Protein AF-A0A0B8Q9L7-F1 (afdb_monomer_lite)

pLDDT: mean 76.39, std 16.24, range [24.12, 94.69]

Organism: NCBI:txid1481914

Structure (mmCIF, N/CA/C/O backbone):
data_AF-A0A0B8Q9L7-F1
#
_entry.id   AF-A0A0B8Q9L7-F1
#
loop_
_atom_site.group_PDB
_atom_site.id
_atom_site.type_symbol
_atom_site.label_atom_id
_atom_site.label_alt_id
_atom_site.label_comp_id
_atom_site.label_asym_id
_atom_site.label_entity_id
_atom_site.label_seq_id
_atom_site.pdbx_PDB_ins_code
_atom_site.Cartn_x
_atom_site.Cartn_y
_atom_site.Cartn_z
_atom_site.occupancy
_atom_site.B_iso_or_equiv
_atom_site.auth_seq_id
_atom_site.auth_comp_id
_atom_site.auth_asym_id
_atom_site.auth_atom_id
_atom_site.pdbx_PDB_model_num
ATOM 1 N N . MET A 1 1 ? -70.428 -21.611 41.941 1.00 82.94 1 MET A N 1
ATOM 2 C CA . MET A 1 1 ? -69.724 -22.579 42.810 1.00 82.94 1 MET A CA 1
ATOM 3 C C . MET A 1 1 ? -70.686 -23.539 43.503 1.00 82.94 1 MET A C 1
ATOM 5 O O . MET A 1 1 ? -70.476 -24.745 43.417 1.00 82.94 1 MET A O 1
ATOM 9 N N . GLN A 1 2 ? -71.784 -23.044 44.088 1.00 77.56 2 GLN A N 1
ATOM 10 C CA . GLN A 1 2 ? -72.772 -23.847 44.834 1.00 77.56 2 GLN A CA 1
ATOM 11 C C . GLN A 1 2 ? -73.433 -24.997 44.050 1.00 77.56 2 GLN A C 1
ATOM 13 O O . GLN A 1 2 ? -73.848 -25.978 44.648 1.00 77.56 2 GLN A O 1
ATOM 18 N N . SER A 1 3 ? -73.514 -24.924 42.717 1.00 82.50 3 SER A N 1
ATOM 19 C CA . SER A 1 3 ? -74.011 -26.019 41.861 1.00 82.50 3 SER A CA 1
ATOM 20 C C . SER A 1 3 ? -72.901 -26.889 41.250 1.00 82.50 3 SER A C 1
ATOM 22 O O . SER A 1 3 ? -73.193 -27.907 40.617 1.00 82.50 3 SER A O 1
ATOM 24 N N . PHE A 1 4 ? -71.638 -26.484 41.416 1.00 90.00 4 PHE A N 1
ATOM 25 C CA . PHE A 1 4 ? -70.456 -27.117 40.834 1.00 90.00 4 PHE A CA 1
ATOM 26 C C . PHE A 1 4 ? -69.804 -28.086 41.826 1.00 90.00 4 PHE A C 1
ATOM 28 O O . PHE A 1 4 ? -69.775 -29.283 41.554 1.00 90.00 4 PHE A O 1
ATOM 35 N N . LEU A 1 5 ? -69.376 -27.602 43.000 1.00 88.81 5 LEU A N 1
ATOM 36 C CA . LEU A 1 5 ? -68.681 -28.416 44.011 1.00 88.81 5 LEU A CA 1
ATOM 37 C C . LEU A 1 5 ? -69.481 -29.638 44.497 1.00 88.81 5 LEU A C 1
ATOM 39 O O . LEU A 1 5 ? -68.893 -30.717 44.572 1.00 88.81 5 LEU A O 1
ATOM 43 N N . PRO A 1 6 ? -70.814 -29.572 44.724 1.00 87.69 6 PRO A N 1
ATOM 44 C CA . PRO A 1 6 ? -71.569 -30.755 45.144 1.00 87.69 6 PRO A CA 1
ATOM 45 C C . PRO A 1 6 ? -71.531 -31.916 44.147 1.00 87.69 6 PRO A C 1
ATOM 47 O O . PRO A 1 6 ? -71.756 -33.058 44.541 1.00 87.69 6 PRO A O 1
ATOM 50 N N . LYS A 1 7 ? -71.256 -31.644 42.863 1.00 87.44 7 LYS A N 1
ATOM 51 C CA . LYS A 1 7 ? -71.165 -32.669 41.817 1.00 87.44 7 LYS A CA 1
ATOM 52 C C . LYS A 1 7 ? -69.824 -33.407 41.824 1.00 87.44 7 LYS A C 1
ATOM 54 O O . LYS A 1 7 ? -69.716 -34.433 41.162 1.00 87.44 7 LYS A O 1
ATOM 59 N N . LEU A 1 8 ? -68.824 -32.905 42.553 1.00 87.50 8 LEU A N 1
ATOM 60 C CA . LEU A 1 8 ? -67.440 -33.392 42.541 1.00 87.50 8 LEU A CA 1
ATOM 61 C C . LEU A 1 8 ? -67.115 -34.381 43.672 1.00 87.50 8 LEU A C 1
ATOM 63 O O . LEU A 1 8 ? -65.949 -34.675 43.908 1.00 87.50 8 LEU A O 1
ATOM 67 N N . LYS A 1 9 ? -68.121 -34.899 44.386 1.00 71.88 9 LYS A N 1
ATOM 68 C CA . LYS A 1 9 ? -67.931 -35.762 45.568 1.00 71.88 9 LYS A CA 1
ATOM 69 C C . LYS A 1 9 ? -67.307 -37.145 45.287 1.00 71.88 9 LYS A C 1
ATOM 71 O O . LYS A 1 9 ? -67.048 -37.875 46.231 1.00 71.88 9 LYS A O 1
ATOM 76 N N . ASN A 1 10 ? -67.050 -37.508 44.025 1.00 66.38 10 ASN A N 1
ATOM 77 C CA . ASN A 1 10 ? -66.465 -38.800 43.638 1.00 66.38 10 ASN A CA 1
ATOM 78 C C . ASN A 1 10 ? -65.114 -38.587 42.941 1.00 66.38 10 ASN A C 1
ATOM 80 O O . ASN A 1 10 ? -65.056 -37.785 42.019 1.00 66.38 10 ASN A O 1
ATOM 84 N N . ALA A 1 11 ? -64.071 -39.341 43.302 1.00 64.19 11 ALA A N 1
ATOM 85 C CA . ALA A 1 11 ? -62.687 -39.138 42.836 1.00 64.19 11 ALA A CA 1
ATOM 86 C C . ALA A 1 11 ? -62.359 -39.669 41.416 1.00 64.19 11 ALA A C 1
ATOM 88 O O . ALA A 1 11 ? -61.211 -39.625 40.990 1.00 64.19 11 ALA A O 1
ATOM 89 N N . ASP A 1 12 ? -63.338 -40.153 40.648 1.00 81.50 12 ASP A N 1
ATOM 90 C CA . ASP A 1 12 ? -63.098 -40.701 39.301 1.00 81.50 12 ASP A CA 1
ATOM 91 C C . ASP A 1 12 ? -63.498 -39.711 38.202 1.00 81.50 12 ASP A C 1
ATOM 93 O O . ASP A 1 12 ? -64.482 -39.892 37.472 1.00 81.50 12 ASP A O 1
ATOM 97 N N . PHE A 1 13 ? -62.731 -38.627 38.094 1.00 89.75 13 PHE A N 1
ATOM 98 C CA . PHE A 1 13 ? -62.828 -37.693 36.976 1.00 89.75 13 PHE A CA 1
ATOM 99 C C . PHE A 1 13 ? -61.513 -36.985 36.684 1.00 89.75 13 PHE A C 1
ATOM 101 O O . PHE A 1 13 ? -60.665 -36.844 37.562 1.00 89.75 13 PHE A O 1
ATOM 108 N N . SER A 1 14 ? -61.400 -36.495 35.452 1.00 89.62 14 SER A N 1
ATOM 109 C CA . SER A 1 14 ? -60.331 -35.607 35.015 1.00 89.62 14 SER A CA 1
ATOM 110 C C . SER A 1 14 ? -60.847 -34.189 34.822 1.00 89.62 14 SER A C 1
ATOM 112 O O . SER A 1 14 ? -62.043 -33.949 34.621 1.00 89.62 14 SER A O 1
ATOM 114 N N . VAL A 1 15 ? -59.921 -33.240 34.895 1.00 90.81 15 VAL A N 1
ATOM 115 C CA . VAL A 1 15 ? -60.201 -31.807 34.843 1.00 90.81 15 VAL A CA 1
ATOM 116 C C . VAL A 1 15 ? -59.417 -31.199 33.694 1.00 90.81 15 VAL A C 1
ATOM 118 O O . VAL A 1 15 ? -58.247 -31.506 33.500 1.00 90.81 15 VAL A O 1
ATOM 121 N N . VAL A 1 16 ? -60.058 -30.335 32.915 1.00 90.44 16 VAL A N 1
ATOM 122 C CA . VAL A 1 16 ? -59.397 -29.599 31.835 1.00 90.44 16 VAL A CA 1
ATOM 123 C C . VAL A 1 16 ? -59.990 -28.208 31.699 1.00 90.44 16 VAL A C 1
ATOM 125 O O . VAL A 1 16 ? -61.146 -27.971 32.053 1.00 90.44 16 VAL A O 1
ATOM 128 N N . ARG A 1 17 ? -59.192 -27.280 31.181 1.00 91.25 17 ARG A N 1
ATOM 129 C CA . ARG A 1 17 ? -59.639 -25.937 30.816 1.00 91.25 17 ARG A CA 1
ATOM 130 C C . ARG A 1 17 ? -59.945 -25.901 29.325 1.00 91.25 17 ARG A C 1
ATOM 132 O O . ARG A 1 17 ? -59.127 -26.345 28.523 1.00 91.25 17 ARG A O 1
ATOM 139 N N . SER A 1 18 ? -61.108 -25.387 28.943 1.00 90.44 18 SER A N 1
ATOM 140 C CA . SER A 1 18 ? -61.464 -25.218 27.533 1.00 90.44 18 SER A CA 1
ATOM 141 C C . SER A 1 18 ? -62.292 -23.959 27.312 1.00 90.44 18 SER A C 1
ATOM 143 O O . SER A 1 18 ? -63.227 -23.666 28.057 1.00 90.44 18 SER A O 1
ATOM 145 N N . SER A 1 19 ? -61.928 -23.215 26.273 1.00 90.06 19 SER A N 1
ATOM 146 C CA . SER A 1 19 ? -62.671 -22.068 25.746 1.00 90.06 19 SER A CA 1
ATOM 147 C C . SER A 1 19 ? -63.446 -22.408 24.474 1.00 90.06 19 SER A C 1
ATOM 149 O O . SER A 1 19 ? -64.312 -21.651 24.040 1.00 90.06 19 SER A O 1
ATOM 151 N N . GLU A 1 20 ? -63.141 -23.557 23.872 1.00 89.69 20 GLU A N 1
ATOM 152 C CA . GLU A 1 20 ? -63.683 -23.981 22.594 1.00 89.69 20 GLU A CA 1
ATOM 153 C C . GLU A 1 20 ? -64.816 -24.969 22.819 1.00 89.69 20 GLU A C 1
ATOM 155 O O . GLU A 1 20 ? -64.596 -26.139 23.132 1.00 89.69 20 GLU A O 1
ATOM 160 N N . PHE A 1 21 ? -66.044 -24.513 22.607 1.00 91.00 21 PHE A N 1
ATOM 161 C CA . PHE A 1 21 ? -67.204 -25.387 22.617 1.00 91.00 21 PHE A CA 1
ATOM 162 C C . PHE A 1 21 ? -68.183 -25.032 21.509 1.00 91.00 21 PHE A C 1
ATOM 164 O O . PHE A 1 21 ? -68.272 -23.891 21.057 1.00 91.00 21 PHE A O 1
ATOM 171 N N . ARG A 1 22 ? -68.933 -26.034 21.052 1.00 89.44 22 ARG A N 1
ATOM 172 C CA . ARG A 1 22 ? -69.982 -25.859 20.042 1.00 89.44 22 ARG A CA 1
ATOM 173 C C . ARG A 1 22 ? -71.274 -26.493 20.516 1.00 89.44 22 ARG A C 1
ATOM 175 O O . ARG A 1 22 ? -71.256 -27.596 21.063 1.00 89.44 22 ARG A O 1
ATOM 182 N N . LEU A 1 23 ? -72.389 -25.805 20.286 1.00 87.88 23 LEU A N 1
ATOM 183 C CA . LEU A 1 23 ? -73.713 -26.377 20.499 1.00 87.88 23 LEU A CA 1
ATOM 184 C C . LEU A 1 23 ? -73.883 -27.591 19.575 1.00 87.88 23 LEU A C 1
ATOM 186 O O . LEU A 1 23 ? -73.517 -27.557 18.398 1.00 87.88 23 LEU A O 1
ATOM 190 N N . THR A 1 24 ? -74.404 -28.685 20.117 1.00 87.00 24 THR A N 1
ATOM 191 C CA . THR A 1 24 ? -74.686 -29.892 19.336 1.00 87.00 24 THR A CA 1
ATOM 192 C C . THR A 1 24 ? -75.840 -29.667 18.364 1.00 87.00 24 THR A C 1
ATOM 194 O O . THR A 1 24 ? -76.731 -28.861 18.619 1.00 87.00 24 THR A O 1
ATOM 197 N N . LYS A 1 25 ? -75.862 -30.419 17.252 1.00 83.44 25 LYS A N 1
ATOM 198 C CA . LYS A 1 25 ? -76.922 -30.319 16.229 1.00 83.44 25 LYS A CA 1
ATOM 199 C C . LYS A 1 25 ? -78.334 -30.537 16.788 1.00 83.44 25 LYS A C 1
ATOM 201 O O . LYS A 1 25 ? -79.282 -29.994 16.243 1.00 83.44 25 LYS A O 1
ATOM 206 N N . SER A 1 26 ? -78.472 -31.326 17.856 1.00 82.31 26 SER A N 1
ATOM 207 C CA . SER A 1 26 ? -79.753 -31.583 18.523 1.00 82.31 26 SER A CA 1
ATOM 208 C C . SER A 1 26 ? -80.181 -30.474 19.486 1.00 82.31 26 SER A C 1
ATOM 210 O O . SER A 1 26 ? -81.253 -30.578 20.066 1.00 82.31 26 SER A O 1
ATOM 212 N N . GLY A 1 27 ? -79.340 -29.463 19.728 1.00 82.56 27 GLY A N 1
ATOM 213 C CA . GLY A 1 27 ? -79.585 -28.414 20.722 1.00 82.56 27 GLY A CA 1
ATOM 214 C C . GLY A 1 27 ? -79.485 -28.879 22.182 1.00 82.56 27 GLY A C 1
ATOM 215 O O . GLY A 1 27 ? -79.484 -28.053 23.083 1.00 82.56 27 GLY A O 1
ATOM 216 N N . ASN A 1 28 ? -79.324 -30.182 22.436 1.00 86.81 28 ASN A N 1
ATOM 217 C CA . ASN A 1 28 ? -79.435 -30.776 23.774 1.00 86.81 28 ASN A CA 1
ATOM 218 C C . ASN A 1 28 ? -78.134 -30.736 24.598 1.00 86.81 28 ASN A C 1
ATOM 220 O O . ASN A 1 28 ? -78.009 -31.437 25.604 1.00 86.81 28 ASN A O 1
ATOM 224 N N . GLY A 1 29 ? -77.114 -29.998 24.163 1.00 89.56 29 GLY A N 1
ATOM 225 C CA . GLY A 1 29 ? -75.831 -29.931 24.861 1.00 89.56 29 GLY A CA 1
ATOM 226 C C . GLY A 1 29 ? -74.698 -29.345 24.029 1.00 89.56 29 GLY A C 1
ATOM 227 O O . GLY A 1 29 ? -74.903 -28.941 22.883 1.00 89.56 29 GLY A O 1
ATOM 228 N N . TYR A 1 30 ? -73.494 -29.356 24.594 1.00 92.38 30 TYR A N 1
ATOM 229 C CA . TYR A 1 30 ? -72.287 -28.743 24.039 1.00 92.38 30 TYR A CA 1
ATOM 230 C C . TYR A 1 30 ? -71.153 -29.755 23.893 1.00 92.38 30 TYR A C 1
ATOM 232 O O . TYR A 1 30 ? -70.986 -30.616 24.746 1.00 92.38 30 TYR A O 1
ATOM 240 N N . ASN A 1 31 ? -70.348 -29.634 22.841 1.00 91.19 31 ASN A N 1
ATOM 241 C CA . ASN A 1 31 ? -69.088 -30.362 22.703 1.00 91.19 31 ASN A CA 1
ATOM 242 C C . ASN A 1 31 ? -67.930 -29.413 22.996 1.00 91.19 31 ASN A C 1
ATOM 244 O O . ASN A 1 31 ? -67.709 -28.494 22.209 1.00 91.19 31 ASN A O 1
ATOM 248 N N . PHE A 1 32 ? -67.205 -29.648 24.089 1.00 92.94 32 PHE A N 1
ATOM 249 C CA . PHE A 1 32 ? -65.950 -28.967 24.402 1.00 92.94 32 PHE A CA 1
ATOM 250 C C . PHE A 1 32 ? -64.799 -29.650 23.673 1.00 92.94 32 PHE A C 1
ATOM 252 O O . PHE A 1 32 ? -64.639 -30.866 23.763 1.00 92.94 32 PHE A O 1
ATOM 259 N N . THR A 1 33 ? -63.988 -28.877 22.964 1.00 89.19 33 THR A N 1
ATOM 260 C CA . THR A 1 33 ? -62.740 -29.350 22.370 1.00 89.19 33 THR A CA 1
ATOM 261 C C . THR A 1 33 ? -61.647 -29.267 23.426 1.00 89.19 33 THR A C 1
ATOM 263 O O . THR A 1 33 ? -61.421 -28.208 24.015 1.00 89.19 33 THR A O 1
ATOM 266 N N . ILE A 1 34 ? -60.983 -30.390 23.693 1.00 83.81 34 ILE A N 1
ATOM 267 C CA . ILE A 1 34 ? -59.936 -30.485 24.709 1.00 83.81 34 ILE A CA 1
ATOM 268 C C . ILE A 1 34 ? -58.657 -31.042 24.093 1.00 83.81 34 ILE A C 1
ATOM 270 O O . ILE A 1 34 ? -58.682 -31.952 23.259 1.00 83.81 34 ILE A O 1
ATOM 274 N N . ARG A 1 35 ? -57.523 -30.481 24.509 1.00 72.69 35 ARG A N 1
ATOM 275 C CA . ARG A 1 35 ? -56.193 -30.967 24.142 1.00 72.69 35 ARG A CA 1
ATOM 276 C C . ARG A 1 35 ? -55.676 -31.824 25.292 1.00 72.69 35 ARG A C 1
ATOM 278 O O . ARG A 1 35 ? -55.754 -31.403 26.442 1.00 72.69 35 ARG A O 1
ATOM 285 N N . SER A 1 36 ? -55.182 -33.024 24.998 1.00 60.75 36 SER A N 1
ATOM 286 C CA . SER A 1 36 ? -54.600 -33.882 26.035 1.00 60.75 36 SER A CA 1
ATOM 287 C C . SER A 1 36 ? -53.352 -33.216 26.623 1.00 60.75 36 SER A C 1
ATOM 289 O O . SER A 1 36 ? -52.369 -33.017 25.914 1.00 60.75 36 SER A O 1
ATOM 291 N N . GLU A 1 37 ? -53.373 -32.869 27.914 1.00 53.47 37 GLU A N 1
ATOM 292 C CA . GLU A 1 37 ? -52.190 -32.337 28.612 1.00 53.47 37 GLU A CA 1
ATOM 293 C C . GLU A 1 37 ? -51.146 -33.428 28.915 1.00 53.47 37 GLU A C 1
ATOM 295 O O . GLU A 1 37 ? -49.966 -33.119 29.081 1.00 53.47 37 GLU A O 1
ATOM 300 N N . ARG A 1 38 ? -51.557 -34.707 28.950 1.00 51.88 38 ARG A N 1
ATOM 301 C CA . ARG A 1 38 ? -50.695 -35.847 29.316 1.00 51.88 38 ARG A CA 1
ATOM 302 C C . ARG A 1 38 ? -49.837 -36.383 28.166 1.00 51.88 38 ARG A C 1
ATOM 304 O O . ARG A 1 38 ? -48.933 -37.167 28.424 1.00 51.88 38 ARG A O 1
ATOM 311 N N . ASP A 1 39 ? -50.075 -35.958 26.925 1.00 47.75 39 ASP A N 1
ATOM 312 C CA . ASP A 1 39 ? -49.311 -36.422 25.762 1.00 47.75 39 ASP A CA 1
ATOM 313 C C . ASP A 1 39 ? -48.904 -35.242 24.869 1.00 47.75 39 ASP A C 1
ATOM 315 O O . ASP A 1 39 ? -49.583 -34.870 23.912 1.00 47.75 39 ASP A O 1
ATOM 319 N N . ARG A 1 40 ? -47.770 -34.612 25.205 1.00 48.75 40 ARG A N 1
ATOM 320 C CA . ARG A 1 40 ? -47.210 -33.473 24.452 1.00 48.75 40 ARG A CA 1
ATOM 321 C C . ARG A 1 40 ? -46.721 -33.856 23.045 1.00 48.75 40 ARG A C 1
ATOM 323 O O . ARG A 1 40 ? -46.353 -32.965 22.285 1.00 48.75 40 ARG A O 1
ATOM 330 N N . SER A 1 41 ? -46.718 -35.148 22.697 1.00 48.53 41 SER A N 1
ATOM 331 C CA . SER A 1 41 ? -46.131 -35.680 21.461 1.00 48.53 41 SER A CA 1
ATOM 332 C C . SER A 1 41 ? -47.129 -35.903 20.314 1.00 48.53 41 SER A C 1
ATOM 334 O O . SER A 1 41 ? -46.707 -36.098 19.174 1.00 48.53 41 SER A O 1
ATOM 336 N N . ARG A 1 42 ? -48.448 -35.831 20.564 1.00 46.75 42 ARG A N 1
ATOM 337 C CA . ARG A 1 42 ? -49.483 -36.017 19.531 1.00 46.75 42 ARG A CA 1
ATOM 338 C C . ARG A 1 42 ? -50.559 -34.934 19.577 1.00 46.75 42 ARG A C 1
ATOM 340 O O . ARG A 1 42 ? -51.212 -34.705 20.587 1.00 46.75 42 ARG A O 1
ATOM 347 N N . SER A 1 43 ? -50.795 -34.314 18.426 1.00 49.28 43 SER A N 1
ATOM 348 C CA . SER A 1 43 ? -51.817 -33.297 18.132 1.00 49.28 43 SER A CA 1
ATOM 349 C C . SER A 1 43 ? -53.262 -33.839 18.147 1.00 49.28 43 SER A C 1
ATOM 351 O O . SER A 1 43 ? -54.060 -33.479 17.285 1.00 49.28 43 SER A O 1
ATOM 353 N N . ALA A 1 44 ? -53.612 -34.748 19.060 1.00 58.19 44 ALA A N 1
ATOM 354 C CA . ALA A 1 44 ? -54.949 -35.334 19.121 1.00 58.19 44 ALA A CA 1
ATOM 355 C C . ALA A 1 44 ? -55.868 -34.473 20.004 1.00 58.19 44 ALA A C 1
ATOM 357 O O . ALA A 1 44 ? -55.697 -34.396 21.223 1.00 58.19 44 ALA A O 1
ATOM 358 N N . TYR A 1 45 ? -56.834 -33.807 19.373 1.00 71.25 45 TYR A N 1
ATOM 359 C CA . TYR A 1 45 ? -57.941 -33.145 20.057 1.00 71.25 45 TYR A CA 1
ATOM 360 C C . TYR A 1 45 ? -59.064 -34.157 20.292 1.00 71.25 45 TYR A C 1
ATOM 362 O O . TYR A 1 45 ? -59.408 -34.919 19.389 1.00 71.25 45 TYR A O 1
ATOM 370 N N . PHE A 1 46 ? -59.652 -34.145 21.486 1.00 82.25 46 PHE A N 1
ATOM 371 C CA . PHE A 1 46 ? -60.822 -34.958 21.818 1.00 82.25 46 PHE A CA 1
ATOM 372 C C . PHE A 1 46 ? -62.004 -34.052 22.158 1.00 82.25 46 PHE A C 1
ATOM 374 O O . PHE A 1 46 ? -61.826 -32.899 22.556 1.00 82.25 46 PHE A O 1
ATOM 381 N N . HIS A 1 47 ? -63.218 -34.577 22.006 1.00 87.44 47 HIS A N 1
ATOM 382 C CA . HIS A 1 47 ? -64.436 -33.857 22.353 1.00 87.44 47 HIS A CA 1
ATOM 383 C C . HIS A 1 47 ? -65.045 -34.413 23.637 1.00 87.44 47 HIS A C 1
ATOM 385 O O . HIS A 1 47 ? -65.221 -35.623 23.780 1.00 87.44 47 HIS A O 1
ATOM 391 N N . VAL A 1 48 ? -65.398 -33.512 24.549 1.00 91.62 48 VAL A N 1
ATOM 392 C CA . VAL A 1 48 ? -66.145 -33.821 25.768 1.00 91.62 48 VAL A CA 1
ATOM 393 C C . VAL A 1 48 ? -67.561 -33.290 25.613 1.00 91.62 48 VAL A C 1
ATOM 395 O O . VAL A 1 48 ? -67.767 -32.087 25.444 1.00 91.62 48 VAL A O 1
ATOM 398 N N . TYR A 1 49 ? -68.543 -34.184 25.677 1.00 92.88 49 TYR A N 1
ATOM 399 C CA . TYR A 1 49 ? -69.950 -33.829 25.562 1.00 92.88 49 TYR A CA 1
ATOM 400 C C . TYR A 1 49 ? -70.522 -33.406 26.918 1.00 92.88 49 TYR A C 1
ATOM 402 O O . TYR A 1 49 ? -70.442 -34.133 27.903 1.00 92.88 49 TYR A O 1
ATOM 410 N N . PHE A 1 50 ? -71.144 -32.236 26.969 1.00 92.38 50 PHE A N 1
ATOM 411 C CA . PHE A 1 50 ? -71.894 -31.739 28.111 1.00 92.38 50 PHE A CA 1
ATOM 412 C C . PHE A 1 50 ? -73.383 -31.728 27.766 1.00 92.38 50 PHE A C 1
ATOM 414 O O . PHE A 1 50 ? -73.841 -30.898 26.979 1.00 92.38 50 PHE A O 1
ATOM 421 N N . HIS A 1 51 ? -74.145 -32.660 28.339 1.00 88.50 51 HIS A N 1
ATOM 422 C CA . HIS A 1 51 ? -75.590 -32.729 28.133 1.00 88.50 51 HIS A CA 1
ATOM 423 C C . HIS A 1 51 ? -76.305 -31.650 28.947 1.00 88.50 51 HIS A C 1
ATOM 425 O O . HIS A 1 51 ? -76.205 -31.636 30.176 1.00 88.50 51 HIS A O 1
ATOM 431 N N . CYS A 1 52 ? -77.043 -30.761 28.278 1.00 85.88 52 CYS A N 1
ATOM 432 C CA . CYS A 1 52 ? -77.761 -29.695 28.963 1.00 85.88 52 CYS A CA 1
ATOM 433 C C . CYS A 1 52 ? -78.985 -29.168 28.190 1.00 85.88 52 CYS A C 1
ATOM 435 O O . CYS A 1 52 ? -78.924 -28.096 27.595 1.00 85.88 52 CYS A O 1
ATOM 437 N N . PRO A 1 53 ? -80.106 -29.907 28.188 1.00 77.81 53 PRO A N 1
ATOM 438 C CA . PRO A 1 53 ? -81.276 -29.568 27.374 1.00 77.81 53 PRO A CA 1
ATOM 439 C C . PRO A 1 53 ? -82.080 -28.364 27.900 1.00 77.81 53 PRO A C 1
ATOM 441 O O . PRO A 1 53 ? -82.793 -27.735 27.128 1.00 77.81 53 PRO A O 1
ATOM 444 N N . ASN A 1 54 ? -81.953 -28.022 29.191 1.00 74.19 54 ASN A N 1
ATOM 445 C CA . ASN A 1 54 ? -82.810 -27.039 29.874 1.00 74.19 54 ASN A CA 1
ATOM 446 C C . ASN A 1 54 ? -82.050 -25.814 30.431 1.00 74.19 54 ASN A C 1
ATOM 448 O O . ASN A 1 54 ? -82.606 -25.082 31.248 1.00 74.19 54 ASN A O 1
ATOM 452 N N . GLN A 1 55 ? -80.778 -25.598 30.070 1.00 70.44 55 GLN A N 1
ATOM 453 C CA . GLN A 1 55 ? -80.010 -24.434 30.544 1.00 70.44 55 GLN A CA 1
ATOM 454 C C . GLN A 1 55 ? -79.928 -23.323 29.497 1.00 70.44 55 GLN A C 1
ATOM 456 O O . GLN A 1 55 ? -79.949 -23.571 28.294 1.00 70.44 55 GLN A O 1
ATOM 461 N N . ALA A 1 56 ? -79.791 -22.086 29.985 1.00 74.00 56 ALA A N 1
ATOM 462 C CA . ALA A 1 56 ? -79.468 -20.933 29.155 1.00 74.00 56 ALA A CA 1
ATOM 463 C C . ALA A 1 56 ? -78.165 -21.174 28.365 1.00 74.00 56 ALA A C 1
ATOM 465 O O . ALA A 1 56 ? -77.279 -21.878 28.866 1.00 74.00 56 ALA A O 1
ATOM 466 N N . PRO A 1 57 ? -78.014 -20.581 27.165 1.00 80.94 57 PRO A N 1
ATOM 467 C CA . PRO A 1 57 ? -76.836 -20.803 26.347 1.00 80.94 57 PRO A CA 1
ATOM 468 C C . PRO A 1 57 ? -75.542 -20.475 27.095 1.00 80.94 57 PRO A C 1
ATOM 470 O O . PRO A 1 57 ? -75.445 -19.426 27.739 1.00 80.94 57 PRO A O 1
ATOM 473 N N . LEU A 1 58 ? -74.537 -21.349 26.987 1.00 87.50 58 LEU A N 1
ATOM 474 C CA . LEU A 1 58 ? -73.216 -21.074 27.551 1.00 87.50 58 LEU A CA 1
ATOM 475 C C . LEU A 1 58 ? -72.634 -19.806 26.921 1.00 87.50 58 LEU A C 1
ATOM 477 O O . LEU A 1 58 ? -72.592 -19.663 25.697 1.00 87.50 58 LEU A O 1
ATOM 481 N N . LYS A 1 59 ? -72.175 -18.884 27.769 1.00 87.81 59 LYS A N 1
ATOM 482 C CA . LYS A 1 59 ? -71.523 -17.645 27.333 1.00 87.81 59 LYS A CA 1
ATOM 483 C C . LYS A 1 59 ? -70.128 -17.952 26.805 1.00 87.81 59 LYS A C 1
ATOM 485 O O . LYS A 1 59 ? -69.453 -18.829 27.340 1.00 87.81 59 LYS A O 1
ATOM 490 N N . ALA A 1 60 ? -69.677 -17.210 25.797 1.00 85.00 60 ALA A N 1
ATOM 491 C CA . ALA A 1 60 ? -68.294 -17.293 25.341 1.00 85.00 60 ALA A CA 1
ATOM 492 C C . ALA A 1 60 ? -67.337 -16.961 26.499 1.00 85.00 60 ALA A C 1
ATOM 494 O O . ALA A 1 60 ? -67.490 -15.934 27.160 1.00 85.00 60 ALA A O 1
ATOM 495 N N . GLY A 1 61 ? -66.373 -17.841 26.754 1.00 88.75 61 GLY A N 1
ATOM 496 C CA . GLY A 1 61 ? -65.465 -17.733 27.890 1.00 88.75 61 GLY A CA 1
ATOM 497 C C . GLY A 1 61 ? -64.704 -19.031 28.124 1.00 88.75 61 GLY A C 1
ATOM 498 O O . GLY A 1 61 ? -64.948 -20.032 27.452 1.00 88.75 61 GLY A O 1
ATOM 499 N N . ASN A 1 62 ? -63.780 -19.006 29.080 1.00 92.12 62 ASN A N 1
ATOM 500 C CA . ASN A 1 62 ? -63.036 -20.194 29.478 1.00 92.12 62 ASN A CA 1
ATOM 501 C C . ASN A 1 62 ? -63.783 -20.928 30.590 1.00 92.12 62 ASN A C 1
ATOM 503 O O . ASN A 1 62 ? -64.256 -20.304 31.544 1.00 92.12 62 ASN A O 1
ATOM 507 N N . TYR A 1 63 ? -63.831 -22.251 30.496 1.00 93.06 63 TYR A N 1
ATOM 508 C CA . TYR A 1 63 ? -64.501 -23.104 31.465 1.00 93.06 63 TYR A CA 1
ATOM 509 C C . TYR A 1 63 ? -63.544 -24.142 32.029 1.00 93.06 63 TYR A C 1
ATOM 511 O O . TYR A 1 63 ? -62.751 -24.743 31.303 1.00 93.06 63 TYR A O 1
ATOM 519 N N . LEU A 1 64 ? -63.693 -24.400 33.324 1.00 93.38 64 LEU A N 1
ATOM 520 C CA . LEU A 1 64 ? -63.181 -25.595 33.965 1.00 93.38 64 LEU A CA 1
ATOM 521 C C . LEU A 1 64 ? -64.192 -26.723 33.739 1.00 93.38 64 LEU A C 1
ATOM 523 O O . LEU A 1 64 ? -65.347 -26.625 34.158 1.00 93.38 64 LEU A O 1
ATOM 527 N N . VAL A 1 65 ? -63.760 -27.780 33.061 1.00 92.75 65 VAL A N 1
ATOM 528 C CA . VAL A 1 65 ? -64.597 -28.905 32.640 1.00 92.75 65 VAL A CA 1
ATOM 529 C C . VAL A 1 65 ? -64.158 -30.157 33.388 1.00 92.75 65 VAL A C 1
ATOM 531 O O . VAL A 1 65 ? -63.042 -30.639 33.201 1.00 92.75 65 VAL A O 1
ATOM 534 N N . CYS A 1 66 ? -65.045 -30.691 34.228 1.00 92.75 66 CYS A N 1
ATOM 535 C CA . CYS A 1 66 ? -64.853 -31.963 34.922 1.00 92.75 66 CYS A CA 1
ATOM 536 C C . CYS A 1 66 ? -65.577 -33.065 34.149 1.00 92.75 66 CYS A C 1
ATOM 538 O O . CYS A 1 66 ? -66.798 -33.005 33.948 1.00 92.75 66 CYS A O 1
ATOM 540 N N . TYR A 1 67 ? -64.822 -34.064 33.699 1.00 92.00 67 TYR A N 1
ATOM 541 C CA . TYR A 1 67 ? -65.311 -35.076 32.773 1.00 92.00 67 TYR A CA 1
ATOM 542 C C . TYR A 1 67 ? -64.789 -36.471 33.096 1.00 92.00 67 TYR A C 1
ATOM 544 O O . TYR A 1 67 ? -63.788 -36.657 33.785 1.00 92.00 67 TYR A O 1
ATOM 552 N N . ARG A 1 68 ? -65.502 -37.470 32.581 1.00 91.06 68 ARG A N 1
ATOM 553 C CA . ARG A 1 68 ? -65.164 -38.891 32.706 1.00 91.06 68 ARG A CA 1
ATOM 554 C C . ARG A 1 68 ? -65.701 -39.665 31.506 1.00 91.06 68 ARG A C 1
ATOM 556 O O . ARG A 1 68 ? -66.438 -39.110 30.690 1.00 91.06 68 ARG A O 1
ATOM 563 N N . LYS A 1 69 ? -65.350 -40.946 31.387 1.00 89.56 69 LYS A N 1
ATOM 564 C CA . LYS A 1 69 ? -65.941 -41.822 30.362 1.00 89.56 69 LYS A CA 1
ATOM 565 C C . LYS A 1 69 ? -67.462 -41.877 30.528 1.00 89.56 69 LYS A C 1
ATOM 567 O O . LYS A 1 69 ? -67.967 -41.961 31.648 1.00 89.56 69 LYS A O 1
ATOM 572 N N . SER A 1 70 ? -68.186 -41.795 29.416 1.00 87.31 70 SER A N 1
ATOM 573 C CA . SER A 1 70 ? -69.642 -41.857 29.409 1.00 87.31 70 SER A CA 1
ATOM 574 C C . SER A 1 70 ? -70.106 -43.223 29.900 1.00 87.31 70 SER A C 1
ATOM 576 O O . SER A 1 70 ? -69.656 -44.257 29.416 1.00 87.31 70 SER A O 1
ATOM 578 N N . ALA A 1 71 ? -71.062 -43.229 30.827 1.00 85.62 71 ALA A N 1
ATOM 579 C CA . ALA A 1 71 ? -71.715 -44.459 31.267 1.00 85.62 71 ALA A CA 1
ATOM 580 C C . ALA A 1 71 ? -72.733 -44.993 30.241 1.00 85.62 71 ALA A C 1
ATOM 582 O O . ALA A 1 71 ? -73.259 -46.087 30.414 1.00 85.62 71 ALA A O 1
ATOM 583 N N . ARG A 1 72 ? -73.072 -44.201 29.213 1.00 85.25 72 ARG A N 1
ATOM 584 C CA . ARG A 1 72 ? -74.174 -44.487 28.277 1.00 85.25 72 ARG A CA 1
ATOM 585 C C . ARG A 1 72 ? -73.723 -44.694 26.835 1.00 85.25 72 ARG A C 1
ATOM 587 O O . ARG A 1 72 ? -74.474 -45.277 26.063 1.00 85.25 72 ARG A O 1
ATOM 594 N N . VAL A 1 73 ? -72.551 -44.188 26.455 1.00 86.25 73 VAL A N 1
ATOM 595 C CA . VAL A 1 73 ? -72.046 -44.248 25.078 1.00 86.25 73 VAL A CA 1
ATOM 596 C C . VAL A 1 73 ? -70.590 -44.694 25.094 1.00 86.25 73 VAL A C 1
ATOM 598 O O . VAL A 1 73 ? -69.748 -44.020 25.686 1.00 86.25 73 VAL A O 1
ATOM 601 N N . LEU A 1 74 ? -70.301 -45.823 24.442 1.00 85.19 74 LEU A N 1
ATOM 602 C CA . LEU A 1 74 ? -68.943 -46.358 24.331 1.00 85.19 74 LEU A CA 1
ATOM 603 C C . LEU A 1 74 ? -68.013 -45.305 23.701 1.00 85.19 74 LEU A C 1
ATOM 605 O O . LEU A 1 74 ? -68.415 -44.589 22.785 1.00 85.19 74 LEU A O 1
ATOM 609 N N . ASP A 1 75 ? -66.796 -45.185 24.230 1.00 82.75 75 ASP A N 1
ATOM 610 C CA . ASP A 1 75 ? -65.731 -44.295 23.738 1.00 82.75 75 ASP A CA 1
ATOM 611 C C . ASP A 1 75 ? -66.033 -42.781 23.728 1.00 82.75 75 ASP A C 1
ATOM 613 O O . ASP A 1 75 ? -65.241 -41.991 23.212 1.00 82.75 75 ASP A O 1
ATOM 617 N N . ARG A 1 76 ? -67.128 -42.331 24.362 1.00 87.31 76 ARG A N 1
ATOM 618 C CA . ARG A 1 76 ? -67.428 -40.900 24.554 1.00 87.31 76 ARG A CA 1
ATOM 619 C C . ARG A 1 76 ? -66.984 -40.409 25.931 1.00 87.31 76 ARG A C 1
ATOM 621 O O . ARG A 1 76 ? -67.145 -41.106 26.931 1.00 87.31 76 ARG A O 1
ATOM 628 N N . LEU A 1 77 ? -66.490 -39.175 26.007 1.00 91.31 77 LEU A N 1
ATOM 629 C CA . LEU A 1 77 ? -66.246 -38.468 27.266 1.00 91.31 77 LEU A CA 1
ATOM 630 C C . LEU A 1 77 ? -67.426 -37.544 27.578 1.00 91.31 77 LEU A C 1
ATOM 632 O O . LEU A 1 77 ? -67.802 -36.730 26.736 1.00 91.31 77 LEU A O 1
ATOM 636 N N . ASP A 1 78 ? -67.976 -37.651 28.786 1.00 91.69 78 ASP A N 1
ATOM 637 C CA . ASP A 1 78 ? -69.077 -36.810 29.254 1.00 91.69 78 ASP A CA 1
ATOM 638 C C . ASP A 1 78 ? -68.593 -35.865 30.363 1.00 91.69 78 ASP A C 1
ATOM 640 O O . ASP A 1 78 ? -68.059 -36.297 31.391 1.00 91.69 78 ASP A O 1
ATOM 644 N N . ALA A 1 79 ? -68.818 -34.567 30.168 1.00 92.44 79 ALA A N 1
ATOM 645 C CA . ALA A 1 79 ? -68.721 -33.576 31.228 1.00 92.44 79 ALA A CA 1
ATOM 646 C C . ALA A 1 79 ? -69.952 -33.690 32.129 1.00 92.44 79 ALA A C 1
ATOM 648 O O . ALA A 1 79 ? -71.089 -33.694 31.654 1.00 92.44 79 ALA A O 1
ATOM 649 N N . PHE A 1 80 ? -69.731 -33.745 33.439 1.00 90.75 80 PHE A N 1
ATOM 650 C CA . PHE A 1 80 ? -70.813 -33.780 34.431 1.00 90.75 80 PHE A CA 1
ATOM 651 C C . PHE A 1 80 ? -70.878 -32.496 35.267 1.00 90.75 80 PHE A C 1
ATOM 653 O O . PHE A 1 80 ? -71.931 -32.164 35.819 1.00 90.75 80 PHE A O 1
ATOM 660 N N . ALA A 1 81 ? -69.780 -31.740 35.320 1.00 91.56 81 ALA A N 1
ATOM 661 C CA . ALA A 1 81 ? -69.721 -30.439 35.963 1.00 91.56 81 ALA A CA 1
ATOM 662 C C . ALA A 1 81 ? -68.842 -29.488 35.145 1.00 91.56 81 ALA A C 1
ATOM 664 O O . ALA A 1 81 ? -67.741 -29.845 34.729 1.00 91.56 81 ALA A O 1
ATOM 665 N N . ILE A 1 82 ? -69.340 -28.272 34.931 1.00 92.31 82 ILE A N 1
ATOM 666 C CA . ILE A 1 82 ? -68.595 -27.178 34.312 1.00 92.31 82 ILE A CA 1
ATOM 667 C C . ILE A 1 82 ? -68.788 -25.909 35.139 1.00 92.31 82 ILE A C 1
ATOM 669 O O . ILE A 1 82 ? -69.840 -25.725 35.758 1.00 92.31 82 ILE A O 1
ATOM 673 N N . ILE A 1 83 ? -67.786 -25.038 35.146 1.00 93.62 83 ILE A N 1
ATOM 674 C CA . ILE A 1 83 ? -67.864 -23.703 35.746 1.00 93.62 83 ILE A CA 1
ATOM 675 C C . ILE A 1 83 ? -67.006 -22.735 34.932 1.00 93.62 83 ILE A C 1
ATOM 677 O O . ILE A 1 83 ? -65.924 -23.098 34.479 1.00 93.62 83 ILE A O 1
ATOM 681 N N . GLU A 1 84 ? -67.492 -21.514 34.712 1.00 93.31 84 GLU A N 1
ATOM 682 C CA . GLU A 1 84 ? -66.700 -20.464 34.065 1.00 93.31 84 GLU A CA 1
ATOM 683 C C . GLU A 1 84 ? -65.503 -20.105 34.961 1.00 93.31 84 GLU A C 1
ATOM 685 O O . GLU A 1 84 ? -65.668 -19.923 36.168 1.00 93.31 84 GLU A O 1
ATOM 690 N N . GLU A 1 85 ? -64.302 -19.977 34.392 1.00 93.62 85 GLU A N 1
ATOM 691 C CA . GLU A 1 85 ? -63.074 -19.694 35.154 1.00 93.62 85 GLU A CA 1
ATOM 692 C C . GLU A 1 85 ? -63.200 -18.437 36.016 1.00 93.62 85 GLU A C 1
ATOM 694 O O . GLU A 1 85 ? -62.797 -18.435 37.177 1.00 93.62 85 GLU A O 1
ATOM 699 N N . LYS A 1 86 ? -63.818 -17.379 35.476 1.00 91.88 86 LYS A N 1
ATOM 700 C CA . LYS A 1 86 ? -64.049 -16.124 36.204 1.00 91.88 86 LYS A CA 1
ATOM 701 C C . LYS A 1 86 ? -64.938 -16.334 37.426 1.00 91.88 86 LYS A C 1
ATOM 703 O O . LYS A 1 86 ? -64.662 -15.783 38.487 1.00 91.88 86 LYS A O 1
ATOM 708 N N . THR A 1 87 ? -65.990 -17.138 37.287 1.00 92.38 87 THR A N 1
ATOM 709 C CA . THR A 1 87 ? -66.890 -17.487 38.391 1.00 92.38 87 THR A CA 1
ATOM 710 C C . THR A 1 87 ? -66.183 -18.362 39.417 1.00 92.38 87 THR A C 1
ATOM 712 O O . THR A 1 87 ? -66.347 -18.137 40.612 1.00 92.38 87 THR A O 1
ATOM 715 N N . PHE A 1 88 ? -65.371 -19.323 38.965 1.00 93.50 88 PHE A N 1
ATOM 716 C CA . PHE A 1 88 ? -64.558 -20.153 39.849 1.00 93.50 88 PHE A CA 1
ATOM 717 C C . PHE A 1 88 ? -63.628 -19.287 40.706 1.00 93.50 88 PHE A C 1
ATOM 719 O O . PHE A 1 88 ? -63.716 -19.357 41.924 1.00 93.50 88 PHE A O 1
ATOM 726 N N . ILE A 1 89 ? -62.831 -18.404 40.093 1.00 91.06 89 ILE A N 1
ATOM 727 C CA . ILE A 1 89 ? -61.924 -17.488 40.809 1.00 91.06 89 ILE A CA 1
ATOM 728 C C . ILE A 1 89 ? -62.697 -16.572 41.765 1.00 91.06 89 ILE A C 1
ATOM 730 O O . ILE A 1 89 ? -62.296 -16.394 42.910 1.00 91.06 89 ILE A O 1
ATOM 734 N N . LYS A 1 90 ? -63.816 -15.989 41.317 1.00 91.38 90 LYS A N 1
ATOM 735 C CA . LYS A 1 90 ? -64.592 -15.032 42.120 1.00 91.38 90 LYS A CA 1
ATOM 736 C C . LYS A 1 90 ? -65.176 -15.660 43.388 1.00 91.38 90 LYS A C 1
ATOM 738 O O . LYS A 1 90 ? -65.216 -15.006 44.424 1.00 91.38 90 LYS A O 1
ATOM 743 N N . GLU A 1 91 ? -65.678 -16.888 43.292 1.00 92.38 91 GLU A N 1
ATOM 744 C CA . GLU A 1 91 ? -66.388 -17.548 44.395 1.00 92.38 91 GLU A CA 1
ATOM 745 C C . GLU A 1 91 ? -65.474 -18.429 45.261 1.00 92.38 91 GLU A C 1
ATOM 747 O O . GLU A 1 91 ? -65.801 -18.693 46.415 1.00 92.38 91 GLU A O 1
ATOM 752 N N . LEU A 1 92 ? -64.309 -18.851 44.753 1.00 91.50 92 LEU A N 1
ATOM 753 C CA . LEU A 1 92 ? -63.360 -19.693 45.488 1.00 91.50 92 LEU A CA 1
ATOM 754 C C . LEU A 1 92 ? -62.966 -19.145 46.880 1.00 91.50 92 LEU A C 1
ATOM 756 O O . LEU A 1 92 ? -62.995 -19.935 47.823 1.00 91.50 92 LEU A O 1
ATOM 760 N N . PRO A 1 93 ? -62.688 -17.838 47.086 1.00 88.62 93 PRO A N 1
ATOM 761 C CA . PRO A 1 93 ? -62.344 -17.296 48.407 1.00 88.62 93 PRO A CA 1
ATOM 762 C C . PRO A 1 93 ? -63.382 -17.546 49.508 1.00 88.62 93 PRO A C 1
ATOM 764 O O . PRO A 1 93 ? -63.018 -17.596 50.681 1.00 88.62 93 PRO A O 1
ATOM 767 N N . GLN A 1 94 ? -64.664 -17.655 49.142 1.00 87.50 94 GLN A N 1
ATOM 768 C CA . GLN A 1 94 ? -65.773 -17.836 50.085 1.00 87.50 94 GLN A CA 1
ATOM 769 C C . GLN A 1 94 ? -65.931 -19.300 50.511 1.00 87.50 94 GLN A C 1
ATOM 771 O O . GLN A 1 94 ? -66.403 -19.573 51.608 1.00 87.50 94 GLN A O 1
ATOM 776 N N . GLU A 1 95 ? -65.511 -20.233 49.657 1.00 89.31 95 GLU A N 1
ATOM 777 C CA . GLU A 1 95 ? -65.755 -21.670 49.823 1.00 89.31 95 GLU A CA 1
ATOM 778 C C . GLU A 1 95 ? -64.483 -22.442 50.217 1.00 89.31 95 GLU A C 1
ATOM 780 O O . GLU A 1 95 ? -64.573 -23.565 50.702 1.00 89.31 95 GLU A O 1
ATOM 785 N N . ILE A 1 96 ? -63.287 -21.862 50.035 1.00 89.06 96 ILE A N 1
ATOM 786 C CA . ILE A 1 96 ? -61.993 -22.548 50.222 1.00 89.06 96 ILE A CA 1
ATOM 787 C C . ILE A 1 96 ? -61.751 -23.051 51.654 1.00 89.06 96 ILE A C 1
ATOM 789 O O . ILE A 1 96 ? -61.070 -24.057 51.846 1.00 89.06 96 ILE A O 1
ATOM 793 N N . MET A 1 97 ? -62.330 -22.374 52.650 1.00 86.31 97 MET A N 1
ATOM 794 C CA . MET A 1 97 ? -62.227 -22.748 54.066 1.00 86.31 97 MET A CA 1
ATOM 795 C C . MET A 1 97 ? -63.322 -23.720 54.516 1.00 86.31 97 MET A C 1
ATOM 797 O O . MET A 1 97 ? -63.240 -24.266 55.617 1.00 86.31 97 MET A O 1
ATOM 801 N N . ASP A 1 98 ? -64.340 -23.964 53.689 1.00 87.44 98 ASP A N 1
ATOM 802 C CA . ASP A 1 98 ? -65.432 -24.860 54.044 1.00 87.44 98 ASP A CA 1
ATOM 803 C C . ASP A 1 98 ? -64.967 -26.322 53.989 1.00 87.44 98 ASP A C 1
ATOM 805 O O . ASP A 1 98 ? -64.603 -26.868 52.942 1.00 87.44 98 ASP A O 1
ATOM 809 N N . VAL A 1 99 ? -65.011 -26.983 55.148 1.00 84.44 99 VAL A N 1
ATOM 810 C CA . VAL A 1 99 ? -64.583 -28.377 55.326 1.00 84.44 99 VAL A CA 1
ATOM 811 C C . VAL A 1 99 ? -65.319 -29.325 54.376 1.00 84.44 99 VAL A C 1
ATOM 813 O O . VAL A 1 99 ? -64.730 -30.308 53.924 1.00 84.44 99 VAL A O 1
ATOM 816 N N . ARG A 1 100 ? -66.573 -29.012 54.016 1.00 87.81 100 ARG A N 1
ATOM 817 C CA . ARG A 1 100 ? -67.425 -29.843 53.148 1.00 87.81 100 ARG A CA 1
ATOM 818 C C . ARG A 1 100 ? -66.840 -30.057 51.752 1.00 87.81 100 ARG A C 1
ATOM 820 O O . ARG A 1 100 ? -67.192 -31.044 51.108 1.00 87.81 100 ARG A O 1
ATOM 827 N N . TRP A 1 101 ? -65.974 -29.157 51.283 1.00 88.81 101 TRP A N 1
ATOM 828 C CA . TRP A 1 101 ? -65.439 -29.172 49.919 1.00 88.81 101 TRP A CA 1
ATOM 829 C C . TRP A 1 101 ? -63.966 -29.583 49.823 1.00 88.81 101 TRP A C 1
ATOM 831 O O . TRP A 1 101 ? -63.435 -29.654 48.714 1.00 88.81 101 TRP A O 1
ATOM 841 N N . ARG A 1 102 ? -63.299 -29.890 50.947 1.00 87.62 102 ARG A N 1
ATOM 842 C CA . ARG A 1 102 ? -61.855 -30.202 50.979 1.00 87.62 102 ARG A CA 1
ATOM 843 C C . ARG A 1 102 ? -61.458 -31.311 50.011 1.00 87.62 102 ARG A C 1
ATOM 845 O O . ARG A 1 102 ? -60.565 -31.107 49.196 1.00 87.62 102 ARG A O 1
ATOM 852 N N . GLU A 1 103 ? -62.150 -32.446 50.051 1.00 87.25 103 GLU A N 1
ATOM 853 C CA . GLU A 1 103 ? -61.861 -33.576 49.157 1.00 87.25 103 GLU A CA 1
ATOM 854 C C . GLU A 1 103 ? -62.029 -33.197 47.680 1.00 87.25 103 GLU A C 1
ATOM 856 O O . GLU A 1 103 ? -61.218 -33.585 46.839 1.00 87.25 103 GLU A O 1
ATOM 861 N N . SER A 1 104 ? -63.031 -32.370 47.360 1.00 89.69 104 SER A N 1
ATOM 862 C CA . SER A 1 104 ? -63.228 -31.861 46.002 1.00 89.69 104 SER A CA 1
ATOM 863 C C . SER A 1 104 ? -62.070 -30.966 45.562 1.00 89.69 104 SER A C 1
ATOM 865 O O . SER A 1 104 ? -61.594 -31.110 44.439 1.00 89.69 104 SER A O 1
ATOM 867 N N . PHE A 1 105 ? -61.568 -30.081 46.428 1.00 90.94 105 PHE A N 1
ATOM 868 C CA . PHE A 1 105 ? -60.403 -29.251 46.112 1.00 90.94 105 PHE A CA 1
ATOM 869 C C . PHE A 1 105 ? -59.110 -30.060 45.986 1.00 90.94 105 PHE A C 1
ATOM 871 O O . PHE A 1 105 ? -58.316 -29.768 45.094 1.00 90.94 105 PHE A O 1
ATOM 878 N N . PHE A 1 106 ? -58.914 -31.094 46.810 1.00 89.94 106 PHE A N 1
ATOM 879 C CA . PHE A 1 106 ? -57.765 -32.001 46.701 1.00 89.94 106 PHE A CA 1
ATOM 880 C C . PHE A 1 106 ? -57.773 -32.755 45.371 1.00 89.94 106 PHE A C 1
ATOM 882 O O . PHE A 1 106 ? -56.752 -32.840 44.690 1.00 89.94 106 PHE A O 1
ATOM 889 N N . HIS A 1 107 ? -58.935 -33.259 44.956 1.00 88.31 107 HIS A N 1
ATOM 890 C CA . HIS A 1 107 ? -59.039 -33.950 43.675 1.00 88.31 107 HIS A CA 1
ATOM 891 C C . HIS A 1 107 ? -58.858 -32.996 42.489 1.00 88.31 107 HIS A C 1
ATOM 893 O O . HIS A 1 107 ? -58.117 -33.291 41.552 1.00 88.31 107 HIS A O 1
ATOM 899 N N . LEU A 1 108 ? -59.469 -31.807 42.550 1.00 90.31 108 LEU A N 1
ATOM 900 C CA . LEU A 1 108 ? -59.299 -30.771 41.530 1.00 90.31 108 LEU A CA 1
ATOM 901 C C . LEU A 1 108 ? -57.836 -30.321 41.387 1.00 90.31 108 LEU A C 1
ATOM 903 O O . LEU A 1 108 ? -57.372 -30.132 40.263 1.00 90.31 108 LEU A O 1
ATOM 907 N N . SER A 1 109 ? -57.111 -30.143 42.497 1.00 89.50 109 SER A N 1
ATOM 908 C CA . SER A 1 109 ? -55.706 -29.716 42.476 1.00 89.50 109 SER A CA 1
ATOM 909 C C . SER A 1 109 ? -54.777 -30.806 41.942 1.00 89.50 109 SER A C 1
ATOM 911 O O . SER A 1 109 ? -53.801 -30.496 41.256 1.00 89.50 109 SER A O 1
ATOM 913 N N . LYS A 1 110 ? -55.102 -32.079 42.200 1.00 88.31 110 LYS A N 1
ATOM 914 C CA . LYS A 1 110 ? -54.390 -33.236 41.649 1.00 88.31 110 LYS A CA 1
ATOM 915 C C . LYS A 1 110 ? -54.551 -33.339 40.131 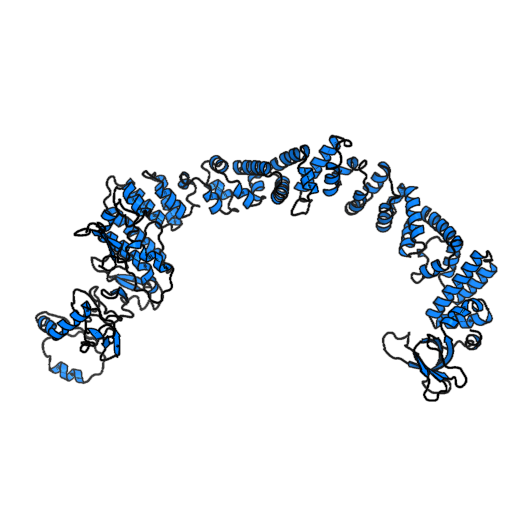1.00 88.31 110 LYS A C 1
ATOM 917 O O . LYS A 1 110 ? -53.581 -33.628 39.436 1.00 88.31 110 LYS A O 1
ATOM 922 N N . GLU A 1 111 ? -55.755 -33.099 39.618 1.00 88.38 111 GLU A N 1
ATOM 923 C CA . GLU A 1 111 ? -56.055 -33.231 38.186 1.00 88.38 111 GLU A CA 1
ATOM 924 C C . GLU A 1 111 ? -55.764 -31.960 37.371 1.00 88.38 111 GLU A C 1
ATOM 926 O O . GLU A 1 111 ? -55.666 -32.044 36.149 1.00 88.38 111 GLU A O 1
ATOM 931 N N . SER A 1 112 ? -55.605 -30.789 38.002 1.00 87.81 112 SER A N 1
ATOM 932 C CA . SER A 1 112 ? -55.314 -29.531 37.304 1.00 87.81 112 SER A CA 1
ATOM 933 C C . SER A 1 112 ? -54.308 -28.652 38.048 1.00 87.81 112 SER A C 1
ATOM 935 O O . SER A 1 112 ? -54.600 -28.079 39.101 1.00 87.81 112 SER A O 1
ATOM 937 N N . SER A 1 113 ? -53.143 -28.442 37.426 1.00 87.31 113 SER A N 1
ATOM 938 C CA . SER A 1 113 ? -52.099 -27.531 37.920 1.00 87.31 113 SER A CA 1
ATOM 939 C C . SER A 1 113 ? -52.586 -26.085 38.029 1.00 87.31 113 SER A C 1
ATOM 941 O O . SER A 1 113 ? -52.236 -25.387 38.978 1.00 87.31 113 SER A O 1
ATOM 943 N N . TRP A 1 114 ? -53.447 -25.642 37.109 1.00 89.69 114 TRP A N 1
ATOM 944 C CA . TRP A 1 114 ? -54.055 -24.316 37.178 1.00 89.69 114 TRP A CA 1
ATOM 945 C C . TRP A 1 114 ? -54.969 -24.176 38.396 1.00 89.69 114 TRP A C 1
ATOM 947 O O . TRP A 1 114 ? -54.884 -23.176 39.105 1.00 89.69 114 TRP A O 1
ATOM 957 N N . VAL A 1 115 ? -55.807 -25.181 38.688 1.00 90.00 115 VAL A N 1
ATOM 958 C CA . VAL A 1 115 ? -56.643 -25.148 39.899 1.00 90.00 115 VAL A CA 1
ATOM 959 C C . VAL A 1 115 ? -55.767 -25.169 41.149 1.00 90.00 115 VAL A C 1
ATOM 961 O O . VAL A 1 115 ? -56.022 -24.397 42.070 1.00 90.00 115 VAL A O 1
ATOM 964 N N . LYS A 1 116 ? -54.692 -25.971 41.160 1.00 89.25 116 LYS A N 1
ATOM 965 C CA . LYS A 1 116 ? -53.698 -25.958 42.243 1.00 89.25 116 LYS A CA 1
ATOM 966 C C . LYS A 1 116 ? -53.111 -24.556 42.462 1.00 89.25 116 LYS A C 1
ATOM 968 O O . LYS A 1 116 ? -53.052 -24.114 43.603 1.00 89.25 116 LYS A O 1
ATOM 973 N N . GLN A 1 117 ? -52.757 -23.834 41.396 1.00 88.12 117 GLN A N 1
ATOM 974 C CA . GLN A 1 117 ? -52.266 -22.450 41.480 1.00 88.12 117 GLN A CA 1
ATOM 975 C C . GLN A 1 117 ? -53.320 -21.480 42.032 1.00 88.12 117 GLN A C 1
ATOM 977 O O . GLN A 1 117 ? -52.994 -20.660 42.886 1.00 88.12 117 GLN A O 1
ATOM 982 N N . GLN A 1 118 ? -54.583 -21.574 41.592 1.00 90.38 118 GLN A N 1
ATOM 983 C CA . GLN A 1 118 ? -55.656 -20.722 42.127 1.00 90.38 118 GLN A CA 1
ATOM 984 C C . GLN A 1 118 ? -55.907 -21.004 43.614 1.00 90.38 118 GLN A C 1
ATOM 986 O O . GLN A 1 118 ? -56.049 -20.079 44.410 1.00 90.38 118 GLN A O 1
ATOM 991 N N . LEU A 1 119 ? -55.907 -22.278 44.011 1.00 90.44 119 LEU A N 1
ATOM 992 C CA . LEU A 1 119 ? -56.035 -22.676 45.411 1.00 90.44 119 LEU A CA 1
ATOM 993 C C . LEU A 1 119 ? -54.860 -22.158 46.245 1.00 90.44 119 LEU A C 1
ATOM 995 O O . LEU A 1 119 ? -55.087 -21.572 47.296 1.00 90.44 119 LEU A O 1
ATOM 999 N N . GLN A 1 120 ? -53.625 -22.294 45.758 1.00 89.00 120 GLN A N 1
ATOM 1000 C CA . GLN A 1 120 ? -52.438 -21.748 46.417 1.00 89.00 120 GLN A CA 1
ATOM 1001 C C . GLN A 1 120 ? -52.538 -20.229 46.605 1.00 89.00 120 GLN A C 1
ATOM 1003 O O . GLN A 1 120 ? -52.318 -19.738 47.710 1.00 89.00 120 GLN A O 1
ATOM 1008 N N . PHE A 1 121 ? -52.921 -19.497 45.554 1.00 89.06 121 PHE A N 1
ATOM 1009 C CA . PHE A 1 121 ? -53.119 -18.048 45.605 1.00 89.06 121 PHE A CA 1
ATOM 1010 C C . PHE A 1 121 ? -54.119 -17.657 46.700 1.00 89.06 121 PHE A C 1
ATOM 1012 O O . PHE A 1 121 ? -53.808 -16.825 47.544 1.00 89.06 121 PHE A O 1
ATOM 1019 N N . HIS A 1 122 ? -55.292 -18.294 46.747 1.00 89.88 122 HIS A N 1
ATOM 1020 C CA . HIS A 1 122 ? -56.322 -17.947 47.727 1.00 89.88 122 HIS A CA 1
ATOM 1021 C C . HIS A 1 122 ? -56.028 -18.443 49.150 1.00 89.88 122 HIS A C 1
ATOM 1023 O O . HIS A 1 122 ? -56.419 -17.775 50.105 1.00 89.88 122 HIS A O 1
ATOM 1029 N N . VAL A 1 123 ? -55.315 -19.564 49.314 1.00 90.56 123 VAL A N 1
ATOM 1030 C CA . VAL A 1 123 ? -54.806 -20.008 50.625 1.00 90.56 123 VAL A CA 1
ATOM 1031 C C . VAL A 1 123 ? -53.819 -18.981 51.179 1.00 90.56 123 VAL A C 1
ATOM 1033 O O . VAL A 1 123 ? -53.936 -18.590 52.340 1.00 90.56 123 VAL A O 1
ATOM 1036 N N . HIS A 1 124 ? -52.884 -18.495 50.356 1.00 90.38 124 HIS A N 1
ATOM 1037 C CA . HIS A 1 124 ? -51.972 -17.426 50.765 1.00 90.38 124 HIS A CA 1
ATOM 1038 C C . HIS A 1 124 ? -52.723 -16.121 51.051 1.00 90.38 124 HIS A C 1
ATOM 1040 O O . HIS A 1 124 ? -52.459 -15.507 52.079 1.00 90.38 124 HIS A O 1
ATOM 1046 N N . ALA A 1 125 ? -53.705 -15.742 50.227 1.00 89.12 125 ALA A N 1
ATOM 1047 C CA . ALA A 1 125 ? -54.523 -14.551 50.459 1.00 89.12 125 ALA A CA 1
ATOM 1048 C C . ALA A 1 125 ? -55.259 -14.610 51.807 1.00 89.12 125 ALA A C 1
ATOM 1050 O O . ALA A 1 125 ? -55.281 -13.627 52.538 1.00 89.12 125 ALA A O 1
ATOM 1051 N N . LYS A 1 126 ? -55.817 -15.774 52.169 1.00 89.31 126 LYS A N 1
ATOM 1052 C CA . LYS A 1 126 ? -56.482 -15.983 53.466 1.00 89.31 126 LYS A CA 1
ATOM 1053 C C . LYS A 1 126 ? -55.514 -15.905 54.638 1.00 89.31 126 LYS A C 1
ATOM 1055 O O . LYS A 1 126 ? -55.867 -15.377 55.690 1.00 89.31 126 LYS A O 1
ATOM 1060 N N . LEU A 1 127 ? -54.298 -16.413 54.458 1.00 90.12 127 LEU A N 1
ATOM 1061 C CA . LEU A 1 127 ? -53.247 -16.268 55.453 1.00 90.12 127 LEU A CA 1
ATOM 1062 C C . LEU A 1 127 ? -52.860 -14.792 55.624 1.00 90.12 127 LEU A C 1
ATOM 1064 O O . LEU A 1 127 ? -52.839 -14.313 56.752 1.00 90.12 127 LEU A O 1
ATOM 1068 N N . ILE A 1 128 ? -52.615 -14.068 54.528 1.00 89.94 128 ILE A N 1
ATOM 1069 C CA . ILE A 1 128 ? -52.293 -12.633 54.535 1.00 89.94 128 ILE A CA 1
ATOM 1070 C C . ILE A 1 128 ? -53.405 -11.840 55.228 1.00 89.94 128 ILE A C 1
ATOM 1072 O O . ILE A 1 128 ? -53.120 -11.123 56.181 1.00 89.94 128 ILE A O 1
ATOM 1076 N N . GLU A 1 129 ? -54.664 -12.040 54.829 1.00 87.94 129 GLU A N 1
ATOM 1077 C CA . GLU A 1 129 ? -55.839 -11.400 55.435 1.00 87.94 129 GLU A CA 1
ATOM 1078 C C . GLU A 1 129 ? -55.874 -11.618 56.957 1.00 87.94 129 GLU A C 1
ATOM 1080 O O . GLU A 1 129 ? -56.105 -10.680 57.719 1.00 87.94 129 GLU A O 1
ATOM 1085 N N . ALA A 1 130 ? -55.569 -12.832 57.424 1.00 87.25 130 ALA A N 1
ATOM 1086 C CA . ALA A 1 130 ? -55.525 -13.131 58.850 1.00 87.25 130 ALA A CA 1
ATOM 1087 C C . ALA A 1 130 ? -54.367 -12.433 59.585 1.00 87.25 130 ALA A C 1
ATOM 1089 O O . ALA A 1 130 ? -54.531 -12.065 60.748 1.00 87.25 130 ALA A O 1
ATOM 1090 N N . TYR A 1 131 ? -53.208 -12.231 58.950 1.00 88.19 131 TYR A N 1
ATOM 1091 C CA . TYR A 1 131 ? -52.130 -11.417 59.531 1.00 88.19 131 TYR A CA 1
ATOM 1092 C C . TYR A 1 131 ? -52.491 -9.928 59.548 1.00 88.19 131 TYR A C 1
ATOM 1094 O O . TYR A 1 131 ? -52.183 -9.238 60.518 1.00 88.19 131 TYR A O 1
ATOM 1102 N N . GLU A 1 132 ? -53.173 -9.430 58.517 1.00 86.81 132 GLU A N 1
ATOM 1103 C CA . GLU A 1 132 ? -53.609 -8.032 58.441 1.00 86.81 132 GLU A CA 1
ATOM 1104 C C . GLU A 1 132 ? -54.671 -7.695 59.486 1.00 86.81 132 GLU A C 1
ATOM 1106 O O . GLU A 1 132 ? -54.600 -6.639 60.114 1.00 86.81 132 GLU A O 1
ATOM 1111 N N . GLN A 1 133 ? -55.621 -8.607 59.693 1.00 85.25 133 GLN A N 1
ATOM 1112 C CA . GLN A 1 133 ? -56.704 -8.471 60.668 1.00 85.25 133 GLN A CA 1
ATOM 1113 C C . GLN A 1 133 ? -56.301 -8.910 62.084 1.00 85.25 133 GLN A C 1
ATOM 1115 O O . GLN A 1 133 ? -57.141 -8.898 62.978 1.00 85.25 133 GLN A O 1
ATOM 1120 N N . GLU A 1 134 ? -55.043 -9.320 62.294 1.00 82.19 134 GLU A N 1
ATOM 1121 C CA . GLU A 1 134 ? -54.528 -9.840 63.573 1.00 82.19 134 GLU A CA 1
ATOM 1122 C C . GLU A 1 134 ? -55.313 -11.069 64.092 1.00 82.19 134 GLU A C 1
ATOM 1124 O O . GLU A 1 134 ? -55.344 -11.377 65.281 1.00 82.19 134 GLU A O 1
ATOM 1129 N N . GLN A 1 135 ? -55.917 -11.823 63.170 1.00 83.50 135 GLN A N 1
ATOM 1130 C CA . GLN A 1 135 ? -56.721 -13.025 63.415 1.00 83.50 135 GLN A CA 1
ATOM 1131 C C . GLN A 1 135 ? -55.958 -14.334 63.157 1.00 83.50 135 GLN A C 1
ATOM 1133 O O . GLN A 1 135 ? -56.533 -15.418 63.271 1.00 83.50 135 GLN A O 1
ATOM 1138 N N . ALA A 1 136 ? -54.664 -14.268 62.824 1.00 82.19 136 ALA A N 1
ATOM 1139 C CA . ALA A 1 136 ? -53.801 -15.423 62.568 1.00 82.19 136 ALA A CA 1
ATOM 1140 C C . ALA A 1 136 ? -53.469 -16.221 63.853 1.00 82.19 136 ALA A C 1
ATOM 1142 O O . ALA A 1 136 ? -52.310 -16.371 64.248 1.00 82.19 136 ALA A O 1
ATOM 1143 N N . THR A 1 137 ? -54.498 -16.744 64.521 1.00 84.62 137 THR A N 1
ATOM 1144 C CA . THR A 1 137 ? -54.391 -17.591 65.714 1.00 84.62 137 THR A CA 1
ATOM 1145 C C . THR A 1 137 ? -53.745 -18.945 65.383 1.00 84.62 137 THR A C 1
ATOM 1147 O O . THR A 1 137 ? -53.815 -19.395 64.234 1.00 84.62 137 THR A O 1
ATOM 1150 N N . PRO A 1 138 ? -53.143 -19.648 66.365 1.00 83.88 138 PRO A N 1
ATOM 1151 C CA . PRO A 1 138 ? -52.601 -20.992 66.153 1.00 83.88 138 PRO A CA 1
ATOM 1152 C C . PRO A 1 138 ? -53.628 -21.970 65.568 1.00 83.88 138 PRO A C 1
ATOM 1154 O O . PRO A 1 138 ? -53.285 -22.767 64.700 1.00 83.88 138 PRO A O 1
ATOM 1157 N N . THR A 1 139 ? -54.894 -21.864 65.986 1.00 84.31 139 THR A N 1
ATOM 1158 C CA . THR A 1 139 ? -55.999 -22.690 65.483 1.00 84.31 139 THR A CA 1
ATOM 1159 C C . THR A 1 139 ? -56.263 -22.431 64.000 1.00 84.31 139 THR A C 1
ATOM 1161 O O . THR A 1 139 ? -56.266 -23.372 63.212 1.00 84.31 139 THR A O 1
ATOM 1164 N N . PHE A 1 140 ? -56.384 -21.162 63.591 1.00 86.38 140 PHE A N 1
ATOM 1165 C CA . PHE A 1 140 ? -56.602 -20.795 62.187 1.00 86.38 140 PHE A CA 1
ATOM 1166 C C . PHE A 1 140 ? -55.416 -21.185 61.290 1.00 86.38 140 PHE A C 1
ATOM 1168 O O . PHE A 1 140 ? -55.596 -21.748 60.209 1.00 86.38 140 PHE A O 1
ATOM 1175 N N . LYS A 1 141 ? -54.181 -20.960 61.766 1.00 85.00 141 LYS A N 1
ATOM 1176 C CA . LYS A 1 141 ? -52.958 -21.423 61.088 1.00 85.00 141 LYS A CA 1
ATOM 1177 C C . LYS A 1 141 ? -52.933 -22.945 60.953 1.00 85.00 141 LYS A C 1
ATOM 1179 O O . LYS A 1 141 ? -52.535 -23.451 59.908 1.00 85.00 141 LYS A O 1
ATOM 1184 N N . GLY A 1 142 ? -53.370 -23.668 61.984 1.00 84.62 142 GLY A N 1
ATOM 1185 C CA . GLY A 1 142 ? -53.502 -25.122 61.969 1.00 84.62 142 GLY A CA 1
ATOM 1186 C C . GLY A 1 142 ? -54.500 -25.602 60.915 1.00 84.62 142 GLY A C 1
ATOM 1187 O O . GLY A 1 142 ? -54.177 -26.487 60.128 1.00 84.62 142 GLY A O 1
ATOM 1188 N N . GLU A 1 143 ? -55.675 -24.978 60.832 1.00 86.31 143 GLU A N 1
ATOM 1189 C CA . GLU A 1 143 ? -56.690 -25.305 59.824 1.00 86.31 143 GLU A CA 1
ATOM 1190 C C . GLU A 1 143 ? -56.205 -25.049 58.391 1.00 86.31 143 GLU A C 1
ATOM 1192 O O . GLU A 1 143 ? -56.370 -25.911 57.522 1.00 86.31 143 GLU A O 1
ATOM 1197 N N . LEU A 1 144 ? -55.555 -23.906 58.148 1.00 88.75 144 LEU A N 1
ATOM 1198 C CA . LEU A 1 144 ? -54.933 -23.605 56.857 1.00 88.75 144 LEU A CA 1
ATOM 1199 C C . LEU A 1 144 ? -53.767 -24.544 56.541 1.00 88.75 144 LEU A C 1
ATOM 1201 O O . LEU A 1 144 ? -53.617 -24.937 55.390 1.00 88.75 144 LEU A O 1
ATOM 1205 N N . SER A 1 145 ? -52.974 -24.941 57.538 1.00 87.19 145 SER A N 1
ATOM 1206 C CA . SER A 1 145 ? -51.873 -25.896 57.369 1.00 87.19 145 SER A CA 1
ATOM 1207 C C . SER A 1 145 ? -52.383 -27.279 56.961 1.00 87.19 145 SER A C 1
ATOM 1209 O O . SER A 1 145 ? -51.846 -27.886 56.038 1.00 87.19 145 SER A O 1
ATOM 1211 N N . VAL A 1 146 ? -53.479 -27.754 57.565 1.00 86.44 146 VAL A N 1
ATOM 1212 C CA . VAL A 1 146 ? -54.140 -29.008 57.162 1.00 86.44 146 VAL A CA 1
ATOM 1213 C C . VAL A 1 146 ? -54.635 -28.923 55.716 1.00 86.44 146 VAL A C 1
ATOM 1215 O O . VAL A 1 146 ? -54.424 -29.849 54.931 1.00 86.44 146 VAL A O 1
ATOM 1218 N N . LEU A 1 147 ? -55.263 -27.804 55.344 1.00 88.44 147 LEU A N 1
ATOM 1219 C CA . LEU A 1 147 ? -55.719 -27.569 53.975 1.00 88.44 147 LEU A CA 1
ATOM 1220 C C . LEU A 1 147 ? -54.542 -27.515 52.984 1.00 88.44 147 LEU A C 1
ATOM 1222 O O . LEU A 1 147 ? -54.579 -28.173 51.947 1.00 88.44 147 LEU A O 1
ATOM 1226 N N . ALA A 1 148 ? -53.485 -26.774 53.314 1.00 88.56 148 ALA A N 1
ATOM 1227 C CA . ALA A 1 148 ? -52.281 -26.632 52.503 1.00 88.56 148 ALA A CA 1
ATOM 1228 C C . ALA A 1 148 ? -51.532 -27.964 52.341 1.00 88.56 148 ALA A C 1
ATOM 1230 O O . ALA A 1 148 ? -51.079 -28.283 51.240 1.00 88.56 148 ALA A O 1
ATOM 1231 N N . GLY A 1 149 ? -51.460 -28.764 53.409 1.00 86.50 149 GLY A N 1
ATOM 1232 C CA . GLY A 1 149 ? -50.876 -30.102 53.408 1.00 86.50 149 GLY A CA 1
ATOM 1233 C C . GLY A 1 149 ? -51.622 -31.056 52.478 1.00 86.50 149 GLY A C 1
ATOM 1234 O O . GLY A 1 149 ? -50.997 -31.695 51.635 1.00 86.50 149 GLY A O 1
ATOM 1235 N N . GLY A 1 150 ? -52.957 -31.090 52.547 1.00 83.94 150 GLY A N 1
ATOM 1236 C CA . GLY A 1 150 ? -53.771 -31.902 51.633 1.00 83.94 150 GLY A CA 1
ATOM 1237 C C . GLY A 1 150 ? -53.741 -31.426 50.173 1.00 83.94 150 GLY A C 1
ATOM 1238 O O . GLY A 1 150 ? -53.930 -32.217 49.254 1.00 83.94 150 GLY A O 1
ATOM 1239 N N . LEU A 1 151 ? -53.439 -30.146 49.939 1.00 86.88 151 LEU A N 1
ATOM 1240 C CA . LEU A 1 151 ? -53.208 -29.579 48.607 1.00 86.88 151 LEU A CA 1
ATOM 1241 C C . LEU A 1 151 ? -51.759 -29.739 48.106 1.00 86.88 151 LEU A C 1
ATOM 1243 O O . LEU A 1 151 ? -51.466 -29.344 46.973 1.00 86.88 151 LEU A O 1
ATOM 1247 N N . HIS A 1 152 ? -50.856 -30.299 48.919 1.00 85.62 152 HIS A N 1
ATOM 1248 C CA . HIS A 1 152 ? -49.419 -30.381 48.644 1.00 85.62 152 HIS A CA 1
ATOM 1249 C C . HIS A 1 152 ? -48.811 -29.016 48.267 1.00 85.62 152 HIS A C 1
ATOM 1251 O O . HIS A 1 152 ? -48.157 -28.873 47.225 1.00 85.62 152 HIS A O 1
ATOM 1257 N N . LEU A 1 153 ? -49.088 -27.991 49.081 1.00 86.25 153 LEU A N 1
ATOM 1258 C CA . LEU A 1 153 ? -48.511 -26.650 48.953 1.00 86.25 153 LEU A CA 1
ATOM 1259 C C . LEU A 1 153 ? -47.212 -26.555 49.764 1.00 86.25 153 LEU A C 1
ATOM 1261 O O . LEU A 1 153 ? -47.197 -26.048 50.883 1.00 86.25 153 LEU A O 1
ATOM 1265 N N . GLU A 1 154 ? -46.116 -27.036 49.180 1.00 80.81 154 GLU A N 1
ATOM 1266 C CA . GLU A 1 154 ? -44.789 -27.122 49.819 1.00 80.81 154 GLU A CA 1
ATOM 1267 C C . GLU A 1 154 ? -44.265 -25.772 50.343 1.00 80.81 154 GLU A C 1
ATOM 1269 O O . GLU A 1 154 ? -43.524 -25.729 51.316 1.00 80.81 154 GLU A O 1
ATOM 1274 N N . SER A 1 155 ? -44.694 -24.652 49.751 1.00 84.25 155 SER A N 1
ATOM 1275 C CA . SER A 1 155 ? -44.265 -23.308 50.151 1.00 84.25 155 SER A CA 1
ATOM 1276 C C . SER A 1 155 ? -44.973 -22.750 51.392 1.00 84.25 155 SER A C 1
ATOM 1278 O O . SER A 1 155 ? -44.594 -21.678 51.856 1.00 84.25 155 SER A O 1
ATOM 1280 N N . PHE A 1 156 ? -46.029 -23.394 51.909 1.00 87.75 156 PHE A N 1
ATOM 1281 C CA . PHE A 1 156 ? -46.894 -22.789 52.933 1.00 87.75 156 PHE A CA 1
ATOM 1282 C C . PHE A 1 156 ? -46.148 -22.476 54.238 1.00 87.75 156 PHE A C 1
ATOM 1284 O O . PHE A 1 156 ? -46.277 -21.374 54.769 1.00 87.75 156 PHE A O 1
ATOM 1291 N N . SER A 1 157 ? -45.313 -23.401 54.725 1.00 86.12 157 SER A N 1
ATOM 1292 C CA . SER A 1 157 ? -44.480 -23.179 55.917 1.00 86.12 157 SER A CA 1
ATOM 1293 C C . SER A 1 157 ? -43.523 -22.000 55.741 1.00 86.12 157 SER A C 1
ATOM 1295 O O . SER A 1 157 ? -43.344 -21.210 56.667 1.00 86.12 157 SER A O 1
ATOM 1297 N N . ASN A 1 158 ? -42.963 -21.840 54.540 1.00 87.12 158 ASN A N 1
ATOM 1298 C CA . ASN A 1 158 ? -42.023 -20.766 54.227 1.00 87.12 158 ASN A CA 1
ATOM 1299 C C . ASN A 1 158 ? -42.739 -19.414 54.135 1.00 87.12 158 ASN A C 1
ATOM 1301 O O . ASN A 1 158 ? -42.211 -18.414 54.610 1.00 87.12 158 ASN A O 1
ATOM 1305 N N . VAL A 1 159 ? -43.970 -19.375 53.605 1.00 88.19 159 VAL A N 1
ATOM 1306 C CA . VAL A 1 159 ? -44.816 -18.167 53.621 1.00 88.19 159 VAL A CA 1
ATOM 1307 C C . VAL A 1 159 ? -45.147 -17.749 55.055 1.00 88.19 159 VAL A C 1
ATOM 1309 O O . VAL A 1 159 ? -45.050 -16.567 55.380 1.00 88.19 159 VAL A O 1
ATOM 1312 N N . VAL A 1 160 ? -45.495 -18.698 55.932 1.00 88.06 160 VAL A N 1
ATOM 1313 C CA . VAL A 1 160 ? -45.728 -18.410 57.358 1.00 88.06 160 VAL A CA 1
ATOM 1314 C C . VAL A 1 160 ? -44.459 -17.849 58.005 1.00 88.06 160 VAL A C 1
ATOM 1316 O O . VAL A 1 160 ? -44.519 -16.800 58.643 1.00 88.06 160 VAL A O 1
ATOM 1319 N N . ALA A 1 161 ? -43.304 -18.491 57.803 1.00 85.75 161 ALA A N 1
ATOM 1320 C CA . ALA A 1 161 ? -42.027 -18.018 58.339 1.00 85.75 161 ALA A CA 1
ATOM 1321 C C . ALA A 1 161 ? -41.657 -16.618 57.819 1.00 85.75 161 ALA A C 1
ATOM 1323 O O . ALA A 1 161 ? -41.205 -15.777 58.597 1.00 85.75 161 ALA A O 1
ATOM 1324 N N . LEU A 1 162 ? -41.902 -16.342 56.535 1.00 86.38 162 LEU A N 1
ATOM 1325 C CA . LEU A 1 162 ? -41.692 -15.036 55.910 1.00 86.38 162 LEU A CA 1
ATOM 1326 C C . LEU A 1 162 ? -42.566 -13.954 56.559 1.00 86.38 162 LEU A C 1
ATOM 1328 O O . LEU A 1 162 ? -42.037 -12.933 56.990 1.00 86.38 162 LEU A O 1
ATOM 1332 N N . LEU A 1 163 ? -43.874 -14.192 56.709 1.00 86.62 163 LEU A N 1
ATOM 1333 C CA . LEU A 1 163 ? -44.800 -13.243 57.347 1.00 86.62 163 LEU A CA 1
ATOM 1334 C C . LEU A 1 163 ? -44.510 -13.034 58.845 1.00 86.62 163 LEU A C 1
ATOM 1336 O O . LEU A 1 163 ? -44.760 -11.955 59.380 1.00 86.62 163 LEU A O 1
ATOM 1340 N N . GLU A 1 164 ? -43.939 -14.031 59.528 1.00 84.50 164 GLU A N 1
ATOM 1341 C CA . GLU A 1 164 ? -43.456 -13.901 60.912 1.00 84.50 164 GLU A CA 1
ATOM 1342 C C . GLU A 1 164 ? -42.081 -13.225 61.028 1.00 84.50 164 GLU A C 1
ATOM 1344 O O . GLU A 1 164 ? -41.624 -12.978 62.144 1.00 84.50 164 GLU A O 1
ATOM 1349 N N . GLY A 1 165 ? -41.412 -12.924 59.910 1.00 76.12 165 GLY A N 1
ATOM 1350 C CA . GLY A 1 165 ? -40.053 -12.376 59.902 1.00 76.12 165 GLY A CA 1
ATOM 1351 C C . GLY A 1 165 ? -38.983 -13.364 60.382 1.00 76.12 165 GLY A C 1
ATOM 1352 O O . GLY A 1 165 ? -37.922 -12.940 60.828 1.00 76.12 165 GLY A O 1
ATOM 1353 N N . LYS A 1 166 ? -39.264 -14.670 60.320 1.00 77.75 166 LYS A N 1
ATOM 1354 C CA . LYS A 1 166 ? -38.386 -15.772 60.754 1.00 77.75 166 LYS A CA 1
ATOM 1355 C C . LYS A 1 166 ? -37.761 -16.541 59.586 1.00 77.75 166 LYS A C 1
ATOM 1357 O O . LYS A 1 166 ? -37.236 -17.634 59.785 1.00 77.75 166 LYS A O 1
ATOM 1362 N N . LEU A 1 167 ? -37.883 -16.032 58.363 1.00 71.69 167 LEU A N 1
ATOM 1363 C CA . LEU A 1 167 ? -37.316 -16.690 57.192 1.00 71.69 167 LEU A CA 1
ATOM 1364 C C . LEU A 1 167 ? -35.794 -16.509 57.170 1.00 71.69 167 LEU A C 1
ATOM 1366 O O . LEU A 1 167 ? -35.306 -15.381 57.213 1.00 71.69 167 LEU A O 1
ATOM 1370 N N . ASN A 1 168 ? -35.070 -17.622 57.067 1.00 64.12 168 ASN A N 1
ATOM 1371 C CA . ASN A 1 168 ? -33.608 -17.627 57.063 1.00 64.12 168 ASN A CA 1
ATOM 1372 C C . ASN A 1 168 ? -33.019 -17.458 55.654 1.00 64.12 168 ASN A C 1
ATOM 1374 O O . ASN A 1 168 ? -31.962 -16.848 55.522 1.00 64.12 168 ASN A O 1
ATOM 1378 N N . SER A 1 169 ? -33.704 -17.943 54.612 1.00 79.38 169 SER A N 1
ATOM 1379 C CA . SER A 1 169 ? -33.293 -17.781 53.215 1.00 79.38 169 SER A CA 1
ATOM 1380 C C . SER A 1 169 ? -34.504 -17.725 52.285 1.00 79.38 169 SER A C 1
ATOM 1382 O O . SER A 1 169 ? -35.444 -18.510 52.419 1.00 79.38 169 SER A O 1
ATOM 1384 N N . ILE A 1 170 ? -34.492 -16.821 51.301 1.00 82.56 170 ILE A N 1
ATOM 1385 C CA . ILE A 1 170 ? -35.526 -16.818 50.246 1.00 82.56 170 ILE A CA 1
ATOM 1386 C C . ILE A 1 170 ? -35.320 -17.965 49.246 1.00 82.56 170 ILE A C 1
ATOM 1388 O O . ILE A 1 170 ? -36.249 -18.358 48.537 1.00 82.56 170 ILE A O 1
ATOM 1392 N N . SER A 1 171 ? -34.120 -18.548 49.235 1.00 80.81 171 SER A N 1
ATOM 1393 C CA . SER A 1 171 ? -33.767 -19.707 48.414 1.00 80.81 171 SER A CA 1
ATOM 1394 C C . SER A 1 171 ? -34.511 -20.978 48.836 1.00 80.81 171 SER A C 1
ATOM 1396 O O . SER A 1 171 ? -34.665 -21.880 48.016 1.00 80.81 171 SER A O 1
ATOM 1398 N N . ASP A 1 172 ? -35.045 -21.019 50.063 1.00 82.44 172 ASP A N 1
ATOM 1399 C CA . ASP A 1 172 ? -35.865 -22.125 50.576 1.00 82.44 172 ASP A CA 1
ATOM 1400 C C . ASP A 1 172 ? -37.207 -22.264 49.829 1.00 82.44 172 ASP A C 1
ATOM 1402 O O . ASP A 1 172 ? -37.890 -23.285 49.936 1.00 82.44 172 ASP A O 1
ATOM 1406 N N . PHE A 1 173 ? -37.621 -21.249 49.061 1.00 85.31 173 PHE A N 1
ATOM 1407 C CA . PHE A 1 173 ? -38.806 -21.336 48.213 1.00 85.31 173 PHE A CA 1
ATOM 1408 C C . PHE A 1 173 ? -38.513 -22.081 46.901 1.00 85.31 173 PHE A C 1
ATOM 1410 O O . PHE A 1 173 ? -37.537 -21.765 46.204 1.00 85.31 173 PHE A O 1
ATOM 1417 N N . PRO A 1 174 ? -39.407 -22.997 46.475 1.00 81.75 174 PRO A N 1
ATOM 1418 C CA . PRO A 1 174 ? -39.262 -23.674 45.192 1.00 81.75 174 PRO A CA 1
ATOM 1419 C C . PRO A 1 174 ? -39.210 -22.654 44.047 1.00 81.75 174 PRO A C 1
ATOM 1421 O O . PRO A 1 174 ? -39.873 -21.619 44.092 1.00 81.75 174 PRO A O 1
ATOM 1424 N N . GLU A 1 175 ? -38.438 -22.939 42.995 1.00 79.69 175 GLU A N 1
ATOM 1425 C CA . GLU A 1 175 ? -38.310 -22.051 41.821 1.00 79.69 175 GLU A CA 1
ATOM 1426 C C . GLU A 1 175 ? -39.653 -21.721 41.155 1.00 79.69 175 GLU A C 1
ATOM 1428 O O . GLU A 1 175 ? -39.809 -20.666 40.547 1.00 79.69 175 GLU A O 1
ATOM 1433 N N . SER A 1 176 ? -40.641 -22.604 41.305 1.00 78.50 176 SER A N 1
ATOM 1434 C CA . SER A 1 176 ? -42.002 -22.428 40.796 1.00 78.50 176 SER A CA 1
ATOM 1435 C C . SER A 1 176 ? -42.868 -21.456 41.611 1.00 78.50 176 SER A C 1
ATOM 1437 O O . SER A 1 176 ? -44.000 -21.185 41.209 1.00 78.50 176 SER A O 1
ATOM 1439 N N . PHE A 1 177 ? -42.381 -20.937 42.744 1.00 84.19 177 PHE A N 1
ATOM 1440 C CA . PHE A 1 177 ? -43.127 -19.990 43.570 1.00 84.19 177 PHE A CA 1
ATOM 1441 C C . PHE A 1 177 ? -43.198 -18.606 42.911 1.00 84.19 177 PHE A C 1
ATOM 1443 O O . PHE A 1 177 ? -42.180 -17.967 42.643 1.00 84.19 177 PHE A O 1
ATOM 1450 N N . ASP A 1 178 ? -44.416 -18.114 42.687 1.00 84.50 178 ASP A N 1
ATOM 1451 C CA . ASP A 1 178 ? -44.648 -16.805 42.077 1.00 84.50 178 ASP A CA 1
ATOM 1452 C C . ASP A 1 178 ? -44.601 -15.686 43.129 1.00 84.50 178 ASP A C 1
ATOM 1454 O O . ASP A 1 178 ? -45.621 -15.264 43.687 1.00 84.50 178 ASP A O 1
ATOM 1458 N N . PHE A 1 179 ? -43.390 -15.188 43.391 1.00 87.44 179 PHE A N 1
ATOM 1459 C CA . PHE A 1 179 ? -43.165 -14.061 44.297 1.00 87.44 179 PHE A CA 1
ATOM 1460 C C . PHE A 1 179 ? -43.887 -12.788 43.863 1.00 87.44 179 PHE A C 1
ATOM 1462 O O . PHE A 1 179 ? -44.315 -12.024 44.721 1.00 87.44 179 PHE A O 1
ATOM 1469 N N . LYS A 1 180 ? -44.086 -12.568 42.560 1.00 86.38 180 LYS A N 1
ATOM 1470 C CA . LYS A 1 180 ? -44.777 -11.378 42.056 1.00 86.38 180 LYS A CA 1
ATOM 1471 C C . LYS A 1 180 ? -46.271 -11.435 42.381 1.00 86.38 180 LYS A C 1
ATOM 1473 O O . LYS A 1 180 ? -46.846 -10.440 42.821 1.00 86.38 180 LYS A O 1
ATOM 1478 N N . ALA A 1 181 ? -46.900 -12.596 42.190 1.00 83.50 181 ALA A N 1
ATOM 1479 C CA . ALA A 1 181 ? -48.293 -12.807 42.575 1.00 83.50 181 ALA A CA 1
ATOM 1480 C C . ALA A 1 181 ? -48.481 -12.748 44.097 1.00 83.50 181 ALA A C 1
ATOM 1482 O O . ALA A 1 181 ? -49.485 -12.208 44.564 1.00 83.50 181 ALA A O 1
ATOM 1483 N N . PHE A 1 182 ? -47.526 -13.261 44.876 1.00 87.88 182 PHE A N 1
ATOM 1484 C CA . PHE A 1 182 ? -47.545 -13.137 46.334 1.00 87.88 182 PHE A CA 1
ATOM 1485 C C . PHE A 1 182 ? -47.398 -11.675 46.784 1.00 87.88 182 PHE A C 1
ATOM 1487 O O . PHE A 1 182 ? -48.223 -11.186 47.547 1.00 87.88 182 PHE A O 1
ATOM 1494 N N . GLU A 1 183 ? -46.417 -10.947 46.247 1.00 88.25 183 GLU A N 1
ATOM 1495 C CA . GLU A 1 183 ? -46.165 -9.538 46.570 1.00 88.25 183 GLU A CA 1
ATOM 1496 C C . GLU A 1 183 ? -47.373 -8.642 46.267 1.00 88.25 183 GLU A C 1
ATOM 1498 O O . GLU A 1 183 ? -47.688 -7.744 47.045 1.00 88.25 183 GLU A O 1
ATOM 1503 N N . SER A 1 184 ? -48.109 -8.929 45.186 1.00 87.44 184 SER A N 1
ATOM 1504 C CA . SER A 1 184 ? -49.325 -8.187 44.822 1.00 87.44 184 SER A CA 1
ATOM 1505 C C . SER A 1 184 ? -50.473 -8.300 45.834 1.00 87.44 184 SER A C 1
ATOM 1507 O O . SER A 1 184 ? -51.398 -7.493 45.789 1.00 87.44 184 SER A O 1
ATOM 1509 N N . GLN A 1 185 ? -50.422 -9.289 46.733 1.00 86.81 185 GLN A N 1
ATOM 1510 C CA . GLN A 1 185 ? -51.421 -9.495 47.785 1.00 86.81 185 GLN A CA 1
ATOM 1511 C C . GLN A 1 185 ? -51.055 -8.786 49.095 1.00 86.81 185 GLN A C 1
ATOM 1513 O O . GLN A 1 185 ? -51.886 -8.726 49.994 1.00 86.81 185 GLN A O 1
ATOM 1518 N N . LEU A 1 186 ? -49.828 -8.275 49.229 1.00 89.00 186 LEU A N 1
ATOM 1519 C CA . LEU A 1 186 ? -49.351 -7.658 50.464 1.00 89.00 186 LEU A CA 1
ATOM 1520 C C . LEU A 1 186 ? -49.779 -6.190 50.554 1.00 89.00 186 LEU A C 1
ATOM 1522 O O . LEU A 1 186 ? -49.506 -5.400 49.647 1.00 89.00 186 LEU A O 1
ATOM 1526 N N . SER A 1 187 ? -50.354 -5.789 51.689 1.00 87.69 187 SER A N 1
ATOM 1527 C CA . SER A 1 187 ? -50.494 -4.372 52.037 1.00 87.69 187 SER A CA 1
ATOM 1528 C C . SER A 1 187 ? -49.153 -3.703 52.357 1.00 87.69 187 SER A C 1
ATOM 1530 O O . SER A 1 187 ? -48.182 -4.346 52.760 1.00 87.69 187 SER A O 1
ATOM 1532 N N . GLU A 1 188 ? -49.118 -2.371 52.273 1.00 85.06 188 GLU A N 1
ATOM 1533 C CA . GLU A 1 188 ? -47.943 -1.560 52.635 1.00 85.06 188 GLU A CA 1
ATOM 1534 C C . GLU A 1 188 ? -47.485 -1.774 54.092 1.00 85.06 188 GLU A C 1
ATOM 1536 O O . GLU A 1 188 ? -46.284 -1.725 54.380 1.00 85.06 188 GLU A O 1
ATOM 1541 N N . LYS A 1 189 ? -48.417 -2.091 55.010 1.00 85.44 189 LYS A N 1
ATOM 1542 C CA . LYS A 1 189 ? -48.110 -2.460 56.407 1.00 85.44 189 LYS A CA 1
ATOM 1543 C C . LYS A 1 189 ? -47.233 -3.715 56.447 1.00 85.44 189 LYS A C 1
ATOM 1545 O O . LYS A 1 189 ? -46.172 -3.701 57.072 1.00 85.44 189 LYS A O 1
ATOM 1550 N N . LEU A 1 190 ? -47.652 -4.780 55.760 1.00 86.25 190 LEU A N 1
ATOM 1551 C CA . LEU A 1 190 ? -46.910 -6.041 55.724 1.00 86.25 190 LEU A CA 1
ATOM 1552 C C . LEU A 1 190 ? -45.611 -5.925 54.926 1.00 86.25 190 LEU A C 1
ATOM 1554 O O . LEU A 1 190 ? -44.588 -6.432 55.380 1.00 86.25 190 LEU A O 1
ATOM 1558 N N . LYS A 1 191 ? -45.603 -5.201 53.800 1.00 86.88 191 LYS A N 1
ATOM 1559 C CA . LYS A 1 191 ? -44.364 -4.921 53.056 1.00 86.88 191 LYS A CA 1
ATOM 1560 C C . LYS A 1 191 ? -43.325 -4.242 53.942 1.00 86.88 191 LYS A C 1
ATOM 1562 O O . LYS A 1 191 ? -42.201 -4.720 54.035 1.00 86.88 191 LYS A O 1
ATOM 1567 N N . SER A 1 192 ? -43.712 -3.203 54.684 1.00 83.88 192 SER A N 1
ATOM 1568 C CA . SER A 1 192 ? -42.811 -2.513 55.620 1.00 83.88 192 SER A CA 1
ATOM 1569 C C . SER A 1 192 ? -42.236 -3.445 56.696 1.00 83.88 192 SER A C 1
ATOM 1571 O O . SER A 1 192 ? -41.071 -3.319 57.077 1.00 83.88 192 SER A O 1
ATOM 1573 N N . GLN A 1 193 ? -43.031 -4.399 57.192 1.00 83.25 193 GLN A N 1
ATOM 1574 C CA . GLN A 1 193 ? -42.567 -5.412 58.144 1.00 83.25 193 GLN A CA 1
ATOM 1575 C C . GLN A 1 193 ? -41.575 -6.392 57.501 1.00 83.25 193 GLN A C 1
ATOM 1577 O O . GLN A 1 193 ? -40.542 -6.697 58.096 1.00 83.25 193 GLN A O 1
ATOM 1582 N N . LEU A 1 194 ? -41.849 -6.839 56.276 1.00 86.00 194 LEU A N 1
ATOM 1583 C CA . LEU A 1 194 ? -40.975 -7.740 55.526 1.00 86.00 194 LEU A CA 1
ATOM 1584 C C . LEU A 1 194 ? -39.638 -7.081 55.175 1.00 86.00 194 LEU A C 1
ATOM 1586 O O . LEU A 1 194 ? -38.601 -7.720 55.312 1.00 86.00 194 LEU A O 1
ATOM 1590 N N . VAL A 1 195 ? -39.630 -5.787 54.839 1.00 84.56 195 VAL A N 1
ATOM 1591 C CA . VAL A 1 195 ? -38.395 -5.016 54.608 1.00 84.56 195 VAL A CA 1
ATOM 1592 C C . VAL A 1 195 ? -37.497 -4.995 55.847 1.00 84.56 195 VAL A C 1
ATOM 1594 O O . VAL A 1 195 ? -36.282 -5.144 55.723 1.00 84.56 195 VAL A O 1
ATOM 1597 N N . LYS A 1 196 ? -38.063 -4.889 57.057 1.00 82.06 196 LYS A N 1
ATOM 1598 C CA . LYS A 1 196 ? -37.279 -5.027 58.301 1.00 82.06 196 LYS A CA 1
ATOM 1599 C C . LYS A 1 196 ? -36.688 -6.433 58.450 1.00 82.06 196 LYS A C 1
ATOM 1601 O O . LYS A 1 196 ? -35.560 -6.573 58.917 1.00 82.06 196 LYS A O 1
ATOM 1606 N N . GLY A 1 197 ? -37.431 -7.463 58.039 1.00 78.25 197 GLY A N 1
ATOM 1607 C CA . GLY A 1 197 ? -36.946 -8.844 57.976 1.00 78.25 197 GLY A CA 1
ATOM 1608 C C . GLY A 1 197 ? -35.768 -9.006 57.011 1.00 78.25 197 GLY A C 1
ATOM 1609 O O . GLY A 1 197 ? -34.740 -9.555 57.397 1.00 78.25 197 GLY A O 1
ATOM 1610 N N . ILE A 1 198 ? -35.872 -8.436 55.806 1.00 81.25 198 ILE A N 1
ATOM 1611 C CA . ILE A 1 198 ? -34.803 -8.410 54.792 1.00 81.25 198 ILE A CA 1
ATOM 1612 C C . ILE A 1 198 ? -33.544 -7.736 55.350 1.00 81.25 198 ILE A C 1
ATOM 1614 O O . ILE A 1 198 ? -32.453 -8.297 55.287 1.00 81.25 198 ILE A O 1
ATOM 1618 N N . GLN A 1 199 ? -33.696 -6.566 55.975 1.00 80.75 199 GLN A N 1
ATOM 1619 C CA . GLN A 1 199 ? -32.581 -5.843 56.595 1.00 80.75 199 GLN A CA 1
ATOM 1620 C C . GLN A 1 199 ? -31.880 -6.660 57.685 1.00 80.75 199 GLN A C 1
ATOM 1622 O O . GLN A 1 199 ? -30.657 -6.614 57.801 1.00 80.75 199 GLN A O 1
ATOM 1627 N N . ASN A 1 200 ? -32.633 -7.406 58.495 1.00 79.00 200 ASN A N 1
ATOM 1628 C CA . ASN A 1 200 ? -32.050 -8.278 59.511 1.00 79.00 200 ASN A CA 1
ATOM 1629 C C . ASN A 1 200 ? -31.365 -9.503 58.895 1.00 79.00 200 ASN A C 1
ATOM 1631 O O . ASN A 1 200 ? -30.292 -9.873 59.360 1.00 79.00 200 ASN A O 1
ATOM 1635 N N . SER A 1 201 ? -31.929 -10.083 57.833 1.00 78.81 201 SER A N 1
ATOM 1636 C CA . SER A 1 201 ? -31.313 -11.193 57.098 1.00 78.81 201 SER A CA 1
ATOM 1637 C C . SER A 1 201 ? -29.943 -10.800 56.533 1.00 78.81 201 SER A C 1
ATOM 1639 O O . SER A 1 201 ? -28.977 -11.533 56.735 1.00 78.81 201 SER A O 1
ATOM 1641 N N . PHE A 1 202 ? -29.803 -9.602 55.951 1.00 82.75 202 PHE A N 1
ATOM 1642 C CA . PHE A 1 202 ? -28.523 -9.137 55.388 1.00 82.75 202 PHE A CA 1
ATOM 1643 C C . PHE A 1 202 ? -27.433 -8.933 56.442 1.00 82.75 202 PHE A C 1
ATOM 1645 O O . PHE A 1 202 ? -26.257 -9.141 56.150 1.00 82.75 202 PHE A O 1
ATOM 1652 N N . LYS A 1 203 ? -27.806 -8.598 57.687 1.00 76.75 203 LYS A N 1
ATOM 1653 C CA . LYS A 1 203 ? -26.845 -8.537 58.800 1.00 76.75 203 LYS A CA 1
ATOM 1654 C C . LYS A 1 203 ? -26.195 -9.898 59.055 1.00 76.75 203 LYS A C 1
ATOM 1656 O O . LYS A 1 203 ? -25.021 -9.952 59.413 1.00 76.75 203 LYS A O 1
ATOM 1661 N N . THR A 1 204 ? -26.944 -10.983 58.872 1.00 74.62 204 THR A N 1
ATOM 1662 C CA . THR A 1 204 ? -26.500 -12.350 59.170 1.00 74.62 204 THR A CA 1
ATOM 1663 C C . THR A 1 204 ? -25.893 -13.042 57.945 1.00 74.62 204 THR A C 1
ATOM 1665 O O . THR A 1 204 ? -24.826 -13.640 58.057 1.00 74.62 204 THR A O 1
ATOM 1668 N N . HIS A 1 205 ? -26.513 -12.909 56.770 1.00 77.31 205 HIS A N 1
ATOM 1669 C CA . HIS A 1 205 ? -26.109 -13.561 55.522 1.00 77.31 205 HIS A CA 1
ATOM 1670 C C . HIS A 1 205 ? -26.207 -12.584 54.343 1.00 77.31 205 HIS A C 1
ATOM 1672 O O . HIS A 1 205 ? -27.248 -12.462 53.701 1.00 77.31 205 HIS A O 1
ATOM 1678 N N . LEU A 1 206 ? -25.111 -11.884 54.036 1.00 76.25 206 LEU A N 1
ATOM 1679 C CA . LEU A 1 206 ? -25.095 -10.866 52.980 1.00 76.25 206 LEU A CA 1
ATOM 1680 C C . LEU A 1 206 ? -25.359 -11.452 51.578 1.00 76.25 206 LEU A C 1
ATOM 1682 O O . LEU A 1 206 ? -25.962 -10.788 50.738 1.00 76.25 206 LEU A O 1
ATOM 1686 N N . SER A 1 207 ? -25.000 -12.721 51.355 1.00 74.06 207 SER A N 1
ATOM 1687 C CA . SER A 1 207 ? -25.266 -13.454 50.110 1.00 74.06 207 SER A CA 1
ATOM 1688 C C . SER A 1 207 ? -26.757 -13.596 49.781 1.00 74.06 207 SER A C 1
ATOM 1690 O O . SER A 1 207 ? -27.114 -13.755 48.619 1.00 74.06 207 SER A O 1
ATOM 1692 N N . GLU A 1 208 ? -27.650 -13.506 50.772 1.00 78.19 208 GLU A N 1
ATOM 1693 C CA . GLU A 1 208 ? -29.097 -13.571 50.528 1.00 78.19 208 GLU A CA 1
ATOM 1694 C C . GLU A 1 208 ? -29.612 -12.360 49.747 1.00 78.19 208 GLU A C 1
ATOM 1696 O O . GLU A 1 208 ? -30.619 -12.470 49.049 1.00 78.19 208 GLU A O 1
ATOM 1701 N N . ALA A 1 209 ? -28.925 -11.214 49.802 1.00 77.88 209 ALA A N 1
ATOM 1702 C CA . ALA A 1 209 ? -29.348 -10.012 49.085 1.00 77.88 209 ALA A CA 1
ATOM 1703 C C . ALA A 1 209 ? -29.493 -10.236 47.578 1.00 77.88 209 ALA A C 1
ATOM 1705 O O . ALA A 1 209 ? -30.411 -9.703 46.951 1.00 77.88 209 ALA A O 1
ATOM 1706 N N . GLU A 1 210 ? -28.639 -11.080 47.011 1.00 77.56 210 GLU A N 1
ATOM 1707 C CA . GLU A 1 210 ? -28.698 -11.472 45.605 1.00 77.56 210 GLU A CA 1
ATOM 1708 C C . GLU A 1 210 ? -29.920 -12.329 45.319 1.00 77.56 210 GLU A C 1
ATOM 1710 O O . GLU A 1 210 ? -30.668 -12.029 44.392 1.00 77.56 210 GLU A O 1
ATOM 1715 N N . SER A 1 211 ? -30.195 -13.311 46.177 1.00 83.69 211 SER A N 1
ATOM 1716 C CA . SER A 1 211 ? -31.372 -14.169 46.063 1.00 83.69 211 SER A CA 1
ATOM 1717 C C . SER A 1 211 ? -32.676 -13.360 46.063 1.00 83.69 211 SER A C 1
ATOM 1719 O O . SER A 1 211 ? -33.569 -13.654 45.268 1.00 83.69 211 SER A O 1
ATOM 1721 N N . TYR A 1 212 ? -32.789 -12.295 46.869 1.00 83.88 212 TYR A N 1
ATOM 1722 C CA . TYR A 1 212 ? -33.952 -11.390 46.839 1.00 83.88 212 TYR A CA 1
ATOM 1723 C C . TYR A 1 212 ? -34.062 -10.608 45.516 1.00 83.88 212 TYR A C 1
ATOM 1725 O O . TYR A 1 212 ? -35.155 -10.489 44.948 1.00 83.88 212 TYR A O 1
ATOM 1733 N N . ILE A 1 213 ? -32.938 -10.102 44.995 1.00 78.81 213 ILE A N 1
ATOM 1734 C CA . ILE A 1 213 ? -32.889 -9.344 43.735 1.00 78.81 213 ILE A CA 1
ATOM 1735 C C . ILE A 1 213 ? -33.218 -10.247 42.535 1.00 78.81 213 ILE A C 1
ATOM 1737 O O . ILE A 1 213 ? -34.016 -9.853 41.674 1.00 78.81 213 ILE A O 1
ATOM 1741 N N . ASP A 1 214 ? -32.657 -11.455 42.496 1.00 82.00 214 ASP A N 1
ATOM 1742 C CA . ASP A 1 214 ? -32.817 -12.428 41.412 1.00 82.00 214 ASP A CA 1
ATOM 1743 C C . ASP A 1 214 ? -34.225 -13.022 41.378 1.00 82.00 214 ASP A C 1
ATOM 1745 O O . ASP A 1 214 ? -34.840 -13.123 40.310 1.00 82.00 214 ASP A O 1
ATOM 1749 N N . ARG A 1 215 ? -34.792 -13.334 42.551 1.00 84.19 215 ARG A N 1
ATOM 1750 C CA . ARG A 1 215 ? -36.187 -13.788 42.687 1.00 84.19 215 ARG A CA 1
ATOM 1751 C C . ARG A 1 215 ? -37.206 -12.655 42.496 1.00 84.19 215 ARG A C 1
ATOM 1753 O O . ARG A 1 215 ? -38.403 -12.929 42.439 1.00 84.19 215 ARG A O 1
ATOM 1760 N N . LYS A 1 216 ? -36.746 -11.404 42.326 1.00 84.44 216 LYS A N 1
ATOM 1761 C CA . LYS A 1 216 ? -37.553 -10.193 42.076 1.00 84.44 216 LYS A CA 1
ATOM 1762 C C . LYS A 1 216 ? -38.620 -9.926 43.145 1.00 84.44 216 LYS A C 1
ATOM 1764 O O . LYS A 1 216 ? -39.675 -9.392 42.813 1.00 84.44 216 LYS A O 1
ATOM 1769 N N . PHE A 1 217 ? -38.352 -10.283 44.397 1.00 86.50 217 PHE A N 1
ATOM 1770 C CA . PHE A 1 217 ? -39.272 -10.068 45.513 1.00 86.50 217 PHE A CA 1
ATOM 1771 C C . PHE A 1 217 ? -38.857 -8.827 46.301 1.00 86.50 217 PHE A C 1
ATOM 1773 O O . PHE A 1 217 ? -37.721 -8.777 46.771 1.00 86.50 217 PHE A O 1
ATOM 1780 N N . LEU A 1 218 ? -39.746 -7.829 46.427 1.00 85.19 218 LEU A N 1
ATOM 1781 C CA . LEU A 1 218 ? -39.438 -6.539 47.076 1.00 85.19 218 LEU A CA 1
ATOM 1782 C C . LEU A 1 218 ? -38.108 -5.949 46.577 1.00 85.19 218 LEU A C 1
ATOM 1784 O O . LEU A 1 218 ? -37.251 -5.512 47.345 1.00 85.19 218 LEU A O 1
ATOM 1788 N N . LYS A 1 219 ? -37.890 -6.030 45.257 1.00 83.88 219 LYS A N 1
ATOM 1789 C CA . LYS A 1 219 ? -36.583 -5.782 44.636 1.00 83.88 219 LYS A CA 1
ATOM 1790 C C . LYS A 1 219 ? -36.044 -4.391 44.971 1.00 83.88 219 LYS A C 1
ATOM 1792 O O . LYS A 1 219 ? -34.856 -4.259 45.236 1.00 83.88 219 LYS A O 1
ATOM 1797 N N . VAL A 1 220 ? -36.888 -3.363 44.916 1.00 82.50 220 VAL A N 1
ATOM 1798 C CA . VAL A 1 220 ? -36.463 -1.972 45.139 1.00 82.50 220 VAL A CA 1
ATOM 1799 C C . VAL A 1 220 ? -36.041 -1.790 46.592 1.00 82.50 220 VAL A C 1
ATOM 1801 O O . VAL A 1 220 ? -34.968 -1.267 46.877 1.00 82.50 220 VAL A O 1
ATOM 1804 N N . GLU A 1 221 ? -36.846 -2.298 47.514 1.00 84.75 221 GLU A N 1
ATOM 1805 C CA . GLU A 1 221 ? -36.619 -2.206 48.945 1.00 84.75 221 GLU A CA 1
ATOM 1806 C C . GLU A 1 221 ? -35.403 -3.031 49.380 1.00 84.75 221 GLU A C 1
ATOM 1808 O O . GLU A 1 221 ? -34.616 -2.568 50.205 1.00 84.75 221 GLU A O 1
ATOM 1813 N N . ALA A 1 222 ? -35.200 -4.212 48.789 1.00 82.94 222 ALA A N 1
ATOM 1814 C CA . ALA A 1 222 ? -34.012 -5.037 48.989 1.00 82.94 222 ALA A CA 1
ATOM 1815 C C . ALA A 1 222 ? -32.743 -4.334 48.482 1.00 82.94 222 ALA A C 1
ATOM 1817 O O . ALA A 1 222 ? -31.726 -4.334 49.171 1.00 82.94 222 ALA A O 1
ATOM 1818 N N . GLN A 1 223 ? -32.801 -3.672 47.322 1.00 83.44 223 GLN A N 1
ATOM 1819 C CA . GLN A 1 223 ? -31.682 -2.883 46.796 1.00 83.44 223 GLN A CA 1
ATOM 1820 C C . GLN A 1 223 ? -31.345 -1.698 47.705 1.00 83.44 223 GLN A C 1
ATOM 1822 O O . GLN A 1 223 ? -30.182 -1.511 48.058 1.00 83.44 223 GLN A O 1
ATOM 1827 N N . SER A 1 224 ? -32.347 -0.930 48.137 1.00 82.50 224 SER A N 1
ATOM 1828 C CA . SER A 1 224 ? -32.146 0.176 49.078 1.00 82.50 224 SER A CA 1
ATOM 1829 C C . SER A 1 224 ? -31.611 -0.306 50.430 1.00 82.50 224 SER A C 1
ATOM 1831 O O . SER A 1 224 ? -30.726 0.330 51.002 1.00 82.50 224 SER A O 1
ATOM 1833 N N . ALA A 1 225 ? -32.101 -1.441 50.938 1.00 81.94 225 ALA A N 1
ATOM 1834 C CA . ALA A 1 225 ? -31.607 -2.052 52.169 1.00 81.94 225 ALA A CA 1
ATOM 1835 C C . ALA A 1 225 ? -30.146 -2.506 52.042 1.00 81.94 225 ALA A C 1
ATOM 1837 O O . ALA A 1 225 ? -29.364 -2.269 52.961 1.00 81.94 225 ALA A O 1
ATOM 1838 N N . LEU A 1 226 ? -29.770 -3.100 50.905 1.00 83.62 226 LEU A N 1
ATOM 1839 C CA . LEU A 1 226 ? -28.397 -3.506 50.615 1.00 83.62 226 LEU A CA 1
ATOM 1840 C C . LEU A 1 226 ? -27.458 -2.295 50.551 1.00 83.62 226 LEU A C 1
ATOM 1842 O O . LEU A 1 226 ? -26.426 -2.298 51.214 1.00 83.62 226 LEU A O 1
ATOM 1846 N N . ILE A 1 227 ? -27.830 -1.243 49.811 1.00 77.56 227 ILE A N 1
ATOM 1847 C CA . ILE A 1 227 ? -27.039 -0.003 49.711 1.00 77.56 227 ILE A CA 1
ATOM 1848 C C . ILE A 1 227 ? -26.827 0.599 51.101 1.00 77.56 227 ILE A C 1
ATOM 1850 O O . ILE A 1 227 ? -25.696 0.893 51.478 1.00 77.56 227 ILE A O 1
ATOM 1854 N N . LYS A 1 228 ? -27.899 0.727 51.891 1.00 79.88 228 LYS A N 1
ATOM 1855 C CA . LYS A 1 228 ? -27.818 1.267 53.250 1.00 79.88 228 LYS A CA 1
ATOM 1856 C C . LYS A 1 228 ? -26.910 0.424 54.150 1.00 79.88 228 LYS A C 1
ATOM 1858 O O . LYS A 1 228 ? -26.059 0.982 54.834 1.00 79.88 228 LYS A O 1
ATOM 1863 N N . TYR A 1 229 ? -27.064 -0.900 54.127 1.00 80.00 229 TYR A N 1
ATOM 1864 C CA . TYR A 1 229 ? -26.253 -1.812 54.937 1.00 80.00 229 TYR A CA 1
ATOM 1865 C C . TYR A 1 229 ? -24.765 -1.725 54.579 1.00 80.00 229 TYR A C 1
ATOM 1867 O O . TYR A 1 229 ? -23.920 -1.603 55.461 1.00 80.00 229 TYR A O 1
ATOM 1875 N N . VAL A 1 230 ? -24.441 -1.713 53.287 1.00 73.50 230 VAL A N 1
ATOM 1876 C CA . VAL A 1 230 ? -23.059 -1.619 52.803 1.00 73.50 230 VAL A CA 1
ATOM 1877 C C . VAL A 1 230 ? -22.435 -0.255 53.115 1.00 73.50 230 VAL A C 1
ATOM 1879 O O . VAL A 1 230 ? -21.261 -0.186 53.473 1.00 73.50 230 VAL A O 1
ATOM 1882 N N . SER A 1 231 ? -23.215 0.827 53.054 1.00 69.25 231 SER A N 1
ATOM 1883 C CA . SER A 1 231 ? -22.766 2.152 53.501 1.00 69.25 231 SER A CA 1
ATOM 1884 C C . SER A 1 231 ? -22.470 2.198 55.009 1.00 69.25 231 SER A C 1
ATOM 1886 O O . SER A 1 231 ? -21.575 2.930 55.430 1.00 69.25 231 SER A O 1
ATOM 1888 N N . GLU A 1 232 ? -23.188 1.412 55.820 1.00 73.94 232 GLU A N 1
ATOM 1889 C CA . GLU A 1 232 ? -22.995 1.302 57.276 1.00 73.94 232 GLU A CA 1
ATOM 1890 C C . GLU A 1 232 ? -21.904 0.280 57.678 1.00 73.94 232 GLU A C 1
ATOM 1892 O O . GLU A 1 232 ? -21.301 0.434 58.739 1.00 73.94 232 GLU A O 1
ATOM 1897 N N . THR A 1 233 ? -21.608 -0.724 56.840 1.00 72.19 233 THR A N 1
ATOM 1898 C CA . THR A 1 233 ? -20.612 -1.798 57.088 1.00 72.19 233 THR A CA 1
ATOM 1899 C C . THR A 1 233 ? -19.735 -2.091 55.853 1.00 72.19 233 THR A C 1
ATOM 1901 O O . THR A 1 233 ? -19.916 -3.103 55.170 1.00 72.19 233 THR A O 1
ATOM 1904 N N . PRO A 1 234 ? -18.779 -1.198 55.520 1.00 63.22 234 PRO A N 1
ATOM 1905 C CA . PRO A 1 234 ? -17.998 -1.277 54.278 1.00 63.22 234 PRO A CA 1
ATOM 1906 C C . PRO A 1 234 ? -16.969 -2.417 54.245 1.00 63.22 234 PRO A C 1
ATOM 1908 O O . PRO A 1 234 ? -16.519 -2.816 53.178 1.00 63.22 234 PRO A O 1
ATOM 1911 N N . ASP A 1 235 ? -16.574 -2.938 55.402 1.00 67.00 235 ASP A N 1
ATOM 1912 C CA . ASP A 1 235 ? -15.604 -4.023 55.579 1.00 67.00 235 ASP A CA 1
ATOM 1913 C C . ASP A 1 235 ? -16.085 -5.372 55.026 1.00 67.00 235 ASP A C 1
ATOM 1915 O O . ASP A 1 235 ? -15.271 -6.239 54.723 1.00 67.00 235 ASP A O 1
ATOM 1919 N N . ARG A 1 236 ? -17.396 -5.530 54.815 1.00 69.69 236 ARG A N 1
ATOM 1920 C CA . ARG A 1 236 ? -18.001 -6.744 54.243 1.00 69.69 236 ARG A CA 1
ATOM 1921 C C . ARG A 1 236 ? -18.235 -6.665 52.731 1.00 69.69 236 ARG A C 1
ATOM 1923 O O . ARG A 1 236 ? -18.830 -7.568 52.151 1.00 69.69 236 ARG A O 1
ATOM 1930 N N . LEU A 1 237 ? -17.763 -5.603 52.067 1.00 68.44 237 LEU A N 1
ATOM 1931 C CA . LEU A 1 237 ? -17.902 -5.409 50.614 1.00 68.44 237 LEU A CA 1
ATOM 1932 C C . LEU A 1 237 ? -17.296 -6.555 49.789 1.00 68.44 237 LEU A C 1
ATOM 1934 O O . LEU A 1 237 ? -17.833 -6.880 48.729 1.00 68.44 237 LEU A O 1
ATOM 1938 N N . GLY A 1 238 ? -16.216 -7.176 50.274 1.00 63.38 238 GLY A N 1
ATOM 1939 C CA . GLY A 1 238 ? -15.575 -8.327 49.634 1.00 63.38 238 GLY A CA 1
ATOM 1940 C C . GLY A 1 238 ? -16.425 -9.606 49.625 1.00 63.38 238 GLY A C 1
ATOM 1941 O O . GLY A 1 238 ? -16.130 -10.521 48.860 1.00 63.38 238 GLY A O 1
ATOM 1942 N N . GLU A 1 239 ? -17.494 -9.674 50.427 1.00 72.81 239 GLU A N 1
ATOM 1943 C CA . GLU A 1 239 ? -18.410 -10.824 50.485 1.00 72.81 239 GLU A CA 1
ATOM 1944 C C . GLU A 1 239 ? -19.496 -10.793 49.388 1.00 72.81 239 GLU A C 1
ATOM 1946 O O . GLU A 1 239 ? -20.215 -11.776 49.211 1.00 72.81 239 GLU A O 1
ATOM 1951 N N . LEU A 1 240 ? -19.638 -9.681 48.652 1.00 72.44 240 LEU A N 1
ATOM 1952 C CA . LEU A 1 240 ? -20.631 -9.528 47.581 1.00 72.44 240 LEU A CA 1
ATOM 1953 C C . LEU A 1 240 ? -20.166 -10.168 46.267 1.00 72.44 240 LEU A C 1
ATOM 1955 O O . LEU A 1 240 ? -18.994 -10.069 45.899 1.00 72.44 240 LEU A O 1
ATOM 1959 N N . SER A 1 241 ? -21.095 -10.731 45.485 1.00 71.38 241 SER A N 1
ATOM 1960 C CA . SER A 1 241 ? -20.788 -11.082 44.096 1.00 71.38 241 SER A CA 1
ATOM 1961 C C . SER A 1 241 ? -20.638 -9.834 43.222 1.00 71.38 241 SER A C 1
ATOM 1963 O O . SER A 1 241 ? -21.058 -8.719 43.553 1.00 71.38 241 SER A O 1
ATOM 1965 N N . ASP A 1 242 ? -20.112 -10.048 42.016 1.00 66.19 242 ASP A N 1
ATOM 1966 C CA . ASP A 1 242 ? -19.947 -9.014 40.996 1.00 66.19 242 ASP A CA 1
ATOM 1967 C C . ASP A 1 242 ? -21.257 -8.294 40.635 1.00 66.19 242 ASP A C 1
ATOM 1969 O O . ASP A 1 242 ? -21.236 -7.118 40.260 1.00 66.19 242 ASP A O 1
ATOM 1973 N N . VAL A 1 243 ? -22.396 -8.992 40.704 1.00 68.88 243 VAL A N 1
ATOM 1974 C CA . VAL A 1 243 ? -23.704 -8.441 40.326 1.00 68.88 243 VAL A CA 1
ATOM 1975 C C . VAL A 1 243 ? -24.206 -7.485 41.405 1.00 68.88 243 VAL A C 1
ATOM 1977 O O . VAL A 1 243 ? -24.591 -6.357 41.084 1.00 68.88 243 VAL A O 1
ATOM 1980 N N . ALA A 1 244 ? -24.142 -7.893 42.674 1.00 71.25 244 ALA A N 1
ATOM 1981 C CA . ALA A 1 244 ? -24.528 -7.047 43.799 1.00 71.25 244 ALA A CA 1
ATOM 1982 C C . ALA A 1 244 ? -23.591 -5.845 43.952 1.00 71.25 244 ALA A C 1
ATOM 1984 O O . ALA A 1 244 ? -24.055 -4.718 44.127 1.00 71.25 244 ALA A O 1
ATOM 1985 N N . LEU A 1 245 ? -22.281 -6.053 43.793 1.00 70.44 245 LEU A N 1
ATOM 1986 C CA . LEU A 1 245 ? -21.296 -4.981 43.897 1.00 70.44 245 LEU A CA 1
ATOM 1987 C C . LEU A 1 245 ? -21.518 -3.894 42.837 1.00 70.44 245 LEU A C 1
ATOM 1989 O O . LEU A 1 245 ? -21.537 -2.708 43.163 1.00 70.44 245 LEU A O 1
ATOM 1993 N N . LYS A 1 246 ? -21.753 -4.275 41.572 1.00 69.75 246 LYS A N 1
ATOM 1994 C CA . LYS A 1 246 ? -22.087 -3.311 40.507 1.00 69.75 246 LYS A CA 1
ATOM 1995 C C . LYS A 1 246 ? -23.318 -2.486 40.849 1.00 69.75 246 LYS A C 1
ATOM 1997 O O . LYS A 1 246 ? -23.359 -1.299 40.527 1.00 69.75 246 LYS A O 1
ATOM 2002 N N . LEU A 1 247 ? -24.312 -3.105 41.476 1.00 70.88 247 LEU A N 1
ATOM 2003 C CA . LEU A 1 247 ? -25.553 -2.441 41.838 1.00 70.88 247 LEU A CA 1
ATOM 2004 C C . LEU A 1 247 ? -25.339 -1.385 42.927 1.00 70.88 247 LEU A C 1
ATOM 2006 O O . LEU A 1 247 ? -25.824 -0.265 42.787 1.00 70.88 247 LEU A O 1
ATOM 2010 N N . VAL A 1 248 ? -24.556 -1.717 43.956 1.00 71.19 248 VAL A N 1
ATOM 2011 C CA . VAL A 1 248 ? -24.200 -0.784 45.034 1.00 71.19 248 VAL A CA 1
ATOM 2012 C C . VAL A 1 248 ? -23.347 0.369 44.504 1.00 71.19 248 VAL A C 1
ATOM 2014 O O . VAL A 1 248 ? -23.671 1.529 44.742 1.00 71.19 248 VAL A O 1
ATOM 2017 N N . VAL A 1 249 ? -22.305 0.071 43.720 1.00 67.00 249 VAL A N 1
ATOM 2018 C CA . VAL A 1 249 ? -21.374 1.081 43.177 1.00 67.00 249 VAL A CA 1
ATOM 2019 C C . VAL A 1 249 ? -22.051 2.018 42.168 1.00 67.00 249 VAL A C 1
ATOM 2021 O O . VAL A 1 249 ? -21.621 3.158 41.986 1.00 67.00 249 VAL A O 1
ATOM 2024 N N . SER A 1 250 ? -23.117 1.564 41.503 1.00 66.69 250 SER A N 1
ATOM 2025 C CA . SER A 1 250 ? -23.876 2.396 40.561 1.00 66.69 250 SER A CA 1
ATOM 2026 C C . SER A 1 250 ? -24.794 3.408 41.252 1.00 66.69 250 SER A C 1
ATOM 2028 O O . SER A 1 250 ? -25.209 4.361 40.595 1.00 66.69 250 SER A O 1
ATOM 2030 N N . SER A 1 251 ? -25.088 3.237 42.546 1.00 68.75 251 SER A N 1
ATOM 2031 C CA . SER A 1 251 ? -25.927 4.162 43.312 1.00 68.75 251 SER A CA 1
ATOM 2032 C C . SER A 1 251 ? -25.248 5.522 43.514 1.00 68.75 251 SER A C 1
ATOM 2034 O O . SER A 1 251 ? -24.019 5.621 43.594 1.00 68.75 251 SER A O 1
ATOM 2036 N N . ASP A 1 252 ? -26.048 6.582 43.602 1.00 65.69 252 ASP A N 1
ATOM 2037 C CA . ASP A 1 252 ? -25.574 7.926 43.950 1.00 65.69 252 ASP A CA 1
ATOM 2038 C C . ASP A 1 252 ? -25.343 8.085 45.463 1.00 65.69 252 ASP A C 1
ATOM 2040 O O . ASP A 1 252 ? -24.549 8.924 45.880 1.00 65.69 252 ASP A O 1
ATOM 2044 N N . ASP A 1 253 ? -25.942 7.211 46.278 1.00 64.19 253 ASP A N 1
ATOM 2045 C CA . ASP A 1 253 ? -25.793 7.202 47.740 1.00 64.19 253 ASP A CA 1
ATOM 2046 C C . ASP A 1 253 ? -24.478 6.547 48.219 1.00 64.19 253 ASP A C 1
ATOM 2048 O O . ASP A 1 253 ? -24.190 6.506 49.418 1.00 64.19 253 ASP A O 1
ATOM 2052 N N . PHE A 1 254 ? -23.663 6.014 47.301 1.00 67.81 254 PHE A N 1
ATOM 2053 C CA . PHE A 1 254 ? -22.384 5.375 47.615 1.00 67.81 254 PHE A CA 1
ATOM 2054 C C . PHE A 1 254 ? -21.225 6.390 47.571 1.00 67.81 254 PHE A C 1
ATOM 2056 O O . PHE A 1 254 ? -20.689 6.689 46.503 1.00 67.81 254 PHE A O 1
ATOM 2063 N N . CYS A 1 255 ? -20.813 6.903 48.739 1.00 63.28 255 CYS A N 1
ATOM 2064 C CA . CYS A 1 255 ? -19.742 7.905 48.888 1.00 63.28 255 CYS A CA 1
ATOM 2065 C C . CYS A 1 255 ? -18.649 7.450 49.888 1.00 63.28 255 CYS A C 1
ATOM 2067 O O . CYS A 1 255 ? -18.654 7.866 51.050 1.00 63.28 255 CYS A O 1
ATOM 2069 N N . PRO A 1 256 ? -17.733 6.544 49.492 1.00 63.53 256 PRO A N 1
ATOM 2070 C CA . PRO A 1 256 ? -16.676 6.049 50.376 1.00 63.53 256 PRO A CA 1
ATOM 2071 C C . PRO A 1 256 ? -15.519 7.053 50.536 1.00 63.53 256 PRO A C 1
ATOM 2073 O O . PRO A 1 256 ? -15.152 7.757 49.597 1.00 63.53 256 PRO A O 1
ATOM 2076 N N . ASP A 1 257 ? -14.889 7.068 51.715 1.00 67.12 257 ASP A N 1
ATOM 2077 C CA . ASP A 1 257 ? -13.617 7.772 51.944 1.00 67.12 257 ASP A CA 1
ATOM 2078 C C . ASP A 1 257 ? -12.403 6.997 51.380 1.00 67.12 257 ASP A C 1
ATOM 2080 O O . ASP A 1 257 ? -12.524 5.865 50.906 1.00 67.12 257 ASP A O 1
ATOM 2084 N N . ILE A 1 258 ? -11.208 7.601 51.432 1.00 65.69 258 ILE A N 1
ATOM 2085 C CA . ILE A 1 258 ? -9.978 7.045 50.841 1.00 65.69 258 ILE A CA 1
ATOM 2086 C C . ILE A 1 258 ? -9.579 5.675 51.397 1.00 65.69 258 ILE A C 1
ATOM 2088 O O . ILE A 1 258 ? -9.121 4.815 50.642 1.00 65.69 258 ILE A O 1
ATOM 2092 N N . ASN A 1 259 ? -9.742 5.457 52.703 1.00 64.69 259 ASN A N 1
ATOM 2093 C CA . ASN A 1 259 ? -9.366 4.197 53.335 1.00 64.69 259 ASN A CA 1
ATOM 2094 C C . ASN A 1 259 ? -10.379 3.113 52.960 1.00 64.69 259 ASN A C 1
ATOM 2096 O O . ASN A 1 259 ? -9.982 2.001 52.620 1.00 64.69 259 ASN A O 1
ATOM 2100 N N . LYS A 1 260 ? -11.668 3.471 52.911 1.00 66.12 260 LYS A N 1
ATOM 2101 C CA . LYS A 1 260 ? -12.754 2.589 52.465 1.00 66.12 260 LYS A CA 1
ATOM 2102 C C . LYS A 1 260 ? -12.615 2.199 50.993 1.00 66.12 260 LYS A C 1
ATOM 2104 O O . LYS A 1 260 ? -12.775 1.031 50.656 1.00 66.12 260 LYS A O 1
ATOM 2109 N N . PHE A 1 261 ? -12.254 3.135 50.113 1.00 67.81 261 PHE A N 1
ATOM 2110 C CA . PHE A 1 261 ? -12.093 2.847 48.684 1.00 67.81 261 PHE A CA 1
ATOM 2111 C C . PHE A 1 261 ? -10.857 1.982 48.392 1.00 67.81 261 PHE A C 1
ATOM 2113 O O . PHE A 1 261 ? -10.911 1.121 47.518 1.00 67.81 261 PHE A O 1
ATOM 2120 N N . LYS A 1 262 ? -9.757 2.153 49.144 1.00 67.88 262 LYS A N 1
ATOM 2121 C CA . LYS A 1 262 ? -8.543 1.326 49.001 1.00 67.88 262 LYS A CA 1
ATOM 2122 C C . LYS A 1 262 ? -8.796 -0.161 49.259 1.00 67.88 262 LYS A C 1
ATOM 2124 O O . LYS A 1 262 ? -8.275 -0.977 48.506 1.00 67.88 262 LYS A O 1
ATOM 2129 N N . VAL A 1 263 ? -9.593 -0.510 50.272 1.00 64.50 263 VAL A N 1
ATOM 2130 C CA . VAL A 1 263 ? -9.936 -1.913 50.586 1.00 64.50 263 VAL A CA 1
ATOM 2131 C C . VAL A 1 263 ? -10.672 -2.557 49.408 1.00 64.50 263 VAL A C 1
ATOM 2133 O O . VAL A 1 263 ? -10.219 -3.564 48.870 1.00 64.50 263 VAL A O 1
ATOM 2136 N N . VAL A 1 264 ? -11.719 -1.890 48.911 1.00 62.59 264 VAL A N 1
ATOM 2137 C CA . VAL A 1 264 ? -12.498 -2.334 47.740 1.00 62.59 264 VAL A CA 1
ATOM 2138 C C . VAL A 1 264 ? -11.624 -2.453 46.492 1.00 62.59 264 VAL A C 1
ATOM 2140 O O . VAL A 1 264 ? -11.776 -3.372 45.691 1.00 62.59 264 VAL A O 1
ATOM 2143 N N . TRP A 1 265 ? -10.695 -1.516 46.311 1.00 66.94 265 TRP A N 1
ATOM 2144 C CA . TRP A 1 265 ? -9.801 -1.496 45.164 1.00 66.94 265 TRP A CA 1
ATOM 2145 C C . TRP A 1 265 ? -8.820 -2.677 45.171 1.00 66.94 265 TRP A C 1
ATOM 2147 O O . TRP A 1 265 ? -8.628 -3.319 44.137 1.00 66.94 265 TRP A O 1
ATOM 2157 N N . ILE A 1 266 ? -8.236 -2.998 46.331 1.00 63.47 266 ILE A N 1
ATOM 2158 C CA . ILE A 1 266 ? -7.251 -4.078 46.497 1.00 63.47 266 ILE A CA 1
ATOM 2159 C C . ILE A 1 266 ? -7.892 -5.461 46.323 1.00 63.47 266 ILE A C 1
ATOM 2161 O O . ILE A 1 266 ? -7.317 -6.296 45.627 1.00 63.47 266 ILE A O 1
ATOM 2165 N N . GLU A 1 267 ? -9.082 -5.692 46.882 1.00 58.91 267 GLU A N 1
ATOM 2166 C CA . GLU A 1 267 ? -9.747 -7.007 46.878 1.00 58.91 267 GLU A CA 1
ATOM 2167 C C . GLU A 1 267 ? -10.338 -7.412 45.514 1.00 58.91 267 GLU A C 1
ATOM 2169 O O . GLU A 1 267 ? -10.644 -8.581 45.278 1.00 58.91 267 GLU A O 1
ATOM 2174 N N . GLN A 1 268 ? -10.465 -6.473 44.572 1.00 60.22 268 GLN A N 1
ATOM 2175 C CA . GLN A 1 268 ? -11.027 -6.731 43.245 1.00 60.22 268 GLN A CA 1
ATOM 2176 C C . GLN A 1 268 ? -9.954 -7.097 42.208 1.00 60.22 268 GLN A C 1
ATOM 2178 O O . GLN A 1 268 ? -8.927 -6.429 42.076 1.00 60.22 268 GLN A O 1
ATOM 2183 N N . SER A 1 269 ? -10.227 -8.128 41.397 1.00 54.56 269 SER A N 1
ATOM 2184 C CA . SER A 1 269 ? -9.360 -8.527 40.274 1.00 54.56 269 SER A CA 1
ATOM 2185 C C . SER A 1 269 ? -9.201 -7.399 39.236 1.00 54.56 269 SER A C 1
ATOM 2187 O O . SER A 1 269 ? -10.153 -6.660 38.984 1.00 54.56 269 SER A O 1
ATOM 2189 N N . LEU A 1 270 ? -8.038 -7.308 38.573 1.00 52.41 270 LEU A N 1
ATOM 2190 C CA . LEU A 1 270 ? -7.680 -6.252 37.600 1.00 52.41 270 LEU A CA 1
ATOM 2191 C C . LEU A 1 270 ? -8.763 -5.967 36.536 1.00 52.41 270 LEU A C 1
ATOM 2193 O O . LEU A 1 270 ? -9.044 -4.807 36.241 1.00 52.41 270 LEU A O 1
ATOM 2197 N N . ASN A 1 271 ? -9.441 -6.999 36.019 1.00 47.28 271 ASN A N 1
ATOM 2198 C CA . ASN A 1 271 ? -10.508 -6.853 35.015 1.00 47.28 271 ASN A CA 1
ATOM 2199 C C . ASN A 1 271 ? -11.786 -6.165 35.549 1.00 47.28 271 ASN A C 1
ATOM 2201 O O . ASN A 1 271 ? -12.606 -5.694 34.761 1.00 47.28 271 ASN A O 1
ATOM 2205 N N . LYS A 1 272 ? -11.960 -6.086 36.875 1.00 54.97 272 LYS A N 1
ATOM 2206 C CA . LYS A 1 272 ? -13.161 -5.571 37.559 1.00 54.97 272 LYS A CA 1
ATOM 2207 C C . LYS A 1 272 ? -13.018 -4.121 38.050 1.00 54.97 272 LYS A C 1
ATOM 2209 O O . LYS A 1 272 ? -14.022 -3.480 38.349 1.00 54.97 272 LYS A O 1
ATOM 2214 N N . ARG A 1 273 ? -11.799 -3.557 38.053 1.00 58.75 273 ARG A N 1
ATOM 2215 C CA . ARG A 1 273 ? -11.509 -2.165 38.478 1.00 58.75 273 ARG A CA 1
ATOM 2216 C C . ARG A 1 273 ? -12.013 -1.093 37.493 1.00 58.75 273 ARG A C 1
ATOM 2218 O O . ARG A 1 273 ? -12.174 0.069 37.862 1.00 58.75 273 ARG A O 1
ATOM 2225 N N . SER A 1 274 ? -12.348 -1.474 36.258 1.00 55.34 274 SER A N 1
ATOM 2226 C CA . SER A 1 274 ? -12.861 -0.564 35.220 1.00 55.34 274 SER A CA 1
ATOM 2227 C C . SER A 1 274 ? -14.206 0.088 35.582 1.00 55.34 274 SER A C 1
ATOM 2229 O O . SER A 1 274 ? -14.381 1.277 35.334 1.00 55.34 274 SER A O 1
ATOM 2231 N N . GLY A 1 275 ? -15.123 -0.627 36.248 1.00 55.34 275 GLY A N 1
ATOM 2232 C CA . GLY A 1 275 ? -16.394 -0.060 36.733 1.00 55.34 275 GLY A CA 1
ATOM 2233 C C . GLY A 1 275 ? -16.240 0.851 37.959 1.00 55.34 275 GLY A C 1
ATOM 2234 O O . GLY A 1 275 ? -17.046 1.750 38.173 1.00 55.34 275 GLY A O 1
ATOM 2235 N N . LEU A 1 276 ? -15.173 0.660 38.741 1.00 59.66 276 LEU A N 1
ATOM 2236 C CA . LEU A 1 276 ? -14.853 1.476 39.918 1.00 59.66 276 LEU A CA 1
ATOM 2237 C C . LEU A 1 276 ? -14.182 2.803 39.525 1.00 59.66 276 LEU A C 1
ATOM 2239 O O . LEU A 1 276 ? -14.469 3.839 40.123 1.00 59.66 276 LEU A O 1
ATOM 2243 N N . THR A 1 277 ? -13.352 2.814 38.470 1.00 60.47 277 THR A N 1
ATOM 2244 C CA . THR A 1 277 ? -12.699 4.051 37.982 1.00 60.47 277 THR A CA 1
ATOM 2245 C C . THR A 1 277 ? -13.659 5.179 37.592 1.00 60.47 277 THR A C 1
ATOM 2247 O O . THR A 1 277 ? -13.259 6.344 37.613 1.00 60.47 277 THR A O 1
ATOM 2250 N N . SER A 1 278 ? -14.919 4.893 37.239 1.00 58.78 278 SER A N 1
ATOM 2251 C CA . SER A 1 278 ? -15.898 5.939 36.906 1.00 58.78 278 SER A CA 1
ATOM 2252 C C . SER A 1 278 ? -16.405 6.734 38.112 1.00 58.78 278 SER A C 1
ATOM 2254 O O . SER A 1 278 ? -16.889 7.843 37.902 1.00 58.78 278 SER A O 1
ATOM 2256 N N . LYS A 1 279 ? -16.272 6.210 39.339 1.00 59.25 279 LYS A N 1
ATOM 2257 C CA . LYS A 1 279 ? -16.741 6.842 40.588 1.00 59.25 279 LYS A CA 1
ATOM 2258 C C . LYS A 1 279 ? -15.600 7.411 41.451 1.00 59.25 279 LYS A C 1
ATOM 2260 O O . LYS A 1 279 ? -15.871 7.996 42.494 1.00 59.25 279 LYS A O 1
ATOM 2265 N N . LEU A 1 280 ? -14.340 7.294 41.010 1.00 62.34 280 LEU A N 1
ATOM 2266 C CA . LEU A 1 280 ? -13.222 8.032 41.609 1.00 62.34 280 LEU A CA 1
ATOM 2267 C C . LEU A 1 280 ? -13.482 9.537 41.465 1.00 62.34 280 LEU A C 1
ATOM 2269 O O . LEU A 1 280 ? -13.497 10.063 40.349 1.00 62.34 280 LEU A O 1
ATOM 2273 N N . ASN A 1 281 ? -13.697 10.220 42.590 1.00 61.72 281 ASN A N 1
ATOM 2274 C CA . ASN A 1 281 ? -13.751 11.677 42.623 1.00 61.72 281 ASN A CA 1
ATOM 2275 C C . ASN A 1 281 ? -12.345 12.268 42.378 1.00 61.72 281 ASN A C 1
ATOM 2277 O O . ASN A 1 281 ? -11.329 11.569 42.444 1.00 61.72 281 ASN A O 1
ATOM 2281 N N . ASN A 1 282 ? -12.276 13.571 42.097 1.00 61.88 282 ASN A N 1
ATOM 2282 C CA . ASN A 1 282 ? -11.009 14.229 41.761 1.00 61.88 282 ASN A CA 1
ATOM 2283 C C . ASN A 1 282 ? -9.971 14.185 42.898 1.00 61.88 282 ASN A C 1
ATOM 2285 O O . ASN A 1 282 ? -8.775 14.232 42.621 1.00 61.88 282 ASN A O 1
ATOM 2289 N N . GLU A 1 283 ? -10.418 14.060 44.149 1.00 65.25 283 GLU A N 1
ATOM 2290 C CA . GLU A 1 283 ? -9.564 14.008 45.342 1.00 65.25 283 GLU A CA 1
ATOM 2291 C C . GLU A 1 283 ? -8.869 12.648 45.515 1.00 65.25 283 GLU A C 1
ATOM 2293 O O . GLU A 1 283 ? -7.752 12.584 46.021 1.00 65.25 283 GLU A O 1
ATOM 2298 N N . LEU A 1 284 ? -9.489 11.556 45.056 1.00 69.25 284 LEU A N 1
ATOM 2299 C CA . LEU A 1 284 ? -8.942 10.201 45.174 1.00 69.25 284 LEU A CA 1
ATOM 2300 C C . LEU A 1 284 ? -8.010 9.823 44.013 1.00 69.25 284 LEU A C 1
ATOM 2302 O O . LEU A 1 284 ? -7.134 8.976 44.190 1.00 69.25 284 LEU A O 1
ATOM 2306 N N . LEU A 1 285 ? -8.155 10.455 42.840 1.00 70.56 285 LEU A N 1
ATOM 2307 C CA . LEU A 1 285 ? -7.371 10.152 41.628 1.00 70.56 285 LEU A CA 1
ATOM 2308 C C . LEU A 1 285 ? -5.841 10.118 41.836 1.00 70.56 285 LEU A C 1
ATOM 2310 O O . LEU A 1 285 ? -5.220 9.171 41.342 1.00 70.56 285 LEU A O 1
ATOM 2314 N N . PRO A 1 286 ? -5.207 11.064 42.568 1.00 73.06 286 PRO A N 1
ATOM 2315 C CA . PRO A 1 286 ? -3.756 11.061 42.773 1.00 73.06 286 PRO A CA 1
ATOM 2316 C C . PRO A 1 286 ? -3.210 9.784 43.430 1.00 73.06 286 PRO A C 1
ATOM 2318 O O . PRO A 1 286 ? -2.048 9.439 43.225 1.00 73.06 286 PRO A O 1
ATOM 2321 N N . HIS A 1 287 ? -4.035 9.059 44.193 1.00 74.50 287 HIS A N 1
ATOM 2322 C CA . HIS A 1 287 ? -3.616 7.868 44.936 1.00 74.50 287 HIS A CA 1
ATOM 2323 C C . HIS A 1 287 ? -3.640 6.569 44.118 1.00 74.50 287 HIS A C 1
ATOM 2325 O O . HIS A 1 287 ? -3.113 5.565 44.592 1.00 74.50 287 HIS A O 1
ATOM 2331 N N . PHE A 1 288 ? -4.214 6.576 42.909 1.00 76.06 288 PHE A N 1
ATOM 2332 C CA . PHE A 1 288 ? -4.413 5.371 42.086 1.00 76.06 288 PHE A CA 1
ATOM 2333 C C . PHE A 1 288 ? -3.863 5.501 40.655 1.00 76.06 288 PHE A C 1
ATOM 2335 O O . PHE A 1 288 ? -4.186 4.682 39.797 1.00 76.06 288 PHE A O 1
ATOM 2342 N N . LEU A 1 289 ? -3.034 6.520 40.381 1.00 80.25 289 LEU A N 1
ATOM 2343 C CA . LEU A 1 289 ? -2.588 6.896 39.029 1.00 80.25 289 LEU A CA 1
ATOM 2344 C C . LEU A 1 289 ? -2.035 5.728 38.191 1.00 80.25 289 LEU A C 1
ATOM 2346 O O . LEU A 1 289 ? -2.377 5.623 37.014 1.00 80.25 289 LEU A O 1
ATOM 2350 N N . ASP A 1 290 ? -1.226 4.843 38.783 1.00 78.75 290 ASP A N 1
ATOM 2351 C CA . ASP A 1 290 ? -0.560 3.730 38.077 1.00 78.75 290 ASP A CA 1
ATOM 2352 C C . ASP A 1 290 ? -1.569 2.784 37.392 1.00 78.75 290 ASP A C 1
ATOM 2354 O O . ASP A 1 290 ? -1.340 2.245 36.302 1.00 78.75 290 ASP A O 1
ATOM 2358 N N . GLU A 1 291 ? -2.750 2.658 37.989 1.00 75.94 291 GLU A N 1
ATOM 2359 C CA . GLU A 1 291 ? -3.789 1.717 37.589 1.00 75.94 291 GLU A CA 1
ATOM 2360 C C . GLU A 1 291 ? -4.883 2.346 36.716 1.00 75.94 291 GLU A C 1
ATOM 2362 O O . GLU A 1 291 ? -5.750 1.644 36.194 1.00 75.94 291 GLU A O 1
ATOM 2367 N N . LEU A 1 292 ? -4.844 3.667 36.509 1.00 77.12 292 LEU A N 1
ATOM 2368 C CA . LEU A 1 292 ? -5.863 4.365 35.729 1.00 77.12 292 LEU A CA 1
ATOM 2369 C C . LEU A 1 292 ? -5.730 4.091 34.221 1.00 77.12 292 LEU A C 1
ATOM 2371 O O . LEU A 1 292 ? -4.614 4.049 33.686 1.00 77.12 292 LEU A O 1
ATOM 2375 N N . PRO A 1 293 ? -6.851 3.964 33.486 1.00 79.81 293 PRO A N 1
ATOM 2376 C CA . PRO A 1 293 ? -6.831 3.937 32.029 1.00 79.81 293 PRO A CA 1
ATOM 2377 C C . PRO A 1 293 ? -6.434 5.306 31.455 1.00 79.81 293 PRO A C 1
ATOM 2379 O O . PRO A 1 293 ? -6.631 6.346 32.089 1.00 79.81 293 PRO A O 1
ATOM 2382 N N . VAL A 1 294 ? -5.943 5.316 30.208 1.00 83.50 294 VAL A N 1
ATOM 2383 C CA . VAL A 1 294 ? -5.511 6.534 29.486 1.00 83.50 294 VAL A CA 1
ATOM 2384 C C . VAL A 1 294 ? -6.578 7.633 29.512 1.00 83.50 294 VAL A C 1
ATOM 2386 O O . VAL A 1 294 ? -6.256 8.792 29.752 1.00 83.50 294 VAL A O 1
ATOM 2389 N N . SER A 1 295 ? -7.857 7.283 29.337 1.00 80.62 295 SER A N 1
ATOM 2390 C CA . SER A 1 295 ? -8.967 8.248 29.363 1.00 80.62 295 SER A CA 1
ATOM 2391 C C . SER A 1 295 ? -9.056 9.028 30.679 1.00 80.62 295 SER A C 1
ATOM 2393 O O . SER A 1 295 ? -9.263 10.239 30.655 1.00 80.62 295 SER A O 1
ATOM 2395 N N . LYS A 1 296 ? -8.843 8.363 31.820 1.00 77.94 296 LYS A N 1
ATOM 2396 C CA . LYS A 1 296 ? -8.905 8.983 33.151 1.00 77.94 296 LYS A CA 1
ATOM 2397 C C . LYS A 1 296 ? -7.641 9.758 33.503 1.00 77.94 296 LYS A C 1
ATOM 2399 O O . LYS A 1 296 ? -7.750 10.798 34.141 1.00 77.94 296 LYS A O 1
ATOM 2404 N N . LEU A 1 297 ? -6.470 9.310 33.042 1.00 83.81 297 LEU A N 1
ATOM 2405 C CA . LEU A 1 297 ? -5.238 10.104 33.134 1.00 83.81 297 LEU A CA 1
ATOM 2406 C C . LEU A 1 297 ? -5.382 11.427 32.369 1.00 83.81 297 LEU A C 1
ATOM 2408 O O . LEU A 1 297 ? -4.992 12.479 32.864 1.00 83.81 297 LEU A O 1
ATOM 2412 N N . VAL A 1 298 ? -6.004 11.391 31.190 1.00 84.81 298 VAL A N 1
ATOM 2413 C CA . VAL A 1 298 ? -6.273 12.586 30.382 1.00 84.81 298 VAL A CA 1
ATOM 2414 C C . VAL A 1 298 ? -7.290 13.508 31.048 1.00 84.81 298 VAL A C 1
ATOM 2416 O O . VAL A 1 298 ? -7.034 14.706 31.141 1.00 84.81 298 VAL A O 1
ATOM 2419 N N . ASP A 1 299 ? -8.405 12.974 31.559 1.00 81.69 299 ASP A N 1
ATOM 2420 C CA . ASP A 1 299 ? -9.364 13.774 32.330 1.00 81.69 299 ASP A CA 1
ATOM 2421 C C . ASP A 1 299 ? -8.666 14.429 33.539 1.00 81.69 299 ASP A C 1
ATOM 2423 O O . ASP A 1 299 ? -8.810 15.633 33.757 1.00 81.69 299 ASP A O 1
ATOM 2427 N N . PHE A 1 300 ? -7.823 13.676 34.262 1.00 81.62 300 PHE A N 1
ATOM 2428 C CA . PHE A 1 300 ? -7.012 14.213 35.353 1.00 81.62 300 PHE A CA 1
ATOM 2429 C C . PHE A 1 300 ? -6.096 15.339 34.878 1.00 81.62 300 PHE A C 1
ATOM 2431 O O . PHE A 1 300 ? -6.027 16.348 35.558 1.00 81.62 300 PHE A O 1
ATOM 2438 N N . LEU A 1 301 ? -5.430 15.244 33.726 1.00 83.19 301 LEU A N 1
ATOM 2439 C CA . LEU A 1 301 ? -4.518 16.287 33.231 1.00 83.19 301 LEU A CA 1
ATOM 2440 C C . LEU A 1 301 ? -5.229 17.539 32.686 1.00 83.19 301 LEU A C 1
ATOM 2442 O O . LEU A 1 301 ? -4.652 18.626 32.754 1.00 83.19 301 LEU A O 1
ATOM 2446 N N . ILE A 1 302 ? -6.465 17.411 32.190 1.00 81.81 302 ILE A N 1
ATOM 2447 C CA . ILE A 1 302 ? -7.254 18.517 31.611 1.00 81.81 302 ILE A CA 1
ATOM 2448 C C . ILE A 1 302 ? -7.997 19.341 32.674 1.00 81.81 302 ILE A C 1
ATOM 2450 O O . ILE A 1 302 ? -8.217 20.530 32.460 1.00 81.81 302 ILE A O 1
ATOM 2454 N N . LEU A 1 303 ? -8.370 18.745 33.814 1.00 72.75 303 LEU A N 1
ATOM 2455 C CA . LEU A 1 303 ? -9.019 19.467 34.922 1.00 72.75 303 LEU A CA 1
ATOM 2456 C C . LEU A 1 303 ? -8.144 20.620 35.461 1.00 72.75 303 LEU A C 1
ATOM 2458 O O . LEU A 1 303 ? -6.931 20.626 35.257 1.00 72.75 303 LEU A O 1
ATOM 2462 N N . ASP A 1 304 ? -8.739 21.587 36.162 1.00 58.03 304 ASP A N 1
ATOM 2463 C CA . ASP A 1 304 ? -8.048 22.805 36.613 1.00 58.03 304 ASP A CA 1
ATOM 2464 C C . ASP A 1 304 ? -6.755 22.499 37.408 1.00 58.03 304 ASP A C 1
ATOM 2466 O O . ASP A 1 304 ? -6.710 21.610 38.266 1.00 58.03 304 ASP A O 1
ATOM 2470 N N . SER A 1 305 ? -5.667 23.189 37.060 1.00 59.12 305 SER A N 1
ATOM 2471 C CA . SER A 1 305 ? -4.312 22.984 37.594 1.00 59.12 305 SER A CA 1
ATOM 2472 C C . SER A 1 305 ? -4.150 23.452 39.042 1.00 59.12 305 SER A C 1
ATOM 2474 O O . SER A 1 305 ? -3.192 23.058 39.701 1.00 59.12 305 SER A O 1
ATOM 2476 N N . SER A 1 306 ? -5.090 24.259 39.535 1.00 54.50 306 SER A N 1
ATOM 2477 C CA . SER A 1 306 ? -5.093 24.876 40.867 1.00 54.50 306 SER A CA 1
ATOM 2478 C C . SER A 1 306 ? -5.217 23.882 42.036 1.00 54.50 306 SER A C 1
ATOM 2480 O O . SER A 1 306 ? -4.790 24.203 43.140 1.00 54.50 306 SER A O 1
ATOM 2482 N N . ASN A 1 307 ? -5.724 22.664 41.799 1.00 53.88 307 ASN A N 1
ATOM 2483 C CA . ASN A 1 307 ? -6.022 21.668 42.843 1.00 53.88 307 ASN A CA 1
ATOM 2484 C C . ASN A 1 307 ? -5.109 20.422 42.835 1.00 53.88 307 ASN A C 1
ATOM 2486 O O . ASN A 1 307 ? -5.459 19.401 43.425 1.00 53.88 307 ASN A O 1
ATOM 2490 N N . LYS A 1 308 ? -3.957 20.449 42.149 1.00 67.50 308 LYS A N 1
ATOM 2491 C CA . LYS A 1 308 ? -3.089 19.264 41.982 1.00 67.50 308 LYS A CA 1
ATOM 2492 C C . LYS A 1 308 ? -1.697 19.496 42.552 1.00 67.50 308 LYS A C 1
ATOM 2494 O O . LYS A 1 308 ? -1.093 20.534 42.297 1.00 67.50 308 LYS A O 1
ATOM 2499 N N . SER A 1 309 ? -1.140 18.498 43.242 1.00 75.44 309 SER A N 1
ATOM 2500 C CA . SER A 1 309 ? 0.289 18.520 43.561 1.00 75.44 309 SER A CA 1
ATOM 2501 C C . SER A 1 309 ? 1.118 18.358 42.279 1.00 75.44 309 SER A C 1
ATOM 2503 O O . SER A 1 309 ? 0.756 17.597 41.374 1.00 75.44 309 SER A O 1
ATOM 2505 N N . VAL A 1 310 ? 2.246 19.071 42.202 1.00 78.50 310 VAL A N 1
ATOM 2506 C CA . VAL A 1 310 ? 3.191 18.996 41.070 1.00 78.50 310 VAL A CA 1
ATOM 2507 C C . VAL A 1 310 ? 3.663 17.553 40.848 1.00 78.50 310 VAL A C 1
ATOM 2509 O O . VAL A 1 310 ? 3.754 17.089 39.713 1.00 78.50 310 VAL A O 1
ATOM 2512 N N . GLU A 1 311 ? 3.877 16.811 41.934 1.00 81.38 311 GLU A N 1
ATOM 2513 C CA . GLU A 1 311 ? 4.300 15.410 41.910 1.00 81.38 311 GLU A CA 1
ATOM 2514 C C . GLU A 1 311 ? 3.257 14.489 41.254 1.00 81.38 311 GLU A C 1
ATOM 2516 O O . GLU A 1 311 ? 3.591 13.712 40.358 1.00 81.38 311 GLU A O 1
ATOM 2521 N N . ALA A 1 312 ? 1.975 14.621 41.620 1.00 80.38 312 ALA A N 1
ATOM 2522 C CA . ALA A 1 312 ? 0.902 13.824 41.025 1.00 80.38 312 ALA A CA 1
ATOM 2523 C C . ALA A 1 312 ? 0.714 14.143 39.534 1.00 80.38 312 ALA A C 1
ATOM 2525 O O . ALA A 1 312 ? 0.466 13.244 38.728 1.00 80.38 312 ALA A O 1
ATOM 2526 N N . ARG A 1 313 ? 0.868 15.417 39.150 1.00 83.88 313 ARG A N 1
ATOM 2527 C CA . ARG A 1 313 ? 0.806 15.844 37.747 1.00 83.88 313 ARG A CA 1
ATOM 2528 C C . ARG A 1 313 ? 1.943 15.233 36.927 1.00 83.88 313 ARG A C 1
ATOM 2530 O O . ARG A 1 313 ? 1.665 14.620 35.900 1.00 83.88 313 ARG A O 1
ATOM 2537 N N . ASN A 1 314 ? 3.186 15.330 37.392 1.00 85.69 314 ASN A N 1
ATOM 2538 C CA . ASN A 1 314 ? 4.343 14.767 36.688 1.00 85.69 314 ASN A CA 1
ATOM 2539 C C . ASN A 1 314 ? 4.251 13.241 36.568 1.00 85.69 314 ASN A C 1
ATOM 2541 O O . ASN A 1 314 ? 4.503 12.688 35.496 1.00 85.69 314 ASN A O 1
ATOM 2545 N N . LYS A 1 315 ? 3.801 12.560 37.631 1.00 87.12 315 LYS A N 1
ATOM 2546 C CA . LYS A 1 315 ? 3.554 11.115 37.599 1.00 87.12 315 LYS A CA 1
ATOM 2547 C C . LYS A 1 315 ? 2.486 10.742 36.566 1.00 87.12 315 LYS A C 1
ATOM 2549 O O . LYS A 1 315 ? 2.692 9.822 35.779 1.00 87.12 315 LYS A O 1
ATOM 2554 N N . ALA A 1 316 ? 1.374 11.478 36.511 1.00 86.88 316 ALA A N 1
ATOM 2555 C CA . ALA A 1 316 ? 0.319 11.245 35.525 1.00 86.88 316 ALA A CA 1
ATOM 2556 C C . ALA A 1 316 ? 0.794 11.475 34.077 1.00 86.88 316 ALA A C 1
ATOM 2558 O O . ALA A 1 316 ? 0.419 10.707 33.193 1.00 86.88 316 ALA A O 1
ATOM 2559 N N . ILE A 1 317 ? 1.638 12.488 33.837 1.00 89.19 317 ILE A N 1
ATOM 2560 C CA . ILE A 1 317 ? 2.256 12.742 32.525 1.00 89.19 317 ILE A CA 1
ATOM 2561 C C . ILE A 1 317 ? 3.141 11.562 32.115 1.00 89.19 317 ILE A C 1
ATOM 2563 O O . ILE A 1 317 ? 2.960 11.018 31.028 1.00 89.19 317 ILE A O 1
ATOM 2567 N N . SER A 1 318 ? 4.054 11.130 32.990 1.00 88.00 318 SER A N 1
ATOM 2568 C CA . SER A 1 318 ? 4.949 10.000 32.712 1.00 88.00 318 SER A CA 1
ATOM 2569 C C . SER A 1 318 ? 4.164 8.722 32.394 1.00 88.00 318 SER A C 1
ATOM 2571 O O . SER A 1 318 ? 4.414 8.075 31.379 1.00 88.00 318 SER A O 1
ATOM 2573 N N . LEU A 1 319 ? 3.137 8.406 33.189 1.00 89.12 319 LEU A N 1
ATOM 2574 C CA . LEU A 1 319 ? 2.268 7.251 32.950 1.00 89.12 319 LEU A CA 1
ATOM 2575 C C . LEU A 1 319 ? 1.484 7.356 31.639 1.00 89.12 319 LEU A C 1
ATOM 2577 O O . LEU A 1 319 ? 1.320 6.347 30.954 1.00 89.12 319 LEU A O 1
ATOM 2581 N N . LEU A 1 320 ? 0.997 8.549 31.280 1.00 89.56 320 LEU A N 1
ATOM 2582 C CA . LEU A 1 320 ? 0.311 8.766 30.007 1.00 89.56 320 LEU A CA 1
ATOM 2583 C C . LEU A 1 320 ? 1.244 8.449 28.833 1.00 89.56 320 LEU A C 1
ATOM 2585 O O . LEU A 1 320 ? 0.860 7.678 27.956 1.00 89.56 320 LEU A O 1
ATOM 2589 N N . ILE A 1 321 ? 2.458 9.004 28.835 1.00 90.56 321 ILE A N 1
ATOM 2590 C CA . ILE A 1 321 ? 3.442 8.788 27.767 1.00 90.56 321 ILE A CA 1
ATOM 2591 C C . ILE A 1 321 ? 3.823 7.307 27.666 1.00 90.56 321 ILE A C 1
ATOM 2593 O O . ILE A 1 321 ? 3.750 6.737 26.578 1.00 90.56 321 ILE A O 1
ATOM 2597 N N . THR A 1 322 ? 4.114 6.653 28.793 1.00 89.38 322 THR A N 1
ATOM 2598 C CA . THR A 1 322 ? 4.446 5.220 28.833 1.00 89.38 322 THR A CA 1
ATOM 2599 C C . THR A 1 322 ? 3.305 4.349 28.306 1.00 89.38 322 THR A C 1
ATOM 2601 O O . THR A 1 322 ? 3.536 3.468 27.483 1.00 89.38 322 THR A O 1
ATOM 2604 N N . LYS A 1 323 ? 2.050 4.596 28.713 1.00 88.81 323 LYS A N 1
ATOM 2605 C CA . LYS A 1 323 ? 0.900 3.793 28.248 1.00 88.81 323 LYS A CA 1
ATOM 2606 C C . LYS A 1 323 ? 0.581 4.004 26.767 1.00 88.81 323 LYS A C 1
ATOM 2608 O O . LYS A 1 323 ? 0.076 3.081 26.128 1.00 88.81 323 LYS A O 1
ATOM 2613 N N . LEU A 1 324 ? 0.844 5.197 26.230 1.00 88.31 324 LEU A N 1
ATOM 2614 C CA . LEU A 1 324 ? 0.724 5.463 24.795 1.00 88.31 324 LEU A CA 1
ATOM 2615 C C . LEU A 1 324 ? 1.842 4.765 24.007 1.00 88.31 324 LEU A C 1
ATOM 2617 O O . LEU A 1 324 ? 1.552 4.160 22.980 1.00 88.31 324 LEU A O 1
ATOM 2621 N N . GLY A 1 325 ? 3.082 4.799 24.504 1.00 84.69 325 GLY A N 1
ATOM 2622 C CA . GLY A 1 325 ? 4.228 4.139 23.873 1.00 84.69 325 GLY A CA 1
ATOM 2623 C C . GLY A 1 325 ? 4.167 2.610 23.926 1.00 84.69 325 GLY A C 1
ATOM 2624 O O . GLY A 1 325 ? 4.499 1.951 22.953 1.00 84.69 325 GLY A O 1
ATOM 2625 N N . SER A 1 326 ? 3.649 2.015 25.002 1.00 84.19 326 SER A N 1
ATOM 2626 C CA . SER A 1 326 ? 3.600 0.552 25.142 1.00 84.19 326 SER A CA 1
ATOM 2627 C C . SER A 1 326 ? 2.535 -0.139 24.264 1.00 84.19 326 SER A C 1
ATOM 2629 O O . SER A 1 326 ? 2.271 -1.328 24.450 1.00 84.19 326 SER A O 1
ATOM 2631 N N . GLY A 1 327 ? 1.808 0.600 23.417 1.00 72.12 327 GLY A N 1
ATOM 2632 C CA . GLY A 1 327 ? 0.702 0.066 22.612 1.00 72.12 327 GLY A CA 1
ATOM 2633 C C . GLY A 1 327 ? -0.552 -0.328 23.411 1.00 72.12 327 GLY A C 1
ATOM 2634 O O . GLY A 1 327 ? -1.473 -0.925 22.858 1.00 72.12 327 GLY A O 1
ATOM 2635 N N . SER A 1 328 ? -0.643 0.026 24.702 1.00 68.75 328 SER A N 1
ATOM 2636 C CA . SER A 1 328 ? -1.829 -0.254 25.537 1.00 68.75 328 SER A CA 1
ATOM 2637 C C . SER A 1 328 ? -3.074 0.528 25.090 1.00 68.75 328 SER A C 1
ATOM 2639 O O . SER A 1 328 ? -4.197 0.225 25.499 1.00 68.75 328 SER A O 1
ATOM 2641 N N . TYR A 1 329 ? -2.887 1.563 24.268 1.00 74.31 329 TYR A N 1
ATOM 2642 C CA . TYR A 1 329 ? -3.950 2.394 23.717 1.00 74.31 329 TYR A CA 1
ATOM 2643 C C . TYR A 1 329 ? -4.273 1.982 22.276 1.00 74.31 329 TYR A C 1
ATOM 2645 O O . TYR A 1 329 ? -3.609 2.380 21.325 1.00 74.31 329 TYR A O 1
ATOM 2653 N N . ASN A 1 330 ? -5.327 1.183 22.124 1.00 61.59 330 ASN A N 1
ATOM 2654 C CA . ASN A 1 330 ? -5.671 0.495 20.879 1.00 61.59 330 ASN A CA 1
ATOM 2655 C C . ASN A 1 330 ? -6.528 1.365 19.924 1.00 61.59 330 ASN A C 1
ATOM 2657 O O . ASN A 1 330 ? -7.626 0.973 19.528 1.00 61.59 330 ASN A O 1
ATOM 2661 N N . GLN A 1 331 ? -6.081 2.585 19.599 1.00 66.25 331 GLN A N 1
ATOM 2662 C CA . GLN A 1 331 ? -6.730 3.440 18.590 1.00 66.25 331 GLN A CA 1
ATOM 2663 C C . GLN A 1 331 ? -5.739 3.854 17.505 1.00 66.25 331 GLN A C 1
ATOM 2665 O O . GLN A 1 331 ? -4.660 4.352 17.803 1.00 66.25 331 GLN A O 1
ATOM 2670 N N . SER A 1 332 ? -6.146 3.733 16.238 1.00 64.31 332 SER A N 1
ATOM 2671 C CA . SER A 1 332 ? -5.370 4.185 15.071 1.00 64.31 332 SER A CA 1
ATOM 2672 C C . SER A 1 332 ? -5.150 5.702 15.021 1.00 64.31 332 SER A C 1
ATOM 2674 O O . SER A 1 332 ? -4.463 6.199 14.135 1.00 64.31 332 SER A O 1
ATOM 2676 N N . THR A 1 333 ? -5.803 6.462 15.901 1.00 69.62 333 THR A N 1
ATOM 2677 C CA . THR A 1 333 ? -5.745 7.925 15.953 1.00 69.62 333 THR A CA 1
ATOM 2678 C C . THR A 1 333 ? -6.029 8.380 17.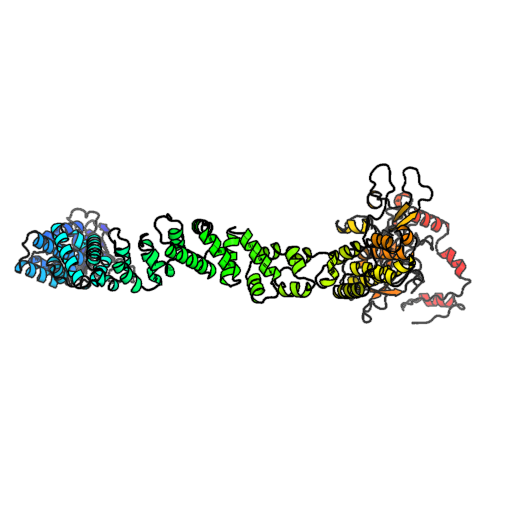380 1.00 69.62 333 THR A C 1
ATOM 2680 O O . THR A 1 333 ? -6.855 7.786 18.074 1.00 69.62 333 THR A O 1
ATOM 2683 N N . LEU A 1 334 ? -5.368 9.443 17.834 1.00 82.44 334 LEU A N 1
ATOM 2684 C CA . LEU A 1 334 ? -5.565 9.976 19.179 1.00 82.44 334 LEU A CA 1
ATOM 2685 C C . LEU A 1 334 ? -6.917 10.688 19.280 1.00 82.44 334 LEU A C 1
ATOM 2687 O O . LEU A 1 334 ? -7.225 11.561 18.467 1.00 82.44 334 LEU A O 1
ATOM 2691 N N . SER A 1 335 ? -7.697 10.384 20.321 1.00 84.81 335 SER A N 1
ATOM 2692 C CA . SER A 1 335 ? -8.918 11.143 20.625 1.00 84.81 335 SER A CA 1
ATOM 2693 C C . SER A 1 335 ? -8.623 12.630 20.893 1.00 84.81 335 SER A C 1
ATOM 2695 O O . SER A 1 335 ? -7.549 12.985 21.386 1.00 84.81 335 SER A O 1
ATOM 2697 N N . ALA A 1 336 ? -9.597 13.513 20.635 1.00 85.25 336 ALA A N 1
ATOM 2698 C CA . ALA A 1 336 ? -9.434 14.965 20.791 1.00 85.25 336 ALA A CA 1
ATOM 2699 C C . ALA A 1 336 ? -8.963 15.379 22.200 1.00 85.25 336 ALA A C 1
ATOM 2701 O O . ALA A 1 336 ? -8.128 16.271 22.342 1.00 85.25 336 ALA A O 1
ATOM 2702 N N . LYS A 1 337 ? -9.441 14.684 23.242 1.00 85.56 337 LYS A N 1
ATOM 2703 C CA . LYS A 1 337 ? -9.003 14.904 24.626 1.00 85.56 337 LYS A CA 1
ATOM 2704 C C . LYS A 1 337 ? -7.524 14.556 24.825 1.00 85.56 337 LYS A C 1
ATOM 2706 O O . LYS A 1 337 ? -6.792 15.328 25.434 1.00 85.56 337 LYS A O 1
ATOM 2711 N N . VAL A 1 338 ? -7.059 13.425 24.289 1.00 85.62 338 VAL A N 1
ATOM 2712 C CA . VAL A 1 338 ? -5.641 13.034 24.399 1.00 85.62 338 VAL A CA 1
ATOM 2713 C C . VAL A 1 338 ? -4.756 14.047 23.670 1.00 85.62 338 VAL A C 1
ATOM 2715 O O . VAL A 1 338 ? -3.743 14.477 24.213 1.00 85.62 338 VAL A O 1
ATOM 2718 N N . GLN A 1 339 ? -5.171 14.500 22.482 1.00 87.50 339 GLN A N 1
ATOM 2719 C CA . GLN A 1 339 ? -4.455 15.547 21.747 1.00 87.50 339 GLN A CA 1
ATOM 2720 C C . GLN A 1 339 ? -4.361 16.850 22.552 1.00 87.50 339 GLN A C 1
ATOM 2722 O O . GLN A 1 339 ? -3.308 17.479 22.575 1.00 87.50 339 GLN A O 1
ATOM 2727 N N . GLN A 1 340 ? -5.439 17.256 23.228 1.00 87.69 340 GLN A N 1
ATOM 2728 C CA . GLN A 1 340 ? -5.434 18.439 24.087 1.00 87.69 340 GLN A CA 1
ATOM 2729 C C . GLN A 1 340 ? -4.455 18.290 25.261 1.00 87.69 340 GLN A C 1
ATOM 2731 O O . GLN A 1 340 ? -3.716 19.230 25.544 1.00 87.69 340 GLN A O 1
ATOM 2736 N N . ALA A 1 341 ? -4.415 17.124 25.914 1.00 87.44 341 ALA A N 1
ATOM 2737 C CA . ALA A 1 341 ? -3.468 16.860 26.997 1.00 87.44 341 ALA A CA 1
ATOM 2738 C C . ALA A 1 341 ? -2.011 16.897 26.506 1.00 87.44 341 ALA A C 1
ATOM 2740 O O . ALA A 1 341 ? -1.183 17.566 27.112 1.00 87.44 341 ALA A O 1
ATOM 2741 N N . LEU A 1 342 ? -1.708 16.273 25.362 1.00 87.75 342 LEU A N 1
ATOM 2742 C CA . LEU A 1 342 ? -0.356 16.263 24.787 1.00 87.75 342 LEU A CA 1
ATOM 2743 C C . LEU A 1 342 ? 0.120 17.639 24.281 1.00 87.75 342 LEU A C 1
ATOM 2745 O O . LEU A 1 342 ? 1.320 17.825 24.095 1.00 87.75 342 LEU A O 1
ATOM 2749 N N . LYS A 1 343 ? -0.788 18.602 24.060 1.00 88.00 343 LYS A N 1
ATOM 2750 C CA . LYS A 1 343 ? -0.452 20.001 23.726 1.00 88.00 343 LYS A CA 1
ATOM 2751 C C . LYS A 1 343 ? -0.084 20.849 24.946 1.00 88.00 343 LYS A C 1
ATOM 2753 O O . LYS A 1 343 ? 0.407 21.961 24.768 1.00 88.00 343 LYS A O 1
ATOM 2758 N N . GLN A 1 344 ? -0.339 20.375 26.167 1.00 88.25 344 GLN A N 1
ATOM 2759 C CA . GLN A 1 344 ? 0.083 21.089 27.373 1.00 88.25 344 GLN A CA 1
ATOM 2760 C C . GLN A 1 344 ? 1.616 21.116 27.447 1.00 88.25 344 GLN A C 1
ATOM 2762 O O . GLN A 1 344 ? 2.257 20.111 27.150 1.00 88.25 344 GLN A O 1
ATOM 2767 N N . ALA A 1 345 ? 2.195 22.247 27.864 1.00 86.25 345 ALA A N 1
ATOM 2768 C CA . ALA A 1 345 ? 3.643 22.478 27.826 1.00 86.25 345 ALA A CA 1
ATOM 2769 C C . ALA A 1 345 ? 4.453 21.356 28.508 1.00 86.25 345 ALA A C 1
ATOM 2771 O O . ALA A 1 345 ? 5.319 20.758 27.875 1.00 86.25 345 ALA A O 1
ATOM 2772 N N . ASP A 1 346 ? 4.109 21.002 29.749 1.00 86.56 346 ASP A N 1
ATOM 2773 C CA . ASP A 1 346 ? 4.797 19.949 30.517 1.00 86.56 346 ASP A CA 1
ATOM 2774 C C . ASP A 1 346 ? 4.725 18.577 29.824 1.00 86.56 346 ASP A C 1
ATOM 2776 O O . ASP A 1 346 ? 5.678 17.801 29.821 1.00 86.56 346 ASP A O 1
ATOM 2780 N N . THR A 1 347 ? 3.577 18.269 29.214 1.00 86.75 347 THR A N 1
ATOM 2781 C CA . THR A 1 347 ? 3.358 16.997 28.518 1.00 86.75 347 THR A CA 1
ATOM 2782 C C . THR A 1 347 ? 4.097 16.954 27.184 1.00 86.75 347 THR A C 1
ATOM 2784 O O . THR A 1 347 ? 4.614 15.903 26.818 1.00 86.75 347 THR A O 1
ATOM 2787 N N . ALA A 1 348 ? 4.204 18.082 26.478 1.00 86.75 348 ALA A N 1
ATOM 2788 C CA . ALA A 1 348 ? 5.005 18.193 25.263 1.00 86.75 348 ALA A CA 1
ATOM 2789 C C . ALA A 1 348 ? 6.507 18.006 25.548 1.00 86.75 348 ALA A C 1
ATOM 2791 O O . ALA A 1 348 ? 7.197 17.357 24.763 1.00 86.75 348 ALA A O 1
ATOM 2792 N N . ILE A 1 349 ? 7.002 18.503 26.690 1.00 88.75 349 ILE A N 1
ATOM 2793 C CA . ILE A 1 349 ? 8.384 18.266 27.143 1.00 88.75 349 ILE A CA 1
ATOM 2794 C C . ILE A 1 349 ? 8.615 16.770 27.386 1.00 88.75 349 ILE A C 1
ATOM 2796 O O . ILE A 1 349 ? 9.516 16.190 26.785 1.00 88.75 349 ILE A O 1
ATOM 2800 N N . ALA A 1 350 ? 7.759 16.122 28.182 1.00 88.62 350 ALA A N 1
ATOM 2801 C CA . ALA A 1 350 ? 7.878 14.688 28.459 1.00 88.62 350 ALA A CA 1
ATOM 2802 C C . ALA A 1 350 ? 7.728 13.822 27.193 1.00 88.62 350 ALA A C 1
ATOM 2804 O O . ALA A 1 350 ? 8.420 12.818 27.031 1.00 88.62 350 ALA A O 1
ATOM 2805 N N . PHE A 1 351 ? 6.845 14.218 26.269 1.00 91.06 351 PHE A N 1
ATOM 2806 C CA . PHE A 1 351 ? 6.715 13.579 24.960 1.00 91.06 351 PHE A CA 1
ATOM 2807 C C . PHE A 1 351 ? 8.030 13.652 24.182 1.00 91.06 351 PHE A C 1
ATOM 2809 O O . PHE A 1 351 ? 8.491 12.629 23.680 1.00 91.06 351 PHE A O 1
ATOM 2816 N N . ARG A 1 352 ? 8.648 14.840 24.117 1.00 89.56 352 ARG A N 1
ATOM 2817 C CA . ARG A 1 352 ? 9.929 15.055 23.436 1.00 89.56 352 ARG A CA 1
ATOM 2818 C C . ARG A 1 352 ? 11.019 14.161 24.025 1.00 89.56 352 ARG A C 1
ATOM 2820 O O . ARG A 1 352 ? 11.695 13.463 23.280 1.00 89.56 352 ARG A O 1
ATOM 2827 N N . GLU A 1 353 ? 11.160 14.132 25.346 1.00 90.38 353 GLU A N 1
ATOM 2828 C CA . GLU A 1 353 ? 12.147 13.278 26.020 1.00 90.38 353 GLU A CA 1
ATOM 2829 C C . GLU A 1 353 ? 11.941 11.790 25.698 1.00 90.38 353 GLU A C 1
ATOM 2831 O O . GLU A 1 353 ? 12.903 11.080 25.401 1.00 90.38 353 GLU A O 1
ATOM 2836 N N . ALA A 1 354 ? 10.690 11.323 25.677 1.00 90.56 354 ALA A N 1
ATOM 2837 C CA . ALA A 1 354 ? 10.380 9.926 25.395 1.00 90.56 354 ALA A CA 1
ATOM 2838 C C . ALA A 1 354 ? 10.720 9.510 23.956 1.00 90.56 354 ALA A C 1
ATOM 2840 O O . ALA A 1 354 ? 11.294 8.434 23.752 1.00 90.56 354 ALA A O 1
ATOM 2841 N N . ILE A 1 355 ? 10.417 10.348 22.956 1.00 92.25 355 ILE A N 1
ATOM 2842 C CA . ILE A 1 355 ? 10.698 10.015 21.549 1.00 92.25 355 ILE A CA 1
ATOM 2843 C C . ILE A 1 355 ? 12.200 9.985 21.226 1.00 92.25 355 ILE A C 1
ATOM 2845 O O . ILE A 1 355 ? 12.607 9.254 20.326 1.00 92.25 355 ILE A O 1
ATOM 2849 N N . HIS A 1 356 ? 13.038 10.695 21.988 1.00 89.88 356 HIS A N 1
ATOM 2850 C CA . HIS A 1 356 ? 14.499 10.672 21.832 1.00 89.88 356 HIS A CA 1
ATOM 2851 C C . HIS A 1 356 ? 15.167 9.377 22.337 1.00 89.88 356 HIS A C 1
ATOM 2853 O O . HIS A 1 356 ? 16.364 9.190 22.133 1.00 89.88 356 HIS A O 1
ATOM 2859 N N . SER A 1 357 ? 14.426 8.462 22.973 1.00 88.19 357 SER A N 1
ATOM 2860 C CA . SER A 1 357 ? 14.984 7.209 23.510 1.00 88.19 357 SER A CA 1
ATOM 2861 C C . SER A 1 357 ? 15.327 6.148 22.453 1.00 88.19 357 SER A C 1
ATOM 2863 O O . SER A 1 357 ? 15.983 5.162 22.785 1.00 88.19 357 SER A O 1
ATOM 2865 N N . TYR A 1 358 ? 14.854 6.302 21.208 1.00 88.19 358 TYR A N 1
ATOM 2866 C CA . TYR A 1 358 ? 14.944 5.293 20.135 1.00 88.19 358 TYR A CA 1
ATOM 2867 C C . TYR A 1 358 ? 14.440 3.888 20.521 1.00 88.19 358 TYR A C 1
ATOM 2869 O O . TYR A 1 358 ? 14.849 2.879 19.947 1.00 88.19 358 TYR A O 1
ATOM 2877 N N . SER A 1 359 ? 13.533 3.812 21.495 1.00 88.06 359 SER A N 1
ATOM 2878 C CA . SER A 1 359 ? 12.915 2.566 21.950 1.00 88.06 359 SER A CA 1
ATOM 2879 C C . SER A 1 359 ? 11.751 2.113 21.051 1.00 88.06 359 SER A C 1
ATOM 2881 O O . SER A 1 359 ? 11.248 2.861 20.203 1.00 88.06 359 SER A O 1
ATOM 2883 N N . SER A 1 360 ? 11.272 0.882 21.264 1.00 86.25 360 SER A N 1
ATOM 2884 C CA . SER A 1 360 ? 9.997 0.418 20.692 1.00 86.25 360 SER A CA 1
ATOM 2885 C C . SER A 1 360 ? 8.846 1.352 21.063 1.00 86.25 360 SER A C 1
ATOM 2887 O O . SER A 1 360 ? 8.031 1.700 20.212 1.00 86.25 360 SER A O 1
ATOM 2889 N N . ASP A 1 361 ? 8.837 1.827 22.306 1.00 88.06 361 ASP A N 1
ATOM 2890 C CA . ASP A 1 361 ? 7.782 2.686 22.833 1.00 88.06 361 ASP A CA 1
ATOM 2891 C C . ASP A 1 361 ? 7.795 4.061 22.152 1.00 88.06 361 ASP A C 1
ATOM 2893 O O . ASP A 1 361 ? 6.744 4.601 21.807 1.00 88.06 361 ASP A O 1
ATOM 2897 N N . ALA A 1 362 ? 8.988 4.601 21.874 1.00 90.06 362 ALA A N 1
ATOM 2898 C CA . ALA A 1 362 ? 9.149 5.819 21.080 1.00 90.06 362 ALA A CA 1
ATOM 2899 C C . ALA A 1 362 ? 8.584 5.657 19.660 1.00 90.06 362 ALA A C 1
ATOM 2901 O O . ALA A 1 362 ? 7.960 6.575 19.129 1.00 90.06 362 ALA A O 1
ATOM 2902 N N . THR A 1 363 ? 8.768 4.482 19.056 1.00 91.06 363 THR A N 1
ATOM 2903 C CA . THR A 1 363 ? 8.278 4.180 17.706 1.00 91.06 363 THR A CA 1
ATOM 2904 C C . THR A 1 363 ? 6.747 4.221 17.654 1.00 91.06 363 THR A C 1
ATOM 2906 O O . THR A 1 363 ? 6.171 4.888 16.792 1.00 91.06 363 THR A O 1
ATOM 2909 N N . GLU A 1 364 ? 6.073 3.555 18.595 1.00 90.50 364 GLU A N 1
ATOM 2910 C CA . GLU A 1 364 ? 4.605 3.555 18.688 1.00 90.50 364 GLU A CA 1
ATOM 2911 C C . GLU A 1 364 ? 4.047 4.944 19.014 1.00 90.50 364 GLU A C 1
ATOM 2913 O O . GLU A 1 364 ? 3.074 5.397 18.403 1.00 90.50 364 GLU A O 1
ATOM 2918 N N . LEU A 1 365 ? 4.718 5.673 19.908 1.00 90.50 365 LEU A N 1
ATOM 2919 C CA . LEU A 1 365 ? 4.352 7.041 20.255 1.00 90.50 365 LEU A CA 1
ATOM 2920 C C . LEU A 1 365 ? 4.405 7.974 19.027 1.00 90.50 365 LEU A C 1
ATOM 2922 O O . LEU A 1 365 ? 3.480 8.761 18.809 1.00 90.50 365 LEU A O 1
ATOM 2926 N N . ILE A 1 366 ? 5.436 7.846 18.181 1.00 92.31 366 ILE A N 1
ATOM 2927 C CA . ILE A 1 366 ? 5.560 8.609 16.930 1.00 92.31 366 ILE A CA 1
ATOM 2928 C C . ILE A 1 366 ? 4.480 8.217 15.921 1.00 92.31 366 ILE A C 1
ATOM 2930 O O . ILE A 1 366 ? 3.892 9.109 15.311 1.00 92.31 366 ILE A O 1
ATOM 2934 N N . LYS A 1 367 ? 4.161 6.927 15.748 1.00 90.25 367 LYS A N 1
ATOM 2935 C CA . LYS A 1 367 ? 3.076 6.489 14.843 1.00 90.25 367 LYS A CA 1
ATOM 2936 C C . LYS A 1 367 ? 1.733 7.117 15.219 1.00 90.25 367 LYS A C 1
ATOM 2938 O O . LYS A 1 367 ? 1.020 7.648 14.359 1.00 90.25 367 LYS A O 1
ATOM 2943 N N . LEU A 1 368 ? 1.398 7.088 16.509 1.00 88.44 368 LEU A N 1
ATOM 2944 C CA . LEU A 1 368 ? 0.164 7.671 17.040 1.00 88.44 368 LEU A CA 1
ATOM 2945 C C . LEU A 1 368 ? 0.126 9.196 16.860 1.00 88.44 368 LEU A C 1
ATOM 2947 O O . LEU A 1 368 ? -0.901 9.755 16.462 1.00 88.44 368 LEU A O 1
ATOM 2951 N N . ALA A 1 369 ? 1.243 9.881 17.113 1.00 89.50 369 ALA A N 1
ATOM 2952 C CA . ALA A 1 369 ? 1.336 11.329 16.956 1.00 89.50 369 ALA A CA 1
ATOM 2953 C C . ALA A 1 369 ? 1.316 11.766 15.478 1.00 89.50 369 ALA A C 1
ATOM 2955 O O . ALA A 1 369 ? 0.594 12.702 15.129 1.00 89.50 369 ALA A O 1
ATOM 2956 N N . TYR A 1 370 ? 2.022 11.052 14.596 1.00 90.50 370 TYR A N 1
ATOM 2957 C CA . TYR A 1 370 ? 2.091 11.332 13.160 1.00 90.50 370 TYR A CA 1
ATOM 2958 C C . TYR A 1 370 ? 0.729 11.162 12.475 1.00 90.50 370 TYR A C 1
ATOM 2960 O O . TYR A 1 370 ? 0.269 12.073 11.784 1.00 90.50 370 TYR A O 1
ATOM 2968 N N . SER A 1 371 ? 0.027 10.054 12.747 1.00 88.38 371 SER A N 1
ATOM 2969 C CA . SER A 1 371 ? -1.342 9.821 12.249 1.00 88.38 371 SER A CA 1
ATOM 2970 C C . SER A 1 371 ? -2.335 10.896 12.709 1.00 88.38 371 SER A C 1
ATOM 2972 O O . SER A 1 371 ? -3.290 11.212 11.999 1.00 88.38 371 SER A O 1
ATOM 2974 N N . SER A 1 372 ? -2.076 11.511 13.866 1.00 87.75 372 SER A N 1
ATOM 2975 C CA . SER A 1 372 ? -2.905 12.566 14.459 1.00 87.75 372 SER A CA 1
ATOM 2976 C C . SER A 1 372 ? -2.402 13.990 14.173 1.00 87.75 372 SER A C 1
ATOM 2978 O O . SER A 1 372 ? -2.981 14.946 14.687 1.00 87.75 372 SER A O 1
ATOM 2980 N N . ARG A 1 373 ? -1.343 14.153 13.361 1.00 88.88 373 ARG A N 1
ATOM 2981 C CA . ARG A 1 373 ? -0.698 15.440 13.022 1.00 88.88 373 ARG A CA 1
ATOM 2982 C C . ARG A 1 373 ? -0.282 16.282 14.241 1.00 88.88 373 ARG A C 1
ATOM 2984 O O . ARG A 1 373 ? -0.468 17.499 14.254 1.00 88.88 373 ARG A O 1
ATOM 2991 N N . LEU A 1 374 ? 0.273 15.640 15.266 1.00 89.94 374 LEU A N 1
ATOM 2992 C CA . LEU A 1 374 ? 0.732 16.278 16.503 1.00 89.94 374 LEU A CA 1
ATOM 2993 C C . LEU A 1 374 ? 2.269 16.305 16.567 1.00 89.94 374 LEU A C 1
ATOM 2995 O O . LEU A 1 374 ? 2.890 15.306 16.219 1.00 89.94 374 LEU A O 1
ATOM 2999 N N . HIS A 1 375 ? 2.866 17.411 17.039 1.00 90.50 375 HIS A N 1
ATOM 3000 C CA . HIS A 1 375 ? 4.321 17.545 17.275 1.00 90.50 375 HIS A CA 1
ATOM 3001 C C . HIS A 1 375 ? 5.186 17.146 16.065 1.00 90.50 375 HIS A C 1
ATOM 3003 O O . HIS A 1 375 ? 6.209 16.476 16.192 1.00 90.50 375 HIS A O 1
ATOM 3009 N N . LEU A 1 376 ? 4.733 17.506 14.856 1.00 90.75 376 LEU A N 1
ATOM 3010 C CA . LEU A 1 376 ? 5.374 17.092 13.602 1.00 90.75 376 LEU A CA 1
ATOM 3011 C C . LEU A 1 376 ? 6.812 17.607 13.473 1.00 90.75 376 LEU A C 1
ATOM 3013 O O . LEU A 1 376 ? 7.640 16.922 12.870 1.00 90.75 376 LEU A O 1
ATOM 3017 N N . ASP A 1 377 ? 7.105 18.777 14.040 1.00 90.62 377 ASP A N 1
ATOM 3018 C CA . ASP A 1 377 ? 8.439 19.372 14.012 1.00 90.62 377 ASP A CA 1
ATOM 3019 C C . ASP A 1 377 ? 9.404 18.565 14.891 1.00 90.62 377 ASP A C 1
ATOM 3021 O O . ASP A 1 377 ? 10.465 18.155 14.420 1.00 90.62 377 ASP A O 1
ATOM 3025 N N . GLU A 1 378 ? 9.011 18.222 16.122 1.00 91.50 378 GLU A N 1
ATOM 3026 C CA . GLU A 1 378 ? 9.796 17.352 17.004 1.00 91.50 378 GLU A CA 1
ATOM 3027 C C . GLU A 1 378 ? 10.017 15.962 16.402 1.00 91.50 378 GLU A C 1
ATOM 3029 O O . GLU A 1 378 ? 11.144 15.468 16.394 1.00 91.50 378 GLU A O 1
ATOM 3034 N N . ILE A 1 379 ? 8.966 15.347 15.846 1.00 93.62 379 ILE A N 1
ATOM 3035 C CA . ILE A 1 379 ? 9.077 14.057 15.150 1.00 93.62 379 ILE A CA 1
ATOM 3036 C C . ILE A 1 379 ? 10.076 14.172 13.997 1.00 93.62 379 ILE A C 1
ATOM 3038 O O . ILE A 1 379 ? 10.936 13.310 13.832 1.00 93.62 379 ILE A O 1
ATOM 3042 N N . SER A 1 380 ? 9.988 15.248 13.211 1.00 92.81 380 SER A N 1
ATOM 3043 C CA . SER A 1 380 ? 10.908 15.501 12.105 1.00 92.81 380 SER A CA 1
ATOM 3044 C C . SER A 1 380 ? 12.354 15.575 12.589 1.00 92.81 380 SER A C 1
ATOM 3046 O O . SER A 1 380 ? 13.219 14.953 11.979 1.00 92.81 380 SER A O 1
ATOM 3048 N N . HIS A 1 381 ? 12.620 16.295 13.681 1.00 92.38 381 HIS A N 1
ATOM 3049 C CA . HIS A 1 381 ? 13.961 16.402 14.252 1.00 92.38 381 HIS A CA 1
ATOM 3050 C C . HIS A 1 381 ? 14.515 15.047 14.706 1.00 92.38 381 HIS A C 1
ATOM 3052 O O . HIS A 1 381 ? 15.648 14.719 14.364 1.00 92.38 381 HIS A O 1
ATOM 3058 N N . VAL A 1 382 ? 13.720 14.240 15.414 1.00 94.25 382 VAL A N 1
ATOM 3059 C CA . VAL A 1 382 ? 14.149 12.920 15.910 1.00 94.25 382 VAL A CA 1
ATOM 3060 C C . VAL A 1 382 ? 14.402 11.937 14.771 1.00 94.25 382 VAL A C 1
ATOM 3062 O O . VAL A 1 382 ? 15.390 11.209 14.793 1.00 94.25 382 VAL A O 1
ATOM 3065 N N . VAL A 1 383 ? 13.542 11.919 13.750 1.00 94.69 383 VAL A N 1
ATOM 3066 C CA . VAL A 1 383 ? 13.729 11.040 12.585 1.00 94.69 383 VAL A CA 1
ATOM 3067 C C . VAL A 1 383 ? 14.975 11.438 11.796 1.00 94.69 383 VAL A C 1
ATOM 3069 O O . VAL A 1 383 ? 15.731 10.563 11.384 1.00 94.69 383 VAL A O 1
ATOM 3072 N N . VAL A 1 384 ? 15.225 12.739 11.615 1.00 93.81 384 VAL A N 1
ATOM 3073 C CA . VAL A 1 384 ? 16.450 13.232 10.965 1.00 93.81 384 VAL A CA 1
ATOM 3074 C C . VAL A 1 384 ? 17.691 12.858 11.777 1.00 93.81 384 VAL A C 1
ATOM 3076 O O . VAL A 1 384 ? 18.655 12.362 11.199 1.00 93.81 384 VAL A O 1
ATOM 3079 N N . ASP A 1 385 ? 17.670 13.023 13.102 1.00 92.88 385 ASP A N 1
ATOM 3080 C CA . ASP A 1 385 ? 18.790 12.622 13.964 1.00 92.88 385 ASP A CA 1
ATOM 3081 C C . ASP A 1 385 ? 19.051 11.107 13.901 1.00 92.88 385 ASP A C 1
ATOM 3083 O O . ASP A 1 385 ? 20.197 10.673 13.762 1.00 92.88 385 ASP A O 1
ATOM 3087 N N . ALA A 1 386 ? 17.998 10.286 13.891 1.00 93.19 386 ALA A N 1
ATOM 3088 C CA . ALA A 1 386 ? 18.122 8.841 13.716 1.00 93.19 386 ALA A CA 1
ATOM 3089 C C . ALA A 1 386 ? 18.676 8.467 12.331 1.00 93.19 386 ALA A C 1
ATOM 3091 O O . ALA A 1 386 ? 19.506 7.565 12.227 1.00 93.19 386 ALA A O 1
ATOM 3092 N N . LEU A 1 387 ? 18.247 9.162 11.270 1.00 93.00 387 LEU A N 1
ATOM 3093 C CA . LEU A 1 387 ? 18.742 8.970 9.903 1.00 93.00 387 LEU A CA 1
ATOM 3094 C C . LEU A 1 387 ? 20.220 9.348 9.764 1.00 93.00 387 LEU A C 1
ATOM 3096 O O . LEU A 1 387 ? 20.957 8.668 9.057 1.00 93.00 387 LEU A O 1
ATOM 3100 N N . ILE A 1 388 ? 20.674 10.391 10.457 1.00 91.94 388 ILE A N 1
ATOM 3101 C CA . ILE A 1 388 ? 22.093 10.764 10.523 1.00 91.94 388 ILE A CA 1
ATOM 3102 C C . ILE A 1 388 ? 22.889 9.688 11.276 1.00 91.94 388 ILE A C 1
ATOM 3104 O O . ILE A 1 388 ? 23.971 9.289 10.847 1.00 91.94 388 ILE A O 1
ATOM 3108 N N . ASN A 1 389 ? 22.324 9.158 12.362 1.00 91.06 389 ASN A N 1
ATOM 3109 C CA . ASN A 1 389 ? 22.943 8.141 13.211 1.00 91.06 389 ASN A CA 1
ATOM 3110 C C . ASN A 1 389 ? 22.604 6.695 12.795 1.00 91.06 389 ASN A C 1
ATOM 3112 O O . ASN A 1 389 ? 22.748 5.772 13.599 1.00 91.06 389 ASN A O 1
ATOM 3116 N N . TYR A 1 390 ? 22.200 6.465 11.539 1.00 91.31 390 TYR A N 1
ATOM 3117 C CA . TYR A 1 390 ? 21.682 5.177 11.046 1.00 91.31 390 TYR A CA 1
ATOM 3118 C C . TYR A 1 390 ? 22.639 3.985 11.222 1.00 91.31 390 TYR A C 1
ATOM 3120 O O . TYR A 1 390 ? 22.211 2.832 11.212 1.00 91.31 390 TYR A O 1
ATOM 3128 N N . LYS A 1 391 ? 23.943 4.244 11.386 1.00 90.38 391 LYS A N 1
ATOM 3129 C CA . LYS A 1 391 ? 24.959 3.214 11.653 1.00 90.38 391 LYS A CA 1
ATOM 3130 C C . LYS A 1 391 ? 24.788 2.561 13.030 1.00 90.38 391 LYS A C 1
ATOM 3132 O O . LYS A 1 391 ? 25.259 1.444 13.235 1.00 90.38 391 LYS A O 1
ATOM 3137 N N . ALA A 1 392 ? 24.128 3.232 13.973 1.00 91.31 392 ALA A N 1
ATOM 3138 C CA . ALA A 1 392 ? 23.802 2.663 15.270 1.00 91.31 392 ALA A CA 1
ATOM 3139 C C . ALA A 1 392 ? 22.619 1.690 15.143 1.00 91.31 392 ALA A C 1
ATOM 3141 O O . ALA A 1 392 ? 21.538 2.061 14.686 1.00 91.31 392 ALA A O 1
ATOM 3142 N N . SER A 1 393 ? 22.791 0.454 15.628 1.00 90.06 393 SER A N 1
ATOM 3143 C CA . SER A 1 393 ? 21.752 -0.591 15.565 1.00 90.06 393 SER A CA 1
ATOM 3144 C C . SER A 1 393 ? 20.415 -0.156 16.176 1.00 90.06 393 SER A C 1
ATOM 3146 O O . SER A 1 393 ? 19.356 -0.583 15.712 1.00 90.06 393 SER A O 1
ATOM 3148 N N . VAL A 1 394 ? 20.455 0.683 17.216 1.00 91.69 394 VAL A N 1
ATOM 3149 C CA . VAL A 1 394 ? 19.258 1.196 17.897 1.00 91.69 394 VAL A CA 1
ATOM 3150 C C . VAL A 1 394 ? 18.497 2.170 16.991 1.00 91.69 394 VAL A C 1
ATOM 3152 O O . VAL A 1 394 ? 17.304 1.982 16.774 1.00 91.69 394 VAL A O 1
ATOM 3155 N N . ALA A 1 395 ? 19.191 3.136 16.378 1.00 91.88 395 ALA A N 1
ATOM 3156 C CA . ALA A 1 395 ? 18.590 4.092 15.447 1.00 91.88 395 ALA A CA 1
ATOM 3157 C C . ALA A 1 395 ? 18.001 3.391 14.212 1.00 91.88 395 ALA A C 1
ATOM 3159 O O . ALA A 1 395 ? 16.891 3.703 13.790 1.00 91.88 395 ALA A O 1
ATOM 3160 N N . LEU A 1 396 ? 18.697 2.386 13.670 1.00 90.88 396 LEU A N 1
ATOM 3161 C CA . LEU A 1 396 ? 18.193 1.621 12.530 1.00 90.88 396 LEU A CA 1
ATOM 3162 C C . LEU A 1 396 ? 16.928 0.820 12.868 1.00 90.88 396 LEU A C 1
ATOM 3164 O O . LEU A 1 396 ? 15.993 0.780 12.070 1.00 90.88 396 LEU A O 1
ATOM 3168 N N . SER A 1 397 ? 16.897 0.176 14.038 1.00 91.25 397 SER A N 1
ATOM 3169 C CA . SER A 1 397 ? 15.725 -0.587 14.493 1.00 91.25 397 SER A CA 1
ATOM 3170 C C . SER A 1 397 ? 14.525 0.330 14.718 1.00 91.25 397 SER A C 1
ATOM 3172 O O . SER A 1 397 ? 13.415 -0.002 14.310 1.00 91.25 397 SER A O 1
ATOM 3174 N N . PHE A 1 398 ? 14.771 1.509 15.292 1.00 94.19 398 PHE A N 1
ATOM 3175 C CA . PHE A 1 398 ? 13.786 2.573 15.441 1.00 94.19 398 PHE A CA 1
ATOM 3176 C C . PHE A 1 398 ? 13.228 3.028 14.082 1.00 94.19 398 PHE A C 1
ATOM 3178 O O . PHE A 1 398 ? 12.017 3.000 13.886 1.00 94.19 398 PHE A O 1
ATOM 3185 N N . LEU A 1 399 ? 14.087 3.353 13.107 1.00 94.50 399 LEU A N 1
ATOM 3186 C CA . LEU A 1 399 ? 13.660 3.783 11.768 1.00 94.50 399 LEU A CA 1
ATOM 3187 C C . LEU A 1 399 ? 12.840 2.715 11.034 1.00 94.50 399 LEU A C 1
ATOM 3189 O O . LEU A 1 399 ? 11.806 3.041 10.461 1.00 94.50 399 LEU A O 1
ATOM 3193 N N . LYS A 1 400 ? 13.252 1.442 11.104 1.00 93.44 400 LYS A N 1
ATOM 3194 C CA . LYS A 1 400 ? 12.507 0.304 10.527 1.00 93.44 400 LYS A CA 1
ATOM 3195 C C . LYS A 1 400 ? 11.128 0.111 11.150 1.00 93.44 400 LYS A C 1
ATOM 3197 O O . LYS A 1 400 ? 10.249 -0.483 10.537 1.00 93.44 400 LYS A O 1
ATOM 3202 N N . GLY A 1 401 ? 10.957 0.562 12.388 1.00 90.62 401 GLY A N 1
ATOM 3203 C CA . GLY A 1 401 ? 9.681 0.518 13.075 1.00 90.62 401 GLY A CA 1
ATOM 3204 C C . GLY A 1 401 ? 8.713 1.612 12.624 1.00 90.62 401 GLY A C 1
ATOM 3205 O O . GLY A 1 401 ? 7.525 1.479 12.905 1.00 90.62 401 GLY A O 1
ATOM 3206 N N . LEU A 1 402 ? 9.176 2.675 11.958 1.00 93.94 402 LEU A N 1
ATOM 3207 C CA . LEU A 1 402 ? 8.364 3.828 11.559 1.00 93.94 402 LEU A CA 1
ATOM 3208 C C . LEU A 1 402 ? 7.697 3.643 10.183 1.00 93.94 402 LEU A C 1
ATOM 3210 O O . LEU A 1 402 ? 8.116 2.796 9.402 1.00 93.94 402 LEU A O 1
ATOM 3214 N N . PRO A 1 403 ? 6.666 4.447 9.852 1.00 92.56 403 PRO A N 1
ATOM 3215 C CA . PRO A 1 403 ? 6.076 4.441 8.515 1.00 92.56 403 PRO A CA 1
ATOM 3216 C C . PRO A 1 403 ? 7.077 4.864 7.426 1.00 92.56 403 PRO A C 1
ATOM 3218 O O . PRO A 1 403 ? 7.692 5.927 7.535 1.00 92.56 403 PRO A O 1
ATOM 3221 N N . ASP A 1 404 ? 7.159 4.096 6.338 1.00 93.56 404 ASP A N 1
ATOM 3222 C CA . ASP A 1 404 ? 8.091 4.334 5.223 1.00 93.56 404 ASP A CA 1
ATOM 3223 C C . ASP A 1 404 ? 7.968 5.741 4.622 1.00 93.56 404 ASP A C 1
ATOM 3225 O O . ASP A 1 404 ? 8.972 6.400 4.355 1.00 93.56 404 ASP A O 1
ATOM 3229 N N . GLU A 1 405 ? 6.738 6.241 4.451 1.00 92.12 405 GLU A N 1
ATOM 3230 C CA . GLU A 1 405 ? 6.482 7.590 3.929 1.00 92.12 405 GLU A CA 1
ATOM 3231 C C . GLU A 1 405 ? 7.084 8.680 4.823 1.00 92.12 405 GLU A C 1
ATOM 3233 O O . GLU A 1 405 ? 7.645 9.658 4.319 1.00 92.12 405 GLU A O 1
ATOM 3238 N N . LEU A 1 406 ? 7.011 8.501 6.148 1.00 93.50 406 LEU A N 1
ATOM 3239 C CA . LEU A 1 406 ? 7.612 9.428 7.101 1.00 93.50 406 LEU A CA 1
ATOM 3240 C C . LEU A 1 406 ? 9.131 9.410 6.939 1.00 93.50 406 LEU A C 1
ATOM 3242 O O . LEU A 1 406 ? 9.714 10.471 6.738 1.00 93.50 406 LEU A O 1
ATOM 3246 N N . VAL A 1 407 ? 9.758 8.232 6.955 1.00 94.31 407 VAL A N 1
ATOM 3247 C CA . VAL A 1 407 ? 11.218 8.102 6.830 1.00 94.31 407 VAL A CA 1
ATOM 3248 C C . VAL A 1 407 ? 11.711 8.694 5.505 1.00 94.31 407 VAL A C 1
ATOM 3250 O O . VAL A 1 407 ? 12.577 9.568 5.512 1.00 94.31 407 VAL A O 1
ATOM 3253 N N . LEU A 1 408 ? 11.103 8.311 4.377 1.00 92.62 408 LEU A N 1
ATOM 3254 C CA . LEU A 1 408 ? 11.458 8.809 3.042 1.00 92.62 408 LEU A CA 1
ATOM 3255 C C . LEU A 1 408 ? 11.317 10.330 2.927 1.00 92.62 408 LEU A C 1
ATOM 3257 O O . LEU A 1 408 ? 12.168 10.984 2.325 1.00 92.62 408 LEU A O 1
ATOM 3261 N N . SER A 1 409 ? 10.271 10.912 3.523 1.00 92.00 409 SER A N 1
ATOM 3262 C CA . SER A 1 409 ? 10.058 12.365 3.497 1.00 92.00 409 SER A CA 1
ATOM 3263 C C . SER A 1 409 ? 11.139 13.159 4.240 1.00 92.00 409 SER A C 1
ATOM 3265 O O . SER A 1 409 ? 11.263 14.365 4.022 1.00 92.00 409 SER A O 1
ATOM 3267 N N . LYS A 1 410 ? 11.906 12.500 5.119 1.00 93.44 410 LYS A N 1
ATOM 3268 C CA . LYS A 1 410 ? 12.939 13.114 5.964 1.00 93.44 410 LYS A CA 1
ATOM 3269 C C . LYS A 1 410 ? 14.365 12.849 5.496 1.00 93.44 410 LYS A C 1
ATOM 3271 O O . LYS A 1 410 ? 15.289 13.399 6.088 1.00 93.44 410 LYS A O 1
ATOM 3276 N N . ILE A 1 411 ? 14.552 12.097 4.412 1.00 91.00 411 ILE A N 1
ATOM 3277 C CA . ILE A 1 411 ? 15.843 12.010 3.724 1.00 91.00 411 ILE A CA 1
ATOM 3278 C C . ILE A 1 411 ? 16.060 13.328 2.968 1.00 91.00 411 ILE A C 1
ATOM 3280 O O . ILE A 1 411 ? 15.570 13.522 1.854 1.00 91.00 411 ILE A O 1
ATOM 3284 N N . SER A 1 412 ? 16.739 14.260 3.632 1.00 87.69 412 SER A N 1
ATOM 3285 C CA . SER A 1 412 ? 17.100 15.586 3.126 1.00 87.69 412 SER A CA 1
ATOM 3286 C C . SER A 1 412 ? 18.578 15.658 2.744 1.00 87.69 412 SER A C 1
ATOM 3288 O O . SER A 1 412 ? 19.366 14.801 3.142 1.00 87.69 412 SER A O 1
ATOM 3290 N N . ASP A 1 413 ? 18.979 16.725 2.052 1.00 83.31 413 ASP A N 1
ATOM 3291 C CA . ASP A 1 413 ? 20.378 16.971 1.676 1.00 83.31 413 ASP A CA 1
ATOM 3292 C C . ASP A 1 413 ? 21.332 16.973 2.893 1.00 83.31 413 ASP A C 1
ATOM 3294 O O . ASP A 1 413 ? 22.477 16.534 2.790 1.00 83.31 413 ASP A O 1
ATOM 3298 N N . ASP A 1 414 ? 20.864 17.391 4.080 1.00 85.38 414 ASP A N 1
ATOM 3299 C CA . ASP A 1 414 ? 21.646 17.322 5.330 1.00 85.38 414 ASP A CA 1
ATOM 3300 C C . ASP A 1 414 ? 21.874 15.869 5.786 1.00 85.38 414 ASP A C 1
ATOM 3302 O O . ASP A 1 414 ? 22.986 15.499 6.156 1.00 85.38 414 ASP A O 1
ATOM 3306 N N . VAL A 1 415 ? 20.852 15.008 5.701 1.00 88.31 415 VAL A N 1
ATOM 3307 C CA . VAL A 1 415 ? 20.988 13.570 6.003 1.00 88.31 415 VAL A CA 1
ATOM 3308 C C . VAL A 1 415 ? 21.958 12.914 5.024 1.00 88.31 415 VAL A C 1
ATOM 3310 O O . VAL A 1 415 ? 22.852 12.171 5.426 1.00 88.31 415 VAL A O 1
ATOM 3313 N N . VAL A 1 416 ? 21.792 13.213 3.735 1.00 83.81 416 VAL A N 1
ATOM 3314 C CA . VAL A 1 416 ? 22.604 12.652 2.652 1.00 83.81 416 VAL A CA 1
ATOM 3315 C C . VAL A 1 416 ? 24.063 13.085 2.800 1.00 83.81 416 VAL A C 1
ATOM 3317 O O . VAL A 1 416 ? 24.949 12.233 2.827 1.00 83.81 416 VAL A O 1
ATOM 3320 N N . SER A 1 417 ? 24.330 14.376 2.999 1.00 81.50 417 SER A N 1
ATOM 3321 C CA . SER A 1 417 ? 25.696 14.882 3.195 1.00 81.50 417 SER A CA 1
ATOM 3322 C C . SER A 1 417 ? 26.367 14.313 4.451 1.00 81.50 417 SER A C 1
ATOM 3324 O O . SER A 1 417 ? 27.551 13.972 4.409 1.00 81.50 417 SER A O 1
ATOM 3326 N N . LYS A 1 418 ? 25.622 14.119 5.549 1.00 84.38 418 LYS A N 1
ATOM 3327 C CA . LYS A 1 418 ? 26.133 13.482 6.778 1.00 84.38 418 LYS A CA 1
ATOM 3328 C C . LYS A 1 418 ? 26.316 11.972 6.672 1.00 84.38 418 LYS A C 1
ATOM 3330 O O . LYS A 1 418 ? 27.132 11.420 7.409 1.00 84.38 418 LYS A O 1
ATOM 3335 N N . SER A 1 419 ? 25.629 11.303 5.744 1.00 76.56 419 SER A N 1
ATOM 3336 C CA . SER A 1 419 ? 25.908 9.896 5.430 1.00 76.56 419 SER A CA 1
ATOM 3337 C C . SER A 1 419 ? 27.322 9.694 4.852 1.00 76.56 419 SER A C 1
ATOM 3339 O O . SER A 1 419 ? 27.853 8.582 4.896 1.00 76.56 419 SER A O 1
ATOM 3341 N N . GLY A 1 420 ? 27.974 10.781 4.412 1.00 68.12 420 GLY A N 1
ATOM 3342 C CA . GLY A 1 420 ? 29.343 10.795 3.909 1.00 68.12 420 GLY A CA 1
ATOM 3343 C C . GLY A 1 420 ? 29.454 10.136 2.536 1.00 68.12 420 GLY A C 1
ATOM 3344 O O . GLY A 1 420 ? 28.523 10.178 1.744 1.00 68.12 420 GLY A O 1
ATOM 3345 N N . ASN A 1 421 ? 30.597 9.502 2.256 1.00 72.06 421 ASN A N 1
ATOM 3346 C CA . ASN A 1 421 ? 30.795 8.707 1.035 1.00 72.06 421 ASN A CA 1
ATOM 3347 C C . ASN A 1 421 ? 30.241 7.268 1.151 1.00 72.06 421 ASN A C 1
ATOM 3349 O O . ASN A 1 421 ? 30.402 6.480 0.220 1.00 72.06 421 ASN A O 1
ATOM 3353 N N . ASP A 1 422 ? 29.571 6.918 2.256 1.00 84.81 422 ASP A N 1
ATOM 3354 C CA . ASP A 1 422 ? 29.073 5.564 2.548 1.00 84.81 422 ASP A CA 1
ATOM 3355 C C . ASP A 1 422 ? 27.675 5.299 1.957 1.00 84.81 422 ASP A C 1
ATOM 3357 O O . ASP A 1 422 ? 26.845 4.608 2.549 1.00 84.81 422 ASP A O 1
ATOM 3361 N N . TYR A 1 423 ? 27.404 5.832 0.764 1.00 86.44 423 TYR A N 1
ATOM 3362 C CA . TYR A 1 423 ? 26.109 5.721 0.086 1.00 86.44 423 TYR A CA 1
ATOM 3363 C C . TYR A 1 423 ? 25.641 4.276 -0.085 1.00 86.44 423 TYR A C 1
ATOM 3365 O O . TYR A 1 423 ? 24.467 3.979 0.114 1.00 86.44 423 TYR A O 1
ATOM 3373 N N . LEU A 1 424 ? 26.555 3.362 -0.426 1.00 85.12 424 LEU A N 1
ATOM 3374 C CA . LEU A 1 424 ? 26.226 1.944 -0.581 1.00 85.12 424 LEU A CA 1
ATOM 3375 C C . LEU A 1 424 ? 25.751 1.341 0.740 1.00 85.12 424 LEU A C 1
ATOM 3377 O O . LEU A 1 424 ? 24.709 0.694 0.770 1.00 85.12 424 LEU A O 1
ATOM 3381 N N . TYR A 1 425 ? 26.470 1.617 1.829 1.00 88.56 425 TYR A N 1
ATOM 3382 C CA . TYR A 1 425 ? 26.099 1.131 3.152 1.00 88.56 425 TYR A CA 1
ATOM 3383 C C . TYR A 1 425 ? 24.763 1.732 3.604 1.00 88.56 425 TYR A C 1
ATOM 3385 O O . TYR A 1 425 ? 23.916 1.009 4.121 1.00 88.56 425 TYR A O 1
ATOM 3393 N N . PHE A 1 426 ? 24.528 3.026 3.353 1.00 90.12 426 PHE A N 1
ATOM 3394 C CA . PHE A 1 426 ? 23.231 3.662 3.599 1.00 90.12 426 PHE A CA 1
ATOM 3395 C C . PHE A 1 426 ? 22.109 2.936 2.846 1.00 90.12 426 PHE A C 1
ATOM 3397 O O . PHE A 1 426 ? 21.156 2.466 3.462 1.00 90.12 426 PHE A O 1
ATOM 3404 N N . LEU A 1 427 ? 22.242 2.760 1.529 1.00 90.00 427 LEU A N 1
ATOM 3405 C CA . LEU A 1 427 ? 21.231 2.089 0.708 1.00 90.00 427 LEU A CA 1
ATOM 3406 C C . LEU A 1 427 ? 20.990 0.634 1.144 1.00 90.00 427 LEU A C 1
ATOM 3408 O O . LEU A 1 427 ? 19.842 0.195 1.166 1.00 90.00 427 LEU A O 1
ATOM 3412 N N . GLU A 1 428 ? 22.030 -0.090 1.564 1.00 89.31 428 GLU A N 1
ATOM 3413 C CA . GLU A 1 428 ? 21.915 -1.451 2.107 1.00 89.31 428 GLU A CA 1
ATOM 3414 C C . GLU A 1 428 ? 21.075 -1.506 3.394 1.00 89.31 428 GLU A C 1
ATOM 3416 O O . GLU A 1 428 ? 20.233 -2.398 3.551 1.00 89.31 428 GLU A O 1
ATOM 3421 N N . GLN A 1 429 ? 21.242 -0.533 4.300 1.00 90.12 429 GLN A N 1
ATOM 3422 C CA . GLN A 1 429 ? 20.461 -0.469 5.542 1.00 90.12 429 GLN A CA 1
ATOM 3423 C C . GLN A 1 429 ? 18.974 -0.156 5.301 1.00 90.12 429 GLN A C 1
ATOM 3425 O O . GLN A 1 429 ? 18.121 -0.570 6.096 1.00 90.12 429 GLN A O 1
ATOM 3430 N N . PHE A 1 430 ? 18.660 0.523 4.195 1.00 91.12 430 PHE A N 1
ATOM 3431 C CA . PHE A 1 430 ? 17.314 0.967 3.822 1.00 91.12 430 PHE A CA 1
ATOM 3432 C C . PHE A 1 430 ? 16.714 0.193 2.638 1.00 91.12 430 PHE A C 1
ATOM 3434 O O . PHE A 1 430 ? 15.822 0.691 1.960 1.00 91.12 430 PHE A O 1
ATOM 3441 N N . THR A 1 431 ? 17.137 -1.054 2.417 1.00 88.94 431 THR A N 1
ATOM 3442 C CA . THR A 1 431 ? 16.596 -1.943 1.363 1.00 88.94 431 THR A CA 1
ATOM 3443 C C . THR A 1 431 ? 15.100 -2.250 1.485 1.00 88.94 431 THR A C 1
ATOM 3445 O O . THR A 1 431 ? 14.488 -2.676 0.510 1.00 88.94 431 THR A O 1
ATOM 3448 N N . TYR A 1 432 ? 14.506 -2.042 2.665 1.00 88.25 432 TYR A N 1
ATOM 3449 C CA . TYR A 1 432 ? 13.060 -2.164 2.881 1.00 88.25 432 TYR A CA 1
ATOM 3450 C C . TYR A 1 432 ? 12.264 -0.980 2.305 1.00 88.25 432 TYR A C 1
ATOM 3452 O O . TYR A 1 432 ? 11.063 -1.108 2.094 1.00 88.25 432 TYR A O 1
ATOM 3460 N N . LEU A 1 433 ? 12.928 0.146 2.029 1.00 89.81 433 LEU A N 1
ATOM 3461 C CA . LEU A 1 433 ? 12.353 1.314 1.371 1.00 89.81 433 LEU A CA 1
ATOM 3462 C C . LEU A 1 433 ? 12.574 1.243 -0.147 1.00 89.81 433 LEU A C 1
ATOM 3464 O O . LEU A 1 433 ? 13.491 0.586 -0.642 1.00 89.81 433 LEU A O 1
ATOM 3468 N N . GLU A 1 434 ? 11.772 1.990 -0.906 1.00 88.56 434 GLU A N 1
ATOM 3469 C CA . GLU A 1 434 ? 11.953 2.111 -2.356 1.00 88.56 434 GLU A CA 1
ATOM 3470 C C . GLU A 1 434 ? 13.273 2.827 -2.698 1.00 88.56 434 GLU A C 1
ATOM 3472 O O . GLU A 1 434 ? 13.378 4.055 -2.641 1.00 88.56 434 GLU A O 1
ATOM 3477 N N . THR A 1 435 ? 14.281 2.050 -3.100 1.00 87.94 435 THR A N 1
ATOM 3478 C CA . THR A 1 435 ? 15.643 2.523 -3.397 1.00 87.94 435 THR A CA 1
ATOM 3479 C C . THR A 1 435 ? 15.674 3.664 -4.422 1.00 87.94 435 THR A C 1
ATOM 3481 O O . THR A 1 435 ? 16.433 4.617 -4.258 1.00 87.94 435 THR A O 1
ATOM 3484 N N . GLU A 1 436 ? 14.814 3.622 -5.444 1.00 84.69 436 GLU A N 1
ATOM 3485 C CA . GLU A 1 436 ? 14.715 4.678 -6.464 1.00 84.69 436 GLU A CA 1
ATOM 3486 C C . GLU A 1 436 ? 14.307 6.034 -5.863 1.00 84.69 436 GLU A C 1
ATOM 3488 O O . GLU A 1 436 ? 14.863 7.068 -6.238 1.00 84.69 436 GLU A O 1
ATOM 3493 N N . LYS A 1 437 ? 13.394 6.039 -4.878 1.00 87.50 437 LYS A N 1
ATOM 3494 C CA . LYS A 1 437 ? 12.953 7.262 -4.187 1.00 87.50 437 LYS A CA 1
ATOM 3495 C C . LYS A 1 437 ? 14.052 7.858 -3.314 1.00 87.50 437 LYS A C 1
ATOM 3497 O O . LYS A 1 437 ? 14.126 9.079 -3.202 1.00 87.50 437 LYS A O 1
ATOM 3502 N N . ILE A 1 438 ? 14.896 7.016 -2.715 1.00 88.62 438 ILE A N 1
ATOM 3503 C CA . ILE A 1 438 ? 16.049 7.464 -1.923 1.00 88.62 438 ILE A CA 1
ATOM 3504 C C . ILE A 1 438 ? 17.085 8.112 -2.839 1.00 88.62 438 ILE A C 1
ATOM 3506 O O . ILE A 1 438 ? 17.505 9.239 -2.599 1.00 88.62 438 ILE A O 1
ATOM 3510 N N . ILE A 1 439 ? 17.469 7.428 -3.918 1.00 88.31 439 ILE A N 1
ATOM 3511 C CA . ILE A 1 439 ? 18.534 7.894 -4.816 1.00 88.31 439 ILE A CA 1
ATOM 3512 C C . ILE A 1 439 ? 18.131 9.162 -5.562 1.00 88.31 439 ILE A C 1
ATOM 3514 O O . ILE A 1 439 ? 18.982 9.995 -5.848 1.00 88.31 439 ILE A O 1
ATOM 3518 N N . ALA A 1 440 ? 16.839 9.365 -5.828 1.00 85.31 440 ALA A N 1
ATOM 3519 C CA . ALA A 1 440 ? 16.336 10.623 -6.379 1.00 85.31 440 ALA A CA 1
ATOM 3520 C C . ALA A 1 440 ? 16.601 11.851 -5.477 1.00 85.31 440 ALA A C 1
ATOM 3522 O O . ALA A 1 440 ? 16.435 12.979 -5.935 1.00 85.31 440 ALA A O 1
ATOM 3523 N N . LYS A 1 441 ? 16.984 11.651 -4.206 1.00 85.44 441 LYS A N 1
ATOM 3524 C CA . LYS A 1 441 ? 17.403 12.709 -3.271 1.00 85.44 441 LYS A CA 1
ATOM 3525 C C . LYS A 1 441 ? 18.915 12.929 -3.237 1.00 85.44 441 LYS A C 1
ATOM 3527 O O . LYS A 1 441 ? 19.361 13.856 -2.575 1.00 85.44 441 LYS A O 1
ATOM 3532 N N . PHE A 1 442 ? 19.706 12.066 -3.870 1.00 87.44 442 PHE A N 1
ATOM 3533 C CA . PHE A 1 442 ? 21.161 12.184 -3.843 1.00 87.44 442 PHE A CA 1
ATOM 3534 C C . PHE A 1 442 ? 21.635 13.150 -4.923 1.00 87.44 442 PHE A C 1
ATOM 3536 O O . PHE A 1 442 ? 21.062 13.207 -6.012 1.00 87.44 442 PHE A O 1
ATOM 3543 N N . ASP A 1 443 ? 22.709 13.881 -4.624 1.00 86.56 443 ASP A N 1
ATOM 3544 C CA . ASP A 1 443 ? 23.352 14.736 -5.613 1.00 86.56 443 ASP A CA 1
ATOM 3545 C C . ASP A 1 443 ? 23.894 13.878 -6.760 1.00 86.56 443 ASP A C 1
ATOM 3547 O O . ASP A 1 443 ? 24.619 12.894 -6.561 1.00 86.56 443 ASP A O 1
ATOM 3551 N N . LEU A 1 444 ? 23.534 14.266 -7.978 1.00 87.31 444 LEU A N 1
ATOM 3552 C CA . LEU A 1 444 ? 23.941 13.575 -9.182 1.00 87.31 444 LEU A CA 1
ATOM 3553 C C . LEU A 1 444 ? 25.461 13.618 -9.377 1.00 87.31 444 LEU A C 1
ATOM 3555 O O . LEU A 1 444 ? 26.016 12.667 -9.924 1.00 87.31 444 LEU A O 1
ATOM 3559 N N . GLU A 1 445 ? 26.161 14.647 -8.882 1.00 86.50 445 GLU A N 1
ATOM 3560 C CA . GLU A 1 445 ? 27.630 14.716 -8.935 1.00 86.50 445 GLU A CA 1
ATOM 3561 C C . GLU A 1 445 ? 28.307 13.522 -8.239 1.00 86.50 445 GLU A C 1
ATOM 3563 O O . GLU A 1 445 ? 29.403 13.103 -8.628 1.00 86.50 445 GLU A O 1
ATOM 3568 N N . LEU A 1 446 ? 27.626 12.920 -7.260 1.00 86.81 446 LEU A N 1
ATOM 3569 C CA . LEU A 1 446 ? 28.109 11.791 -6.466 1.00 86.81 446 LEU A CA 1
ATOM 3570 C C . LEU A 1 446 ? 27.682 10.427 -7.028 1.00 86.81 446 LEU A C 1
ATOM 3572 O O . LEU A 1 446 ? 27.999 9.397 -6.429 1.00 86.81 446 LEU A O 1
ATOM 3576 N N . LEU A 1 447 ? 27.040 10.391 -8.206 1.00 90.31 447 LEU A N 1
ATOM 3577 C CA . LEU A 1 447 ? 26.573 9.164 -8.863 1.00 90.31 447 LEU A CA 1
ATOM 3578 C C . LEU A 1 447 ? 27.603 8.026 -8.901 1.00 90.31 447 LEU A C 1
ATOM 3580 O O . LEU A 1 447 ? 27.200 6.886 -8.659 1.00 90.31 447 LEU A O 1
ATOM 3584 N N . PRO A 1 448 ? 28.914 8.251 -9.134 1.00 89.31 448 PRO A N 1
ATOM 3585 C CA . PRO A 1 448 ? 29.900 7.172 -9.098 1.00 89.31 448 PRO A CA 1
ATOM 3586 C C . PRO A 1 448 ? 29.910 6.341 -7.806 1.00 89.31 448 PRO A C 1
ATOM 3588 O O . PRO A 1 448 ? 30.276 5.168 -7.857 1.00 89.31 448 PRO A O 1
ATOM 3591 N N . LEU A 1 449 ? 29.500 6.919 -6.671 1.00 87.31 449 LEU A N 1
ATOM 3592 C CA . LEU A 1 449 ? 29.473 6.250 -5.367 1.00 87.31 449 LEU A CA 1
ATOM 3593 C C . LEU A 1 449 ? 28.247 5.345 -5.178 1.00 87.31 449 LEU A C 1
ATOM 3595 O O . LEU A 1 449 ? 28.299 4.417 -4.377 1.00 87.31 449 LEU A O 1
ATOM 3599 N N . PHE A 1 450 ? 27.163 5.572 -5.925 1.00 89.25 450 PHE A N 1
ATOM 3600 C CA . PHE A 1 450 ? 25.914 4.800 -5.833 1.00 89.25 450 PHE A CA 1
ATOM 3601 C C . PHE A 1 450 ? 25.436 4.242 -7.183 1.00 89.25 450 PHE A C 1
ATOM 3603 O O . PHE A 1 450 ? 24.299 3.786 -7.324 1.00 89.25 450 PHE A O 1
ATOM 3610 N N . ALA A 1 451 ? 26.315 4.230 -8.184 1.00 89.88 451 ALA A N 1
ATOM 3611 C CA . ALA A 1 451 ? 26.017 3.853 -9.562 1.00 89.88 451 ALA A CA 1
ATOM 3612 C C . ALA A 1 451 ? 25.327 2.480 -9.679 1.00 89.88 451 ALA A C 1
ATOM 3614 O O . ALA A 1 451 ? 24.428 2.305 -10.502 1.00 89.88 451 ALA A O 1
ATOM 3615 N N . SER A 1 452 ? 25.683 1.515 -8.821 1.00 89.19 452 SER A N 1
ATOM 3616 C CA . SER A 1 452 ? 25.073 0.176 -8.777 1.00 89.19 452 SER A CA 1
ATOM 3617 C C . SER A 1 452 ? 23.570 0.184 -8.509 1.00 89.19 452 SER A C 1
ATOM 3619 O O . SER A 1 452 ? 22.901 -0.794 -8.829 1.00 89.19 452 SER A O 1
ATOM 3621 N N . TYR A 1 453 ? 23.013 1.270 -7.981 1.00 88.69 453 TYR A N 1
ATOM 3622 C CA . TYR A 1 453 ? 21.589 1.406 -7.692 1.00 88.69 453 TYR A CA 1
ATOM 3623 C C . TYR A 1 453 ? 20.884 2.450 -8.575 1.00 88.69 453 TYR A C 1
ATOM 3625 O O . TYR A 1 453 ? 19.662 2.443 -8.647 1.00 88.69 453 TYR A O 1
ATOM 3633 N N . ALA A 1 454 ? 21.628 3.275 -9.317 1.00 90.56 454 ALA A N 1
ATOM 3634 C CA . ALA A 1 454 ? 21.057 4.276 -10.219 1.00 90.56 454 ALA A CA 1
ATOM 3635 C C . ALA A 1 454 ? 20.418 3.663 -11.486 1.00 90.56 454 ALA A C 1
ATOM 3637 O O . ALA A 1 454 ? 20.757 2.545 -11.907 1.00 90.56 454 ALA A O 1
ATOM 3638 N N . SER A 1 455 ? 19.496 4.425 -12.080 1.00 91.31 455 SER A N 1
ATOM 3639 C CA . SER A 1 455 ? 18.826 4.145 -13.360 1.00 91.31 455 SER A CA 1
ATOM 3640 C C . SER A 1 455 ? 19.651 4.613 -14.568 1.00 91.31 455 SER A C 1
ATOM 3642 O O . SER A 1 455 ? 20.549 5.447 -14.433 1.00 91.31 455 SER A O 1
ATOM 3644 N N . GLU A 1 456 ? 19.337 4.118 -15.771 1.00 90.81 456 GLU A N 1
ATOM 3645 C CA . GLU A 1 456 ? 20.027 4.541 -17.000 1.00 90.81 456 GLU A CA 1
ATOM 3646 C C . GLU A 1 456 ? 19.854 6.043 -17.272 1.00 90.81 456 GLU A C 1
ATOM 3648 O O . GLU A 1 456 ? 20.819 6.718 -17.626 1.00 90.81 456 GLU A O 1
ATOM 3653 N N . SER A 1 457 ? 18.665 6.599 -17.024 1.00 89.50 457 SER A N 1
ATOM 3654 C CA . SER A 1 457 ? 18.395 8.031 -17.198 1.00 89.50 457 SER A CA 1
ATOM 3655 C C . SER A 1 457 ? 19.284 8.901 -16.302 1.00 89.50 457 SER A C 1
ATOM 3657 O O . SER A 1 457 ? 19.828 9.897 -16.772 1.00 89.50 457 SER A O 1
ATOM 3659 N N . GLN A 1 458 ? 19.521 8.495 -15.048 1.00 90.50 458 GLN A N 1
ATOM 3660 C CA . GLN A 1 458 ? 20.441 9.201 -14.145 1.00 90.50 458 GLN A CA 1
ATOM 3661 C C . GLN A 1 458 ? 21.894 9.112 -14.624 1.00 90.50 458 GLN A C 1
ATOM 3663 O O . GLN A 1 458 ? 22.623 10.099 -14.565 1.00 90.50 458 GLN A O 1
ATOM 3668 N N . PHE A 1 459 ? 22.321 7.960 -15.157 1.00 92.06 459 PHE A N 1
ATOM 3669 C CA . PHE A 1 459 ? 23.638 7.846 -15.794 1.00 92.06 459 PHE A CA 1
ATOM 3670 C C . PHE A 1 459 ? 23.777 8.835 -16.952 1.00 92.06 459 PHE A C 1
ATOM 3672 O O . PHE A 1 459 ? 24.781 9.536 -17.050 1.00 92.06 459 PHE A O 1
ATOM 3679 N N . ILE A 1 460 ? 22.777 8.891 -17.831 1.00 90.44 460 ILE A N 1
ATOM 3680 C CA . ILE A 1 460 ? 22.765 9.787 -18.988 1.00 90.44 460 ILE A CA 1
ATOM 3681 C C . ILE A 1 460 ? 22.843 11.244 -18.535 1.00 90.44 460 ILE A C 1
ATOM 3683 O O . ILE A 1 460 ? 23.660 11.999 -19.062 1.00 90.44 460 ILE A O 1
ATOM 3687 N N . GLU A 1 461 ? 22.023 11.633 -17.560 1.00 90.38 461 GLU A N 1
ATOM 3688 C CA . GLU A 1 461 ? 21.995 12.991 -17.025 1.00 90.38 461 GLU A CA 1
ATOM 3689 C C . GLU A 1 461 ? 23.346 13.375 -16.410 1.00 90.38 461 GLU A C 1
ATOM 3691 O O . GLU A 1 461 ? 23.911 14.405 -16.786 1.00 90.38 461 GLU A O 1
ATOM 3696 N N . TYR A 1 462 ? 23.917 12.503 -15.569 1.00 92.00 462 TYR A N 1
ATOM 3697 C CA . TYR A 1 462 ? 25.235 12.704 -14.970 1.00 92.00 462 TYR A CA 1
ATOM 3698 C C . TYR A 1 462 ? 26.286 12.936 -16.052 1.00 92.00 462 TYR A C 1
ATOM 3700 O O . TYR A 1 462 ? 26.970 13.957 -16.046 1.00 92.00 462 TYR A O 1
ATOM 3708 N N . LEU A 1 463 ? 26.371 12.030 -17.032 1.00 91.31 463 LEU A N 1
ATOM 3709 C CA . LEU A 1 463 ? 27.336 12.119 -18.127 1.00 91.31 463 LEU A CA 1
ATOM 3710 C C . LEU A 1 463 ? 27.161 13.410 -18.939 1.00 91.31 463 LEU A C 1
ATOM 3712 O O . LEU A 1 463 ? 28.147 13.983 -19.383 1.00 91.31 463 LEU A O 1
ATOM 3716 N N . CYS A 1 464 ? 25.938 13.912 -19.109 1.00 87.62 464 CYS A N 1
ATOM 3717 C CA . CYS A 1 464 ? 25.689 15.157 -19.840 1.00 87.62 464 CYS A CA 1
ATOM 3718 C C . CYS A 1 464 ? 26.112 16.424 -19.082 1.00 87.62 464 CYS A C 1
ATOM 3720 O O . CYS A 1 464 ? 26.391 17.442 -19.726 1.00 87.62 464 CYS A O 1
ATOM 3722 N N . GLN A 1 465 ? 26.157 16.381 -17.747 1.00 87.94 465 GLN A N 1
ATOM 3723 C CA . GLN A 1 465 ? 26.605 17.494 -16.902 1.00 87.94 465 GLN A CA 1
ATOM 3724 C C . GLN A 1 465 ? 28.139 17.590 -16.819 1.00 87.94 465 GLN A C 1
ATOM 3726 O O . GLN A 1 465 ? 28.684 18.665 -16.557 1.00 87.94 465 GLN A O 1
ATOM 3731 N N . GLN A 1 466 ? 28.861 16.500 -17.097 1.00 86.19 466 GLN A N 1
ATOM 3732 C CA . GLN A 1 466 ? 30.319 16.472 -16.989 1.00 86.19 466 GLN A CA 1
ATOM 3733 C C . GLN A 1 466 ? 31.002 17.262 -18.117 1.00 86.19 466 GLN A C 1
ATOM 3735 O O . GLN A 1 466 ? 31.097 16.827 -19.265 1.00 86.19 466 GLN A O 1
ATOM 3740 N N . ASN A 1 467 ? 31.561 18.423 -17.766 1.00 67.19 467 ASN A N 1
ATOM 3741 C CA . ASN A 1 467 ? 32.241 19.329 -18.702 1.00 67.19 467 ASN A CA 1
ATOM 3742 C C . ASN A 1 467 ? 33.719 18.975 -18.977 1.00 67.19 467 ASN A C 1
ATOM 3744 O O . ASN A 1 467 ? 34.386 19.660 -19.754 1.00 67.19 467 ASN A O 1
ATOM 3748 N N . ARG A 1 468 ? 34.267 17.940 -18.328 1.00 69.44 468 ARG A N 1
ATOM 3749 C CA . ARG A 1 468 ? 35.681 17.532 -18.423 1.00 69.44 468 ARG A CA 1
ATOM 3750 C C . ARG A 1 468 ? 35.800 16.032 -18.671 1.00 69.44 468 ARG A C 1
ATOM 3752 O O . ARG A 1 468 ? 34.834 15.294 -18.532 1.00 69.44 468 ARG A O 1
ATOM 3759 N N . VAL A 1 469 ? 37.004 15.585 -19.029 1.00 77.56 469 VAL A N 1
ATOM 3760 C CA . VAL A 1 469 ? 37.326 14.155 -19.108 1.00 77.56 469 VAL A CA 1
ATOM 3761 C C . VAL A 1 469 ? 37.073 13.515 -17.742 1.00 77.56 469 VAL A C 1
ATOM 3763 O O . VAL A 1 469 ? 37.633 13.966 -16.746 1.00 77.56 469 VAL A O 1
ATOM 3766 N N . LEU A 1 470 ? 36.221 12.489 -17.701 1.00 84.50 470 LEU A N 1
ATOM 3767 C CA . LEU A 1 470 ? 35.988 11.689 -16.499 1.00 84.50 470 LEU A CA 1
ATOM 3768 C C . LEU A 1 470 ? 37.303 11.061 -16.024 1.00 84.50 470 LEU A C 1
ATOM 3770 O O . LEU A 1 470 ? 38.114 10.646 -16.851 1.00 84.50 470 LEU A O 1
ATOM 3774 N N . ALA A 1 471 ? 37.509 10.924 -14.716 1.00 86.19 471 ALA A N 1
ATOM 3775 C CA . ALA A 1 471 ? 38.668 10.191 -14.213 1.00 86.19 471 ALA A CA 1
ATOM 3776 C C . ALA A 1 471 ? 38.645 8.729 -14.725 1.00 86.19 471 ALA A C 1
ATOM 3778 O O . ALA A 1 471 ? 37.564 8.131 -14.768 1.00 86.19 471 ALA A O 1
ATOM 3779 N N . PRO A 1 472 ? 39.794 8.127 -15.102 1.00 85.44 472 PRO A N 1
ATOM 3780 C CA . PRO A 1 472 ? 39.832 6.763 -15.640 1.00 85.44 472 PRO A CA 1
ATOM 3781 C C . PRO A 1 472 ? 39.164 5.724 -14.729 1.00 85.44 472 PRO A C 1
ATOM 3783 O O . PRO A 1 472 ? 38.441 4.852 -15.204 1.00 85.44 472 PRO A O 1
ATOM 3786 N N . GLU A 1 473 ? 39.344 5.850 -13.415 1.00 86.94 473 GLU A N 1
ATOM 3787 C CA . GLU A 1 473 ? 38.737 4.960 -12.418 1.00 86.94 473 GLU A CA 1
ATOM 3788 C C . GLU A 1 473 ? 37.205 5.066 -12.408 1.00 86.94 473 GLU A C 1
ATOM 3790 O O . GLU A 1 473 ? 36.507 4.049 -12.421 1.00 86.94 473 GLU A O 1
ATOM 3795 N N . THR A 1 474 ? 36.672 6.292 -12.483 1.00 89.00 474 THR A N 1
ATOM 3796 C CA . THR A 1 474 ? 35.232 6.551 -12.609 1.00 89.00 474 THR A CA 1
ATOM 3797 C C . THR A 1 474 ? 34.675 5.945 -13.893 1.00 89.00 474 THR A C 1
ATOM 3799 O O . THR A 1 474 ? 33.635 5.293 -13.855 1.00 89.00 474 THR A O 1
ATOM 3802 N N . GLN A 1 475 ? 35.378 6.089 -15.022 1.00 88.62 475 GLN A N 1
ATOM 3803 C CA . GLN A 1 475 ? 34.954 5.498 -16.298 1.00 88.62 475 GLN A CA 1
ATOM 3804 C C . GLN A 1 475 ? 34.865 3.972 -16.212 1.00 88.62 475 GLN A C 1
ATOM 3806 O O . GLN A 1 475 ? 33.846 3.394 -16.589 1.00 88.62 475 GLN A O 1
ATOM 3811 N N . VAL A 1 476 ? 35.900 3.318 -15.672 1.00 90.25 476 VAL A N 1
ATOM 3812 C CA . VAL A 1 476 ? 35.933 1.856 -15.502 1.00 90.25 476 VAL A CA 1
ATOM 3813 C C . VAL A 1 476 ? 34.796 1.385 -14.594 1.00 90.25 476 VAL A C 1
ATOM 3815 O O . VAL A 1 476 ? 34.130 0.396 -14.912 1.00 90.25 476 VAL A O 1
ATOM 3818 N N . SER A 1 477 ? 34.547 2.096 -13.490 1.00 90.06 477 SER A N 1
ATOM 3819 C CA . SER A 1 477 ? 33.460 1.784 -12.558 1.00 90.06 477 SER A CA 1
ATOM 3820 C C . SER A 1 477 ? 32.084 1.909 -13.222 1.00 90.06 477 SER A C 1
ATOM 3822 O O . SER A 1 477 ? 31.326 0.936 -13.266 1.00 90.06 477 SER A O 1
ATOM 3824 N N . LEU A 1 478 ? 31.786 3.061 -13.835 1.00 92.94 478 LEU A N 1
ATOM 3825 C CA . LEU A 1 478 ? 30.507 3.304 -14.511 1.00 92.94 478 LEU A CA 1
ATOM 3826 C C . LEU A 1 478 ? 30.280 2.322 -15.663 1.00 92.94 478 LEU A C 1
ATOM 3828 O O . LEU A 1 478 ? 29.179 1.799 -15.813 1.00 92.94 478 LEU A O 1
ATOM 3832 N N . LYS A 1 479 ? 31.321 2.003 -16.441 1.00 92.06 479 LYS A N 1
ATOM 3833 C CA . LYS A 1 479 ? 31.238 1.020 -17.528 1.00 92.06 479 LYS A CA 1
ATOM 3834 C C . LYS A 1 479 ? 30.935 -0.382 -17.017 1.00 92.06 479 LYS A C 1
ATOM 3836 O O . LYS A 1 479 ? 30.150 -1.096 -17.639 1.00 92.06 479 LYS A O 1
ATOM 3841 N N . ARG A 1 480 ? 31.528 -0.790 -15.890 1.00 93.56 480 ARG A N 1
ATOM 3842 C CA . ARG A 1 480 ? 31.233 -2.084 -15.257 1.00 93.56 480 ARG A CA 1
ATOM 3843 C C . ARG A 1 480 ? 29.753 -2.183 -14.895 1.00 93.56 480 ARG A C 1
ATOM 3845 O O . ARG A 1 480 ? 29.128 -3.183 -15.238 1.00 93.56 480 ARG A O 1
ATOM 3852 N N . VAL A 1 481 ? 29.199 -1.141 -14.275 1.00 93.62 481 VAL A N 1
ATOM 3853 C CA . VAL A 1 481 ? 27.778 -1.102 -13.899 1.00 93.62 481 VAL A CA 1
ATOM 3854 C C . VAL A 1 481 ? 26.871 -1.057 -15.128 1.00 93.62 481 VAL A C 1
ATOM 3856 O O . VAL A 1 481 ? 25.904 -1.811 -15.212 1.00 93.62 481 VAL A O 1
ATOM 3859 N N . ALA A 1 482 ? 27.198 -0.224 -16.116 1.00 93.75 482 ALA A N 1
ATOM 3860 C CA . ALA A 1 482 ? 26.414 -0.119 -17.341 1.00 93.75 482 ALA A CA 1
ATOM 3861 C C . ALA A 1 482 ? 26.401 -1.445 -18.128 1.00 93.75 482 ALA A C 1
ATOM 3863 O O . ALA A 1 482 ? 25.374 -1.824 -18.685 1.00 93.75 482 ALA A O 1
ATOM 3864 N N . ASN A 1 483 ? 27.506 -2.202 -18.109 1.00 91.38 483 ASN A N 1
ATOM 3865 C CA . ASN A 1 483 ? 27.561 -3.559 -18.654 1.00 91.38 483 ASN A CA 1
ATOM 3866 C C . ASN A 1 483 ? 26.682 -4.540 -17.873 1.00 91.38 483 ASN A C 1
ATOM 3868 O O . ASN A 1 483 ? 25.941 -5.295 -18.495 1.00 91.38 483 ASN A O 1
ATOM 3872 N N . SER A 1 484 ? 26.750 -4.542 -16.536 1.00 91.81 484 SER A N 1
ATOM 3873 C CA . SER A 1 484 ? 25.968 -5.481 -15.721 1.00 91.81 484 SER A CA 1
ATOM 3874 C C . SER A 1 484 ? 24.465 -5.211 -15.780 1.00 91.81 484 SER A C 1
ATOM 3876 O O . SER A 1 484 ? 23.678 -6.143 -15.670 1.00 91.81 484 SER A O 1
ATOM 3878 N N . LYS A 1 485 ? 24.067 -3.943 -15.944 1.00 91.19 485 LYS A N 1
ATOM 3879 C CA . LYS A 1 485 ? 22.662 -3.519 -16.010 1.00 91.19 485 LYS A CA 1
ATOM 3880 C C . LYS A 1 485 ? 22.106 -3.375 -17.429 1.00 91.19 485 LYS A C 1
ATOM 3882 O O . LYS A 1 485 ? 20.953 -2.990 -17.576 1.00 91.19 485 LYS A O 1
ATOM 3887 N N . HIS A 1 486 ? 22.899 -3.670 -18.461 1.00 90.12 486 HIS A N 1
ATOM 3888 C CA . HIS A 1 486 ? 22.503 -3.497 -19.864 1.00 90.12 486 HIS A CA 1
ATOM 3889 C C . HIS A 1 486 ? 22.087 -2.054 -20.229 1.00 90.12 486 HIS A C 1
ATOM 3891 O O . HIS A 1 486 ? 21.205 -1.847 -21.057 1.00 90.12 486 HIS A O 1
ATOM 3897 N N . PHE A 1 487 ? 22.749 -1.049 -19.646 1.00 93.44 487 PHE A N 1
ATOM 3898 C CA . PHE A 1 487 ? 22.524 0.371 -19.950 1.00 93.44 487 PHE A CA 1
ATOM 3899 C C . PHE A 1 487 ? 23.273 0.783 -21.227 1.00 93.44 487 PHE A C 1
ATOM 3901 O O . PHE A 1 487 ? 24.351 1.384 -21.183 1.00 93.44 487 PHE A O 1
ATOM 3908 N N . TYR A 1 488 ? 22.746 0.380 -22.383 1.00 91.19 488 TYR A N 1
ATOM 3909 C CA . TYR A 1 488 ? 23.400 0.546 -23.683 1.00 91.19 488 TYR A CA 1
ATOM 3910 C C . TYR A 1 488 ? 23.621 2.013 -24.080 1.00 91.19 488 TYR A C 1
ATOM 3912 O O . TYR A 1 488 ? 24.652 2.332 -24.677 1.00 91.19 488 TYR A O 1
ATOM 3920 N N . GLU A 1 489 ? 22.694 2.913 -23.757 1.00 91.88 489 GLU A N 1
ATOM 3921 C CA . GLU A 1 489 ? 22.808 4.334 -24.090 1.00 91.88 489 GLU A CA 1
ATOM 3922 C C . GLU A 1 489 ? 23.852 5.019 -23.208 1.00 91.88 489 GLU A C 1
ATOM 3924 O O . GLU A 1 489 ? 24.715 5.745 -23.707 1.00 91.88 489 GLU A O 1
ATOM 3929 N N . ALA A 1 490 ? 23.865 4.699 -21.911 1.00 93.44 490 ALA A N 1
ATOM 3930 C CA . ALA A 1 490 ? 24.931 5.147 -21.021 1.00 93.44 490 ALA A CA 1
ATOM 3931 C C . ALA A 1 490 ? 26.304 4.622 -21.476 1.00 93.44 490 ALA A C 1
ATOM 3933 O O . ALA A 1 490 ? 27.274 5.381 -21.496 1.00 93.44 490 ALA A O 1
ATOM 3934 N N . LYS A 1 491 ? 26.395 3.353 -21.911 1.00 93.19 491 LYS A N 1
ATOM 3935 C CA . LYS A 1 491 ? 27.634 2.778 -22.468 1.00 93.19 491 LYS A CA 1
ATOM 3936 C C . LYS A 1 491 ? 28.150 3.568 -23.668 1.00 93.19 491 LYS A C 1
ATOM 3938 O O . LYS A 1 491 ? 29.344 3.858 -23.712 1.00 93.19 491 LYS A O 1
ATOM 3943 N N . LEU A 1 492 ? 27.276 3.944 -24.606 1.00 93.44 492 LEU A N 1
ATOM 3944 C CA . LEU A 1 492 ? 27.654 4.765 -25.760 1.00 93.44 492 LEU A CA 1
ATOM 3945 C C . LEU A 1 492 ? 28.310 6.077 -25.313 1.00 93.44 492 LEU A C 1
ATOM 3947 O O . LEU A 1 492 ? 29.375 6.437 -25.815 1.00 93.44 492 LEU A O 1
ATOM 3951 N N . LEU A 1 493 ? 27.692 6.779 -24.360 1.00 93.31 493 LEU A N 1
ATOM 3952 C CA . LEU A 1 493 ? 28.211 8.051 -23.858 1.00 93.31 493 LEU A CA 1
ATOM 3953 C C . LEU A 1 493 ? 29.533 7.868 -23.094 1.00 93.31 493 LEU A C 1
ATOM 3955 O O . LEU A 1 493 ? 30.467 8.641 -23.307 1.00 93.31 493 LEU A O 1
ATOM 3959 N N . ILE A 1 494 ? 29.660 6.819 -22.273 1.00 93.25 494 ILE A N 1
ATOM 3960 C CA . ILE A 1 494 ? 30.912 6.475 -21.577 1.00 93.25 494 ILE A CA 1
ATOM 3961 C C . ILE A 1 494 ? 32.040 6.213 -22.585 1.00 93.25 494 ILE A C 1
ATOM 3963 O O . ILE A 1 494 ? 33.145 6.722 -22.407 1.00 93.25 494 ILE A O 1
ATOM 3967 N N . SER A 1 495 ? 31.771 5.498 -23.680 1.00 92.25 495 SER A N 1
ATOM 3968 C CA . SER A 1 495 ? 32.777 5.231 -24.715 1.00 92.25 495 SER A CA 1
ATOM 3969 C C . SER A 1 495 ? 33.266 6.489 -25.441 1.00 92.25 495 SER A C 1
ATOM 3971 O O . SER A 1 495 ? 34.409 6.519 -25.900 1.00 92.25 495 SER A O 1
ATOM 3973 N N . LEU A 1 496 ? 32.473 7.567 -25.493 1.00 91.56 496 LEU A N 1
ATOM 3974 C CA . LEU A 1 496 ? 32.970 8.871 -25.950 1.00 91.56 496 LEU A CA 1
ATOM 3975 C C . LEU A 1 496 ? 33.993 9.456 -24.962 1.00 91.56 496 LEU A C 1
ATOM 3977 O O . LEU A 1 496 ? 35.048 9.935 -25.376 1.00 91.56 496 LEU A O 1
ATOM 3981 N N . TYR A 1 497 ? 33.743 9.377 -23.655 1.00 91.81 497 TYR A N 1
ATOM 3982 C CA . TYR A 1 497 ? 34.723 9.812 -22.652 1.00 91.81 497 TYR A CA 1
ATOM 3983 C C . TYR A 1 497 ? 36.011 8.975 -22.684 1.00 91.81 497 TYR A C 1
ATOM 3985 O O . TYR A 1 497 ? 37.107 9.540 -22.596 1.00 91.81 497 TYR A O 1
ATOM 3993 N N . GLU A 1 498 ? 35.908 7.659 -22.887 1.00 89.88 498 GLU A N 1
ATOM 3994 C CA . GLU A 1 498 ? 37.072 6.777 -23.059 1.00 89.88 498 GLU A CA 1
ATOM 3995 C C . GLU A 1 498 ? 37.906 7.195 -24.278 1.00 89.88 498 GLU A C 1
ATOM 3997 O O . GLU A 1 498 ? 39.121 7.384 -24.173 1.00 89.88 498 GLU A O 1
ATOM 4002 N N . LEU A 1 499 ? 37.251 7.434 -25.420 1.00 90.12 499 LEU A N 1
ATOM 4003 C CA . LEU A 1 499 ? 37.912 7.867 -26.651 1.00 90.12 499 LEU A CA 1
ATOM 4004 C C . LEU A 1 499 ? 38.636 9.211 -26.469 1.00 90.12 499 LEU A C 1
ATOM 4006 O O . LEU A 1 499 ? 39.768 9.373 -26.928 1.00 90.12 499 LEU A O 1
ATOM 4010 N N . ARG A 1 500 ? 38.024 10.158 -25.743 1.00 88.94 500 ARG A N 1
ATOM 4011 C CA . ARG A 1 500 ? 38.648 11.445 -25.392 1.00 88.94 500 ARG A CA 1
ATOM 4012 C C . ARG A 1 500 ? 39.862 11.285 -24.481 1.00 88.94 500 ARG A C 1
ATOM 4014 O O . ARG A 1 500 ? 40.809 12.057 -24.600 1.00 88.94 500 ARG A O 1
ATOM 4021 N N . SER A 1 501 ? 39.831 10.310 -23.579 1.00 86.31 501 SER A N 1
ATOM 4022 C CA . SER A 1 501 ? 40.918 10.053 -22.626 1.00 86.31 501 SER A CA 1
ATOM 4023 C C . SER A 1 501 ? 42.130 9.419 -23.303 1.00 86.31 501 SER A C 1
ATOM 4025 O O . SER A 1 501 ? 43.269 9.739 -22.975 1.00 86.31 501 SER A O 1
ATOM 4027 N N . GLN A 1 502 ? 41.888 8.531 -24.268 1.00 84.81 502 GLN A N 1
ATOM 4028 C CA . GLN A 1 502 ? 42.932 7.785 -24.969 1.00 84.81 502 GLN A CA 1
ATOM 4029 C C . GLN A 1 502 ? 43.623 8.600 -26.069 1.00 84.81 502 GLN A C 1
ATOM 4031 O O . GLN A 1 502 ? 44.752 8.288 -26.446 1.00 84.81 502 GLN A O 1
ATOM 4036 N N . GLN A 1 503 ? 42.963 9.627 -26.618 1.00 80.56 503 GLN A N 1
ATOM 4037 C CA . GLN A 1 503 ? 43.441 10.334 -27.805 1.00 80.56 503 GLN A CA 1
ATOM 4038 C C . GLN A 1 503 ? 43.335 11.853 -27.674 1.00 80.56 503 GLN A C 1
ATOM 4040 O O . GLN A 1 503 ? 42.286 12.410 -27.361 1.00 80.56 503 GLN A O 1
ATOM 4045 N N . ARG A 1 504 ? 44.427 12.552 -28.012 1.00 72.62 504 ARG A N 1
ATOM 4046 C CA . ARG A 1 504 ? 44.459 14.026 -28.015 1.00 72.62 504 ARG A CA 1
ATOM 4047 C C . ARG A 1 504 ? 43.601 14.636 -29.127 1.00 72.62 504 ARG A C 1
ATOM 4049 O O . ARG A 1 504 ? 42.978 15.674 -28.911 1.00 72.62 504 ARG A O 1
ATOM 4056 N N . VAL A 1 505 ? 43.562 13.994 -30.295 1.00 83.44 505 VAL A N 1
ATOM 4057 C CA . VAL A 1 505 ? 42.775 14.416 -31.461 1.00 83.44 505 VAL A CA 1
ATOM 4058 C C . VAL A 1 505 ? 41.925 13.240 -31.909 1.00 83.44 505 VAL A C 1
ATOM 4060 O O . VAL A 1 505 ? 42.459 12.175 -32.204 1.00 83.44 505 VAL A O 1
ATOM 4063 N N . VAL A 1 506 ? 40.612 13.451 -31.957 1.00 88.31 506 VAL A N 1
ATOM 4064 C CA . VAL A 1 506 ? 39.629 12.446 -32.362 1.00 88.31 506 VAL A CA 1
ATOM 4065 C C . VAL A 1 506 ? 38.975 12.909 -33.651 1.00 88.31 506 VAL A C 1
ATOM 4067 O O . VAL A 1 506 ? 38.568 14.062 -33.776 1.00 88.31 506 VAL A O 1
ATOM 4070 N N . THR A 1 507 ? 38.889 12.010 -34.622 1.00 89.12 507 THR A N 1
ATOM 4071 C CA . THR A 1 507 ? 38.263 12.259 -35.923 1.00 89.12 507 THR A CA 1
ATOM 4072 C C . THR A 1 507 ? 36.814 11.763 -35.938 1.00 89.12 507 THR A C 1
ATOM 4074 O O . THR A 1 507 ? 36.473 10.837 -35.193 1.00 89.12 507 THR A O 1
ATOM 4077 N N . PRO A 1 508 ? 35.956 12.281 -36.841 1.00 87.69 508 PRO A N 1
ATOM 4078 C CA . PRO A 1 508 ? 34.605 11.752 -37.023 1.00 87.69 508 PRO A CA 1
ATOM 4079 C C . PRO A 1 508 ? 34.584 10.236 -37.265 1.00 87.69 508 PRO A C 1
ATOM 4081 O O . PRO A 1 508 ? 33.703 9.553 -36.761 1.00 87.69 508 PRO A O 1
ATOM 4084 N N . TYR A 1 509 ? 35.576 9.683 -37.972 1.00 88.00 509 TYR A N 1
ATOM 4085 C CA . TYR A 1 509 ? 35.671 8.243 -38.242 1.00 88.00 509 TYR A CA 1
ATOM 4086 C C . TYR A 1 509 ? 35.738 7.390 -36.965 1.00 88.00 509 TYR A C 1
ATOM 4088 O O . TYR A 1 509 ? 35.097 6.347 -36.882 1.00 88.00 509 TYR A O 1
ATOM 4096 N N . GLN A 1 510 ? 36.470 7.843 -35.948 1.00 90.75 510 GLN A N 1
ATOM 4097 C CA . GLN A 1 510 ? 36.621 7.094 -34.698 1.00 90.75 510 GLN A CA 1
ATOM 4098 C C . GLN A 1 510 ? 35.336 7.105 -33.867 1.00 90.75 510 GLN A C 1
ATOM 4100 O O . GLN A 1 510 ? 34.947 6.062 -33.349 1.00 90.75 510 GLN A O 1
ATOM 4105 N N . ILE A 1 511 ? 34.625 8.238 -33.819 1.00 91.00 511 ILE A N 1
ATOM 4106 C CA . ILE A 1 511 ? 33.290 8.308 -33.200 1.00 91.00 511 ILE A CA 1
ATOM 4107 C C . ILE A 1 511 ? 32.324 7.359 -33.915 1.00 91.00 511 ILE A C 1
ATOM 4109 O O . ILE A 1 511 ? 31.549 6.652 -33.278 1.00 91.00 511 ILE A O 1
ATOM 4113 N N . VAL A 1 512 ? 32.391 7.297 -35.246 1.00 89.31 512 VAL A N 1
ATOM 4114 C CA . VAL A 1 512 ? 31.541 6.406 -36.043 1.00 89.31 512 VAL A CA 1
ATOM 4115 C C . VAL A 1 512 ? 31.798 4.928 -35.738 1.00 89.31 512 VAL A C 1
ATOM 4117 O O . VAL A 1 512 ? 30.842 4.154 -35.716 1.00 89.31 512 VAL A O 1
ATOM 4120 N N . ASN A 1 513 ? 33.040 4.535 -35.444 1.00 88.56 513 ASN A N 1
ATOM 4121 C CA . ASN A 1 513 ? 33.343 3.169 -35.006 1.00 88.56 513 ASN A CA 1
ATOM 4122 C C . ASN A 1 513 ? 32.688 2.847 -33.656 1.00 88.56 513 ASN A C 1
ATOM 4124 O O . ASN A 1 513 ? 32.028 1.817 -33.551 1.00 88.56 513 ASN A O 1
ATOM 4128 N N . VAL A 1 514 ? 32.769 3.758 -32.676 1.00 91.50 514 VAL A N 1
ATOM 4129 C CA . VAL A 1 514 ? 32.101 3.605 -31.366 1.00 91.50 514 VAL A CA 1
ATOM 4130 C C . VAL A 1 514 ? 30.587 3.436 -31.534 1.00 91.50 514 VAL A C 1
ATOM 4132 O O . VAL A 1 514 ? 29.977 2.542 -30.951 1.00 91.50 514 VAL A O 1
ATOM 4135 N N . VAL A 1 515 ? 29.966 4.250 -32.392 1.00 89.81 515 VAL A N 1
ATOM 4136 C CA . VAL A 1 515 ? 28.528 4.142 -32.691 1.00 89.81 515 VAL A CA 1
ATOM 4137 C C . VAL A 1 515 ? 28.195 2.811 -33.387 1.00 89.81 515 VAL A C 1
ATOM 4139 O O . VAL A 1 515 ? 27.125 2.246 -33.161 1.00 89.81 515 VAL A O 1
ATOM 4142 N N . GLY A 1 516 ? 29.098 2.286 -34.221 1.00 86.06 516 GLY A N 1
ATOM 4143 C CA . GLY A 1 516 ? 28.940 0.987 -34.880 1.00 86.06 516 GLY A CA 1
ATOM 4144 C C . GLY A 1 516 ? 29.002 -0.199 -33.911 1.00 86.06 516 GLY A C 1
ATOM 4145 O O . GLY A 1 516 ? 28.215 -1.143 -34.042 1.00 86.06 516 GLY A O 1
ATOM 4146 N N . GLU A 1 517 ? 29.887 -0.138 -32.916 1.00 87.50 517 GLU A N 1
ATOM 4147 C CA . GLU A 1 517 ? 29.955 -1.115 -31.822 1.00 87.50 517 GLU A CA 1
ATOM 4148 C C . GLU A 1 517 ? 28.669 -1.085 -30.988 1.00 87.50 517 GLU A C 1
ATOM 4150 O O . GLU A 1 517 ? 28.015 -2.120 -30.840 1.00 87.50 517 GLU A O 1
ATOM 4155 N N . PHE A 1 518 ? 28.230 0.109 -30.568 1.00 90.12 518 PHE A N 1
ATOM 4156 C CA . PHE A 1 518 ? 26.955 0.315 -29.871 1.00 90.12 518 PHE A CA 1
ATOM 4157 C C . PHE A 1 518 ? 25.765 -0.271 -30.647 1.00 90.12 518 PHE A C 1
ATOM 4159 O O . PHE A 1 518 ? 24.981 -1.041 -30.095 1.00 90.12 518 PHE A O 1
ATOM 4166 N N . GLN A 1 519 ? 25.653 0.020 -31.949 1.00 86.75 519 GLN A N 1
ATOM 4167 C CA . GLN A 1 519 ? 24.592 -0.531 -32.798 1.00 86.75 519 GLN A CA 1
ATOM 4168 C C . GLN A 1 519 ? 24.601 -2.066 -32.799 1.00 86.75 519 GLN A C 1
ATOM 4170 O O . GLN A 1 519 ? 23.546 -2.700 -32.756 1.00 86.75 519 GLN A O 1
ATOM 4175 N N . THR A 1 520 ? 25.790 -2.664 -32.887 1.00 82.38 520 THR A N 1
ATOM 4176 C CA . THR A 1 520 ? 25.957 -4.118 -32.957 1.00 82.38 520 THR A CA 1
ATOM 4177 C C . THR A 1 520 ? 25.532 -4.782 -31.654 1.00 82.38 520 THR A C 1
ATOM 4179 O O . THR A 1 520 ? 24.790 -5.763 -31.691 1.00 82.38 520 THR A O 1
ATOM 4182 N N . GLU A 1 521 ? 25.967 -4.251 -30.510 1.00 85.00 521 GLU A N 1
ATOM 4183 C CA . GLU A 1 521 ? 25.563 -4.748 -29.193 1.00 85.00 521 GLU A CA 1
ATOM 4184 C C . GLU A 1 521 ? 24.051 -4.627 -28.980 1.00 85.00 521 GLU A C 1
ATOM 4186 O O . GLU A 1 521 ? 23.400 -5.611 -28.624 1.00 85.00 521 GLU A O 1
ATOM 4191 N N . LEU A 1 522 ? 23.492 -3.451 -29.278 1.00 86.50 522 LEU A N 1
ATOM 4192 C CA . LEU A 1 522 ? 22.067 -3.167 -29.146 1.00 86.50 522 LEU A CA 1
ATOM 4193 C C . LEU A 1 522 ? 21.230 -4.139 -29.992 1.00 86.50 522 LEU A C 1
ATOM 4195 O O . LEU A 1 522 ? 20.273 -4.741 -29.509 1.00 86.50 522 LEU A O 1
ATOM 4199 N N . PHE A 1 523 ? 21.616 -4.368 -31.250 1.00 82.62 523 PHE A N 1
ATOM 4200 C CA . PHE A 1 523 ? 20.913 -5.310 -32.123 1.00 82.62 523 PHE A CA 1
ATOM 4201 C C . PHE A 1 523 ? 21.003 -6.748 -31.621 1.00 82.62 523 PHE A C 1
ATOM 4203 O O . PHE A 1 523 ? 20.030 -7.482 -31.743 1.00 82.62 523 PHE A O 1
ATOM 4210 N N . ASN A 1 524 ? 22.137 -7.165 -31.056 1.00 79.50 524 ASN A N 1
ATOM 4211 C CA . ASN A 1 524 ? 22.286 -8.522 -30.527 1.00 79.50 524 ASN A CA 1
ATOM 4212 C C . ASN A 1 524 ? 21.351 -8.774 -29.354 1.00 79.50 524 ASN A C 1
ATOM 4214 O O . ASN A 1 524 ? 20.702 -9.815 -29.320 1.00 79.50 524 ASN A O 1
ATOM 4218 N N . TYR A 1 525 ? 21.265 -7.812 -28.438 1.00 85.12 525 TYR A N 1
ATOM 4219 C CA . TYR A 1 525 ? 20.371 -7.884 -27.291 1.00 85.12 525 TYR A CA 1
ATOM 4220 C C . TYR A 1 525 ? 18.908 -7.969 -27.739 1.00 85.12 525 TYR A C 1
ATOM 4222 O O . TYR A 1 525 ? 18.218 -8.953 -27.482 1.00 85.12 525 TYR A O 1
ATOM 4230 N N . HIS A 1 526 ? 18.461 -6.998 -28.537 1.00 82.88 526 HIS A N 1
ATOM 4231 C CA . HIS A 1 526 ? 17.072 -6.940 -28.989 1.00 82.88 526 HIS A CA 1
ATOM 4232 C C . HIS A 1 526 ? 16.688 -8.062 -29.973 1.00 82.88 526 HIS A C 1
ATOM 4234 O O . HIS A 1 526 ? 15.505 -8.389 -30.100 1.00 82.88 526 HIS A O 1
ATOM 4240 N N . ALA A 1 527 ? 17.655 -8.672 -30.675 1.00 78.50 527 ALA A N 1
ATOM 4241 C CA . ALA A 1 527 ? 17.416 -9.833 -31.536 1.00 78.50 527 ALA A CA 1
ATOM 4242 C C . ALA A 1 527 ? 16.976 -11.064 -30.740 1.00 78.50 527 ALA A C 1
ATOM 4244 O O . ALA A 1 527 ? 16.139 -11.819 -31.227 1.00 78.50 527 ALA A O 1
ATOM 4245 N N . ILE A 1 528 ? 17.547 -11.281 -29.551 1.00 77.56 528 ILE A N 1
ATOM 4246 C CA . ILE A 1 528 ? 17.260 -12.459 -28.724 1.00 77.56 528 ILE A CA 1
ATOM 4247 C C . ILE A 1 528 ? 15.813 -12.396 -28.221 1.00 77.56 528 ILE A C 1
ATOM 4249 O O . ILE A 1 528 ? 15.055 -13.345 -28.420 1.00 77.56 528 ILE A O 1
ATOM 4253 N N . ASP A 1 529 ? 15.407 -11.242 -27.688 1.00 79.06 529 ASP A N 1
ATOM 4254 C CA . ASP A 1 529 ? 14.106 -11.071 -27.025 1.00 79.06 529 ASP A CA 1
ATOM 4255 C C . ASP A 1 529 ? 13.001 -10.526 -27.942 1.00 79.06 529 ASP A C 1
ATOM 4257 O O . ASP A 1 529 ? 11.870 -10.290 -27.515 1.00 79.06 529 ASP A O 1
ATOM 4261 N N . LYS A 1 530 ? 13.306 -10.314 -29.227 1.00 82.00 530 LYS A N 1
ATOM 4262 C CA . LYS A 1 530 ? 12.385 -9.751 -30.234 1.00 82.00 530 LYS A CA 1
ATOM 4263 C C . LYS A 1 530 ? 11.792 -8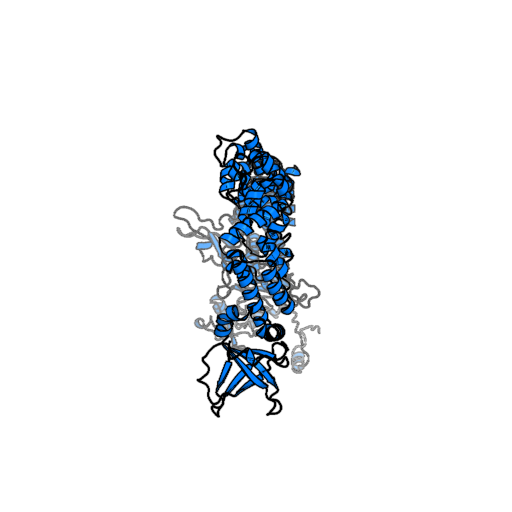.406 -29.826 1.00 82.00 530 LYS A C 1
ATOM 4265 O O . LYS A 1 530 ? 10.639 -8.090 -30.138 1.00 82.00 530 LYS A O 1
ATOM 4270 N N . THR A 1 531 ? 12.580 -7.603 -29.131 1.00 83.00 531 THR A N 1
ATOM 4271 C CA . THR A 1 531 ? 12.133 -6.334 -28.574 1.00 83.00 531 THR A CA 1
ATOM 4272 C C . THR A 1 531 ? 12.386 -5.187 -29.548 1.00 83.00 531 THR A C 1
ATOM 4274 O O . THR A 1 531 ? 13.272 -5.209 -30.410 1.00 83.00 531 THR A O 1
ATOM 4277 N N . LYS A 1 532 ? 11.534 -4.166 -29.446 1.00 81.69 532 LYS A N 1
ATOM 4278 C CA . LYS A 1 532 ? 11.725 -2.926 -30.192 1.00 81.69 532 LYS A CA 1
ATOM 4279 C C . LYS A 1 532 ? 12.823 -2.093 -29.536 1.00 81.69 532 LYS A C 1
ATOM 4281 O O . LYS A 1 532 ? 12.951 -2.105 -28.319 1.00 81.69 532 LYS A O 1
ATOM 4286 N N . ILE A 1 533 ? 13.549 -1.335 -30.349 1.00 79.88 533 ILE A N 1
ATOM 4287 C CA . ILE A 1 533 ? 14.541 -0.358 -29.885 1.00 79.88 533 ILE A CA 1
ATOM 4288 C C . ILE A 1 533 ? 13.868 1.008 -29.731 1.00 79.88 533 ILE A C 1
ATOM 4290 O O . ILE A 1 533 ? 13.243 1.488 -30.681 1.00 79.88 533 ILE A O 1
ATOM 4294 N N . SER A 1 534 ? 14.030 1.638 -28.572 1.00 76.69 534 SER A N 1
ATOM 4295 C CA . SER A 1 534 ? 13.708 3.046 -28.320 1.00 76.69 534 SER A CA 1
ATOM 4296 C C . SER A 1 534 ? 14.944 3.690 -27.708 1.00 76.69 534 SER A C 1
ATOM 4298 O O . SER A 1 534 ? 15.528 3.088 -26.819 1.00 76.69 534 SER A O 1
ATOM 4300 N N . LEU A 1 535 ? 15.358 4.848 -28.222 1.00 79.06 535 LEU A N 1
ATOM 4301 C CA . LEU A 1 535 ? 16.587 5.527 -27.808 1.00 79.06 535 LEU A CA 1
ATOM 4302 C C . LEU A 1 535 ? 16.276 6.975 -27.434 1.00 79.06 535 LEU A C 1
ATOM 4304 O O . LEU A 1 535 ? 15.578 7.660 -28.188 1.00 79.06 535 LEU A O 1
ATOM 4308 N N . GLU A 1 536 ? 16.815 7.431 -26.308 1.00 76.81 536 GLU A N 1
ATOM 4309 C CA . GLU A 1 536 ? 16.636 8.786 -25.769 1.00 76.81 536 GLU A CA 1
ATOM 4310 C C . GLU A 1 536 ? 17.858 9.683 -26.014 1.00 76.81 536 GLU A C 1
ATOM 4312 O O . GLU A 1 536 ? 17.729 10.883 -26.254 1.00 76.81 536 GLU A O 1
ATOM 4317 N N . THR A 1 537 ? 19.056 9.102 -26.023 1.00 76.56 537 THR A N 1
ATOM 4318 C CA . THR A 1 537 ? 20.347 9.795 -26.172 1.00 76.56 537 THR A CA 1
ATOM 4319 C C . THR A 1 537 ? 20.849 9.846 -27.603 1.00 76.56 537 THR A C 1
ATOM 4321 O O . THR A 1 537 ? 21.626 10.737 -27.962 1.00 76.56 537 THR A O 1
ATOM 4324 N N . PHE A 1 538 ? 20.428 8.871 -28.410 1.00 73.19 538 PHE A N 1
ATOM 4325 C CA . PHE A 1 538 ? 20.889 8.657 -29.774 1.00 73.19 538 PHE A CA 1
ATOM 4326 C C . PHE A 1 538 ? 19.702 8.337 -30.688 1.00 73.19 538 PHE A C 1
ATOM 4328 O O . PHE A 1 538 ? 19.377 7.179 -30.947 1.00 73.19 538 PHE A O 1
ATOM 4335 N N . PRO A 1 539 ? 19.005 9.352 -31.197 1.00 64.75 539 PRO A N 1
ATOM 4336 C CA . PRO A 1 539 ? 17.769 9.135 -31.916 1.00 64.75 539 PRO A CA 1
ATOM 4337 C C . PRO A 1 539 ? 18.038 8.739 -33.375 1.00 64.75 539 PRO A C 1
ATOM 4339 O O . PRO A 1 539 ? 18.830 9.358 -34.101 1.00 64.75 539 PRO A O 1
ATOM 4342 N N . PRO A 1 540 ? 17.269 7.787 -33.902 1.00 60.59 540 PRO A N 1
ATOM 4343 C CA . PRO A 1 540 ? 16.939 7.821 -35.309 1.00 60.59 540 PRO A CA 1
ATOM 4344 C C . PRO A 1 540 ? 16.118 9.089 -35.632 1.00 60.59 540 PRO A C 1
ATOM 4346 O O . PRO A 1 540 ? 15.468 9.675 -34.774 1.00 60.59 540 PRO A O 1
ATOM 4349 N N . CYS A 1 541 ? 16.132 9.518 -36.893 1.00 58.94 541 CYS A N 1
ATOM 4350 C CA . CYS A 1 541 ? 15.276 10.569 -37.457 1.00 58.94 541 CYS A CA 1
ATOM 4351 C C . CYS A 1 541 ? 13.889 10.663 -36.784 1.00 58.94 541 CYS A C 1
ATOM 4353 O O . CYS A 1 541 ? 13.173 9.668 -36.733 1.00 58.94 541 CYS A O 1
ATOM 4355 N N . ALA A 1 542 ? 13.485 11.850 -36.316 1.00 49.59 542 ALA A N 1
ATOM 4356 C CA . ALA A 1 542 ? 12.340 12.048 -35.411 1.00 49.59 542 ALA A CA 1
ATOM 4357 C C . ALA A 1 542 ? 10.988 11.449 -35.886 1.00 49.59 542 ALA A C 1
ATOM 4359 O O . ALA A 1 542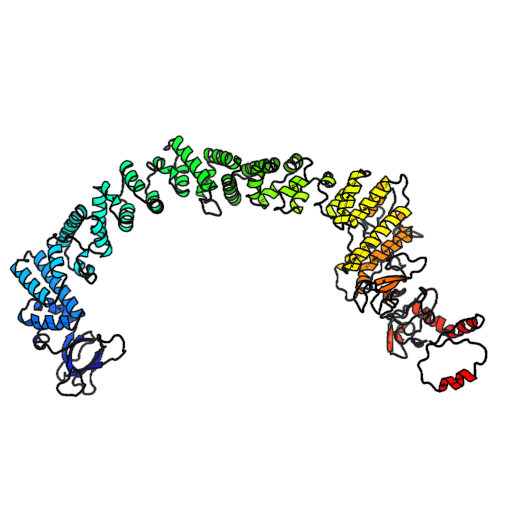 ? 10.172 11.032 -35.068 1.00 49.59 542 ALA A O 1
ATOM 4360 N N . ARG A 1 543 ? 10.778 11.271 -37.201 1.00 50.88 543 ARG A N 1
ATOM 4361 C CA . ARG A 1 543 ? 9.611 10.555 -37.768 1.00 50.88 543 ARG A CA 1
ATOM 4362 C C . ARG A 1 543 ? 9.564 9.054 -37.448 1.00 50.88 543 ARG A C 1
ATOM 4364 O O . ARG A 1 543 ? 8.491 8.456 -37.472 1.00 50.88 543 ARG A O 1
ATOM 4371 N N . ALA A 1 544 ? 10.709 8.425 -37.190 1.00 47.53 544 ALA A N 1
ATOM 4372 C CA . ALA A 1 544 ? 10.765 7.036 -36.748 1.00 47.53 544 ALA A CA 1
ATOM 4373 C C . ALA A 1 544 ? 10.187 6.876 -35.333 1.00 47.53 544 ALA A C 1
ATOM 4375 O O . ALA A 1 544 ? 9.661 5.811 -35.037 1.00 47.53 544 ALA A O 1
ATOM 4376 N N . VAL A 1 545 ? 10.241 7.926 -34.502 1.00 46.41 545 VAL A N 1
ATOM 4377 C CA . VAL A 1 545 ? 9.809 7.929 -33.094 1.00 46.41 545 VAL A CA 1
ATOM 4378 C C . VAL A 1 545 ? 8.291 8.151 -32.953 1.00 46.41 545 VAL A C 1
ATOM 4380 O O . VAL A 1 545 ? 7.630 7.431 -32.209 1.00 46.41 545 VAL A O 1
ATOM 4383 N N . GLU A 1 546 ? 7.687 9.077 -33.708 1.00 44.78 546 GLU A N 1
ATOM 4384 C CA . GLU A 1 546 ? 6.240 9.379 -33.606 1.00 44.78 546 GLU A CA 1
ATOM 4385 C C . GLU A 1 546 ? 5.328 8.266 -34.155 1.00 44.78 546 GLU A C 1
ATOM 4387 O O . GLU A 1 546 ? 4.242 8.018 -33.624 1.00 44.78 546 GLU A O 1
ATOM 4392 N N . ASN A 1 547 ? 5.789 7.521 -35.164 1.00 42.66 547 ASN A N 1
ATOM 4393 C CA . ASN A 1 547 ? 5.036 6.410 -35.754 1.00 42.66 547 ASN A CA 1
ATOM 4394 C C . ASN A 1 547 ? 4.909 5.176 -34.831 1.00 42.66 547 ASN A C 1
ATOM 4396 O O . ASN A 1 547 ? 4.224 4.223 -35.200 1.00 42.66 547 ASN A O 1
ATOM 4400 N N . TYR A 1 548 ? 5.510 5.173 -33.630 1.00 42.22 548 TYR A N 1
ATOM 4401 C CA . TYR A 1 548 ? 5.242 4.134 -32.621 1.00 42.22 548 TYR A CA 1
ATOM 4402 C C . TYR A 1 548 ? 3.882 4.276 -31.940 1.00 42.22 548 TYR A C 1
ATOM 4404 O O . TYR A 1 548 ? 3.376 3.277 -31.430 1.00 42.22 548 TYR A O 1
ATOM 4412 N N . LYS A 1 549 ? 3.289 5.477 -31.924 1.00 36.56 549 LYS A N 1
ATOM 4413 C CA . LYS A 1 549 ? 2.070 5.756 -31.147 1.00 36.56 549 LYS A CA 1
ATOM 4414 C C . LYS A 1 549 ? 0.761 5.494 -31.901 1.00 36.56 549 LYS A C 1
ATOM 4416 O O . LYS A 1 549 ? -0.282 5.433 -31.260 1.00 36.56 549 LYS A O 1
ATOM 4421 N N . TYR A 1 550 ? 0.787 5.291 -33.222 1.00 33.22 550 TYR A N 1
ATOM 4422 C CA . TYR A 1 550 ? -0.430 5.146 -34.031 1.00 33.22 550 TYR A CA 1
ATOM 4423 C C . TYR A 1 550 ? -0.507 3.808 -34.781 1.00 33.22 550 TYR A C 1
ATOM 4425 O O . TYR A 1 550 ? 0.461 3.330 -35.371 1.00 33.22 550 TYR A O 1
ATOM 4433 N N . HIS A 1 551 ? -1.692 3.190 -34.727 1.00 32.47 551 HIS A N 1
ATOM 4434 C CA . HIS A 1 551 ? -1.994 1.871 -35.281 1.00 32.47 551 HIS A CA 1
ATOM 4435 C C . HIS A 1 551 ? -1.733 1.748 -36.797 1.00 32.47 551 HIS A C 1
ATOM 4437 O O . HIS A 1 551 ? -1.919 2.664 -37.592 1.00 32.47 551 HIS A O 1
ATOM 4443 N N . VAL A 1 552 ? -1.340 0.529 -37.171 1.00 40.09 552 VAL A N 1
ATOM 4444 C CA . VAL A 1 552 ? -0.597 0.080 -38.365 1.00 40.09 552 VAL A CA 1
ATOM 4445 C C . VAL A 1 552 ? -1.371 0.116 -39.700 1.00 40.09 552 VAL A C 1
ATOM 4447 O O . VAL A 1 552 ? -0.955 -0.515 -40.665 1.00 40.09 552 VAL A O 1
ATOM 4450 N N . SER A 1 553 ? -2.495 0.814 -39.842 1.00 31.75 553 SER A N 1
ATOM 4451 C CA . SER A 1 553 ? -3.391 0.470 -40.957 1.00 31.75 553 SER A CA 1
ATOM 4452 C C . SER A 1 553 ? -3.101 1.119 -42.320 1.00 31.75 553 SER A C 1
ATOM 4454 O O . SER A 1 553 ? -3.328 0.425 -43.306 1.00 31.75 553 SER A O 1
ATOM 4456 N N . GLN A 1 554 ? -2.587 2.354 -42.472 1.00 33.97 554 GLN A N 1
ATOM 4457 C CA . GLN A 1 554 ? -2.531 2.971 -43.828 1.00 33.97 554 GLN A CA 1
ATOM 4458 C C . GLN A 1 554 ? -1.397 3.971 -44.155 1.00 33.97 554 GLN A C 1
ATOM 4460 O O . GLN A 1 554 ? -1.423 4.589 -45.220 1.00 33.97 554 GLN A O 1
ATOM 4465 N N . ILE A 1 555 ? -0.354 4.130 -43.336 1.00 37.44 555 ILE A N 1
ATOM 4466 C CA . ILE A 1 555 ? 0.670 5.164 -43.597 1.00 37.44 555 ILE A CA 1
ATOM 4467 C C . ILE A 1 555 ? 1.837 4.604 -44.432 1.00 37.44 555 ILE A C 1
ATOM 4469 O O . ILE A 1 555 ? 2.447 3.592 -44.087 1.00 37.44 555 ILE A O 1
ATOM 4473 N N . GLN A 1 556 ? 2.159 5.280 -45.544 1.00 42.47 556 GLN A N 1
ATOM 4474 C CA . GLN A 1 556 ? 3.331 5.021 -46.390 1.00 42.47 556 GLN A CA 1
ATOM 4475 C C . GLN A 1 556 ? 4.604 4.876 -45.535 1.00 42.47 556 GLN A C 1
ATOM 4477 O O . GLN A 1 556 ? 5.126 5.855 -45.010 1.00 42.47 556 GLN A O 1
ATOM 4482 N N . ILE A 1 557 ? 5.115 3.645 -45.444 1.00 45.72 557 ILE A N 1
ATOM 4483 C CA . ILE A 1 557 ? 6.270 3.206 -44.640 1.00 45.72 557 ILE A CA 1
ATOM 4484 C C . ILE A 1 557 ? 7.406 4.246 -44.676 1.00 45.72 557 ILE A C 1
ATOM 4486 O O . ILE A 1 557 ? 8.056 4.426 -45.708 1.00 45.72 557 ILE A O 1
ATOM 4490 N N . SER A 1 558 ? 7.654 4.948 -43.568 1.00 49.16 558 SER A N 1
ATOM 4491 C CA . SER A 1 558 ? 8.648 6.022 -43.441 1.00 49.16 558 SER A CA 1
ATOM 4492 C C . SER A 1 558 ? 10.065 5.471 -43.222 1.00 49.16 558 SER A C 1
ATOM 4494 O O . SER A 1 558 ? 10.546 5.386 -42.098 1.00 49.16 558 SER A O 1
ATOM 4496 N N . VAL A 1 559 ? 10.766 5.088 -44.290 1.00 55.16 559 VAL A N 1
ATOM 4497 C CA . VAL A 1 559 ? 12.189 4.703 -44.206 1.00 55.16 559 VAL A CA 1
ATOM 4498 C C . VAL A 1 559 ? 13.061 5.965 -44.274 1.00 55.16 559 VAL A C 1
ATOM 4500 O O . VAL A 1 559 ? 13.440 6.400 -45.361 1.00 55.16 559 VAL A O 1
ATOM 4503 N N . CYS A 1 560 ? 13.327 6.600 -43.131 1.00 61.75 560 CYS A N 1
ATOM 4504 C CA . CYS A 1 560 ? 14.233 7.751 -43.055 1.00 61.75 560 CYS A CA 1
ATOM 4505 C C . CYS A 1 560 ? 15.700 7.279 -43.105 1.00 61.75 560 CYS A C 1
ATOM 4507 O O . CYS A 1 560 ? 16.079 6.322 -42.430 1.00 61.75 560 CYS A O 1
ATOM 4509 N N . GLU A 1 561 ? 16.528 7.921 -43.936 1.00 62.44 561 GLU A N 1
ATOM 4510 C CA . GLU A 1 561 ? 17.981 7.678 -43.978 1.00 62.44 561 GLU A CA 1
ATOM 4511 C C . GLU A 1 561 ? 18.710 8.581 -42.976 1.00 62.44 561 GLU A C 1
ATOM 4513 O O . GLU A 1 561 ? 19.791 8.235 -42.518 1.00 62.44 561 GLU A O 1
ATOM 4518 N N . GLY A 1 562 ? 18.093 9.707 -42.601 1.00 64.69 562 GLY A N 1
ATOM 4519 C CA . GLY A 1 562 ? 18.615 10.638 -41.605 1.00 64.69 562 GLY A CA 1
ATOM 4520 C C . GLY A 1 562 ? 19.787 11.487 -42.096 1.00 64.69 562 GLY A C 1
ATOM 4521 O O . GLY A 1 562 ? 20.261 12.305 -41.324 1.00 64.69 562 GLY A O 1
ATOM 4522 N N . LYS A 1 563 ? 20.230 11.328 -43.354 1.00 70.69 563 LYS A N 1
ATOM 4523 C CA . LYS A 1 563 ? 21.399 12.015 -43.924 1.00 70.69 563 LYS A CA 1
ATOM 4524 C C . LYS A 1 563 ? 21.155 13.513 -44.078 1.00 70.69 563 LYS A C 1
ATOM 4526 O O . LYS A 1 563 ? 20.181 13.896 -44.720 1.00 70.69 563 LYS A O 1
ATOM 4531 N N . LEU A 1 564 ? 22.071 14.340 -43.584 1.00 69.44 564 LEU A N 1
ATOM 4532 C CA . LEU A 1 564 ? 22.097 15.778 -43.864 1.00 69.44 564 LEU A CA 1
ATOM 4533 C C . LEU A 1 564 ? 22.725 16.053 -45.239 1.00 69.44 564 LEU A C 1
ATOM 4535 O O . LEU A 1 564 ? 23.769 15.492 -45.574 1.00 69.44 564 LEU A O 1
ATOM 4539 N N . ILE A 1 565 ? 22.080 16.903 -46.036 1.00 66.19 565 ILE A N 1
ATOM 4540 C CA . ILE A 1 565 ? 22.543 17.339 -47.356 1.00 66.19 565 ILE A CA 1
ATOM 4541 C C . ILE A 1 565 ? 22.536 18.862 -47.404 1.00 66.19 565 ILE A C 1
ATOM 4543 O O . ILE A 1 565 ? 21.511 19.477 -47.128 1.00 66.19 565 ILE A O 1
ATOM 4547 N N . ASP A 1 566 ? 23.652 19.454 -47.814 1.00 67.19 566 ASP A N 1
ATOM 4548 C CA . ASP A 1 566 ? 23.752 20.898 -48.029 1.00 67.19 566 ASP A CA 1
ATOM 4549 C C . ASP A 1 566 ? 22.891 21.328 -49.228 1.00 67.19 566 ASP A C 1
ATOM 4551 O O . ASP A 1 566 ? 22.880 20.665 -50.275 1.00 67.19 566 ASP A O 1
ATOM 4555 N N . ALA A 1 567 ? 22.150 22.428 -49.086 1.00 65.00 567 ALA A N 1
ATOM 4556 C CA . ALA A 1 567 ? 21.383 22.994 -50.189 1.00 65.00 567 ALA A CA 1
ATOM 4557 C C . ALA A 1 567 ? 22.353 23.588 -51.225 1.00 65.00 567 ALA A C 1
ATOM 4559 O O . ALA A 1 567 ? 23.262 24.334 -50.875 1.00 65.00 567 ALA A O 1
ATOM 4560 N N . ARG A 1 568 ? 22.196 23.227 -52.508 1.00 53.84 568 ARG A N 1
ATOM 4561 C CA . ARG A 1 568 ? 23.116 23.670 -53.575 1.00 53.84 568 ARG A CA 1
ATOM 4562 C C . ARG A 1 568 ? 22.903 25.121 -54.029 1.00 53.84 568 ARG A C 1
ATOM 4564 O O . ARG A 1 568 ? 23.796 25.632 -54.680 1.00 53.84 568 ARG A O 1
ATOM 4571 N N . ASP A 1 569 ? 21.786 25.746 -53.653 1.00 56.31 569 ASP A N 1
ATOM 4572 C CA . ASP A 1 569 ? 21.471 27.172 -53.832 1.00 56.31 569 ASP A CA 1
ATOM 4573 C C . ASP A 1 569 ? 20.366 27.542 -52.820 1.00 56.31 569 ASP A C 1
ATOM 4575 O O . ASP A 1 569 ? 19.185 27.319 -53.109 1.00 56.31 569 ASP A O 1
ATOM 4579 N N . PRO A 1 570 ? 20.697 28.004 -51.600 1.00 54.16 570 PRO A N 1
ATOM 4580 C CA . PRO A 1 570 ? 19.679 28.401 -50.635 1.00 54.16 570 PRO A CA 1
ATOM 4581 C C . PRO A 1 570 ? 18.936 29.636 -51.162 1.00 54.16 570 PRO A C 1
ATOM 4583 O O . PRO A 1 570 ? 19.524 30.700 -51.358 1.00 54.16 570 PRO A O 1
ATOM 4586 N N . GLN A 1 571 ? 17.634 29.498 -51.429 1.00 54.47 571 GLN A N 1
ATOM 4587 C CA . GLN A 1 571 ? 16.773 30.667 -51.614 1.00 54.47 571 GLN A CA 1
ATOM 4588 C C . GLN A 1 571 ? 16.678 31.446 -50.289 1.00 54.47 571 GLN A C 1
ATOM 4590 O O . GLN A 1 571 ? 16.844 30.834 -49.235 1.00 54.47 571 GLN A O 1
ATOM 4595 N N . PRO A 1 572 ? 16.362 32.757 -50.299 1.00 49.62 572 PRO A N 1
ATOM 4596 C CA . PRO A 1 572 ? 16.340 33.593 -49.089 1.00 49.62 572 PRO A CA 1
ATOM 4597 C C . PRO A 1 572 ? 15.459 33.063 -47.939 1.00 49.62 572 PRO A C 1
ATOM 4599 O O . PRO A 1 572 ? 15.679 33.434 -46.791 1.00 49.62 572 PRO A O 1
ATOM 4602 N N . ASP A 1 573 ? 14.503 32.176 -48.247 1.00 52.00 573 ASP A N 1
ATOM 4603 C CA . ASP A 1 573 ? 13.558 31.563 -47.305 1.00 52.00 573 ASP A CA 1
ATOM 4604 C C . ASP A 1 573 ? 13.742 30.037 -47.107 1.00 52.00 573 ASP A C 1
ATOM 4606 O O . ASP A 1 573 ? 12.953 29.411 -46.384 1.00 52.00 573 ASP A O 1
ATOM 4610 N N . GLU A 1 574 ? 14.742 29.414 -47.746 1.00 50.91 574 GLU A N 1
ATOM 4611 C CA . GLU A 1 574 ? 15.044 27.980 -47.614 1.00 50.91 574 GLU A CA 1
ATOM 4612 C C . GLU A 1 574 ? 16.251 27.717 -46.699 1.00 50.91 574 GLU A C 1
ATOM 4614 O O . GLU A 1 574 ? 17.239 28.443 -46.717 1.00 50.91 574 GLU A O 1
ATOM 4619 N N . ASP A 1 575 ? 16.176 26.640 -45.909 1.00 54.22 575 ASP A N 1
ATOM 4620 C CA . ASP A 1 575 ? 17.253 26.218 -45.007 1.00 54.22 575 ASP A CA 1
ATOM 4621 C C . ASP A 1 575 ? 18.554 25.883 -45.778 1.00 54.22 575 ASP A C 1
ATOM 4623 O O . ASP A 1 575 ? 18.512 25.223 -46.821 1.00 54.22 575 ASP A O 1
ATOM 4627 N N . ASP A 1 576 ? 19.719 26.240 -45.213 1.00 59.38 576 ASP A N 1
ATOM 4628 C CA . ASP A 1 576 ? 21.070 25.989 -45.773 1.00 59.38 576 ASP A CA 1
ATOM 4629 C C . ASP A 1 576 ? 21.387 24.492 -46.021 1.00 59.38 576 ASP A C 1
ATOM 4631 O O . ASP A 1 576 ? 22.383 24.132 -46.656 1.00 59.38 576 ASP A O 1
ATOM 4635 N N . TYR A 1 577 ? 20.560 23.586 -45.500 1.00 60.50 577 TYR A N 1
ATOM 4636 C CA . TYR A 1 577 ? 20.683 22.135 -45.622 1.00 60.50 577 TYR A CA 1
ATOM 4637 C C . TYR A 1 577 ? 19.321 21.461 -45.378 1.00 60.50 577 TYR A C 1
ATOM 4639 O O . TYR A 1 577 ? 18.396 22.048 -44.824 1.00 60.50 577 TYR A O 1
ATOM 4647 N N . TYR A 1 578 ? 19.184 20.187 -45.747 1.00 63.72 578 TYR A N 1
ATOM 4648 C CA . TYR A 1 578 ? 17.979 19.391 -45.507 1.00 63.72 578 TYR A CA 1
ATOM 4649 C C . TYR A 1 578 ? 18.293 17.934 -45.154 1.00 63.72 578 TYR A C 1
ATOM 4651 O O . TYR A 1 578 ? 19.325 17.386 -45.539 1.00 63.72 578 TYR A O 1
ATOM 4659 N N . VAL A 1 579 ? 17.371 17.275 -44.444 1.00 65.88 579 VAL A N 1
ATOM 4660 C CA . VAL A 1 579 ? 17.452 15.830 -44.177 1.00 65.88 579 VAL A CA 1
ATOM 4661 C C . VAL A 1 579 ? 16.896 15.058 -45.367 1.00 65.88 579 VAL A C 1
ATOM 4663 O O . VAL A 1 579 ? 15.813 15.352 -45.883 1.00 65.88 579 VAL A O 1
ATOM 4666 N N . LEU A 1 580 ? 17.623 14.034 -45.788 1.00 62.28 580 LEU A N 1
ATOM 4667 C CA . LEU A 1 580 ? 17.252 13.152 -46.874 1.00 62.28 580 LEU A CA 1
ATOM 4668 C C . LEU A 1 580 ? 16.547 11.898 -46.329 1.00 62.28 580 LEU A C 1
ATOM 4670 O O . LEU A 1 580 ? 17.077 11.115 -45.538 1.00 62.28 580 LEU A O 1
ATOM 4674 N N . CYS A 1 581 ? 15.312 11.711 -46.791 1.00 64.94 581 CYS A N 1
ATOM 4675 C CA . CYS A 1 581 ? 14.449 10.570 -46.509 1.00 64.94 581 CYS A CA 1
ATOM 4676 C C . CYS A 1 581 ? 14.155 9.870 -47.835 1.00 64.94 581 CYS A C 1
ATOM 4678 O O . CYS A 1 581 ? 13.595 10.490 -48.738 1.00 64.94 581 CYS A O 1
ATOM 4680 N N . LYS A 1 582 ? 14.521 8.590 -47.981 1.00 60.31 582 LYS A N 1
ATOM 4681 C CA . LYS A 1 582 ? 14.339 7.825 -49.232 1.00 60.31 582 LYS A CA 1
ATOM 4682 C C . LYS A 1 582 ? 14.883 8.532 -50.482 1.00 60.31 582 LYS A C 1
ATOM 4684 O O . LYS A 1 582 ? 14.233 8.522 -51.526 1.00 60.31 582 LYS A O 1
ATOM 4689 N N . ARG A 1 583 ? 16.064 9.156 -50.405 1.00 57.56 583 ARG A N 1
ATOM 4690 C CA . ARG A 1 583 ? 16.659 9.893 -51.544 1.00 57.56 583 ARG A CA 1
ATOM 4691 C C . ARG A 1 583 ? 15.844 11.098 -52.029 1.00 57.56 583 ARG A C 1
ATOM 4693 O O . ARG A 1 583 ? 16.094 11.593 -53.123 1.00 57.56 583 ARG A O 1
ATOM 4700 N N . SER A 1 584 ? 14.914 11.578 -51.207 1.00 57.44 584 SER A N 1
ATOM 4701 C CA . SER A 1 584 ? 14.163 12.820 -51.403 1.00 57.44 584 SER A CA 1
ATOM 4702 C C . SER A 1 584 ? 14.332 13.745 -50.197 1.00 57.44 584 SER A C 1
ATOM 4704 O O . SER A 1 584 ? 14.548 13.270 -49.079 1.00 57.44 584 SER A O 1
ATOM 4706 N N . LYS A 1 585 ? 14.234 15.063 -50.420 1.00 62.66 585 LYS A N 1
ATOM 4707 C CA . LYS A 1 585 ? 14.155 16.063 -49.342 1.00 62.66 585 LYS A CA 1
ATOM 4708 C C . LYS A 1 585 ? 12.982 15.691 -48.433 1.00 62.66 585 LYS A C 1
ATOM 4710 O O . LYS A 1 585 ? 11.892 15.402 -48.928 1.00 62.66 585 LYS A O 1
ATOM 4715 N N . CYS A 1 586 ? 13.213 15.620 -47.123 1.00 64.75 586 CYS A N 1
ATOM 4716 C CA . CYS A 1 586 ? 12.150 15.331 -46.169 1.00 64.75 586 CYS A CA 1
ATOM 4717 C C . CYS A 1 586 ? 11.053 16.396 -46.306 1.00 64.75 586 CYS A C 1
ATOM 4719 O O . CYS A 1 586 ? 11.317 17.582 -46.134 1.00 64.75 586 CYS A O 1
ATOM 4721 N N . THR A 1 587 ? 9.832 15.978 -46.639 1.00 53.03 587 THR A N 1
ATOM 4722 C CA . THR A 1 587 ? 8.702 16.891 -46.881 1.00 53.03 587 THR A CA 1
ATOM 4723 C C . THR A 1 587 ? 8.016 17.358 -45.598 1.00 53.03 587 THR A C 1
ATOM 4725 O O . THR A 1 587 ? 7.087 18.152 -45.663 1.00 53.03 587 THR A O 1
ATOM 4728 N N . ASP A 1 588 ? 8.428 16.845 -44.437 1.00 52.28 588 ASP A N 1
ATOM 4729 C CA . ASP A 1 588 ? 7.836 17.169 -43.139 1.00 52.28 588 ASP A CA 1
ATOM 4730 C C . ASP A 1 588 ? 8.727 18.175 -42.403 1.00 52.28 588 ASP A C 1
ATOM 4732 O O . ASP A 1 588 ? 9.498 17.845 -41.498 1.00 52.28 588 ASP A O 1
ATOM 4736 N N . SER A 1 589 ? 8.682 19.418 -42.887 1.00 43.53 589 SER A N 1
ATOM 4737 C CA . SER A 1 589 ? 9.547 20.509 -42.434 1.00 43.53 589 SER A CA 1
ATOM 4738 C C . SER A 1 589 ? 9.339 20.875 -40.964 1.00 43.53 589 SER A C 1
ATOM 4740 O O . SER A 1 589 ? 10.264 21.379 -40.350 1.00 43.53 589 SER A O 1
ATOM 4742 N N . LYS A 1 590 ? 8.197 20.545 -40.343 1.00 40.06 590 LYS A N 1
ATOM 4743 C CA . LYS A 1 590 ? 7.939 20.838 -38.919 1.00 40.06 590 LYS A CA 1
ATOM 4744 C C . LYS A 1 590 ? 8.754 19.987 -37.938 1.00 40.06 590 LYS A C 1
ATOM 4746 O O . LYS A 1 590 ? 8.909 20.390 -36.794 1.00 40.06 590 LYS A O 1
ATOM 4751 N N . ILE A 1 591 ? 9.251 18.822 -38.358 1.00 42.75 591 ILE A N 1
ATOM 4752 C CA . ILE A 1 591 ? 9.879 17.820 -37.472 1.00 42.75 591 ILE A CA 1
ATOM 4753 C C . ILE A 1 591 ? 11.404 17.769 -37.672 1.00 42.75 591 ILE A C 1
ATOM 4755 O O . ILE A 1 591 ? 12.152 17.451 -36.749 1.00 42.75 591 ILE A O 1
ATOM 4759 N N . CYS A 1 592 ? 11.885 18.125 -38.867 1.00 44.56 592 CYS A N 1
ATOM 4760 C CA . CYS A 1 592 ? 13.314 18.303 -39.142 1.00 44.56 592 CYS A CA 1
ATOM 4761 C C . CYS A 1 592 ? 13.786 19.754 -38.953 1.00 44.56 592 CYS A C 1
ATOM 4763 O O . CYS A 1 592 ? 14.984 19.980 -38.859 1.00 44.56 592 CYS A O 1
ATOM 4765 N N . ALA A 1 593 ? 12.865 20.712 -38.872 1.00 41.88 593 ALA A N 1
ATOM 4766 C CA . ALA A 1 593 ? 13.136 22.131 -38.700 1.00 41.88 593 ALA A CA 1
ATOM 4767 C C . ALA A 1 593 ? 11.972 22.759 -37.916 1.00 41.88 593 ALA A C 1
ATOM 4769 O O . ALA A 1 593 ? 11.085 23.390 -38.487 1.00 41.88 593 ALA A O 1
ATOM 4770 N N . GLN A 1 594 ? 11.918 22.587 -36.591 1.00 35.78 594 GLN A N 1
ATOM 4771 C CA . GLN A 1 594 ? 11.042 23.478 -35.827 1.00 35.78 594 GLN A CA 1
ATOM 4772 C C . GLN A 1 594 ? 11.640 24.883 -35.914 1.00 35.78 594 GLN A C 1
ATOM 4774 O O . GLN A 1 594 ? 12.622 25.178 -35.243 1.00 35.78 594 GLN A O 1
ATOM 4779 N N . ARG A 1 595 ? 11.078 25.729 -36.786 1.00 42.00 595 ARG A N 1
ATOM 4780 C CA . ARG A 1 595 ? 11.338 27.172 -36.814 1.00 42.00 595 ARG A CA 1
ATOM 4781 C C . ARG A 1 595 ? 10.895 27.783 -35.479 1.00 42.00 595 ARG A C 1
ATOM 4783 O O . ARG A 1 595 ? 9.732 27.601 -35.114 1.00 42.00 595 ARG A O 1
ATOM 4790 N N . PRO A 1 596 ? 11.720 28.644 -34.863 1.00 37.38 596 PRO A N 1
ATOM 4791 C CA . PRO A 1 596 ? 11.197 29.807 -34.175 1.00 37.38 596 PRO A CA 1
ATOM 4792 C C . PRO A 1 596 ? 11.731 31.095 -34.818 1.00 37.38 596 PRO A C 1
ATOM 4794 O O . PRO A 1 596 ? 12.928 31.294 -34.983 1.00 37.38 596 PRO A O 1
ATOM 4797 N N . SER A 1 597 ? 10.775 31.941 -35.198 1.00 36.72 597 SER A N 1
ATOM 4798 C CA . SER A 1 597 ? 10.845 33.395 -35.394 1.00 36.72 597 SER A CA 1
ATOM 4799 C C . SER A 1 597 ? 12.144 34.051 -35.911 1.00 36.72 597 SER A C 1
ATOM 4801 O O . SER A 1 597 ? 13.086 34.332 -35.177 1.00 36.72 597 SER A O 1
ATOM 4803 N N . VAL A 1 598 ? 12.036 34.484 -37.168 1.00 43.16 598 VAL A N 1
ATOM 4804 C CA . VAL A 1 598 ? 12.457 35.775 -37.746 1.00 43.16 598 VAL A CA 1
ATOM 4805 C C . VAL A 1 598 ? 13.958 36.099 -37.869 1.00 43.16 598 VAL A C 1
ATOM 4807 O O . VAL A 1 598 ? 14.290 36.644 -38.910 1.00 43.16 598 VAL A O 1
ATOM 4810 N N . HIS A 1 599 ? 14.897 35.724 -36.986 1.00 40.53 599 HIS A N 1
ATOM 4811 C CA . HIS A 1 599 ? 16.325 36.103 -37.176 1.00 40.53 599 HIS A CA 1
ATOM 4812 C C . HIS A 1 599 ? 17.378 35.141 -36.568 1.00 40.53 599 HIS A C 1
ATOM 4814 O O . HIS A 1 599 ? 18.270 35.569 -35.838 1.00 40.53 599 HIS A O 1
ATOM 4820 N N . GLY A 1 600 ? 17.354 33.841 -36.881 1.00 38.00 600 GLY A N 1
ATOM 4821 C CA . GLY A 1 600 ? 18.429 32.936 -36.444 1.00 38.00 600 GLY A CA 1
ATOM 4822 C C . GLY A 1 600 ? 18.313 31.519 -36.998 1.00 38.00 600 GLY A C 1
ATOM 4823 O O . GLY A 1 600 ? 17.236 30.935 -36.997 1.00 38.00 600 GLY A O 1
ATOM 4824 N N . LYS A 1 601 ? 19.433 30.990 -37.499 1.00 38.88 601 LYS A N 1
ATOM 4825 C CA . LYS A 1 601 ? 19.603 29.686 -38.164 1.00 38.88 601 LYS A CA 1
ATOM 4826 C C . LYS A 1 601 ? 18.906 28.538 -37.418 1.00 38.88 601 LYS A C 1
ATOM 4828 O O . LYS A 1 601 ? 19.104 28.364 -36.219 1.00 38.88 601 LYS A O 1
ATOM 4833 N N . VAL A 1 602 ? 18.140 27.727 -38.148 1.00 39.38 602 VAL A N 1
ATOM 4834 C CA . VAL A 1 602 ? 17.510 26.497 -37.637 1.00 39.38 602 VAL A CA 1
ATOM 4835 C C . VAL A 1 602 ? 18.597 25.461 -37.301 1.00 39.38 602 VAL A C 1
ATOM 4837 O O . VAL A 1 602 ? 19.672 25.506 -37.893 1.00 39.38 602 VAL A O 1
ATOM 4840 N N . ALA A 1 603 ? 18.342 24.546 -36.357 1.00 44.12 603 ALA A N 1
ATOM 4841 C CA . ALA A 1 603 ? 19.181 23.379 -36.062 1.00 44.12 603 ALA A CA 1
ATOM 4842 C C . ALA A 1 603 ? 18.323 22.091 -36.120 1.00 44.12 603 ALA A C 1
ATOM 4844 O O . ALA A 1 603 ? 17.506 21.865 -35.223 1.00 44.12 603 ALA A O 1
ATOM 4845 N N . PRO A 1 604 ? 18.442 21.233 -37.153 1.00 45.88 604 PRO A N 1
ATOM 4846 C CA . PRO A 1 604 ? 17.859 19.902 -37.158 1.00 45.88 604 PRO A CA 1
ATOM 4847 C C . PRO A 1 604 ? 18.626 19.109 -36.104 1.00 45.88 604 PRO A C 1
ATOM 4849 O O . PRO A 1 604 ? 19.841 19.245 -35.999 1.00 45.88 604 PRO A O 1
ATOM 4852 N N . HIS A 1 605 ? 17.939 18.270 -35.336 1.00 53.16 605 HIS A N 1
ATOM 4853 C CA . HIS A 1 605 ? 18.494 17.601 -34.150 1.00 53.16 605 HIS A CA 1
ATOM 4854 C C . HIS A 1 605 ? 18.643 18.555 -32.951 1.00 53.16 605 HIS A C 1
ATOM 4856 O O . HIS A 1 605 ? 19.743 18.933 -32.562 1.00 53.16 605 HIS A O 1
ATOM 4862 N N . LYS A 1 606 ? 17.523 18.915 -32.315 1.00 47.81 606 LYS A N 1
ATOM 4863 C CA . LYS A 1 606 ? 17.554 19.468 -30.957 1.00 47.81 606 LYS A CA 1
ATOM 4864 C C . LYS A 1 606 ? 18.285 18.476 -30.025 1.00 47.81 606 LYS A C 1
ATOM 4866 O O . LYS A 1 606 ? 17.805 17.369 -29.833 1.00 47.81 606 LYS A O 1
ATOM 4871 N N . GLU A 1 607 ? 19.475 18.865 -29.564 1.00 62.12 607 GLU A N 1
ATOM 4872 C CA . GLU A 1 607 ? 20.164 18.549 -28.291 1.00 62.12 607 GLU A CA 1
ATOM 4873 C C . GLU A 1 607 ? 20.185 17.113 -27.738 1.00 62.12 607 GLU A C 1
ATOM 4875 O O . GLU A 1 607 ? 20.287 16.920 -26.529 1.00 62.12 607 GLU A O 1
ATOM 4880 N N . TYR A 1 608 ? 20.170 16.083 -28.579 1.00 77.44 608 TYR A N 1
ATOM 4881 C CA . TYR A 1 608 ? 20.404 14.725 -28.082 1.00 77.44 608 TYR A CA 1
ATOM 4882 C C . TYR A 1 608 ? 21.774 14.600 -27.417 1.00 77.44 608 TYR A C 1
ATOM 4884 O O . TYR A 1 608 ? 22.781 15.055 -27.972 1.00 77.44 608 TYR A O 1
ATOM 4892 N N . SER A 1 609 ? 21.802 13.948 -26.253 1.00 84.75 609 SER A N 1
ATOM 4893 C CA . SER A 1 609 ? 22.979 13.803 -25.393 1.00 84.75 609 SER A CA 1
ATOM 4894 C C . SER A 1 609 ? 24.232 13.391 -26.159 1.00 84.75 609 SER A C 1
ATOM 4896 O O . SER A 1 609 ? 25.295 13.975 -25.955 1.00 84.75 609 SER A O 1
ATOM 4898 N N . PHE A 1 610 ? 24.106 12.468 -27.119 1.00 88.69 610 PHE A N 1
ATOM 4899 C CA . PHE A 1 610 ? 25.217 12.058 -27.974 1.00 88.69 610 PHE A CA 1
ATOM 4900 C C . PHE A 1 610 ? 25.810 13.207 -28.804 1.00 88.69 610 PHE A C 1
ATOM 4902 O O . PHE A 1 610 ? 27.022 13.411 -28.789 1.00 88.69 610 PHE A O 1
ATOM 4909 N N . TYR A 1 611 ? 24.984 13.960 -29.541 1.00 84.00 611 TYR A N 1
ATOM 4910 C CA . TYR A 1 611 ? 25.473 15.046 -30.401 1.00 84.00 611 TYR A CA 1
ATOM 4911 C C . TYR A 1 611 ? 26.048 16.190 -29.569 1.00 84.00 611 TYR A C 1
ATOM 4913 O O . TYR A 1 611 ? 27.085 16.753 -29.923 1.00 84.00 611 TYR A O 1
ATOM 4921 N N . THR A 1 612 ? 25.400 16.491 -28.444 1.00 82.88 612 THR A N 1
ATOM 4922 C CA . THR A 1 612 ? 25.862 17.483 -27.475 1.00 82.88 612 THR A CA 1
ATOM 4923 C C . THR A 1 612 ? 27.242 17.108 -26.935 1.00 82.88 612 THR A C 1
ATOM 4925 O O . THR A 1 612 ? 28.154 17.934 -26.961 1.00 82.88 612 THR A O 1
ATOM 4928 N N . LEU A 1 613 ? 27.440 15.856 -26.517 1.00 88.25 613 LEU A N 1
ATOM 4929 C CA . LEU A 1 613 ? 28.730 15.378 -26.021 1.00 88.25 613 LEU A CA 1
ATOM 4930 C C . LEU A 1 613 ? 29.790 15.286 -27.123 1.00 88.25 613 LEU A C 1
ATOM 4932 O O . LEU A 1 613 ? 30.926 15.687 -26.889 1.00 88.25 613 LEU A O 1
ATOM 4936 N N . ALA A 1 614 ? 29.441 14.850 -28.335 1.00 88.44 614 ALA A N 1
ATOM 4937 C CA . ALA A 1 614 ? 30.378 14.814 -29.459 1.00 88.44 614 ALA A CA 1
ATOM 4938 C C . ALA A 1 614 ? 30.921 16.217 -29.801 1.00 88.44 614 ALA A C 1
ATOM 4940 O O . ALA A 1 614 ? 32.129 16.400 -29.988 1.00 88.44 614 ALA A O 1
ATOM 4941 N N . GLN A 1 615 ? 30.042 17.224 -29.805 1.00 86.38 615 GLN A N 1
ATOM 4942 C CA . GLN A 1 615 ? 30.429 18.616 -30.010 1.00 86.38 615 GLN A CA 1
ATOM 4943 C C . GLN A 1 615 ? 31.244 19.159 -28.828 1.00 86.38 615 GLN A C 1
ATOM 4945 O O . GLN A 1 615 ? 32.260 19.814 -29.052 1.00 86.38 615 GLN A O 1
ATOM 4950 N N . ARG A 1 616 ? 30.835 18.890 -27.580 1.00 85.88 616 ARG A N 1
ATOM 4951 C CA . ARG A 1 616 ? 31.519 19.392 -26.372 1.00 85.88 616 ARG A CA 1
ATOM 4952 C C . ARG A 1 616 ? 32.907 18.776 -26.173 1.00 85.88 616 ARG A C 1
ATOM 4954 O O . ARG A 1 616 ? 33.855 19.504 -25.900 1.00 85.88 616 ARG A O 1
ATOM 4961 N N . LEU A 1 617 ? 33.042 17.458 -26.318 1.00 87.69 617 LEU A N 1
ATOM 4962 C CA . LEU A 1 617 ? 34.293 16.738 -26.049 1.00 87.69 617 LEU A CA 1
ATOM 4963 C C . LEU A 1 617 ? 35.306 16.850 -27.192 1.00 87.69 617 LEU A C 1
ATOM 4965 O O . LEU A 1 617 ? 36.512 16.865 -26.934 1.00 87.69 617 LEU A O 1
ATOM 4969 N N . PHE A 1 618 ? 34.838 16.919 -28.443 1.00 89.19 618 PHE A N 1
ATOM 4970 C CA . PHE A 1 618 ? 35.707 16.811 -29.623 1.00 89.19 618 PHE A CA 1
ATOM 4971 C C . PHE A 1 618 ? 35.596 17.975 -30.609 1.00 89.19 618 PHE A C 1
ATOM 4973 O O . PHE A 1 618 ? 36.360 18.019 -31.569 1.00 89.19 618 PHE A O 1
ATOM 4980 N N . GLY A 1 619 ? 34.645 18.895 -30.429 1.00 85.94 619 GLY A N 1
ATOM 4981 C CA . GLY A 1 619 ? 34.358 19.935 -31.421 1.00 85.94 619 GLY A CA 1
ATOM 4982 C C . GLY A 1 619 ? 33.726 19.399 -32.712 1.00 85.94 619 GLY A C 1
ATOM 4983 O O . GLY A 1 619 ? 33.691 20.112 -33.714 1.00 85.94 619 GLY A O 1
ATOM 4984 N N . ILE A 1 620 ? 33.249 18.148 -32.716 1.00 87.25 620 ILE A N 1
ATOM 4985 C CA . ILE A 1 620 ? 32.686 17.494 -33.900 1.00 87.25 620 ILE A CA 1
ATOM 4986 C C . ILE A 1 620 ? 31.186 17.767 -33.964 1.00 87.25 620 ILE A C 1
ATOM 4988 O O . ILE A 1 620 ? 30.413 17.289 -33.135 1.00 87.25 620 ILE A O 1
ATOM 4992 N N . SER A 1 621 ? 30.778 18.506 -34.993 1.00 81.06 621 SER A N 1
ATOM 4993 C CA . SER A 1 621 ? 29.373 18.833 -35.221 1.00 81.06 621 SER A CA 1
ATOM 4994 C C . SER A 1 621 ? 28.591 17.649 -35.793 1.00 81.06 621 SER A C 1
ATOM 4996 O O . SER A 1 621 ? 29.168 16.787 -36.468 1.00 81.06 621 SER A O 1
ATOM 4998 N N . PRO A 1 622 ? 27.253 17.628 -35.636 1.00 77.88 622 PRO A N 1
ATOM 4999 C CA . PRO A 1 622 ? 26.406 16.654 -36.318 1.00 77.88 622 PRO A CA 1
ATOM 5000 C C . PRO A 1 622 ? 26.683 16.604 -37.828 1.00 77.88 622 PRO A C 1
ATOM 5002 O O . PRO A 1 622 ? 26.808 15.522 -38.396 1.00 77.88 622 PRO A O 1
ATOM 5005 N N . ARG A 1 623 ? 26.885 17.757 -38.482 1.00 74.88 623 ARG A N 1
ATOM 5006 C CA . ARG A 1 623 ? 27.190 17.831 -39.923 1.00 74.88 623 ARG A CA 1
ATOM 5007 C C . ARG A 1 623 ? 28.465 17.065 -40.294 1.00 74.88 623 ARG A C 1
ATOM 5009 O O . ARG A 1 623 ? 28.480 16.388 -41.318 1.00 74.88 623 ARG A O 1
ATOM 5016 N N . ALA A 1 624 ? 29.500 17.121 -39.456 1.00 80.75 624 ALA A N 1
ATOM 5017 C CA . ALA A 1 624 ? 30.747 16.388 -39.673 1.00 80.75 624 ALA A CA 1
ATOM 5018 C C . ALA A 1 624 ? 30.597 14.864 -39.497 1.00 80.75 624 ALA A C 1
ATOM 5020 O O . ALA A 1 624 ? 31.333 14.105 -40.120 1.00 80.75 624 ALA A O 1
ATOM 5021 N N . LEU A 1 625 ? 29.644 14.400 -38.683 1.00 83.12 625 LEU A N 1
ATOM 5022 C CA . LEU A 1 625 ? 29.314 12.973 -38.581 1.00 83.12 625 LEU A CA 1
ATOM 5023 C C . LEU A 1 625 ? 28.454 12.514 -39.764 1.00 83.12 625 LEU A C 1
ATOM 5025 O O . LEU A 1 625 ? 28.715 11.470 -40.351 1.00 83.12 625 LEU A O 1
ATOM 5029 N N . HIS A 1 626 ? 27.461 13.312 -40.160 1.00 79.25 626 HIS A N 1
ATOM 5030 C CA . HIS A 1 626 ? 26.547 13.007 -41.270 1.00 79.25 626 HIS A CA 1
ATOM 5031 C C . HIS A 1 626 ? 27.189 13.083 -42.661 1.00 79.25 626 HIS A C 1
ATOM 5033 O O . HIS A 1 626 ? 26.653 12.504 -43.607 1.00 79.25 626 HIS A O 1
ATOM 5039 N N . SER A 1 627 ? 28.340 13.747 -42.800 1.00 76.94 627 SER A N 1
ATOM 5040 C CA . SER A 1 627 ? 29.157 13.673 -44.018 1.00 76.94 627 SER A CA 1
ATOM 5041 C C . SER A 1 627 ? 29.838 12.309 -44.186 1.00 76.94 627 SER A C 1
ATOM 5043 O O . SER A 1 627 ? 30.208 11.941 -45.301 1.00 76.94 627 SER A O 1
ATOM 5045 N N . ASN A 1 628 ? 29.962 11.529 -43.105 1.00 80.81 628 ASN A N 1
ATOM 5046 C CA . ASN A 1 628 ? 30.477 10.172 -43.150 1.00 80.81 628 ASN A CA 1
ATOM 5047 C C . ASN A 1 628 ? 29.359 9.189 -43.535 1.00 80.81 628 ASN A C 1
ATOM 5049 O O . ASN A 1 628 ? 28.433 8.923 -42.766 1.00 80.81 628 ASN A O 1
ATOM 5053 N N . ASP A 1 629 ? 29.469 8.593 -44.724 1.00 76.50 629 ASP A N 1
ATOM 5054 C CA . ASP A 1 629 ? 28.488 7.626 -45.233 1.00 76.50 629 ASP A CA 1
ATOM 5055 C C . ASP A 1 629 ? 28.296 6.417 -44.301 1.00 76.50 629 ASP A C 1
ATOM 5057 O O . ASP A 1 629 ? 27.202 5.855 -44.242 1.00 76.50 629 ASP A O 1
ATOM 5061 N N . GLN A 1 630 ? 29.321 6.035 -43.540 1.00 78.75 630 GLN A N 1
ATOM 5062 C CA . GLN A 1 630 ? 29.240 4.955 -42.561 1.00 78.75 630 GLN A CA 1
ATOM 5063 C C . GLN A 1 630 ? 28.301 5.300 -41.399 1.00 78.75 630 GLN A C 1
ATOM 5065 O O . GLN A 1 630 ? 27.477 4.477 -41.001 1.00 78.75 630 GLN A O 1
ATOM 5070 N N . PHE A 1 631 ? 28.372 6.533 -40.897 1.00 82.31 631 PHE A N 1
ATOM 5071 C CA . PHE A 1 631 ? 27.482 7.022 -39.844 1.00 82.31 631 PHE A CA 1
ATOM 5072 C C . PHE A 1 631 ? 26.024 7.010 -40.301 1.00 82.31 631 PHE A C 1
ATOM 5074 O O . PHE A 1 631 ? 25.141 6.500 -39.612 1.00 82.31 631 PHE A O 1
ATOM 5081 N N . VAL A 1 632 ? 25.781 7.507 -41.516 1.00 76.94 632 VAL A N 1
ATOM 5082 C CA . VAL A 1 632 ? 24.456 7.512 -42.143 1.00 76.94 632 VAL A CA 1
ATOM 5083 C C . VAL A 1 632 ? 23.919 6.090 -42.299 1.00 76.94 632 VAL A C 1
ATOM 5085 O O . VAL A 1 632 ? 22.734 5.842 -42.065 1.00 76.94 632 VAL A O 1
ATOM 5088 N N . ARG A 1 633 ? 24.774 5.129 -42.672 1.00 75.44 633 ARG A N 1
ATOM 5089 C CA . ARG A 1 633 ? 24.386 3.714 -42.725 1.00 75.44 633 ARG A CA 1
ATOM 5090 C C . ARG A 1 633 ? 23.970 3.219 -41.338 1.00 75.44 633 ARG A C 1
ATOM 5092 O O . ARG A 1 633 ? 22.905 2.618 -41.237 1.00 75.44 633 ARG A O 1
ATOM 5099 N N . ILE A 1 634 ? 24.733 3.502 -40.280 1.00 79.00 634 ILE A N 1
ATOM 5100 C CA . ILE A 1 634 ? 24.406 3.073 -38.904 1.00 79.00 634 ILE A CA 1
ATOM 5101 C C . ILE A 1 634 ? 23.059 3.644 -38.461 1.00 79.00 634 ILE A C 1
ATOM 5103 O O . ILE A 1 634 ? 22.157 2.895 -38.076 1.00 79.00 634 ILE A O 1
ATOM 5107 N N . LEU A 1 635 ? 22.865 4.951 -38.633 1.00 77.38 635 LEU A N 1
ATOM 5108 C CA . LEU A 1 635 ? 21.591 5.606 -38.355 1.00 77.38 635 LEU A CA 1
ATOM 5109 C C . LEU A 1 635 ? 20.446 4.982 -39.152 1.00 77.38 635 LEU A C 1
ATOM 5111 O O . LEU A 1 635 ? 19.388 4.682 -38.596 1.00 77.38 635 LEU A O 1
ATOM 5115 N N . SER A 1 636 ? 20.629 4.753 -40.453 1.00 73.94 636 SER A N 1
ATOM 5116 C CA . SER A 1 636 ? 19.586 4.147 -41.278 1.00 73.94 636 SER A CA 1
ATOM 5117 C C . SER A 1 636 ? 19.260 2.716 -40.840 1.00 73.94 636 SER A C 1
ATOM 5119 O O . SER A 1 636 ? 18.104 2.312 -40.948 1.00 73.94 636 SER A O 1
ATOM 5121 N N . ALA A 1 637 ? 20.225 1.962 -40.306 1.00 76.06 637 ALA A N 1
ATOM 5122 C CA . ALA A 1 637 ? 19.983 0.633 -39.755 1.00 76.06 637 ALA A CA 1
ATOM 5123 C C . ALA A 1 637 ? 19.094 0.700 -38.507 1.00 76.06 637 ALA A C 1
ATOM 5125 O O . ALA A 1 637 ? 18.087 -0.007 -38.445 1.00 76.06 637 ALA A O 1
ATOM 5126 N N . MET A 1 638 ? 19.411 1.587 -37.559 1.00 78.38 638 MET A N 1
ATOM 5127 C CA . MET A 1 638 ? 18.614 1.778 -36.339 1.00 78.38 638 MET A CA 1
ATOM 5128 C C . MET A 1 638 ? 17.182 2.228 -36.652 1.00 78.38 638 MET A C 1
ATOM 5130 O O . MET A 1 638 ? 16.227 1.645 -36.145 1.00 78.38 638 MET A O 1
ATOM 5134 N N . ASN A 1 639 ? 17.013 3.174 -37.588 1.00 72.94 639 ASN A N 1
ATOM 5135 C CA . ASN A 1 639 ? 15.701 3.619 -38.087 1.00 72.94 639 ASN A CA 1
ATOM 5136 C C . ASN A 1 639 ? 14.834 2.467 -38.641 1.00 72.94 639 ASN A C 1
ATOM 5138 O O . ASN A 1 639 ? 13.610 2.582 -38.712 1.00 72.94 639 ASN A O 1
ATOM 5142 N N . ARG A 1 640 ? 15.458 1.376 -39.101 1.00 76.00 640 ARG A N 1
ATOM 5143 C CA . ARG A 1 640 ? 14.796 0.270 -39.806 1.00 76.00 640 ARG A CA 1
ATOM 5144 C C . ARG A 1 640 ? 14.570 -0.962 -38.945 1.00 76.00 640 ARG A C 1
ATOM 5146 O O . ARG A 1 640 ? 13.718 -1.764 -39.322 1.00 76.00 640 ARG A O 1
ATOM 5153 N N . TRP A 1 641 ? 15.290 -1.112 -37.832 1.00 78.44 641 TRP A N 1
ATOM 5154 C CA . TRP A 1 641 ? 15.222 -2.281 -36.947 1.00 78.44 641 TRP A CA 1
ATOM 5155 C C . TRP A 1 641 ? 13.776 -2.691 -36.658 1.00 78.44 641 TRP A C 1
ATOM 5157 O O . TRP A 1 641 ? 13.318 -3.756 -37.064 1.00 78.44 641 TRP A O 1
ATOM 5167 N N . ASN A 1 642 ? 13.007 -1.773 -36.084 1.00 77.00 642 ASN A N 1
ATOM 5168 C CA . ASN A 1 642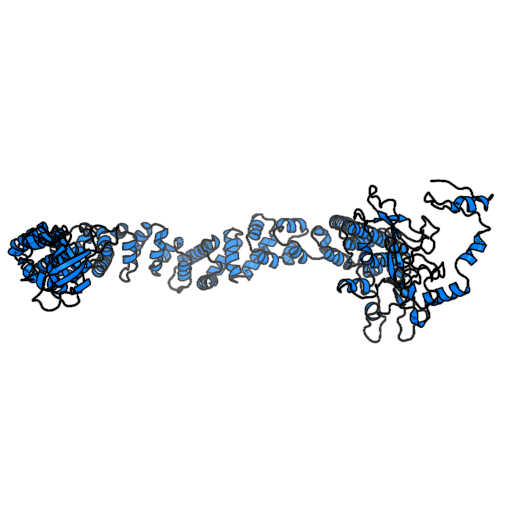 ? 11.628 -2.014 -35.674 1.00 77.00 642 ASN A CA 1
ATOM 5169 C C . ASN A 1 642 ? 10.662 -2.291 -36.843 1.00 77.00 642 ASN A C 1
ATOM 5171 O O . ASN A 1 642 ? 9.633 -2.936 -36.644 1.00 77.00 642 ASN A O 1
ATOM 5175 N N . VAL A 1 643 ? 10.984 -1.843 -38.065 1.00 74.62 643 VAL A N 1
ATOM 5176 C CA . VAL A 1 643 ? 10.185 -2.104 -39.280 1.00 74.62 643 VAL A CA 1
ATOM 5177 C C . VAL A 1 643 ? 10.363 -3.547 -39.754 1.00 74.62 643 VAL A C 1
ATOM 5179 O O . VAL A 1 643 ? 9.403 -4.188 -40.193 1.00 74.62 643 VAL A O 1
ATOM 5182 N N . ILE A 1 644 ? 11.591 -4.067 -39.675 1.00 77.44 644 ILE A N 1
ATOM 5183 C CA . ILE A 1 644 ? 11.915 -5.425 -40.124 1.00 77.44 644 ILE A CA 1
ATOM 5184 C C . ILE A 1 644 ? 11.983 -6.439 -38.990 1.00 77.44 644 ILE A C 1
ATOM 5186 O O . ILE A 1 644 ? 12.145 -7.611 -39.293 1.00 77.44 644 ILE A O 1
ATOM 5190 N N . LEU A 1 645 ? 11.801 -6.029 -37.731 1.00 80.44 645 LEU A N 1
ATOM 5191 C CA . LEU A 1 645 ? 11.923 -6.876 -36.543 1.00 80.44 645 LEU A CA 1
ATOM 5192 C C . LEU A 1 645 ? 11.236 -8.232 -36.728 1.00 80.44 645 LEU A C 1
ATOM 5194 O O . LEU A 1 645 ? 11.889 -9.262 -36.674 1.00 80.44 645 LEU A O 1
ATOM 5198 N N . LYS A 1 646 ? 9.949 -8.245 -37.099 1.00 80.69 646 LYS A N 1
ATOM 5199 C CA . LYS A 1 646 ? 9.193 -9.495 -37.324 1.00 80.69 646 LYS A CA 1
ATOM 5200 C C . LYS A 1 646 ? 9.764 -10.401 -38.426 1.00 80.69 646 LYS A C 1
ATOM 5202 O O . LYS A 1 646 ? 9.459 -11.582 -38.456 1.00 80.69 646 LYS A O 1
ATOM 5207 N N . ARG A 1 647 ? 10.541 -9.848 -39.357 1.00 83.25 647 ARG A N 1
ATOM 5208 C CA . ARG A 1 647 ? 11.165 -10.568 -40.478 1.00 83.25 647 ARG A CA 1
ATOM 5209 C C . ARG A 1 647 ? 12.574 -11.051 -40.147 1.00 83.25 647 ARG A C 1
ATOM 5211 O O . ARG A 1 647 ? 13.092 -11.870 -40.893 1.00 83.25 647 ARG A O 1
ATOM 5218 N N . LEU A 1 648 ? 13.177 -10.600 -39.051 1.00 82.19 648 LEU A N 1
ATOM 5219 C CA . LEU A 1 648 ? 14.505 -11.033 -38.604 1.00 82.19 648 LEU A CA 1
ATOM 5220 C C . LEU A 1 648 ? 14.485 -12.379 -37.862 1.00 82.19 648 LEU A C 1
ATOM 5222 O O . LEU A 1 648 ? 15.453 -12.717 -37.190 1.00 82.19 648 LEU A O 1
ATOM 5226 N N . PHE A 1 649 ? 13.413 -13.159 -38.009 1.00 85.25 649 PHE A N 1
ATOM 5227 C CA . PHE A 1 649 ? 13.246 -14.471 -37.393 1.00 85.25 649 PHE A CA 1
ATOM 5228 C C . PHE A 1 649 ? 12.966 -15.535 -38.450 1.00 85.25 649 PHE A C 1
ATOM 5230 O O . PHE A 1 649 ? 12.368 -15.258 -39.496 1.00 85.25 649 PHE A O 1
ATOM 5237 N N . CYS A 1 650 ? 13.449 -16.742 -38.174 1.00 85.06 650 CYS A N 1
ATOM 5238 C CA . CYS A 1 650 ? 13.219 -17.944 -38.964 1.00 85.06 650 CYS A CA 1
ATOM 5239 C C . CYS A 1 650 ? 11.732 -18.321 -38.939 1.00 85.06 650 CYS A C 1
ATOM 5241 O O . CYS A 1 650 ? 11.130 -18.333 -37.870 1.00 85.06 650 CYS A O 1
ATOM 5243 N N . ASN A 1 651 ? 11.136 -18.661 -40.084 1.00 85.00 651 ASN A N 1
ATOM 5244 C CA . ASN A 1 651 ? 9.719 -19.044 -40.106 1.00 85.00 651 ASN A CA 1
ATOM 5245 C C . ASN A 1 651 ? 9.513 -20.469 -39.569 1.00 85.00 651 ASN A C 1
ATOM 5247 O O . ASN A 1 651 ? 8.415 -20.800 -39.136 1.00 85.00 651 ASN A O 1
ATOM 5251 N N . CYS A 1 652 ? 10.557 -21.304 -39.614 1.00 86.25 652 CYS A N 1
ATOM 5252 C CA . CYS A 1 652 ? 10.497 -22.695 -39.175 1.00 86.25 652 CYS A CA 1
ATOM 5253 C C . CYS A 1 652 ? 10.726 -22.872 -37.668 1.00 86.25 652 CYS A C 1
ATOM 5255 O O . CYS A 1 652 ? 9.925 -23.524 -37.007 1.00 86.25 652 CYS A O 1
ATOM 5257 N N . CYS A 1 653 ? 11.815 -22.323 -37.121 1.00 86.44 653 CYS A N 1
ATOM 5258 C CA . CYS A 1 653 ? 12.191 -22.538 -35.716 1.00 86.44 653 CYS A CA 1
ATOM 5259 C C . CYS A 1 653 ? 12.158 -21.267 -34.864 1.00 86.44 653 CYS A C 1
ATOM 5261 O O . CYS A 1 653 ? 12.533 -21.313 -33.694 1.00 86.44 653 CYS A O 1
ATOM 5263 N N . ASP A 1 654 ? 11.762 -20.132 -35.453 1.00 86.06 654 ASP A N 1
ATOM 5264 C CA . ASP A 1 654 ? 11.541 -18.857 -34.760 1.00 86.06 654 ASP A CA 1
ATOM 5265 C C . ASP A 1 654 ? 12.783 -18.262 -34.058 1.00 86.06 654 ASP A C 1
ATOM 5267 O O . ASP A 1 654 ? 12.724 -17.234 -33.380 1.00 86.06 654 ASP A O 1
ATOM 5271 N N . LYS A 1 655 ? 13.952 -18.875 -34.277 1.00 83.69 655 LYS A N 1
ATOM 5272 C CA . LYS A 1 655 ? 15.258 -18.350 -33.876 1.00 83.69 655 LYS A CA 1
ATOM 5273 C C . LYS A 1 655 ? 15.627 -17.121 -34.719 1.00 83.69 655 LYS A C 1
ATOM 5275 O O . LYS A 1 655 ? 15.231 -17.046 -35.891 1.00 83.69 655 LYS A O 1
ATOM 5280 N N . PRO A 1 656 ? 16.392 -16.165 -34.156 1.00 82.69 656 PRO A N 1
ATOM 5281 C CA . PRO A 1 656 ? 16.819 -14.974 -34.882 1.00 82.69 656 PRO A CA 1
ATOM 5282 C C . PRO A 1 656 ? 17.631 -15.358 -36.113 1.00 82.69 656 PRO A C 1
ATOM 5284 O O . PRO A 1 656 ? 18.286 -16.402 -36.146 1.00 82.69 656 PRO A O 1
ATOM 5287 N N . LEU A 1 657 ? 17.585 -14.526 -37.141 1.00 80.06 657 LEU A N 1
ATOM 5288 C CA . LEU A 1 657 ? 18.402 -14.737 -38.318 1.00 80.06 657 LEU A CA 1
ATOM 5289 C C . LEU A 1 657 ? 19.817 -14.192 -38.083 1.00 80.06 657 LEU A C 1
ATOM 5291 O O . LEU A 1 657 ? 20.003 -13.083 -37.582 1.00 80.06 657 LEU A O 1
ATOM 5295 N N . SER A 1 658 ? 20.811 -14.968 -38.497 1.00 75.38 658 SER A N 1
ATOM 5296 C CA . SER A 1 658 ? 22.212 -14.557 -38.587 1.00 75.38 658 SER A CA 1
ATOM 5297 C C . SER A 1 658 ? 22.509 -14.062 -39.999 1.00 75.38 658 SER A C 1
ATOM 5299 O O . SER A 1 658 ? 21.841 -14.456 -40.950 1.00 75.38 658 SER A O 1
ATOM 5301 N N . ILE A 1 659 ? 23.494 -13.182 -40.170 1.00 71.06 659 ILE A N 1
ATOM 5302 C CA . ILE A 1 659 ? 23.907 -12.736 -41.510 1.00 71.06 659 ILE A CA 1
ATOM 5303 C C . ILE A 1 659 ? 24.760 -13.808 -42.169 1.00 71.06 659 ILE A C 1
ATOM 5305 O O . ILE A 1 659 ? 25.751 -14.228 -41.582 1.00 71.06 659 ILE A O 1
ATOM 5309 N N . SER A 1 660 ? 24.406 -14.176 -43.403 1.00 66.62 660 SER A N 1
ATOM 5310 C CA . SER A 1 660 ? 25.178 -15.128 -44.209 1.00 66.62 660 SER A CA 1
ATOM 5311 C C . SER A 1 660 ? 26.207 -14.406 -45.072 1.00 66.62 660 SER A C 1
ATOM 5313 O O . SER A 1 660 ? 27.385 -14.735 -45.061 1.00 66.62 660 SER A O 1
ATOM 5315 N N . GLU A 1 661 ? 25.750 -13.415 -45.843 1.00 62.06 661 GLU A N 1
ATOM 5316 C CA . GLU A 1 661 ? 26.528 -12.745 -46.883 1.00 62.06 661 GLU A CA 1
ATOM 5317 C C . GLU A 1 661 ? 26.109 -11.280 -47.009 1.00 62.06 661 GLU A C 1
ATOM 5319 O O . GLU A 1 661 ? 24.942 -10.908 -46.841 1.00 62.06 661 GLU A O 1
ATOM 5324 N N . HIS A 1 662 ? 27.066 -10.430 -47.364 1.00 56.91 662 HIS A N 1
ATOM 5325 C CA . HIS A 1 662 ? 26.822 -9.019 -47.603 1.00 56.91 662 HIS A CA 1
ATOM 5326 C C . HIS A 1 662 ? 27.777 -8.484 -48.682 1.00 56.91 662 HIS A C 1
ATOM 5328 O O . HIS A 1 662 ? 28.861 -9.023 -48.894 1.00 56.91 662 HIS A O 1
ATOM 5334 N N . SER A 1 663 ? 27.387 -7.428 -49.405 1.00 54.19 663 SER A N 1
ATOM 5335 C CA . SER A 1 663 ? 28.308 -6.758 -50.341 1.00 54.19 663 SER A CA 1
ATOM 5336 C C . SER A 1 663 ? 29.496 -6.140 -49.589 1.00 54.19 663 SER A C 1
ATOM 5338 O O . SER A 1 663 ? 29.345 -5.809 -48.416 1.00 54.19 663 SER A O 1
ATOM 5340 N N . ARG A 1 664 ? 30.637 -5.888 -50.255 1.00 48.25 664 ARG A N 1
ATOM 5341 C CA . ARG A 1 664 ? 31.794 -5.173 -49.656 1.00 48.25 664 ARG A CA 1
ATOM 5342 C C . ARG A 1 664 ? 31.421 -3.820 -49.024 1.00 48.25 664 ARG A C 1
ATOM 5344 O O . ARG A 1 664 ? 32.039 -3.417 -48.051 1.00 48.25 664 ARG A O 1
ATOM 5351 N N . ASP A 1 665 ? 30.371 -3.174 -49.534 1.00 46.03 665 ASP A N 1
ATOM 5352 C CA . ASP A 1 665 ? 29.832 -1.907 -49.016 1.00 46.03 665 ASP A CA 1
ATOM 5353 C C . ASP A 1 665 ? 28.671 -2.070 -48.017 1.00 46.03 665 ASP A C 1
ATOM 5355 O O . ASP A 1 665 ? 28.062 -1.089 -47.600 1.00 46.03 665 ASP A O 1
ATOM 5359 N N . SER A 1 666 ? 28.300 -3.298 -47.670 1.00 48.59 666 SER A N 1
ATOM 5360 C CA . SER A 1 666 ? 27.334 -3.584 -46.610 1.00 48.59 666 SER A CA 1
ATOM 5361 C C . SER A 1 666 ? 28.156 -3.990 -45.404 1.00 48.59 666 SER A C 1
ATOM 5363 O O . SER A 1 666 ? 29.016 -4.848 -45.554 1.00 48.59 666 SER A O 1
ATOM 5365 N N . MET A 1 667 ? 27.944 -3.394 -44.233 1.00 43.00 667 MET A N 1
ATOM 5366 C CA . MET A 1 667 ? 28.626 -3.882 -43.038 1.00 43.00 667 MET A CA 1
ATOM 5367 C C . MET A 1 667 ? 27.659 -4.447 -41.999 1.00 43.00 667 MET A C 1
ATOM 5369 O O . MET A 1 667 ? 26.439 -4.359 -42.153 1.00 43.00 667 MET A O 1
ATOM 5373 N N . GLY A 1 668 ? 28.231 -5.203 -41.062 1.00 44.47 668 GLY A N 1
ATOM 5374 C CA . GLY A 1 668 ? 27.568 -6.203 -40.225 1.00 44.47 668 GLY A CA 1
ATOM 5375 C C . GLY A 1 668 ? 26.255 -5.773 -39.562 1.00 44.47 668 GLY A C 1
ATOM 5376 O O . GLY A 1 668 ? 26.046 -4.623 -39.206 1.00 44.47 668 GLY A O 1
ATOM 5377 N N . LYS A 1 669 ? 25.343 -6.738 -39.419 1.00 47.09 669 LYS A N 1
ATOM 5378 C CA . LYS A 1 669 ? 24.002 -6.663 -38.784 1.00 47.09 669 LYS A CA 1
ATOM 5379 C C . LYS A 1 669 ? 23.066 -5.558 -39.289 1.00 47.09 669 LYS A C 1
ATOM 5381 O O . LYS A 1 669 ? 21.971 -5.388 -38.761 1.00 47.09 669 LYS A O 1
ATOM 5386 N N . MET A 1 670 ? 23.424 -4.844 -40.355 1.00 55.19 670 MET A N 1
ATOM 5387 C CA . MET A 1 670 ? 22.658 -3.693 -40.814 1.00 55.19 670 MET A CA 1
ATOM 5388 C C . MET A 1 670 ? 21.393 -4.073 -41.580 1.00 55.19 670 MET A C 1
ATOM 5390 O O . MET A 1 670 ? 21.425 -4.713 -42.623 1.00 55.19 670 MET A O 1
ATOM 5394 N N . ALA A 1 671 ? 20.260 -3.518 -41.168 1.00 51.97 671 ALA A N 1
ATOM 5395 C CA . ALA A 1 671 ? 19.038 -3.431 -41.967 1.00 51.97 671 ALA A CA 1
ATOM 5396 C C . ALA A 1 671 ? 19.171 -2.473 -43.184 1.00 51.97 671 ALA A C 1
ATOM 5398 O O . ALA A 1 671 ? 18.199 -1.830 -43.592 1.00 51.97 671 ALA A O 1
ATOM 5399 N N . VAL A 1 672 ? 20.370 -2.298 -43.752 1.00 49.75 672 VAL A N 1
ATOM 5400 C CA . VAL A 1 672 ? 20.681 -1.274 -44.760 1.00 49.75 672 VAL A CA 1
ATOM 5401 C C . VAL A 1 672 ? 21.175 -1.918 -46.040 1.00 49.75 672 VAL A C 1
ATOM 5403 O O . VAL A 1 672 ? 22.171 -2.624 -46.061 1.00 49.75 672 VAL A O 1
ATOM 5406 N N . GLY A 1 673 ? 20.473 -1.633 -47.135 1.00 55.72 673 GLY A N 1
ATOM 5407 C CA . GLY A 1 673 ? 20.776 -2.206 -48.441 1.00 55.72 673 GLY A CA 1
ATOM 5408 C C . GLY A 1 673 ? 20.145 -3.583 -48.630 1.00 55.72 673 GLY A C 1
ATOM 5409 O O . GLY A 1 673 ? 19.026 -3.833 -48.189 1.00 55.72 673 GLY A O 1
ATOM 5410 N N . THR A 1 674 ? 20.831 -4.432 -49.385 1.00 56.75 674 THR A N 1
ATOM 5411 C CA . THR A 1 674 ? 20.492 -5.846 -49.512 1.00 56.75 674 THR A CA 1
ATOM 5412 C C . THR A 1 674 ? 21.286 -6.598 -48.457 1.00 56.75 674 THR A C 1
ATOM 5414 O O . THR A 1 674 ? 22.509 -6.648 -48.570 1.00 56.75 674 THR A O 1
ATOM 5417 N N . THR A 1 675 ? 20.606 -7.204 -47.488 1.00 66.19 675 THR A N 1
ATOM 5418 C CA . THR A 1 675 ? 21.245 -8.114 -46.538 1.00 66.19 675 THR A CA 1
ATOM 5419 C C . THR A 1 675 ? 20.707 -9.521 -46.684 1.00 66.19 675 THR A C 1
ATOM 5421 O O . THR A 1 675 ? 19.501 -9.723 -46.875 1.00 66.19 675 THR A O 1
ATOM 5424 N N . TYR A 1 676 ? 21.632 -10.478 -46.648 1.00 72.56 676 TYR A N 1
ATOM 5425 C CA . TYR A 1 676 ? 21.324 -11.894 -46.672 1.00 72.56 676 TYR A CA 1
ATOM 5426 C C . TYR A 1 676 ? 21.502 -12.456 -45.284 1.00 72.56 676 TYR A C 1
ATOM 5428 O O . TYR A 1 676 ? 22.503 -12.228 -44.601 1.00 72.56 676 TYR A O 1
ATOM 5436 N N . TRP A 1 677 ? 20.488 -13.194 -44.903 1.00 77.81 677 TRP A N 1
ATOM 5437 C CA . TRP A 1 677 ? 20.340 -13.789 -43.611 1.00 77.81 677 TRP A CA 1
ATOM 5438 C C . TRP A 1 677 ? 20.155 -15.291 -43.788 1.00 77.81 677 TRP A C 1
ATOM 5440 O O . TRP A 1 677 ? 19.771 -15.765 -44.853 1.00 77.81 677 TRP A O 1
ATOM 5450 N N . HIS A 1 678 ? 20.398 -16.038 -42.734 1.00 79.38 678 HIS A N 1
ATOM 5451 C CA . HIS A 1 678 ? 20.059 -17.444 -42.613 1.00 79.38 678 HIS A CA 1
ATOM 5452 C C . HIS A 1 678 ? 19.592 -17.697 -41.186 1.00 79.38 678 HIS A C 1
ATOM 5454 O O . HIS A 1 678 ? 19.773 -16.851 -40.307 1.00 79.38 678 HIS A O 1
ATOM 5460 N N . CYS A 1 679 ? 18.963 -18.840 -40.934 1.00 81.25 679 CYS A N 1
ATOM 5461 C CA . CYS A 1 679 ? 18.626 -19.195 -39.562 1.00 81.25 679 CYS A CA 1
ATOM 5462 C C . CYS A 1 679 ? 19.894 -19.250 -38.689 1.00 81.25 679 CYS A C 1
ATOM 5464 O O . CYS A 1 679 ? 20.907 -19.786 -39.124 1.00 81.25 679 CYS A O 1
ATOM 5466 N N . SER A 1 680 ? 19.859 -18.707 -37.466 1.00 81.19 680 SER A N 1
ATOM 5467 C CA . SER A 1 680 ? 20.976 -18.866 -36.517 1.00 81.19 680 SER A CA 1
ATOM 5468 C C . SER A 1 680 ? 21.106 -20.289 -35.964 1.00 81.19 680 SER A C 1
ATOM 5470 O O . SER A 1 680 ? 22.172 -20.642 -35.474 1.00 81.19 680 SER A O 1
ATOM 5472 N N . ASN A 1 681 ? 20.042 -21.096 -36.038 1.00 83.12 681 ASN A N 1
ATOM 5473 C CA . ASN A 1 681 ? 20.045 -22.497 -35.629 1.00 83.12 681 ASN A CA 1
ATOM 5474 C C . ASN A 1 681 ? 20.578 -23.356 -36.776 1.00 83.12 681 ASN A C 1
ATOM 5476 O O . ASN A 1 681 ? 19.894 -23.515 -37.785 1.00 83.12 681 ASN A O 1
ATOM 5480 N N . ASP A 1 682 ? 21.778 -23.894 -36.602 1.00 82.38 682 ASP A N 1
ATOM 5481 C CA . ASP A 1 682 ? 22.502 -24.749 -37.547 1.00 82.38 682 ASP A CA 1
ATOM 5482 C C . ASP A 1 682 ? 21.803 -26.080 -37.848 1.00 82.38 682 ASP A C 1
ATOM 5484 O O . ASP A 1 682 ? 21.984 -26.636 -38.929 1.00 82.38 682 ASP A O 1
ATOM 5488 N N . ILE A 1 683 ? 20.934 -26.542 -36.949 1.00 83.88 683 ILE A N 1
ATOM 5489 C CA . ILE A 1 683 ? 20.143 -27.770 -37.121 1.00 83.88 683 ILE A CA 1
ATOM 5490 C C . ILE A 1 683 ? 18.830 -27.494 -37.884 1.00 83.88 683 ILE A C 1
ATOM 5492 O O . ILE A 1 683 ? 18.154 -28.412 -38.343 1.00 83.88 683 ILE A O 1
ATOM 5496 N N . CYS A 1 684 ? 18.427 -26.229 -38.041 1.00 83.44 684 CYS A N 1
ATOM 5497 C CA . CYS A 1 684 ? 17.186 -25.886 -38.732 1.00 83.44 684 CYS A CA 1
ATOM 5498 C C . CYS A 1 684 ? 17.307 -26.093 -40.250 1.00 83.44 684 CYS A C 1
ATOM 5500 O O . CYS A 1 684 ? 18.261 -25.639 -40.873 1.00 83.44 684 CYS A O 1
ATOM 5502 N N . GLU A 1 685 ? 16.275 -26.654 -40.885 1.00 78.19 685 GLU A N 1
ATOM 5503 C CA . GLU A 1 685 ? 16.214 -26.816 -42.349 1.00 78.19 685 GLU A CA 1
ATOM 5504 C C . GLU A 1 685 ? 16.307 -25.484 -43.124 1.00 78.19 685 GLU A C 1
ATOM 5506 O O . GLU A 1 685 ? 16.674 -25.451 -44.301 1.00 78.19 685 GLU A O 1
ATOM 5511 N N . GLU A 1 686 ? 15.977 -24.359 -42.479 1.00 76.00 686 GLU A N 1
ATOM 5512 C CA . GLU A 1 686 ? 16.132 -23.016 -43.049 1.00 76.00 686 GLU A CA 1
ATOM 5513 C C . GLU A 1 686 ? 17.544 -22.431 -42.869 1.00 76.00 686 GLU A C 1
ATOM 5515 O O . GLU A 1 686 ? 17.817 -21.361 -43.409 1.00 76.00 686 GLU A O 1
ATOM 5520 N N . TYR A 1 687 ? 18.467 -23.109 -42.175 1.00 76.06 687 TYR A N 1
ATOM 5521 C CA . TYR A 1 687 ? 19.865 -22.675 -42.040 1.00 76.06 687 TYR A CA 1
ATOM 5522 C C . TYR A 1 687 ? 20.567 -22.559 -43.395 1.00 76.06 687 TYR A C 1
ATOM 5524 O O . TYR A 1 687 ? 21.235 -21.572 -43.681 1.00 76.06 687 TYR A O 1
ATOM 5532 N N . ALA A 1 688 ? 20.368 -23.539 -44.278 1.00 70.19 688 ALA A N 1
ATOM 5533 C CA . ALA A 1 688 ? 20.969 -23.532 -45.610 1.00 70.19 688 ALA A CA 1
ATOM 5534 C C . ALA A 1 688 ? 20.260 -22.578 -46.596 1.00 70.19 688 ALA A C 1
ATOM 5536 O O . ALA A 1 688 ? 20.707 -22.412 -47.736 1.00 70.19 688 ALA A O 1
ATOM 5537 N N . LYS A 1 689 ? 19.135 -21.965 -46.195 1.00 73.69 689 LYS A N 1
ATOM 5538 C CA . LYS A 1 689 ? 18.340 -21.072 -47.044 1.00 73.69 689 LYS A CA 1
ATOM 5539 C C . LYS A 1 689 ? 18.736 -19.623 -46.793 1.00 73.69 689 LYS A C 1
ATOM 5541 O O . LYS A 1 689 ? 18.696 -19.128 -45.672 1.00 73.69 689 LYS A O 1
ATOM 5546 N N . SER A 1 690 ? 19.044 -18.913 -47.873 1.00 76.50 690 SER A N 1
ATOM 5547 C CA . SER A 1 690 ? 19.322 -17.484 -47.797 1.00 76.50 690 SER A CA 1
ATOM 5548 C C . SER A 1 690 ? 18.022 -16.674 -47.802 1.00 76.50 690 SER A C 1
ATOM 5550 O O . SER A 1 690 ? 17.259 -16.694 -48.773 1.00 76.50 690 SER A O 1
ATOM 5552 N N . VAL A 1 691 ? 17.777 -15.947 -46.717 1.00 79.62 691 VAL A N 1
ATOM 5553 C CA . VAL A 1 691 ? 16.690 -14.982 -46.554 1.00 79.62 691 VAL A CA 1
ATOM 5554 C C . VAL A 1 691 ? 17.215 -13.599 -46.914 1.00 79.62 691 VAL A C 1
ATOM 5556 O O . VAL A 1 691 ? 18.093 -13.057 -46.253 1.00 79.62 691 VAL A O 1
ATOM 5559 N N . LYS A 1 692 ? 16.678 -12.995 -47.968 1.00 80.25 692 LYS A N 1
ATOM 5560 C CA . LYS A 1 692 ? 17.022 -11.640 -48.391 1.00 80.25 692 LYS A CA 1
ATOM 5561 C C . LYS A 1 692 ? 15.951 -10.667 -47.938 1.00 80.25 692 LYS A C 1
ATOM 5563 O O . LYS A 1 692 ? 14.808 -10.752 -48.384 1.00 80.25 692 LYS A O 1
ATOM 5568 N N . ILE A 1 693 ? 16.373 -9.681 -47.153 1.00 78.88 693 ILE A N 1
ATOM 5569 C CA . ILE A 1 693 ? 15.539 -8.552 -46.749 1.00 78.88 693 ILE A CA 1
ATOM 5570 C C . ILE A 1 693 ? 16.128 -7.287 -47.372 1.00 78.88 693 ILE A C 1
ATOM 5572 O O . ILE A 1 693 ? 17.306 -6.969 -47.215 1.00 78.88 693 ILE A O 1
ATOM 5576 N N . SER A 1 694 ? 15.312 -6.568 -48.134 1.00 75.88 694 SER A N 1
ATOM 5577 C CA . SER A 1 694 ? 15.689 -5.289 -48.738 1.00 75.88 694 SER A CA 1
ATOM 5578 C C . SER A 1 694 ? 14.493 -4.344 -48.797 1.00 75.88 694 SER A C 1
ATOM 5580 O O . SER A 1 694 ? 13.409 -4.673 -48.326 1.00 75.88 694 SER A O 1
ATOM 5582 N N . TYR A 1 695 ? 14.668 -3.162 -49.379 1.00 75.12 695 TYR A N 1
ATOM 5583 C CA . TYR A 1 695 ? 13.582 -2.208 -49.576 1.00 75.12 695 TYR A CA 1
ATOM 5584 C C . TYR A 1 695 ? 13.395 -1.910 -51.051 1.00 75.12 695 TYR A C 1
ATOM 5586 O O . TYR A 1 695 ? 14.360 -1.709 -51.792 1.00 75.12 695 TYR A O 1
ATOM 5594 N N . CYS A 1 696 ? 12.135 -1.838 -51.466 1.00 75.12 696 CYS A N 1
ATOM 5595 C CA . CYS A 1 696 ? 11.796 -1.434 -52.811 1.00 75.12 696 CYS A CA 1
ATOM 5596 C C . CYS A 1 696 ? 12.202 0.021 -53.047 1.00 75.12 696 CYS A C 1
ATOM 5598 O O . CYS A 1 696 ? 11.808 0.918 -52.308 1.00 75.12 696 CYS A O 1
ATOM 5600 N N . ILE A 1 697 ? 12.935 0.263 -54.126 1.00 69.06 697 ILE A N 1
ATOM 5601 C CA . ILE A 1 697 ? 13.387 1.601 -54.494 1.00 69.06 697 ILE A CA 1
ATOM 5602 C C . ILE A 1 697 ? 12.252 2.586 -54.816 1.00 69.06 697 ILE A C 1
ATOM 5604 O O . ILE A 1 697 ? 12.417 3.778 -54.587 1.00 69.06 697 ILE A O 1
ATOM 5608 N N . GLU A 1 698 ? 11.118 2.100 -55.325 1.00 70.88 698 GLU A N 1
ATOM 5609 C CA . GLU A 1 698 ? 10.001 2.957 -55.745 1.00 70.88 698 GLU A CA 1
ATOM 5610 C C . GLU A 1 698 ? 8.999 3.182 -54.612 1.00 70.88 698 GLU A C 1
ATOM 5612 O O . GLU A 1 698 ? 8.707 4.315 -54.246 1.00 70.88 698 GLU A O 1
ATOM 5617 N N . CYS A 1 699 ? 8.466 2.100 -54.034 1.00 71.06 699 CYS A N 1
ATOM 5618 C CA . CYS A 1 699 ? 7.402 2.194 -53.028 1.00 71.06 699 CYS A CA 1
ATOM 5619 C C . CYS A 1 699 ? 7.898 2.078 -51.579 1.00 71.06 699 CYS A C 1
ATOM 5621 O O . CYS A 1 699 ? 7.101 2.211 -50.655 1.00 71.06 699 CYS A O 1
ATOM 5623 N N . ALA A 1 700 ? 9.192 1.812 -51.361 1.00 69.44 700 ALA A N 1
ATOM 5624 C CA . ALA A 1 700 ? 9.806 1.605 -50.044 1.00 69.44 700 ALA A CA 1
ATOM 5625 C C . ALA A 1 700 ? 9.200 0.480 -49.189 1.00 69.44 700 ALA A C 1
ATOM 5627 O O . ALA A 1 700 ? 9.491 0.392 -47.997 1.00 69.44 700 ALA A O 1
ATOM 5628 N N . LYS A 1 701 ? 8.386 -0.404 -49.776 1.00 76.69 701 LYS A N 1
ATOM 5629 C CA . LYS A 1 701 ? 7.951 -1.633 -49.111 1.00 76.69 701 LYS A CA 1
ATOM 5630 C C . LYS A 1 701 ? 9.162 -2.524 -48.830 1.00 76.69 701 LYS A C 1
ATOM 5632 O O . LYS A 1 701 ? 10.063 -2.613 -49.668 1.00 76.69 701 LYS A O 1
ATOM 5637 N N . VAL A 1 702 ? 9.161 -3.188 -47.676 1.00 79.56 702 VAL A N 1
ATOM 5638 C CA . VAL A 1 702 ? 10.123 -4.256 -47.381 1.00 79.56 702 VAL A CA 1
ATOM 5639 C C . VAL A 1 702 ? 9.913 -5.381 -48.391 1.00 79.56 702 VAL A C 1
ATOM 5641 O O . VAL A 1 702 ? 8.802 -5.890 -48.526 1.00 79.56 702 VAL A O 1
ATOM 5644 N N . ILE A 1 703 ? 10.978 -5.724 -49.099 1.00 80.56 703 ILE A N 1
ATOM 5645 C CA . ILE A 1 703 ? 11.080 -6.890 -49.964 1.00 80.56 703 ILE A CA 1
ATOM 5646 C C . ILE A 1 703 ? 11.692 -7.999 -49.119 1.00 80.56 703 ILE A C 1
ATOM 5648 O O . ILE A 1 703 ? 12.801 -7.834 -48.609 1.00 80.56 703 ILE A O 1
ATOM 5652 N N . ASP A 1 704 ? 10.975 -9.102 -48.984 1.00 84.81 704 ASP A N 1
ATOM 5653 C CA . ASP A 1 704 ? 11.392 -10.287 -48.242 1.00 84.81 704 ASP A CA 1
ATOM 5654 C C . ASP A 1 704 ? 11.273 -11.477 -49.181 1.00 84.81 704 ASP A C 1
ATOM 5656 O O . ASP A 1 704 ? 10.170 -11.789 -49.614 1.00 84.81 704 ASP A O 1
ATOM 5660 N N . ASN A 1 705 ? 12.378 -12.131 -49.535 1.00 83.06 705 ASN A N 1
ATOM 5661 C CA . ASN A 1 705 ? 12.358 -13.166 -50.574 1.00 83.06 705 ASN A CA 1
ATOM 5662 C C . ASN A 1 705 ? 11.565 -14.431 -50.222 1.00 83.06 705 ASN A C 1
ATOM 5664 O O . ASN A 1 705 ? 11.336 -15.263 -51.097 1.00 83.06 705 ASN A O 1
ATOM 5668 N N . ARG A 1 706 ? 11.128 -14.575 -48.968 1.00 83.25 706 ARG A N 1
ATOM 5669 C CA . ARG A 1 706 ? 10.157 -15.602 -48.571 1.00 83.25 706 ARG A CA 1
ATOM 5670 C C . ARG A 1 706 ? 8.757 -15.306 -49.124 1.00 83.25 706 ARG A C 1
ATOM 5672 O O . ARG A 1 706 ? 7.937 -16.210 -49.221 1.00 83.25 706 ARG A O 1
ATOM 5679 N N . VAL A 1 707 ? 8.494 -14.048 -49.488 1.00 85.12 707 VAL A N 1
ATOM 5680 C CA . VAL A 1 707 ? 7.232 -13.543 -50.054 1.00 85.12 707 VAL A CA 1
ATOM 5681 C C . VAL A 1 707 ? 7.433 -13.034 -51.486 1.00 85.12 707 VAL A C 1
ATOM 5683 O O . VAL A 1 707 ? 6.701 -13.409 -52.396 1.00 85.12 707 VAL A O 1
ATOM 5686 N N . ASP A 1 708 ? 8.429 -12.178 -51.703 1.00 85.88 708 ASP A N 1
ATOM 5687 C CA . ASP A 1 708 ? 8.823 -11.626 -52.997 1.00 85.88 708 ASP A CA 1
ATOM 5688 C C . ASP A 1 708 ? 9.783 -12.602 -53.701 1.00 85.88 708 ASP A C 1
ATOM 5690 O O . ASP A 1 708 ? 10.997 -12.415 -53.703 1.00 85.88 708 ASP A O 1
ATOM 5694 N N . THR A 1 709 ? 9.249 -13.686 -54.262 1.00 84.62 709 THR A N 1
ATOM 5695 C CA . THR A 1 709 ? 10.048 -14.835 -54.735 1.00 84.62 709 THR A CA 1
ATOM 5696 C C . THR A 1 709 ? 10.712 -14.622 -56.098 1.00 84.62 709 THR A C 1
ATOM 5698 O O . THR A 1 709 ? 11.742 -15.233 -56.395 1.00 84.62 709 THR A O 1
ATOM 5701 N N . GLN A 1 710 ? 10.160 -13.737 -56.931 1.00 85.69 710 GLN A N 1
ATOM 5702 C CA . GLN A 1 710 ? 10.653 -13.503 -58.289 1.00 85.69 710 GLN A CA 1
ATOM 5703 C C . GLN A 1 710 ? 11.843 -12.547 -58.290 1.00 85.69 710 GLN A C 1
ATOM 5705 O O . GLN A 1 710 ? 11.807 -11.484 -57.669 1.00 85.69 710 GLN A O 1
ATOM 5710 N N . SER A 1 711 ? 12.902 -12.901 -59.017 1.00 79.06 711 SER A N 1
ATOM 5711 C CA . SER A 1 711 ? 14.125 -12.102 -59.101 1.00 79.06 711 SER A CA 1
ATOM 5712 C C . SER A 1 711 ? 14.302 -11.469 -60.473 1.00 79.06 711 SER A C 1
ATOM 5714 O O . SER A 1 711 ? 13.978 -12.080 -61.487 1.00 79.06 711 SER A O 1
ATOM 5716 N N . CYS A 1 712 ? 14.867 -10.257 -60.516 1.00 72.56 712 CYS A N 1
ATOM 5717 C CA . CYS A 1 712 ? 15.260 -9.656 -61.786 1.00 72.56 712 CYS A CA 1
ATOM 5718 C C . CYS A 1 712 ? 16.560 -10.230 -62.382 1.00 72.56 712 CYS A C 1
ATOM 5720 O O . CYS A 1 712 ? 16.901 -9.922 -63.519 1.00 72.56 712 CYS A O 1
ATOM 5722 N N . THR A 1 713 ? 17.254 -11.098 -61.648 1.00 71.19 713 THR A N 1
ATOM 5723 C CA . THR A 1 713 ? 18.420 -11.859 -62.112 1.00 71.19 713 THR A CA 1
ATOM 5724 C C . THR A 1 713 ? 18.241 -13.337 -61.740 1.00 71.19 713 THR A C 1
ATOM 5726 O O . THR A 1 713 ? 18.956 -13.854 -60.882 1.00 71.19 713 THR A O 1
ATOM 5729 N N . PRO A 1 714 ? 17.260 -14.041 -62.346 1.00 66.38 714 PRO A N 1
ATOM 5730 C CA . PRO A 1 714 ? 16.875 -15.393 -61.925 1.00 66.38 714 PRO A CA 1
ATOM 5731 C C . PRO A 1 714 ? 18.012 -16.417 -62.062 1.00 66.38 714 PRO A C 1
ATOM 5733 O O . PRO A 1 714 ? 18.064 -17.372 -61.292 1.00 66.38 714 PRO A O 1
ATOM 5736 N N . TYR A 1 715 ? 18.951 -16.176 -62.981 1.00 65.88 715 TYR A N 1
ATOM 5737 C CA . TYR A 1 715 ? 20.108 -17.033 -63.251 1.00 65.88 715 TYR A CA 1
ATOM 5738 C C . TYR A 1 715 ? 21.204 -16.963 -62.172 1.00 65.88 715 TYR A C 1
ATOM 5740 O O . TYR A 1 715 ? 22.051 -17.849 -62.105 1.00 65.88 715 TYR A O 1
ATOM 5748 N N . ASN A 1 716 ? 21.182 -15.954 -61.290 1.00 63.69 716 ASN A N 1
ATOM 5749 C CA . ASN A 1 716 ? 22.095 -15.884 -60.149 1.00 63.69 716 ASN A CA 1
ATOM 5750 C C . ASN A 1 716 ? 21.518 -16.713 -58.991 1.00 63.69 716 ASN A C 1
ATOM 5752 O O . ASN A 1 716 ? 20.591 -16.291 -58.295 1.00 63.69 716 ASN A O 1
ATOM 5756 N N . ILE A 1 717 ? 22.050 -17.923 -58.800 1.00 56.88 717 ILE A N 1
ATOM 5757 C CA . ILE A 1 717 ? 21.512 -18.906 -57.844 1.00 56.88 717 ILE A CA 1
ATOM 5758 C C . ILE A 1 717 ? 21.882 -18.537 -56.394 1.00 56.88 717 ILE A C 1
ATOM 5760 O O . ILE A 1 717 ? 21.047 -18.688 -55.502 1.00 56.88 717 ILE A O 1
ATOM 5764 N N . ARG A 1 718 ? 23.085 -17.990 -56.160 1.00 54.44 718 ARG A N 1
ATOM 5765 C CA . ARG A 1 718 ? 23.598 -17.576 -54.839 1.00 54.44 718 ARG A CA 1
ATOM 5766 C C . ARG A 1 718 ? 24.571 -16.400 -54.974 1.00 54.44 718 ARG A C 1
ATOM 5768 O O . ARG A 1 718 ? 25.779 -16.594 -54.974 1.00 54.44 718 ARG A O 1
ATOM 5775 N N . SER A 1 719 ? 24.067 -15.184 -55.174 1.00 59.50 719 SER A N 1
ATOM 5776 C CA . SER A 1 719 ? 24.934 -14.003 -55.106 1.00 59.50 719 SER A CA 1
ATOM 5777 C C . SER A 1 719 ? 24.217 -12.826 -54.482 1.00 59.50 719 SER A C 1
ATOM 5779 O O . SER A 1 719 ? 22.998 -12.665 -54.629 1.00 59.50 719 SER A O 1
ATOM 5781 N N . TYR A 1 720 ? 24.993 -11.946 -53.843 1.00 58.97 720 TYR A N 1
ATOM 5782 C CA . TYR A 1 720 ? 24.447 -10.728 -53.268 1.00 58.97 720 TYR A CA 1
ATOM 5783 C C . TYR A 1 720 ? 23.804 -9.789 -54.305 1.00 58.97 720 TYR A C 1
ATOM 5785 O O . TYR A 1 720 ? 23.027 -8.896 -53.955 1.00 58.97 720 TYR A O 1
ATOM 5793 N N . GLU A 1 721 ? 24.043 -10.055 -55.586 1.00 60.62 721 GLU A N 1
ATOM 5794 C CA . GLU A 1 721 ? 23.517 -9.349 -56.748 1.00 60.62 721 GLU A CA 1
ATOM 5795 C C . GLU A 1 721 ? 22.095 -9.791 -57.138 1.00 60.62 721 GLU A C 1
ATOM 5797 O O . GLU A 1 721 ? 21.487 -9.181 -58.021 1.00 60.62 721 GLU A O 1
ATOM 5802 N N . LYS A 1 722 ? 21.531 -10.831 -56.503 1.00 71.75 722 LYS A N 1
ATOM 5803 C CA . LYS A 1 722 ? 20.168 -11.307 -56.784 1.00 71.75 722 LYS A CA 1
ATOM 5804 C C . LYS A 1 722 ? 19.119 -10.371 -56.198 1.00 71.75 722 LYS A C 1
ATOM 5806 O O . LYS A 1 722 ? 18.801 -10.454 -55.016 1.00 71.75 722 LYS A O 1
ATOM 5811 N N . PHE A 1 723 ? 18.551 -9.455 -56.980 1.00 74.06 723 PHE A N 1
ATOM 5812 C CA . PHE A 1 723 ? 17.486 -8.554 -56.510 1.00 74.06 723 PHE A CA 1
ATOM 5813 C C . PHE A 1 723 ? 16.097 -9.138 -56.768 1.00 74.06 723 PHE A C 1
ATOM 5815 O O . PHE A 1 723 ? 15.836 -9.661 -57.851 1.00 74.06 723 PHE A O 1
ATOM 5822 N N . TYR A 1 724 ? 15.216 -9.047 -55.771 1.00 81.56 724 TYR A N 1
ATOM 5823 C CA . TYR A 1 724 ? 13.836 -9.524 -55.856 1.00 81.56 724 TYR A CA 1
ATOM 5824 C C . TYR A 1 724 ? 12.899 -8.397 -56.293 1.00 81.56 724 TYR A C 1
ATOM 5826 O O . TYR A 1 724 ? 13.128 -7.223 -55.990 1.00 81.56 724 TYR A O 1
ATOM 5834 N N . ILE A 1 725 ? 11.876 -8.755 -57.061 1.00 84.50 725 ILE A N 1
ATOM 5835 C CA . ILE A 1 725 ? 10.908 -7.832 -57.642 1.00 84.50 725 ILE A CA 1
ATOM 5836 C C . ILE A 1 725 ? 9.812 -7.589 -56.609 1.00 84.50 725 ILE A C 1
ATOM 5838 O O . ILE A 1 725 ? 9.178 -8.523 -56.132 1.00 84.50 725 ILE A O 1
ATOM 5842 N N . CYS A 1 726 ? 9.556 -6.323 -56.283 1.00 82.62 726 CYS A N 1
ATOM 5843 C CA . CYS A 1 726 ? 8.553 -5.971 -55.288 1.00 82.62 726 CYS A CA 1
ATOM 5844 C C . CYS A 1 726 ? 7.143 -6.406 -55.714 1.00 82.62 726 CYS A C 1
ATOM 5846 O O . CYS A 1 726 ? 6.614 -5.913 -56.716 1.00 82.62 726 CYS A O 1
ATOM 5848 N N . MET A 1 727 ? 6.481 -7.207 -54.878 1.00 85.44 727 MET A N 1
ATOM 5849 C CA . MET A 1 727 ? 5.112 -7.691 -55.086 1.00 85.44 727 MET A CA 1
ATOM 5850 C C . MET A 1 727 ? 4.057 -6.588 -55.219 1.00 85.44 727 MET A C 1
ATOM 5852 O O . MET A 1 727 ? 2.985 -6.838 -55.762 1.00 85.44 727 MET A O 1
ATOM 5856 N N . SER A 1 728 ? 4.336 -5.369 -54.745 1.00 84.38 728 SER A N 1
ATOM 5857 C CA . SER A 1 728 ? 3.364 -4.264 -54.744 1.00 84.38 728 SER A CA 1
ATOM 5858 C C . SER A 1 728 ? 3.497 -3.295 -55.920 1.00 84.38 728 SER A C 1
ATOM 5860 O O . SER A 1 728 ? 2.499 -2.700 -56.320 1.00 84.38 728 SER A O 1
ATOM 5862 N N . CYS A 1 729 ? 4.697 -3.114 -56.479 1.00 79.88 729 CYS A N 1
ATOM 5863 C CA . CYS A 1 729 ? 4.930 -2.127 -57.547 1.00 79.88 729 CYS A CA 1
ATOM 5864 C C . CYS A 1 729 ? 5.741 -2.649 -58.739 1.00 79.88 729 CYS A C 1
ATOM 5866 O O . CYS A 1 729 ? 6.058 -1.886 -59.648 1.00 79.88 729 CYS A O 1
ATOM 5868 N N . ALA A 1 730 ? 6.099 -3.937 -58.727 1.00 80.19 730 ALA A N 1
ATOM 5869 C CA . ALA A 1 730 ? 6.896 -4.599 -59.759 1.00 80.19 730 ALA A CA 1
ATOM 5870 C C . ALA A 1 730 ? 8.277 -3.955 -60.035 1.00 80.19 730 ALA A C 1
ATOM 5872 O O . ALA A 1 730 ? 8.864 -4.165 -61.095 1.00 80.19 730 ALA A O 1
ATOM 5873 N N . SER A 1 731 ? 8.817 -3.174 -59.091 1.00 77.75 731 SER A N 1
ATOM 5874 C CA . SER A 1 731 ? 10.154 -2.578 -59.202 1.00 77.75 731 SER A CA 1
ATOM 5875 C C . SER A 1 731 ? 11.239 -3.461 -58.576 1.00 77.75 731 SER A C 1
ATOM 5877 O O . SER A 1 731 ? 10.988 -4.119 -57.564 1.00 77.75 731 SER A O 1
ATOM 5879 N N . CYS A 1 732 ? 12.440 -3.447 -59.172 1.00 73.88 732 CYS A N 1
ATOM 5880 C CA . CYS A 1 732 ? 13.622 -4.208 -58.737 1.00 73.88 732 CYS A CA 1
ATOM 5881 C C . CYS A 1 732 ? 14.798 -3.287 -58.327 1.00 73.88 732 CYS A C 1
ATOM 5883 O O . CYS A 1 732 ? 14.886 -2.883 -57.169 1.00 73.88 732 CYS A O 1
ATOM 5885 N N . CYS A 1 733 ? 15.709 -2.921 -59.247 1.00 68.06 733 CYS A N 1
ATOM 5886 C CA . CYS A 1 733 ? 16.902 -2.108 -58.953 1.00 68.06 733 CYS A CA 1
ATOM 5887 C C . CYS A 1 733 ? 17.223 -1.067 -60.053 1.00 68.06 733 CYS A C 1
ATOM 5889 O O . CYS A 1 733 ? 16.697 -1.143 -61.160 1.00 68.06 733 CYS A O 1
ATOM 5891 N N . LYS A 1 734 ? 18.104 -0.088 -59.755 1.00 58.62 734 LYS A N 1
ATOM 5892 C CA . LYS A 1 734 ? 18.504 0.976 -60.712 1.00 58.62 734 LYS A CA 1
ATOM 5893 C C . LYS A 1 734 ? 19.386 0.480 -61.867 1.00 58.62 734 LYS A C 1
ATOM 5895 O O . LYS A 1 734 ? 19.298 1.038 -62.955 1.00 58.62 734 LYS A O 1
ATOM 5900 N N . ARG A 1 735 ? 20.275 -0.494 -61.611 1.00 58.09 735 ARG A N 1
ATOM 5901 C CA . ARG A 1 735 ? 21.309 -0.949 -62.568 1.00 58.09 735 ARG A CA 1
ATOM 5902 C C . ARG A 1 735 ? 20.708 -1.730 -63.734 1.00 58.09 735 ARG A C 1
ATOM 5904 O O . ARG A 1 735 ? 21.016 -1.438 -64.881 1.00 58.09 735 ARG A O 1
ATOM 5911 N N . HIS A 1 736 ? 19.801 -2.659 -63.451 1.00 56.31 736 HIS A N 1
ATOM 5912 C CA . HIS A 1 736 ? 19.071 -3.400 -64.476 1.00 56.31 736 HIS A CA 1
ATOM 5913 C C . HIS A 1 736 ? 17.859 -2.593 -64.894 1.00 56.31 736 HIS A C 1
ATOM 5915 O O . HIS A 1 736 ? 16.749 -2.998 -64.568 1.00 56.31 736 HIS A O 1
ATOM 5921 N N . GLN A 1 737 ? 18.059 -1.419 -65.507 1.00 47.59 737 GLN A N 1
ATOM 5922 C CA . GLN A 1 737 ? 16.966 -0.603 -66.030 1.00 47.59 737 GLN A CA 1
ATOM 5923 C C . GLN A 1 737 ? 15.941 -1.515 -66.733 1.00 47.59 737 GLN A C 1
ATOM 5925 O O . GLN A 1 737 ? 16.085 -1.763 -67.920 1.00 47.59 737 GLN A O 1
ATOM 5930 N N . LYS A 1 738 ? 14.878 -1.934 -66.024 1.00 50.81 738 LYS A N 1
ATOM 5931 C CA . LYS A 1 738 ? 13.690 -2.634 -66.538 1.00 50.81 738 LYS A CA 1
ATOM 5932 C C . LYS A 1 738 ? 13.740 -4.172 -66.642 1.00 50.81 738 LYS A C 1
ATOM 5934 O O . LYS A 1 738 ? 13.619 -4.707 -67.732 1.00 50.81 738 LYS A O 1
ATOM 5939 N N . ASN A 1 739 ? 13.545 -4.857 -65.513 1.00 54.34 739 ASN A N 1
ATOM 5940 C CA . ASN A 1 739 ? 12.561 -5.966 -65.497 1.00 54.34 739 ASN A CA 1
ATOM 5941 C C . ASN A 1 739 ? 11.146 -5.435 -65.209 1.00 54.34 739 ASN A C 1
ATOM 5943 O O . ASN A 1 739 ? 10.282 -6.115 -64.655 1.00 54.34 739 ASN A O 1
ATOM 5947 N N . ALA A 1 740 ? 10.919 -4.171 -65.566 1.00 58.59 740 ALA A N 1
ATOM 5948 C CA . ALA A 1 740 ? 9.634 -3.524 -65.480 1.00 58.59 740 ALA A CA 1
ATOM 5949 C C . ALA A 1 740 ? 8.780 -4.138 -66.589 1.00 58.59 740 ALA A C 1
ATOM 5951 O O . ALA A 1 740 ? 8.999 -3.882 -67.771 1.00 58.59 740 ALA A O 1
ATOM 5952 N N . GLY A 1 741 ? 7.875 -5.025 -66.193 1.00 65.31 741 GLY A N 1
ATOM 5953 C CA . GLY A 1 741 ? 7.173 -5.903 -67.120 1.00 65.31 741 GLY A CA 1
ATOM 5954 C C . GLY A 1 741 ? 7.139 -7.351 -66.654 1.00 65.31 741 GLY A C 1
ATOM 5955 O O . GLY A 1 741 ? 6.261 -8.069 -67.104 1.00 65.31 741 GLY A O 1
ATOM 5956 N N . ILE A 1 742 ? 8.006 -7.777 -65.731 1.00 80.12 742 ILE A N 1
ATOM 5957 C CA . ILE A 1 742 ? 7.886 -9.103 -65.117 1.00 80.12 742 ILE A CA 1
ATOM 5958 C C . ILE A 1 742 ? 6.840 -9.053 -64.004 1.00 80.12 742 ILE A C 1
ATOM 5960 O O . ILE A 1 742 ? 6.838 -8.148 -63.163 1.00 80.12 742 ILE A O 1
ATOM 5964 N N . CYS A 1 743 ? 5.927 -10.021 -63.992 1.00 85.50 743 CYS A N 1
ATOM 5965 C CA . CYS A 1 743 ? 4.987 -10.158 -62.891 1.00 85.50 743 CYS A CA 1
ATOM 5966 C C . CYS A 1 743 ? 5.720 -10.658 -61.637 1.00 85.50 743 CYS A C 1
ATOM 5968 O O . CYS A 1 743 ? 6.300 -11.742 -61.686 1.00 85.50 743 CYS A O 1
ATOM 5970 N N . PRO A 1 744 ? 5.645 -9.954 -60.494 1.00 86.56 744 PRO A N 1
ATOM 5971 C CA . PRO A 1 744 ? 6.315 -10.407 -59.280 1.00 86.56 744 PRO A CA 1
ATOM 5972 C C . PRO A 1 744 ? 5.675 -11.668 -58.676 1.00 86.56 744 PRO A C 1
ATOM 5974 O O . PRO A 1 744 ? 6.311 -12.320 -57.863 1.00 86.56 744 PRO A O 1
ATOM 5977 N N . ASN A 1 745 ? 4.450 -12.030 -59.083 1.00 88.06 745 ASN A N 1
ATOM 5978 C CA . ASN A 1 745 ? 3.754 -13.227 -58.606 1.00 88.06 745 ASN A CA 1
ATOM 5979 C C . ASN A 1 745 ? 4.104 -14.475 -59.440 1.00 88.06 745 ASN A C 1
ATOM 5981 O O . ASN A 1 745 ? 4.618 -15.457 -58.922 1.00 88.06 745 ASN A O 1
ATOM 5985 N N . CYS A 1 746 ? 3.853 -14.427 -60.754 1.00 86.69 746 CYS A N 1
ATOM 5986 C CA . CYS A 1 746 ? 4.005 -15.592 -61.643 1.00 86.69 746 CYS A CA 1
ATOM 5987 C C . CYS A 1 746 ? 5.290 -15.596 -62.486 1.00 86.69 746 CYS A C 1
ATOM 5989 O O . CYS A 1 746 ? 5.498 -16.525 -63.256 1.00 86.69 746 CYS A O 1
ATOM 5991 N N . GLY A 1 747 ? 6.115 -14.548 -62.418 1.00 83.38 747 GLY A N 1
ATOM 5992 C CA . GLY A 1 747 ? 7.361 -14.454 -63.185 1.00 83.38 747 GLY A CA 1
ATOM 5993 C C . GLY A 1 747 ? 7.190 -14.224 -64.692 1.00 83.38 747 GLY A C 1
ATOM 5994 O O . GLY A 1 747 ? 8.192 -14.084 -65.385 1.00 83.38 747 GLY A O 1
ATOM 5995 N N . ILE A 1 748 ? 5.956 -14.142 -65.220 1.00 84.12 748 ILE A N 1
ATOM 5996 C CA . ILE A 1 748 ? 5.750 -13.936 -66.661 1.00 84.12 748 ILE A CA 1
ATOM 5997 C C . ILE A 1 748 ? 6.328 -12.593 -67.117 1.00 84.12 748 ILE A C 1
ATOM 5999 O O . ILE A 1 748 ? 6.090 -11.555 -66.490 1.00 84.12 748 ILE A O 1
ATOM 6003 N N . GLU A 1 749 ? 7.038 -12.608 -68.241 1.00 77.19 749 GLU A N 1
ATOM 6004 C CA . GLU A 1 749 ? 7.512 -11.404 -68.916 1.00 77.19 749 GLU A CA 1
ATOM 6005 C C . GLU A 1 749 ? 6.365 -10.663 -69.621 1.00 77.19 749 GLU A C 1
ATOM 6007 O O . GLU A 1 749 ? 5.312 -11.230 -69.947 1.00 77.19 749 GLU A O 1
ATOM 6012 N N . ASP A 1 750 ? 6.560 -9.363 -69.859 1.00 76.31 750 ASP A N 1
ATOM 6013 C CA . ASP A 1 750 ? 5.571 -8.481 -70.491 1.00 76.31 750 ASP A CA 1
ATOM 6014 C C . ASP A 1 750 ? 4.169 -8.532 -69.848 1.00 76.31 750 ASP A C 1
ATOM 6016 O O . ASP A 1 750 ? 3.151 -8.253 -70.487 1.00 76.31 750 ASP A O 1
ATOM 6020 N N . ALA A 1 751 ? 4.110 -8.840 -68.550 1.00 82.00 751 ALA A N 1
ATOM 6021 C CA . ALA A 1 751 ? 2.914 -8.913 -67.721 1.00 82.00 751 ALA A CA 1
ATOM 6022 C C . ALA A 1 751 ? 2.010 -7.680 -67.852 1.00 82.00 751 ALA A C 1
ATOM 6024 O O . ALA A 1 751 ? 0.793 -7.799 -67.729 1.00 82.00 751 ALA A O 1
ATOM 6025 N N . TYR A 1 752 ? 2.609 -6.519 -68.134 1.00 83.50 752 TYR A N 1
ATOM 6026 C CA . TYR A 1 752 ? 1.961 -5.207 -68.174 1.00 83.50 752 TYR A CA 1
ATOM 6027 C C . TYR A 1 752 ? 2.035 -4.538 -69.559 1.00 83.50 752 TYR A C 1
ATOM 6029 O O . TYR A 1 752 ? 1.976 -3.311 -69.672 1.00 83.50 752 TYR A O 1
ATOM 6037 N N . ARG A 1 753 ? 2.168 -5.322 -70.644 1.00 75.25 753 ARG A N 1
ATOM 6038 C CA . ARG A 1 753 ? 2.324 -4.797 -72.016 1.00 75.25 753 ARG A CA 1
ATOM 6039 C C . ARG A 1 753 ? 1.170 -3.879 -72.458 1.00 75.25 753 ARG A C 1
ATOM 6041 O O . ARG A 1 753 ? 1.419 -2.918 -73.179 1.00 75.25 753 ARG A O 1
ATOM 6048 N N . GLY A 1 754 ? -0.055 -4.115 -71.988 1.00 72.81 754 GLY A N 1
ATOM 6049 C CA . GLY A 1 754 ? -1.240 -3.305 -72.315 1.00 72.81 754 GLY A CA 1
ATOM 6050 C C . GLY A 1 754 ? -1.485 -2.085 -71.414 1.00 72.81 754 GLY A C 1
ATOM 6051 O O . GLY A 1 754 ? -2.471 -1.382 -71.603 1.00 72.81 754 GLY A O 1
ATOM 6052 N N . VAL A 1 755 ? -0.632 -1.829 -70.416 1.00 81.12 755 VAL A N 1
ATOM 6053 C CA . VAL A 1 755 ? -0.841 -0.729 -69.460 1.00 81.12 755 VAL A CA 1
ATOM 6054 C C . VAL A 1 755 ? -0.503 0.617 -70.104 1.00 81.12 755 VAL A C 1
ATOM 6056 O O . VAL A 1 755 ? 0.570 0.775 -70.691 1.00 81.12 755 VAL A O 1
ATOM 6059 N N . THR A 1 756 ? -1.416 1.582 -69.964 1.00 80.81 756 THR A N 1
ATOM 6060 C CA . THR A 1 756 ? -1.269 2.984 -70.388 1.00 80.81 756 THR A CA 1
ATOM 6061 C C . THR A 1 756 ? -0.849 3.879 -69.218 1.00 80.81 756 THR A C 1
ATOM 6063 O O . THR A 1 756 ? -0.923 3.475 -68.053 1.00 80.81 756 THR A O 1
ATOM 6066 N N . LYS A 1 757 ? -0.427 5.117 -69.515 1.00 79.31 757 LYS A N 1
ATOM 6067 C CA . LYS A 1 757 ? 0.014 6.102 -68.511 1.00 79.31 757 LYS A CA 1
ATOM 6068 C C . LYS A 1 757 ? -1.033 6.324 -67.410 1.00 79.31 757 LYS A C 1
ATOM 6070 O O . LYS A 1 757 ? -0.649 6.422 -66.247 1.00 79.31 757 LYS A O 1
ATOM 6075 N N . ASP A 1 758 ? -2.316 6.331 -67.769 1.00 79.25 758 ASP A N 1
ATOM 6076 C CA . ASP A 1 758 ? -3.433 6.616 -66.855 1.00 79.25 758 ASP A CA 1
ATOM 6077 C C . ASP A 1 758 ? -3.856 5.398 -66.022 1.00 79.25 758 ASP A C 1
ATOM 6079 O O . ASP A 1 758 ? -4.386 5.546 -64.926 1.00 79.25 758 ASP A O 1
ATOM 6083 N N . ARG A 1 759 ? -3.569 4.176 -66.494 1.00 77.00 759 ARG A N 1
ATOM 6084 C CA . ARG A 1 759 ? -3.920 2.921 -65.799 1.00 77.00 759 ARG A CA 1
ATOM 6085 C C . ARG A 1 759 ? -2.774 2.323 -64.978 1.00 77.00 759 ARG A C 1
ATOM 6087 O O . ARG A 1 759 ? -2.925 1.256 -64.386 1.00 77.00 759 ARG A O 1
ATOM 6094 N N . ARG A 1 760 ? -1.617 2.991 -64.919 1.00 74.12 760 ARG A N 1
ATOM 6095 C CA . ARG A 1 760 ? -0.397 2.455 -64.283 1.00 74.12 760 ARG A CA 1
ATOM 6096 C C . ARG A 1 760 ? -0.525 2.196 -62.778 1.00 74.12 760 ARG A C 1
ATOM 6098 O O . ARG A 1 760 ? 0.154 1.318 -62.262 1.00 74.12 760 ARG A O 1
ATOM 6105 N N . THR A 1 761 ? -1.393 2.917 -62.073 1.00 80.44 761 THR A N 1
ATOM 6106 C CA . THR A 1 761 ? -1.594 2.782 -60.618 1.00 80.44 761 THR A CA 1
ATOM 6107 C C . THR A 1 761 ? -2.383 1.529 -60.220 1.00 80.44 761 THR A C 1
ATOM 6109 O O . THR A 1 761 ? -2.381 1.171 -59.044 1.00 80.44 761 THR A O 1
ATOM 6112 N N . GLN A 1 762 ? -3.018 0.843 -61.179 1.00 83.38 762 GLN A N 1
ATOM 6113 C CA . GLN A 1 762 ? -3.755 -0.416 -60.988 1.00 83.38 762 GLN A CA 1
ATOM 6114 C C . GLN A 1 762 ? -3.434 -1.430 -62.101 1.00 83.38 762 GLN A C 1
ATOM 6116 O O . GLN A 1 762 ? -4.312 -2.088 -62.666 1.00 83.38 762 GLN A O 1
ATOM 6121 N N . ALA A 1 763 ? -2.156 -1.546 -62.452 1.00 83.94 763 ALA A N 1
ATOM 6122 C CA . ALA A 1 763 ? -1.707 -2.463 -63.486 1.00 83.94 763 ALA A CA 1
ATOM 6123 C C . ALA A 1 763 ? -1.987 -3.918 -63.084 1.00 83.94 763 ALA A C 1
ATOM 6125 O O . ALA A 1 763 ? -1.582 -4.367 -62.014 1.00 83.94 763 ALA A O 1
ATOM 6126 N N . THR A 1 764 ? -2.664 -4.662 -63.957 1.00 88.56 764 THR A N 1
ATOM 6127 C CA . THR A 1 764 ? -3.016 -6.070 -63.732 1.00 88.56 764 THR A CA 1
ATOM 6128 C C . THR A 1 764 ? -2.180 -6.958 -64.647 1.00 88.56 764 THR A C 1
ATOM 6130 O O . THR A 1 764 ? -2.037 -6.665 -65.834 1.00 88.56 764 THR A O 1
ATOM 6133 N N . CYS A 1 765 ? -1.599 -8.022 -64.096 1.00 88.12 765 CYS A N 1
ATOM 6134 C CA . CYS A 1 765 ? -0.825 -8.993 -64.858 1.00 88.12 765 CYS A CA 1
ATOM 6135 C C . CYS A 1 765 ? -1.733 -9.760 -65.821 1.00 88.12 765 CYS A C 1
ATOM 6137 O O . CYS A 1 765 ? -2.716 -10.355 -65.394 1.00 88.12 765 CYS A O 1
ATOM 6139 N N . ARG A 1 766 ? -1.346 -9.829 -67.097 1.00 86.31 766 ARG A N 1
ATOM 6140 C CA . ARG A 1 766 ? -2.100 -10.538 -68.146 1.00 86.31 766 ARG A CA 1
ATOM 6141 C C . ARG A 1 766 ? -2.276 -12.050 -67.944 1.00 86.31 766 ARG A C 1
ATOM 6143 O O . ARG A 1 766 ? -3.098 -12.636 -68.629 1.00 86.31 766 ARG A O 1
ATOM 6150 N N . SER A 1 767 ? -1.458 -12.682 -67.098 1.00 89.69 767 SER A N 1
ATOM 6151 C CA . SER A 1 767 ? -1.457 -14.143 -66.912 1.00 89.69 767 SE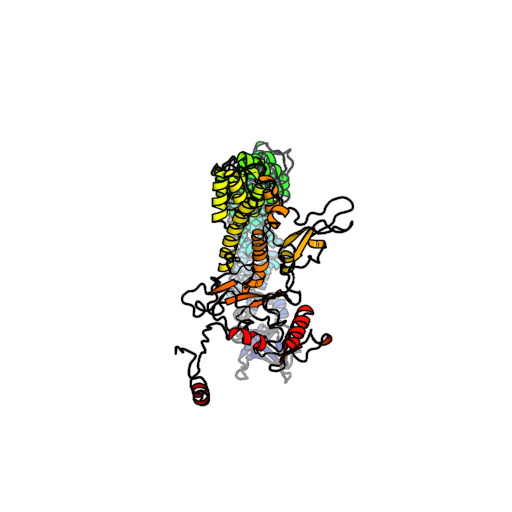R A CA 1
ATOM 6152 C C . SER A 1 767 ? -2.142 -14.557 -65.613 1.00 89.69 767 SER A C 1
ATOM 6154 O O . SER A 1 767 ? -3.125 -15.285 -65.637 1.00 89.69 767 SER A O 1
ATOM 6156 N N . CYS A 1 768 ? -1.672 -14.049 -64.470 1.00 90.38 768 CYS A N 1
ATOM 6157 C CA . CYS A 1 768 ? -2.188 -14.450 -63.155 1.00 90.38 768 CYS A CA 1
ATOM 6158 C C . CYS A 1 768 ? -3.118 -13.419 -62.501 1.00 90.38 768 CYS A C 1
ATOM 6160 O O . CYS A 1 768 ? -3.442 -13.562 -61.327 1.00 90.38 768 CYS A O 1
ATOM 6162 N N . ASN A 1 769 ? -3.490 -12.345 -63.206 1.00 89.31 769 ASN A N 1
ATOM 6163 C CA . ASN A 1 769 ? -4.344 -11.263 -62.697 1.00 89.31 769 ASN A CA 1
ATOM 6164 C C . ASN A 1 769 ? -3.831 -10.540 -61.432 1.00 89.31 769 ASN A C 1
ATOM 6166 O O . ASN A 1 769 ? -4.561 -9.758 -60.822 1.00 89.31 769 ASN A O 1
ATOM 6170 N N . HIS A 1 770 ? -2.565 -10.741 -61.046 1.00 89.88 770 HIS A N 1
ATOM 6171 C CA . HIS A 1 770 ? -1.953 -10.025 -59.925 1.00 89.88 770 HIS A CA 1
ATOM 6172 C C . HIS A 1 770 ? -1.887 -8.519 -60.197 1.00 89.88 770 HIS A C 1
ATOM 6174 O O . HIS A 1 770 ? -1.469 -8.103 -61.282 1.00 89.88 770 HIS A O 1
ATOM 6180 N N . LYS A 1 771 ? -2.272 -7.704 -59.212 1.00 89.50 771 LYS A N 1
ATOM 6181 C CA . LYS A 1 771 ? -2.350 -6.241 -59.333 1.00 89.50 771 LYS A CA 1
ATOM 6182 C C . LYS A 1 771 ? -1.151 -5.560 -58.681 1.00 89.50 771 LYS A C 1
ATOM 6184 O O . LYS A 1 771 ? -0.768 -5.900 -57.564 1.00 89.50 771 LYS A O 1
ATOM 6189 N N . VAL A 1 772 ? -0.596 -4.557 -59.356 1.00 86.12 772 VAL A N 1
ATOM 6190 C CA . VAL A 1 772 ? 0.515 -3.728 -58.867 1.00 86.12 772 VAL A CA 1
ATOM 6191 C C . VAL A 1 772 ? 0.280 -2.248 -59.177 1.00 86.12 772 VAL A C 1
ATOM 6193 O O . VAL A 1 772 ? -0.446 -1.901 -60.107 1.00 86.12 772 VAL A O 1
ATOM 6196 N N . SER A 1 773 ? 0.938 -1.367 -58.423 1.00 84.19 773 SER A N 1
ATOM 6197 C CA . SER A 1 773 ? 0.960 0.076 -58.693 1.00 84.19 773 SER A CA 1
ATOM 6198 C C . SER A 1 773 ? 2.312 0.491 -59.266 1.00 84.19 773 SER A C 1
ATOM 6200 O O . SER A 1 773 ? 3.337 0.401 -58.594 1.00 84.19 773 SER A O 1
ATOM 6202 N N . ILE A 1 774 ? 2.329 0.926 -60.523 1.00 78.44 774 ILE A N 1
ATOM 6203 C CA . ILE A 1 774 ? 3.545 1.244 -61.274 1.00 78.44 774 ILE A CA 1
ATOM 6204 C C . ILE A 1 774 ? 3.771 2.758 -61.243 1.00 78.44 774 ILE A C 1
ATOM 6206 O O . ILE A 1 774 ? 2.933 3.540 -61.697 1.00 78.44 774 ILE A O 1
ATOM 6210 N N . SER A 1 775 ? 4.924 3.181 -60.721 1.00 72.06 775 SER A N 1
ATOM 6211 C CA . SER A 1 775 ? 5.304 4.597 -60.645 1.00 72.06 775 SER A CA 1
ATOM 6212 C C . SER A 1 775 ? 5.533 5.206 -62.042 1.00 72.06 775 SER A C 1
ATOM 6214 O O . SER A 1 775 ? 5.750 4.473 -63.009 1.00 72.06 775 SER A O 1
ATOM 6216 N N . PRO A 1 776 ? 5.547 6.545 -62.195 1.00 73.25 776 PRO A N 1
ATOM 6217 C CA . PRO A 1 776 ? 5.905 7.186 -63.464 1.00 73.25 776 PRO A CA 1
ATOM 6218 C C . PRO A 1 776 ? 7.288 6.761 -63.981 1.00 73.25 776 PRO A C 1
ATOM 6220 O O . PRO A 1 776 ? 7.460 6.537 -65.181 1.00 73.25 776 PRO A O 1
ATOM 6223 N N . PHE A 1 777 ? 8.258 6.599 -63.074 1.00 69.19 777 PHE A N 1
ATOM 6224 C CA . PHE A 1 777 ? 9.594 6.108 -63.404 1.00 69.19 777 PHE A CA 1
ATOM 6225 C C . PHE A 1 777 ? 9.545 4.651 -63.880 1.00 69.19 777 PHE A C 1
ATOM 6227 O O . PHE A 1 777 ? 10.064 4.348 -64.953 1.00 69.19 777 PHE A O 1
ATOM 6234 N N . GLY A 1 778 ? 8.847 3.771 -63.151 1.00 70.88 778 GLY A N 1
ATOM 6235 C CA . GLY A 1 778 ? 8.615 2.376 -63.539 1.00 70.88 778 GLY A CA 1
ATOM 6236 C C . GLY A 1 778 ? 7.843 2.228 -64.855 1.00 70.88 778 GLY A C 1
ATOM 6237 O O . GLY A 1 778 ? 8.110 1.321 -65.638 1.00 70.88 778 GLY A O 1
ATOM 6238 N N . PHE A 1 779 ? 6.937 3.154 -65.162 1.00 76.06 779 PHE A N 1
ATOM 6239 C CA . PHE A 1 779 ? 6.195 3.171 -66.420 1.00 76.06 779 PHE A CA 1
ATOM 6240 C C . PHE A 1 779 ? 7.094 3.542 -67.606 1.00 76.06 779 PHE A C 1
ATOM 6242 O O . PHE A 1 779 ? 7.160 2.793 -68.579 1.00 76.06 779 PHE A O 1
ATOM 6249 N N . LYS A 1 780 ? 7.887 4.620 -67.490 1.00 75.38 780 LYS A N 1
ATOM 6250 C CA . LYS A 1 780 ? 8.940 4.956 -68.470 1.00 75.38 780 LYS A CA 1
ATOM 6251 C C . LYS A 1 780 ? 9.932 3.802 -68.619 1.00 75.38 780 LYS A C 1
ATOM 6253 O O . LYS A 1 780 ? 10.494 3.557 -69.691 1.00 75.38 780 LYS A O 1
ATOM 6258 N N . ALA A 1 781 ? 10.149 3.067 -67.529 1.00 69.50 781 ALA A N 1
ATOM 6259 C CA . ALA A 1 781 ? 10.894 1.831 -67.531 1.00 69.50 781 ALA A CA 1
ATOM 6260 C C . ALA A 1 781 ? 10.257 0.829 -68.536 1.00 69.50 781 ALA A C 1
ATOM 6262 O O . ALA A 1 781 ? 10.875 0.514 -69.556 1.00 69.50 781 ALA A O 1
ATOM 6263 N N . ILE A 1 782 ? 9.010 0.422 -68.325 1.00 71.81 782 ILE A N 1
ATOM 6264 C CA . ILE A 1 782 ? 8.275 -0.497 -69.213 1.00 71.81 782 ILE A CA 1
ATOM 6265 C C . ILE A 1 782 ? 8.278 -0.020 -70.671 1.00 71.81 782 ILE A C 1
ATOM 6267 O O . ILE A 1 782 ? 8.483 -0.819 -71.580 1.00 71.81 782 ILE A O 1
ATOM 6271 N N . GLU A 1 783 ? 8.098 1.279 -70.917 1.00 74.19 783 GLU A N 1
ATOM 6272 C CA . GLU A 1 783 ? 8.067 1.826 -72.277 1.00 74.19 783 GLU A CA 1
ATOM 6273 C C . GLU A 1 783 ? 9.382 1.634 -73.037 1.00 74.19 783 GLU A C 1
ATOM 6275 O O . GLU A 1 783 ? 9.339 1.146 -74.167 1.00 74.19 783 GLU A O 1
ATOM 6280 N N . ASN A 1 784 ? 10.557 1.938 -72.456 1.00 70.12 784 ASN A N 1
ATOM 6281 C CA . ASN A 1 784 ? 11.791 1.645 -73.209 1.00 70.12 784 ASN A CA 1
ATOM 6282 C C . ASN A 1 784 ? 12.080 0.137 -73.288 1.00 70.12 784 ASN A C 1
ATOM 6284 O O . ASN A 1 784 ? 12.748 -0.263 -74.230 1.00 70.12 784 ASN A O 1
ATOM 6288 N N . HIS A 1 785 ? 11.574 -0.698 -72.368 1.00 66.12 785 HIS A N 1
ATOM 6289 C CA . HIS A 1 785 ? 11.688 -2.158 -72.504 1.00 66.12 785 HIS A CA 1
ATOM 6290 C C . HIS A 1 785 ? 10.884 -2.664 -73.713 1.00 66.12 785 HIS A C 1
ATOM 6292 O O . HIS A 1 785 ? 11.413 -3.416 -74.528 1.00 66.12 785 HIS A O 1
ATOM 6298 N N . LYS A 1 786 ? 9.649 -2.165 -73.900 1.00 67.94 786 LYS A N 1
ATOM 6299 C CA . LYS A 1 786 ? 8.841 -2.418 -75.109 1.00 67.94 786 LYS A CA 1
ATOM 6300 C C . LYS A 1 786 ? 9.580 -1.991 -76.379 1.00 67.94 786 LYS A C 1
ATOM 6302 O O . LYS A 1 786 ? 9.603 -2.742 -77.346 1.00 67.94 786 LYS A O 1
ATOM 6307 N N . LYS A 1 787 ? 10.206 -0.807 -76.365 1.00 68.44 787 LYS A N 1
ATOM 6308 C CA . LYS A 1 787 ? 10.985 -0.290 -77.506 1.00 68.44 787 LYS A CA 1
ATOM 6309 C C . LYS A 1 787 ? 12.251 -1.108 -77.797 1.00 68.44 787 LYS A C 1
ATOM 6311 O O . LYS A 1 787 ? 12.658 -1.168 -78.947 1.00 68.44 787 LYS A O 1
ATOM 6316 N N . ALA A 1 788 ? 12.856 -1.732 -76.785 1.00 60.62 788 ALA A N 1
ATOM 6317 C CA . ALA A 1 788 ? 14.079 -2.529 -76.920 1.00 60.62 788 ALA A CA 1
ATOM 6318 C C . ALA A 1 788 ? 13.839 -4.001 -77.330 1.00 60.62 788 ALA A C 1
ATOM 6320 O O . ALA A 1 788 ? 14.799 -4.732 -77.572 1.00 60.62 788 ALA A O 1
ATOM 6321 N N . GLY A 1 789 ? 12.581 -4.449 -77.437 1.00 57.94 789 GLY A N 1
ATOM 6322 C CA . GLY A 1 789 ? 12.242 -5.808 -77.883 1.00 57.94 789 GLY A CA 1
ATOM 6323 C C . GLY A 1 789 ? 12.357 -6.900 -76.811 1.00 57.94 789 GLY A C 1
ATOM 6324 O O . GLY A 1 789 ? 12.382 -8.078 -77.153 1.00 57.94 789 GLY A O 1
ATOM 6325 N N . GLY A 1 790 ? 12.398 -6.534 -75.526 1.00 55.69 790 GLY A N 1
ATOM 6326 C CA . GLY A 1 790 ? 12.462 -7.488 -74.413 1.00 55.69 790 GLY A CA 1
ATOM 6327 C C . GLY A 1 790 ? 13.874 -7.943 -74.013 1.00 55.69 790 GLY A C 1
ATOM 6328 O O . GLY A 1 790 ? 14.869 -7.566 -74.630 1.00 55.69 790 GLY A O 1
ATOM 6329 N N . VAL A 1 791 ? 13.960 -8.769 -72.963 1.00 50.38 791 VAL A N 1
ATOM 6330 C CA . VAL A 1 791 ? 15.222 -9.213 -72.327 1.00 50.38 791 VAL A CA 1
ATOM 6331 C C . VAL A 1 791 ? 16.117 -10.040 -73.272 1.00 50.38 791 VAL A C 1
ATOM 6333 O O . VAL A 1 791 ? 17.344 -10.015 -73.156 1.00 50.38 791 VAL A O 1
ATOM 6336 N N . PHE A 1 792 ? 15.547 -10.734 -74.263 1.00 42.88 792 PHE A N 1
ATOM 6337 C CA . PHE A 1 792 ? 16.305 -11.650 -75.127 1.00 42.88 792 PHE A CA 1
ATOM 6338 C C . PHE A 1 792 ? 17.132 -10.984 -76.238 1.00 42.88 792 PHE A C 1
ATOM 6340 O O . PHE A 1 792 ? 18.090 -11.597 -76.711 1.00 42.88 792 PHE A O 1
ATOM 6347 N N . ASN A 1 793 ? 16.878 -9.721 -76.603 1.00 43.06 793 ASN A N 1
ATOM 6348 C CA . ASN A 1 793 ? 17.785 -9.012 -77.519 1.00 43.06 793 ASN A CA 1
ATOM 6349 C C . ASN A 1 793 ? 19.124 -8.660 -76.850 1.00 43.06 793 ASN A C 1
ATOM 6351 O O . ASN A 1 793 ? 20.154 -8.663 -77.518 1.00 43.06 793 ASN A O 1
ATOM 6355 N N . SER A 1 794 ? 19.143 -8.454 -75.527 1.00 40.97 794 SER A N 1
ATOM 6356 C CA . SER A 1 794 ? 20.386 -8.301 -74.753 1.00 40.97 794 SER A CA 1
ATOM 6357 C C . SER A 1 794 ? 21.131 -9.618 -74.498 1.00 40.97 794 SER A C 1
ATOM 6359 O O . SER A 1 794 ? 22.305 -9.586 -74.149 1.00 40.97 794 SER A O 1
ATOM 6361 N N . ILE A 1 795 ? 20.499 -10.782 -74.695 1.00 41.97 795 ILE A N 1
ATOM 6362 C CA . ILE A 1 795 ? 21.157 -12.094 -74.534 1.00 41.97 795 ILE A CA 1
ATOM 6363 C C . ILE A 1 795 ? 21.917 -12.504 -75.809 1.00 41.97 795 ILE A C 1
ATOM 6365 O O . ILE A 1 795 ? 22.896 -13.244 -75.721 1.00 41.97 795 ILE A O 1
ATOM 6369 N N . ARG A 1 796 ? 21.579 -11.946 -76.984 1.00 35.12 796 ARG A N 1
ATOM 6370 C CA . ARG A 1 796 ? 22.375 -12.130 -78.217 1.00 35.12 796 ARG A CA 1
ATOM 6371 C C . ARG A 1 796 ? 23.820 -11.622 -78.107 1.00 35.12 796 ARG A C 1
ATOM 6373 O O . ARG A 1 796 ? 24.639 -12.009 -78.927 1.00 35.12 796 ARG A O 1
ATOM 6380 N N . SER A 1 797 ? 24.158 -10.796 -77.113 1.00 37.91 797 SER A N 1
ATOM 6381 C CA . SER A 1 797 ? 25.549 -10.401 -76.846 1.00 37.91 797 SER A CA 1
ATOM 6382 C C . SER A 1 797 ? 26.269 -11.295 -75.826 1.00 37.91 797 SER A C 1
ATOM 6384 O O . SER A 1 797 ? 27.447 -11.075 -75.575 1.00 37.91 797 SER A O 1
ATOM 6386 N N . ILE A 1 798 ? 25.592 -12.283 -75.221 1.00 40.22 798 ILE A N 1
ATOM 6387 C CA . ILE A 1 798 ? 26.188 -13.238 -74.263 1.00 40.22 798 ILE A CA 1
ATOM 6388 C C . ILE A 1 798 ? 26.741 -14.477 -74.991 1.00 40.22 798 ILE A C 1
ATOM 6390 O O . ILE A 1 798 ? 27.599 -15.176 -74.460 1.00 40.22 798 ILE A O 1
ATOM 6394 N N . THR A 1 799 ? 26.342 -14.718 -76.245 1.00 37.34 799 THR A N 1
ATOM 6395 C CA . THR A 1 799 ? 26.804 -15.855 -77.066 1.00 37.34 799 THR A CA 1
ATOM 6396 C C . THR A 1 799 ? 28.292 -15.819 -77.440 1.00 37.34 799 THR A C 1
ATOM 6398 O O . THR A 1 799 ? 28.773 -16.750 -78.076 1.00 37.34 799 THR A O 1
ATOM 6401 N N . THR A 1 800 ? 29.046 -14.789 -77.045 1.00 38.25 800 THR A N 1
ATOM 6402 C CA . THR A 1 800 ? 30.511 -14.720 -77.210 1.00 38.25 800 THR A CA 1
ATOM 6403 C C . THR A 1 800 ? 31.295 -15.054 -75.934 1.00 38.25 800 THR A C 1
ATOM 6405 O O . THR A 1 800 ? 32.518 -15.168 -75.989 1.00 38.25 800 THR A O 1
ATOM 6408 N N . GLY A 1 801 ? 30.627 -15.257 -74.792 1.00 38.00 801 GLY A N 1
ATOM 6409 C CA . GLY A 1 801 ? 31.253 -15.653 -73.528 1.00 38.00 801 GLY A CA 1
ATOM 6410 C C . GLY A 1 801 ? 30.914 -17.093 -73.135 1.00 38.00 801 GLY A C 1
ATOM 6411 O O . GLY A 1 801 ? 29.777 -17.534 -73.277 1.00 38.00 801 GLY A O 1
ATOM 6412 N N . LYS A 1 802 ? 31.892 -17.834 -72.596 1.00 33.06 802 LYS A N 1
ATOM 6413 C CA . LYS A 1 802 ? 31.665 -19.153 -71.978 1.00 33.06 802 LYS A CA 1
ATOM 6414 C C . LYS A 1 802 ? 30.758 -18.991 -70.747 1.00 33.06 802 LYS A C 1
ATOM 6416 O O . LYS A 1 802 ? 31.251 -18.701 -69.662 1.00 33.06 802 LYS A O 1
ATOM 6421 N N . CYS A 1 803 ? 29.448 -19.172 -70.896 1.00 33.91 803 CYS A N 1
ATOM 6422 C CA . CYS A 1 803 ? 28.518 -19.261 -69.769 1.00 33.91 803 CYS A CA 1
ATOM 6423 C C . CYS A 1 803 ? 28.117 -20.717 -69.514 1.00 33.91 803 CYS A C 1
ATOM 6425 O O . CYS A 1 803 ? 27.722 -21.439 -70.427 1.00 33.91 803 CYS A O 1
ATOM 6427 N N . HIS A 1 804 ? 28.182 -21.127 -68.248 1.00 32.59 804 HIS A N 1
ATOM 6428 C CA . HIS A 1 804 ? 27.638 -22.394 -67.773 1.00 32.59 804 HIS A CA 1
ATOM 6429 C C . HIS A 1 804 ? 26.162 -22.196 -67.412 1.00 32.59 804 HIS A C 1
ATOM 6431 O O . HIS A 1 804 ? 25.841 -21.496 -66.454 1.00 32.59 804 HIS A O 1
ATOM 6437 N N . LEU A 1 805 ? 25.262 -22.794 -68.191 1.00 31.03 805 LEU A N 1
ATOM 6438 C CA . LEU A 1 805 ? 23.851 -22.943 -67.835 1.00 31.03 805 LEU A CA 1
ATOM 6439 C C . LEU A 1 805 ? 23.688 -24.268 -67.084 1.00 31.03 805 LEU A C 1
ATOM 6441 O O . LEU A 1 805 ? 24.001 -25.324 -67.625 1.00 31.03 805 LEU A O 1
ATOM 6445 N N . ILE A 1 806 ? 23.202 -24.208 -65.845 1.00 31.41 806 ILE A N 1
ATOM 6446 C CA . ILE A 1 806 ? 22.796 -25.385 -65.069 1.00 31.41 806 ILE A CA 1
ATOM 6447 C C . ILE A 1 806 ? 21.269 -25.358 -65.000 1.00 31.41 806 ILE A C 1
ATOM 6449 O O . ILE A 1 806 ? 20.692 -24.403 -64.481 1.00 31.41 806 ILE A O 1
ATOM 6453 N N . ALA A 1 807 ? 20.619 -26.387 -65.539 1.00 30.28 807 ALA A N 1
ATOM 6454 C CA . ALA A 1 807 ? 19.178 -26.593 -65.439 1.00 30.28 807 ALA A CA 1
ATOM 6455 C C . ALA A 1 807 ? 18.907 -27.813 -64.548 1.00 30.28 807 ALA A C 1
ATOM 6457 O O . ALA A 1 807 ? 19.544 -28.849 -64.719 1.00 30.28 807 ALA A O 1
ATOM 6458 N N . ALA A 1 808 ? 17.965 -27.697 -63.611 1.00 27.36 808 ALA A N 1
ATOM 6459 C CA . ALA A 1 808 ? 17.451 -28.843 -62.868 1.00 27.36 808 ALA A CA 1
ATOM 6460 C C . ALA A 1 808 ? 16.402 -29.561 -63.732 1.00 27.36 808 ALA A C 1
ATOM 6462 O O . ALA A 1 808 ? 15.412 -28.946 -64.135 1.00 27.36 808 ALA A O 1
ATOM 6463 N N . ILE A 1 809 ? 16.628 -30.840 -64.032 1.00 32.38 809 ILE A N 1
ATOM 6464 C CA . ILE A 1 809 ? 15.710 -31.670 -64.818 1.00 32.38 809 ILE A CA 1
ATOM 6465 C C . ILE A 1 809 ? 14.796 -32.415 -63.838 1.00 32.38 809 ILE A C 1
ATOM 6467 O O . ILE A 1 809 ? 15.279 -33.083 -62.930 1.00 32.38 809 ILE A O 1
ATOM 6471 N N . LYS A 1 810 ? 13.474 -32.286 -64.001 1.00 31.72 810 LYS A N 1
ATOM 6472 C CA . LYS A 1 810 ? 12.505 -33.226 -63.417 1.00 31.72 810 LYS A CA 1
ATOM 6473 C C . LYS A 1 810 ? 12.301 -34.357 -64.420 1.00 31.72 810 LYS A C 1
ATOM 6475 O O . LYS A 1 810 ? 11.993 -34.077 -65.579 1.00 31.72 810 LYS A O 1
ATOM 6480 N N . ASP A 1 811 ? 12.479 -35.594 -63.975 1.00 36.03 811 ASP A N 1
ATOM 6481 C CA . ASP A 1 811 ? 12.337 -36.788 -64.807 1.00 36.03 811 ASP A CA 1
ATOM 6482 C C . ASP A 1 811 ? 10.981 -36.845 -65.526 1.00 36.03 811 ASP A C 1
ATOM 6484 O O . ASP A 1 811 ? 9.933 -36.613 -64.919 1.00 36.03 811 ASP A O 1
ATOM 6488 N N . GLY A 1 812 ? 11.010 -37.197 -66.819 1.00 43.56 812 GLY A N 1
ATOM 6489 C CA . GLY A 1 812 ? 9.847 -37.787 -67.490 1.00 43.56 812 GLY A CA 1
ATOM 6490 C C . GLY A 1 812 ? 9.329 -37.167 -68.793 1.00 43.56 812 GLY A C 1
ATOM 6491 O O . GLY A 1 812 ? 8.250 -37.572 -69.209 1.00 43.56 812 GLY A O 1
ATOM 6492 N N . ASN A 1 813 ? 10.026 -36.245 -69.475 1.00 41.50 813 ASN A N 1
ATOM 6493 C CA . ASN A 1 813 ? 9.510 -35.678 -70.738 1.00 41.50 813 ASN A CA 1
ATOM 6494 C C . ASN A 1 813 ? 10.267 -36.155 -71.993 1.00 41.50 813 ASN A C 1
ATOM 6496 O O . ASN A 1 813 ? 11.421 -35.794 -72.228 1.00 41.50 813 ASN A O 1
ATOM 6500 N N . ALA A 1 814 ? 9.578 -36.932 -72.836 1.00 42.12 814 ALA A N 1
ATOM 6501 C CA . ALA A 1 814 ? 10.085 -37.504 -74.089 1.00 42.12 814 ALA A CA 1
ATOM 6502 C C . ALA A 1 814 ? 10.465 -36.458 -75.164 1.00 42.12 814 ALA A C 1
ATOM 6504 O O . ALA A 1 814 ? 11.183 -36.783 -76.111 1.00 42.12 814 ALA A O 1
ATOM 6505 N N . GLU A 1 815 ? 10.068 -35.191 -75.003 1.00 45.09 815 GLU A N 1
ATOM 6506 C CA . GLU A 1 815 ? 10.468 -34.086 -75.891 1.00 45.09 815 GLU A CA 1
ATOM 6507 C C . GLU A 1 815 ? 11.973 -33.755 -75.819 1.00 45.09 815 GLU A C 1
ATOM 6509 O O . GLU A 1 815 ? 12.533 -33.213 -76.778 1.00 45.09 815 GLU A O 1
ATOM 6514 N N . LEU A 1 816 ? 12.666 -34.150 -74.742 1.00 44.19 816 LEU A N 1
ATOM 6515 C CA . LEU A 1 816 ? 14.093 -33.874 -74.541 1.00 44.19 816 LEU A CA 1
ATOM 6516 C C . LEU A 1 816 ? 14.993 -34.609 -75.551 1.00 44.19 816 LEU A C 1
ATOM 6518 O O . LEU A 1 816 ? 16.007 -34.062 -75.979 1.00 44.19 816 LEU A O 1
ATOM 6522 N N . ASN A 1 817 ? 14.605 -35.805 -76.010 1.00 41.53 817 ASN A N 1
ATOM 6523 C CA . ASN A 1 817 ? 15.387 -36.567 -76.995 1.00 41.53 817 ASN A CA 1
ATOM 6524 C C . ASN A 1 817 ? 15.414 -35.907 -78.385 1.00 41.53 817 ASN A C 1
ATOM 6526 O O . ASN A 1 817 ? 16.346 -36.137 -79.159 1.00 41.53 817 ASN A O 1
ATOM 6530 N N . SER A 1 818 ? 14.429 -35.058 -78.696 1.00 43.66 818 SER A N 1
ATOM 6531 C CA . SER A 1 818 ? 14.419 -34.264 -79.932 1.00 43.66 818 SER A CA 1
ATOM 6532 C C . SER A 1 818 ? 15.347 -33.043 -79.837 1.00 43.66 818 SER A C 1
ATOM 6534 O O . SER A 1 818 ? 16.088 -32.754 -80.775 1.00 43.66 818 SER A O 1
ATOM 6536 N N . LEU A 1 819 ? 15.394 -32.395 -78.666 1.00 40.53 819 LEU A N 1
ATOM 6537 C CA . LEU A 1 819 ? 16.254 -31.244 -78.366 1.00 40.53 819 LEU A CA 1
ATOM 6538 C C . LEU A 1 819 ? 17.730 -31.637 -78.188 1.00 40.53 819 LEU A C 1
ATOM 6540 O O . LEU A 1 819 ? 18.618 -30.910 -78.629 1.00 40.53 819 LEU A O 1
ATOM 6544 N N . LEU A 1 820 ? 18.002 -32.814 -77.616 1.00 41.59 820 LEU A N 1
ATOM 6545 C CA . LEU A 1 820 ? 19.355 -33.361 -77.460 1.00 41.59 820 LEU A CA 1
ATOM 6546 C C . LEU A 1 820 ? 20.020 -33.686 -78.807 1.00 41.59 820 LEU A C 1
ATOM 6548 O O . LEU A 1 820 ? 21.225 -33.490 -78.950 1.00 41.59 820 LEU A O 1
ATOM 6552 N N . LYS A 1 821 ? 19.248 -34.103 -79.821 1.00 42.59 821 LYS A N 1
ATOM 6553 C CA . LYS A 1 821 ? 19.773 -34.344 -81.178 1.00 42.59 821 LYS A CA 1
ATOM 6554 C C . LYS A 1 821 ? 20.131 -33.058 -81.932 1.00 42.59 821 LYS A C 1
ATOM 6556 O O . LYS A 1 821 ? 21.014 -33.098 -82.783 1.00 42.59 821 LYS A O 1
ATOM 6561 N N . ALA A 1 822 ? 19.493 -31.929 -81.619 1.00 41.62 822 ALA A N 1
ATOM 6562 C CA . ALA A 1 822 ? 19.721 -30.655 -82.308 1.00 41.62 822 ALA A CA 1
ATOM 6563 C C . ALA A 1 822 ? 20.970 -29.889 -81.819 1.00 41.62 822 ALA A C 1
ATOM 6565 O O . ALA A 1 822 ? 21.442 -28.988 -82.507 1.00 41.62 822 ALA A O 1
ATOM 6566 N N . CYS A 1 823 ? 21.528 -30.248 -80.657 1.00 38.62 823 CYS A N 1
ATOM 6567 C CA . CYS A 1 823 ? 22.562 -29.469 -79.963 1.00 38.62 823 CYS A CA 1
ATOM 6568 C C . CYS A 1 823 ? 23.900 -30.215 -79.794 1.00 38.62 823 CYS A C 1
ATOM 6570 O O . CYS A 1 823 ? 24.595 -30.031 -78.790 1.00 38.62 823 CYS A O 1
ATOM 6572 N N . HIS A 1 824 ? 24.289 -31.055 -80.758 1.00 33.72 824 HIS A N 1
ATOM 6573 C CA . HIS A 1 824 ? 25.600 -31.708 -80.733 1.00 33.72 824 HIS A CA 1
ATOM 6574 C C . HIS A 1 824 ? 26.735 -30.669 -80.844 1.00 33.72 824 HIS A C 1
ATOM 6576 O O . HIS A 1 824 ? 27.014 -30.159 -81.925 1.00 33.72 824 HIS A O 1
ATOM 6582 N N . GLY A 1 825 ? 27.412 -30.381 -79.721 1.00 39.00 825 GLY A N 1
ATOM 6583 C CA . GLY A 1 825 ? 28.775 -29.831 -79.734 1.00 39.00 825 GLY A CA 1
ATOM 6584 C C . GLY A 1 825 ? 29.181 -28.792 -78.680 1.00 39.00 825 GLY A C 1
ATOM 6585 O O . GLY A 1 825 ? 30.371 -28.499 -78.616 1.00 39.00 825 GLY A O 1
ATOM 6586 N N . MET A 1 826 ? 28.287 -28.220 -77.855 1.00 33.59 826 MET A N 1
ATOM 6587 C CA . MET A 1 826 ? 28.649 -27.006 -77.077 1.00 33.59 826 MET A CA 1
ATOM 6588 C C . MET A 1 826 ? 28.450 -27.005 -75.552 1.00 33.59 826 MET A C 1
ATOM 6590 O O . MET A 1 826 ? 28.841 -26.027 -74.918 1.00 33.59 826 MET A O 1
ATOM 6594 N N . PHE A 1 827 ? 27.942 -28.063 -74.912 1.00 36.75 827 PHE A N 1
ATOM 6595 C CA . PHE A 1 827 ? 27.692 -28.028 -73.460 1.00 36.75 827 PHE A CA 1
ATOM 6596 C C . PHE A 1 827 ? 28.163 -29.298 -72.736 1.00 36.75 827 PHE A C 1
ATOM 6598 O O . PHE A 1 827 ? 27.864 -30.412 -73.157 1.00 36.75 827 PHE A O 1
ATOM 6605 N N . ARG A 1 828 ? 28.898 -29.126 -71.623 1.00 29.14 828 ARG A N 1
ATOM 6606 C CA . ARG A 1 828 ? 29.127 -30.172 -70.609 1.00 29.14 828 ARG A CA 1
ATOM 6607 C C . ARG A 1 828 ? 27.999 -30.088 -69.584 1.00 29.14 828 ARG A C 1
ATOM 6609 O O . ARG A 1 828 ? 27.870 -29.062 -68.920 1.00 29.14 828 ARG A O 1
ATOM 6616 N N . PHE A 1 829 ? 27.223 -31.156 -69.449 1.00 33.38 829 PHE A N 1
ATOM 6617 C CA . PHE A 1 829 ? 26.181 -31.288 -68.431 1.00 33.38 829 PHE A CA 1
ATOM 6618 C C . PHE A 1 829 ? 26.714 -32.115 -67.254 1.00 33.38 829 PHE A C 1
ATOM 6620 O O . PHE A 1 829 ? 27.414 -33.103 -67.465 1.00 33.38 829 PHE A O 1
ATOM 6627 N N . VAL A 1 830 ? 26.395 -31.708 -66.024 1.00 26.88 830 VAL A N 1
ATOM 6628 C CA . VAL A 1 830 ? 26.615 -32.497 -64.802 1.00 26.88 830 VAL A CA 1
ATOM 6629 C C . VAL A 1 830 ? 25.231 -32.851 -64.266 1.00 26.88 830 VAL A C 1
ATOM 6631 O O . VAL A 1 830 ? 24.453 -31.942 -63.979 1.00 26.88 830 VAL A O 1
ATOM 6634 N N . CYS A 1 831 ? 24.910 -34.143 -64.184 1.00 24.12 831 CYS A N 1
ATOM 6635 C CA . CYS A 1 831 ? 23.715 -34.612 -63.480 1.00 24.12 831 CYS A CA 1
ATOM 6636 C C . CYS A 1 831 ? 23.959 -34.526 -61.968 1.00 24.12 831 CYS A C 1
ATOM 6638 O O . CYS A 1 831 ? 25.025 -34.938 -61.507 1.00 24.12 831 CYS A O 1
ATOM 6640 N N . LEU A 1 832 ? 22.987 -33.984 -61.231 1.00 28.86 832 LEU A N 1
ATOM 6641 C CA . LEU A 1 832 ? 22.906 -34.054 -59.769 1.00 28.86 832 LEU A CA 1
ATOM 6642 C C . LEU A 1 832 ? 21.951 -35.167 -59.363 1.00 28.86 832 LEU A C 1
ATOM 6644 O O . LEU A 1 832 ? 20.879 -35.242 -60.007 1.00 28.86 832 LEU A O 1
#

Secondary structure (DSSP, 8-state):
-TTTGGGG-SS--EEEEE--EEE-TTSSEEEEEEE-SS-TT---EEEEEEE-TTSPPPPSS-EEEEEEE-SSSTT-EEEEEEEEHHHHHHHHHHHTT-GGGHHHHHHHHHH-HHHHHHHHHHHHHHHHHHHHTT---HHHHHHHHHHHHHTT-TTHHHHHHHHTT--S-GGGS-TT--HHHHHTT--HHHHHHHHHHHHHHHHH-TTHHHHHHHTTSSHHHHHHHHHHHHHH-GGGGGGS-HHHHHHHHHSTT----HHHHHHHHHHS-GGGTTTTTTT--TTTGGGSGGG--HHHHHHHHHS-GGGS-HHHHHHHHHHHHHHHHTT-S--SS--HHHHHHHTSHHHHHHHHHHHTT-SHHHHHHHHHHHHTT-SHHHHHHHHHHHHHTTTSHHHHHHHHHS-HHHHHHT--HHHHHHHTT-HHHHHHHTTTS-HHHHHTTS-GGGHHHHTTT--HHHHHHHHHH--SPPPHHHHHHHHHHHHHTT-HHHHHHHHHHHHHHH-SS--HHHHHHHHHHHHHHHHHHHHHHTPPP--SSS---THHHHTTSS-SSS-----EEEEEEE-SS--TTS-SEEEEETTEE-S-HHHH----SSSS---SS---HHHHHHHHHH---HHHHHTSHHHHHHHHHHHHHHHHGGGSB-TTT-PBEEEEE--TT--TT--SSSEEEEES-TTSTTTTS-EEEEE-TTT-PEEETTT---BSSTT-SS-TT-PBPPTTT----SSS---TTS-TTT--TTTTTT--TTTGGGEE-TTT--EE---HHHHHHHHHHHHHT-GGGTGGGTTTS------PPPS--TTHHHHHHHTTTS------

Radius of gyration: 56.94 Å; chains: 1; bounding box: 127×82×148 Å

Sequence (832 aa):
MQSFLPKLKNADFSVVRSSEFRLTKSGNGYNFTIRSERDRSRSAYFHVYFHCPNQAPLKAGNYLVCYRKSARVLDRLDAFAIIEEKTFIKELPQEIMDVRWRESFFHLSKESSWVKQQLQFHVHAKLIEAYEQEQATPTFKGELSVLAGGLHLESFSNVVALLEGKLNSISDFPESFDFKAFESQLSEKLKSQLVKGIQNSFKTHLSEAESYIDRKFLKVEAQSALIKYVSETPDRLGELSDVALKLVVSSDDFCPDINKFKVVWIEQSLNKRSGLTSKLNNELLPHFLDELPVSKLVDFLILDSSNKSVEARNKAISLLITKLGSGSYNQSTLSAKVQQALKQADTAIAFREAIHSYSSDATELIKLAYSSRLHLDEISHVVVDALINYKASVALSFLKGLPDELVLSKISDDVVSKSGNDYLYFLEQFTYLETEKIIAKFDLELLPLFASYASESQFIEYLCQQNRVLAPETQVSLKRVANSKHFYEAKLLISLYELRSQQRVVTPYQIVNVVGEFQTELFNYHAIDKTKISLETFPPCARAVENYKYHVSQIQISVCEGKLIDARDPQPDEDDYYVLCKRSKCTDSKICAQRPSVHGKVAPHKEYSFYTLAQRLFGISPRALHSNDQFVRILSAMNRWNVILKRLFCNCCDKPLSISEHSRDSMGKMAVGTTYWHCSNDICEEYAKSVKISYCIECAKVIDNRVDTQSCTPYNIRSYEKFYICMSCASCCKRHQKNAGICPNCGIEDAYRGVTKDRRTQATCRSCNHKVSISPFGFKAIENHKKAGGVFNSIRSITTGKCHLIAAIKDGNAELNSLLKACHGMFRFVCL

Foldseek 3Di:
DVVFLVQQPDLAKAKFKFQDWDQDPVNQWIWTWGDDPPCPPDPDIATETEGHNDDDDDDRAMKIFIWHQDPPDPPHIYTPGIDGPVRCLVCCLVCLLPPVRLVSLLSHLVRDVVSLVSSLLSLLLVCQVCVVVVNNDPVVLVSSVVSCVSSVVLCSVVSVCLLVLNHLAPVSDDPPDQLVSSLVSHDPVSLVVSLVSLLVNCVVPVARLVVCCVSVHNNVSSLVSNLVVCQVPVVCLLVDDLVNNLSNLPDPSDDDDQVSVVVVCVSDDLVSCVSVLVVDDLVNCLVCLLSDDLVSLLVNQPPDPPPDDPVSNLSSLLSNLQCQLVCVDPDQEDDPSNLVSCPPPSSVVSLLVLLLPLDSSVLSSLSHCVSHVHPLVSSLVSLLVLLLVVVDPSSLVSNVSHDLVSNLVNLAPVSQVSCPLVVVVSLVSVVVHDSASNCVRDDLCSCLSVVLSDDLVSLLVSLLPDLDQDDPVSLVSNCVSCVVVVSLLSNLSSVLSVQLVVDVADALVNNLVSLVVSLVVVCVVCLQVLDADDDQQDDQQVVLVVVVVDDDDDDQDFQFLQAKAADPDADPPRARIAGDTLNDGPPCCCRQFVDDDDDDHTDRDPDRSSQSSCCSSHVQHPNSNSVDVSSSQSSSQSSCCNVCSVVQADPFPRRGWAFDDDDPPDDHPGPGAWTWTFHPDPPDPRRPPTWIWHAFSPRRDIDTCVQQVAWPCVQCPDDSPTWGQDLAARGTDDPPLDVLQQHSPPRDGNQQVPDDPVCQQFGAGPPPRRTHRHDPSSVVSSVVCVVCVHDVVVCVVVVVDDDADADDDDDDDPVVVVVVVVDPDRHDYDHD